Protein AF-A0A919N3K3-F1 (afdb_monomer)

Solvent-accessible surface area (backbone atoms only — not comparable to full-atom values): 71771 Å² total; per-residue (Å²): 124,83,73,66,73,52,61,75,63,44,59,63,51,54,49,52,53,51,52,36,46,74,71,71,47,85,74,52,77,65,55,49,52,49,50,53,54,44,61,75,70,46,84,80,72,88,64,76,79,82,79,78,94,72,86,87,87,81,90,80,83,91,75,78,92,75,78,91,72,68,78,66,82,84,71,85,74,76,84,84,74,82,85,78,77,90,73,80,88,75,84,72,82,86,68,78,77,82,78,60,68,69,46,47,34,48,77,40,35,38,32,74,81,78,76,65,80,61,58,68,55,42,51,60,26,44,50,57,47,59,45,74,37,74,32,94,83,46,67,37,76,33,63,67,61,21,52,48,42,30,74,76,67,70,46,92,56,84,35,75,36,63,29,80,35,54,51,32,33,38,38,42,34,40,53,59,65,47,82,59,46,76,56,54,63,45,54,53,53,50,49,56,51,55,60,72,60,64,28,47,66,44,81,45,80,46,70,43,49,87,53,38,71,79,56,73,82,86,70,73,99,54,78,35,38,43,37,39,41,35,41,38,76,43,68,30,68,46,32,20,70,21,56,47,28,43,53,51,30,62,47,21,62,47,15,34,46,33,36,37,27,65,52,48,76,91,53,40,73,79,30,45,48,56,71,42,51,24,44,38,31,45,88,42,54,31,47,22,28,76,62,46,48,76,46,53,72,47,94,89,53,72,75,56,93,84,29,34,64,31,41,54,30,51,91,44,41,72,44,47,25,52,51,24,25,36,44,50,46,72,30,84,91,34,42,82,44,36,22,26,52,21,49,44,80,56,44,81,69,86,70,75,75,96,60,83,78,74,52,32,65,56,51,53,50,56,34,57,76,73,46,54,70,67,20,46,54,46,49,34,59,53,44,67,54,56,80,37,26,56,46,53,51,51,49,49,36,57,68,79,40,61,90,56,50,72,33,33,58,43,48,38,60,73,50,76,48,49,43,74,73,65,76,94,82,64,59,41,67,72,42,40,47,38,61,44,80,60,36,39,56,55,35,45,71,71,46,58,94,60,45,62,60,46,55,28,50,50,51,30,47,50,54,62,58,40,58,87,43,48,58,63,72,45,78,44,47,32,39,51,94,89,72,52,64,76,48,91,74,50,91,59,64,60,29,63,62,51,73,65,56,49,34,51,77,70,48,60,86,80,91,77,90,73,80,80,88,74,89,75,76,61,49,37,33,36,40,28,36,44,81,75,63,93,87,62,92,70,76,93,69,82,51,70,32,36,39,33,24,13,50,68,27,84,62,31,42,64,67,47,46,54,52,46,49,54,50,52,54,48,51,33,58,77,59,71,50,65,90,46,35,65,45,72,29,56,19,84,33,31,49,14,43,69,43,35,47,50,50,43,51,56,26,50,74,71,74,41,82,74,62,86,67,46,59,66,19,38,52,44,50,32,62,47,51,67,71,48,56,50,52,49,68,49,39,88,96,40,69,43,35,48,32,65,36,74,96,72,41,34,37,38,43,30,37,41,25,50,46,62,43,58,66,55,90,84,35,74,58,53,30,57,54,71,67,57,45,54,53,48,28,54,53,35,37,51,37,48,76,69,74,32,49,32,37,37,34,28,20,52,55,57,68,71,25,74,62,35,27,81,60,32,39,76,43,34,66,33,35,42,23,31,36,81,45,64,80,42,63,29,57,87,42,84,24,47,27,37,31,21,53,103,55,68,27,43,38,38,45,35,88,55,37,41,35,42,33,56,95,84,53,73,52,77,43,79,50,77,97,77,88,81,86,85,80,89,84,85,86,82,88,85,76,90,82,89,85,91,80,63,90,86,73,65,56,68,59,63,53,52,51,50,41,48,43,35,63,41,72,65,52,65,71,47,84,43,79,45,94,57,77,41,55,20,36,35,45,35,46,84,82,83,51,52,31,33,38,34,28,32,84,53,85,83,49,75,64,56,55,48,41,32,42,66,64,46,24,55,70,65,62,15,62,74,58,19,31,38,36,19,62,52,72,65,55,71,69,56,36,55,58,35,43,79,72,28,31,45,59,36,16,46,55,56,61,60,60,37,68,56,56,52,51,29,47,52,53,48,38,51,54,51,53,68,29,84,91,57,34,61,73,58,61,70,82,62,91,60,46,69,57,57,71,66,54,78,61,28,33,40,36,26,28,62,92,49,38,43,64,70,53,49,52,53,49,46,43,42,49,42,54,71,70,69,52,75,44,44,60,42,82,43,66,77,76,84,54,83,79,88,53,59,71,48,55,54,52,42,52,54,42,45,77,55,67,31,86,79,80,47,59,62,27,46,43,50,34,30,39,71,48,32,34,33,42,35,32,50,55,45,65,82,45,57,68,59,49,61,54,59,77,66,47,90,55,53,76,56,23,35,39,40,30,31,66,51,64,67,61,44,36,78,73,47,44,72,94,70,24,52,81,43,77,42,64,56,44,51,75,69,52,42,50,53,33,34,27,61,68,59,35,64,69,54,20,52,58,49,48,56,48,34,63,74,34,71,48,37,45,61,44,40,18,30,52,50,52,30,59,49,64,70,72,52,58,70,66,58,54,69,68,39,86,46,48,66,62,44,50,66,58,53,54,45,64,48,35,53,76,51,56,66,48,71,65,50,51,54,49,52,51,53,50,41,47,51,39,62,68,70,71,48,83,53,43,63,76,89,51,66,59,68,62,53,58,53,38,47,71,83,51,24,38,70,45,92,85,68,17,44,24,68,70,45,67,67,58,46,39,49,55,49,20,50,59,49,24,74,43,61,85,71,48,90,73,42,74,70,54,50,53,70,36,69,53,88,68,49,67,68,38,24,42,34,23,26,68,68,44,34,61,71,55,39,44,54,44,25,52,53,44,64,71,38,87,84,51,54,71,58,47,39,51,40,26,51,39,31,45,66,64,75,106

InterPro domains:
  IPR027417 P-loop containing nucleoside triphosphate hydrolase [SSF52540] (929-1111)
  IPR029052 Metallo-dependent phosphatase-like [G3DSA:3.60.21.10] (533-725)
  IPR029052 Metallo-dependent phosphatase-like [SSF56300] (542-738)
  IPR047738 SAV_2336-like, N-terminal [NF041121] (29-466)
  IPR054571 NACHT-associated inactive Restriction Endonuclease 2 sensor domain [PF22739] (794-898)

Organism: NCBI:txid1223317

Foldseek 3Di:
DVPPVVVVVVVVVVVVCVVCVVVVHDDDPVVSVVVVVCPVVDPPPPDDDDDDDDDDDDDDDDDDDDDDDDDFPDDDDDDDDDDDDDDDDDDDDDPPPPFFDFDFFAWFFFFFDQQDPPLVLQLVLLLLLQDKDFDPPDKDFPPVVQVVCCVPPVDNDTDIDGDIDQQAEEEEEEEPLPPQCLCVSVSVVVQVSVVVSPNHPYYHYHYDDPRCLVPQDDDDDAAQRYEYEYEDQQAGPCLQQQSVLQNVLVVLQRWQYAYAHQADPLCQVLHSFDWFWWFKAAQDAGHRQVRIDTDGPDPPDDAPVPFGWHFYAYSDSVRSSLVSCRNSVNCRVTGTTITGGRPDHGHHNPDPDPDPDDDLLVLLVQLVVRADPLLLQLLLLQLLDPFDFSRVSSLLCCQVPVVDHSNSSVSNVPSQQKDWDDDPDDRRRPITIDGDPPNSVNSPVPDDPCSSVVSQVRSLVVCLLCVVSRDHGDTQTERDPDDRDTDTDDNDHSYHHDVVSVCVNLADDDDDDDDDDPDDQKAKEKEAQEQDDPPDDDPPDLHQAYEHFAPQAQQLDLVSLVVSLVSVVVVCVVSVYDALRYHYAHDLRNFRQVQLVVQCVVCVVVVHHQDFLSPSRNPSVQVSQVPRPQWDHCDPVHNWIWGCDSVQLAIETRFHQCRQPHNDPPSRGGEGDPVSLVVQLNVLSNSVNVVGAYEYHHADQLLSYPCCLPRRQLSHQEYEYSAADAWDDRNPNLHTYGYDHPDIKMWMDGVQWIWIDDPPDIDIDGGDPPDDDDDDDDDDDDDDDDDDDDPVLPDLQVLLVVLVCLQSPSWDKDWAADPDAPRTWIWTQRPNATEIETEHADADDPVSLVCCCPPPCVVSVRFLHYEYEYCDAHDPVSQVVSNVVSYHYGYSLCSSQDDLNLVLLVLLLVVLCPDPVQHPLLDDDDPCLVVVLPDLAAAEEAEAAQLCLVSSLSVSSNVNVVVVPLAHEQEQECQPDPLVDQPLVSSVVSSVVSPRPDRGSSSSLQCQLVQNYEYEYEACLVPLVSLVVNVPDPSHRGRYYYYHHDPVSVCVNAPVVRYHYHYRWFDDPVSLLSSLCSVPNNVVSVVLVVLQVPDPQSVVQSSRSNSSVLSSVFDSVQSNPDPHVLSNLVRSVQVLLVVLDDRPVLVVVVLVVLLCCQLVVHQFADCPPDVVSQVSCDPSFWDADSVRTIHGSDVVSSLSSLLLVLLVCLVVDLDDPSNCSNLVDARDLVSLVSNCVNNDVVSLLVSLVVLCVDPPRDPSSVNSSVSNVVNSD

Sequence (1273 aa):
MARAEWAGVTAPLDRLLAVLRAAGVRLTPAEVAEALWLAARVDVAGRAPAPRPVPAEPGGVPGEPAELRLPVPDQPRPPEDPPPEPAAAVPSPTGEQVTFEPVPGRPLRVRTAEALPHSGRTMHALRPLKRRRLSGRRVTIDEEATARQVAERGLWTPVWRPALERWLHLTLVLDHTSVGGVWDRLGRELRTLLERLGAFRTVRVARLGPAARRSPLSLADRPGDHLLLVLSDCVGESWWDGEMSRLIAHWARRAPVAILQPLPERLWSRTGLDPLPGRLRSPRAGAPATAYTFASTLRRRGLPAGGLPVPVLEIEPRWLGTWARLVAGRAPGGIDAVVTPAGAAPRHRPVPRPGPEPPAEQRVRDFRAGASAPAYDLARYLSVAKPLNLAVMRLLQSVMVPESRPAHLAEVLYGGLLRPSSPDGAAADDQHFEFLPGVRHELRDTLAASDPERVRAEVSRYLGEHPERTGALFTALASLPGEGRPVPGAPEPFAGVSADLLRRLIGGTGSGAAPARGDRAHLTVLQLNTVPAAGAPLPGAAPDLVVVTGGLARRATPAEYRAVRAELDELRSRLRLPAGRIVVVPGLSDVNAGRCQAYFLDREADGLEPVPPYWPKWEPFAALASRLPGATGFQEHQPWQLYTIPALRTVVAALNSTVPVSHLPGERRGGLGPAQIAWFADRMRDYAGRGWLRVGVVHHDPAGLDRFADQLAPHLDVVLHGQPGGVREAGLSGVPAVGAGDRARVVELRPGVLRVSDGGRAESHAYGDHWWLVEDGAPPPSRAADDPADPARADLLARVARAYRARHPGVPLVERRWTGSPDGYLLVAPDGGRHCIGVFDDEPSTGVVEDFRDTVARREQAGRDATLVCRTPPAPALRRWARARGVRVLGFADFQLGDDVREFAARQVERLGDDPEYAPGGYVPPNDLDDLLRERGPATVWGAPGTGKTFLLRELARRWHATGDPVVPILVDLWHDDWHAPLDQLVAVKLIRGGVREVNPGHIRYLLGEGRYVLLCDRLDERLDLWRAWSRDPSGPVRLIVAGRDAGLLDAALPPERARRIRLDGFGPRRIHDFLTRRLGAERARARLELIGRSGGLSAMAGNPRMLSLLADVDDRLLRSATSGAALYPGLIRAWLDRAGSSQELWRAVGTLARRLWESGESALGADADAEVLARLAGPLLVRDPQNRFRFADHVVLEWLVAREIAGRLDRGPLSASLRLLLARQMSPLMAQFVGDLAGHDRARAWAEAVLSDPDSPGRIRAAARLVLAHLA

Secondary structure (DSSP, 8-state):
-TTTTTHHHHHHHHHHHHHHHHTT----HHHHHHHHHHHTTS-----PPPPPP-------PPPS----PPPPP-PPPPPPPPPPP--------------PPPPB-EEE---PPPSSTTHHHHHHHHGGG--EEEEEEEEEE-HHHHHHHHHHH----PPEEEEEEE--EEEEEEE--SGGGTTHHHHHHHHHHHHHH--SS-EEEEEE-TTTTSS-----SSTTSEEEEEE--S-SHHHHSSHHHHHHHHHHTTS-EEEEESS-GGGGGGSS---EEEEEE-SSTT--GGG-EEEESSTT--PPTT-EEEEEEESSHHHHHHHHHHHTT--TT-EEEEEEEETPPPPPP-PPPS-PPPPHHHHHHHHHHHS-HHHHHHHHHHTT-SSEEHHHHHHHHHHH-TT--HHHHHHHHTTTSEEE-S-TTS-GGG-EEEEPTTHHHHHHHTS-TTHHHHHHHHHHHHHHH-GGG-SSS--EEEPPSS---B-SS-SS-SB---HHHHHHHTT-----PPPP------EEEEEESSPPPTTPPPPSS--SEEEE-S---SS--HHHHHHHHHHHHHHHHHTTPPTT-EEE---GGGS-HHHHHHHHHHHHHTT----TT-GGGGHHHHHHHTTSTTB---BTTB--EEEEEGGGTEEEEEE--BTT--SSTTTT--B--HHHHHHHHHHHHHHHTTT-EEEEEESS-GGGSTTHHHHTGGG-SEEEEEEE--EEESTTSS-EEEEEPSS-EEEEEETTEEEEEETTEEEEEE----S-------------------GGGS-HHHHHHHHHHHHSTT--EEEEE-SSSSSEEEEE-SSSS-EEEEEESS---HHHHHHIIIIIITTTT--TTEEEEESSPPPHHHHHHHHHTTEEEEEHHHHHH-HHHHHHHHHHHHHHHS-SSS-GGG----TTHHHHHH--S-EEEE-STTSSHHHHHHHHHHHHHHTT-S-EEEEEETTSS-TTS-HHHHHHHHHHHTT-S---HHHHHHHHHTT-EEEEEESGGG-HHHHHHHTT-TT---EEEEEES-HHHHHTTS-TTTSEEEE-PPPPHHHHHHHHHHHH-HHHHHHHHHHHHTSHHHHHHHTSHHHHHHHHHS-HHHHHH-SSSGGGHHHHHHHHHHTTS-HHHHHHHHHHHHHHHHHH--SSB-TTS-HHHHHHHBTTTEEE-TTS-EEES-HHHHHHHHHHHHHTTGGG-TT-HHHHHHTTSPPPHHHHHHHHHHH-HHHHHHHHHHHHH-TTS-HHHHHHHHHHHHHH-

Structure (mmCIF, N/CA/C/O backbone):
data_AF-A0A919N3K3-F1
#
_entry.id   AF-A0A919N3K3-F1
#
loop_
_atom_site.group_PDB
_atom_site.id
_atom_site.type_symbol
_atom_site.label_atom_id
_atom_site.label_alt_id
_atom_site.label_comp_id
_atom_site.label_asym_id
_atom_site.label_entity_id
_atom_site.label_seq_id
_atom_site.pdbx_PDB_ins_code
_atom_site.Cartn_x
_atom_site.Cartn_y
_atom_site.Cartn_z
_atom_site.occupancy
_atom_site.B_iso_or_equiv
_atom_site.auth_seq_id
_atom_site.auth_comp_id
_atom_site.auth_asym_id
_atom_site.auth_atom_id
_atom_site.pdbx_PDB_model_num
ATOM 1 N N . MET A 1 1 ? -20.878 24.554 -65.113 1.00 37.16 1 MET A N 1
ATOM 2 C CA . MET A 1 1 ? -21.426 24.082 -63.820 1.00 37.16 1 MET A CA 1
ATOM 3 C C . MET A 1 1 ? -20.807 24.752 -62.585 1.00 37.16 1 MET A C 1
ATOM 5 O O . MET A 1 1 ? -21.495 24.829 -61.585 1.00 37.16 1 MET A O 1
ATOM 9 N N . ALA A 1 2 ? -19.606 25.346 -62.642 1.00 36.22 2 ALA A N 1
ATOM 10 C CA . ALA A 1 2 ? -18.954 25.966 -61.471 1.00 36.22 2 ALA A CA 1
ATOM 11 C C . ALA A 1 2 ? -19.432 27.388 -61.066 1.00 36.22 2 ALA A C 1
ATOM 13 O O . ALA A 1 2 ? -18.964 27.917 -60.065 1.00 36.22 2 ALA A O 1
ATOM 14 N N . ARG A 1 3 ? -20.353 28.032 -61.806 1.00 32.59 3 ARG A N 1
ATOM 15 C CA . ARG A 1 3 ? -20.897 29.367 -61.449 1.00 32.59 3 ARG A CA 1
ATOM 16 C C . ARG A 1 3 ? -22.208 29.330 -60.651 1.00 32.59 3 ARG A C 1
ATOM 18 O O . ARG A 1 3 ? -22.568 30.342 -60.066 1.00 32.59 3 ARG A O 1
ATOM 25 N N . ALA A 1 4 ? -22.904 28.191 -60.603 1.00 38.59 4 ALA A N 1
ATOM 26 C CA . ALA A 1 4 ? -24.187 28.069 -59.902 1.00 38.59 4 ALA A CA 1
ATOM 27 C C . ALA A 1 4 ? -24.029 27.696 -58.414 1.00 38.59 4 ALA A C 1
ATOM 29 O O . ALA A 1 4 ? -24.831 28.125 -57.592 1.00 38.59 4 ALA A O 1
ATOM 30 N N . GLU A 1 5 ? -22.964 26.978 -58.040 1.00 42.78 5 GLU A N 1
ATOM 31 C CA . GLU A 1 5 ? -22.707 26.592 -56.639 1.00 42.78 5 GLU A CA 1
ATOM 32 C C . GLU A 1 5 ? -22.194 27.749 -55.764 1.00 42.78 5 GLU A C 1
ATOM 34 O O . GLU A 1 5 ? -22.309 27.698 -54.543 1.00 42.78 5 GLU A O 1
ATOM 39 N N . TRP A 1 6 ? -21.689 28.832 -56.367 1.00 39.56 6 TRP A N 1
ATOM 40 C CA . TRP A 1 6 ? -21.184 29.999 -55.629 1.00 39.56 6 TRP A CA 1
ATOM 41 C C . TRP A 1 6 ? -22.264 31.042 -55.311 1.00 39.56 6 TRP A C 1
ATOM 43 O O . TRP A 1 6 ? -22.042 31.897 -54.461 1.00 39.56 6 TRP A O 1
ATOM 53 N N . ALA A 1 7 ? -23.447 30.962 -55.929 1.00 41.56 7 ALA A N 1
ATOM 54 C CA . ALA A 1 7 ? -24.534 31.916 -55.684 1.00 41.56 7 ALA A CA 1
ATOM 55 C C . ALA A 1 7 ? -25.221 31.712 -54.316 1.00 41.56 7 ALA A C 1
ATOM 57 O O . ALA A 1 7 ? -25.784 32.649 -53.756 1.00 41.56 7 ALA A O 1
ATOM 58 N N . GLY A 1 8 ? -25.155 30.499 -53.749 1.00 48.56 8 GLY A N 1
ATOM 59 C CA . GLY A 1 8 ? -25.738 30.190 -52.436 1.00 48.56 8 GLY A CA 1
ATOM 60 C C . GLY A 1 8 ? -24.897 30.659 -51.242 1.00 48.56 8 GLY A C 1
ATOM 61 O O . GLY A 1 8 ? -25.437 30.859 -50.156 1.00 48.56 8 GLY A O 1
ATOM 62 N N . VAL A 1 9 ? -23.587 30.862 -51.437 1.00 50.91 9 VAL A N 1
ATOM 63 C CA . VAL A 1 9 ? -22.633 31.231 -50.371 1.00 50.91 9 VAL A CA 1
ATOM 64 C C . VAL A 1 9 ? -22.382 32.744 -50.316 1.00 50.91 9 VAL A C 1
ATOM 66 O O . VAL A 1 9 ? -22.029 33.267 -49.260 1.00 50.91 9 VAL A O 1
ATOM 69 N N . THR A 1 10 ? -22.612 33.479 -51.410 1.00 52.41 10 THR A N 1
ATOM 70 C CA . THR A 1 10 ? -22.416 34.939 -51.451 1.00 52.41 10 THR A CA 1
ATOM 71 C C . THR A 1 10 ? -23.543 35.714 -50.772 1.00 52.41 10 THR A C 1
ATOM 73 O O . THR A 1 10 ? -23.267 36.688 -50.083 1.00 52.41 10 THR A O 1
ATOM 76 N N . ALA A 1 11 ? -24.797 35.254 -50.850 1.00 60.03 11 ALA A N 1
ATOM 77 C CA . ALA A 1 11 ? -25.938 35.991 -50.290 1.00 60.03 11 ALA A CA 1
ATOM 78 C C . ALA A 1 11 ? -25.857 36.261 -48.762 1.00 60.03 11 ALA A C 1
ATOM 80 O O . ALA A 1 11 ? -26.200 37.369 -48.337 1.00 60.03 11 ALA A O 1
ATOM 81 N N . PRO A 1 12 ? -25.390 35.323 -47.910 1.00 63.72 12 PRO A N 1
ATOM 82 C CA . PRO A 1 12 ? -25.155 35.594 -46.489 1.00 63.72 12 PRO A CA 1
ATOM 83 C C . PRO A 1 12 ? -23.989 36.560 -46.242 1.00 63.72 12 PRO A C 1
ATOM 85 O O . PRO A 1 12 ? -24.076 37.408 -45.353 1.00 63.72 12 PRO A O 1
ATOM 88 N N . LEU A 1 13 ? -22.917 36.448 -47.034 1.00 72.69 13 LEU A N 1
ATOM 89 C CA . LEU A 1 13 ? -21.730 37.297 -46.918 1.00 72.69 13 LEU A CA 1
ATOM 90 C C . LEU A 1 13 ? -22.037 38.738 -47.343 1.00 72.69 13 LEU A C 1
ATOM 92 O O . LEU A 1 13 ? -21.674 39.675 -46.638 1.00 72.69 13 LEU A O 1
ATOM 96 N N . ASP A 1 14 ? -22.787 38.917 -48.428 1.00 74.56 14 ASP A N 1
ATOM 97 C CA . ASP A 1 14 ? -23.232 40.225 -48.908 1.00 74.56 14 ASP A CA 1
ATOM 98 C C . ASP A 1 14 ? -24.173 40.900 -47.902 1.00 74.56 14 ASP A C 1
ATOM 100 O O . ASP A 1 14 ? -24.054 42.100 -47.650 1.00 74.56 14 ASP A O 1
ATOM 104 N N . ARG A 1 15 ? -25.053 40.129 -47.241 1.00 76.38 15 ARG A N 1
ATOM 105 C CA . ARG A 1 15 ? -25.874 40.631 -46.125 1.00 76.38 15 ARG A CA 1
ATOM 106 C C . ARG A 1 15 ? -25.027 41.080 -44.941 1.00 76.38 15 ARG A C 1
ATOM 108 O O . ARG A 1 15 ? -25.283 42.148 -44.393 1.00 76.38 15 ARG A O 1
ATOM 115 N N . LEU A 1 16 ? -24.028 40.290 -44.547 1.00 75.19 16 LEU A N 1
ATOM 116 C CA . LEU A 1 16 ? -23.132 40.636 -43.443 1.00 75.19 16 LEU A CA 1
ATOM 117 C C . LEU A 1 16 ? -22.341 41.914 -43.755 1.00 75.19 16 LEU A C 1
ATOM 119 O O . LEU A 1 16 ? -22.288 42.822 -42.928 1.00 75.19 16 LEU A O 1
ATOM 123 N N . LEU A 1 17 ? -21.789 42.023 -44.966 1.00 79.12 17 LEU A N 1
ATOM 124 C CA . LEU A 1 17 ? -21.065 43.212 -45.415 1.00 79.12 17 LEU A CA 1
ATOM 125 C C . LEU A 1 17 ? -21.978 44.441 -45.503 1.00 79.12 17 LEU A C 1
ATOM 127 O O . LEU A 1 17 ? -21.544 45.540 -45.163 1.00 79.12 17 LEU A O 1
ATOM 131 N N . ALA A 1 18 ? -23.241 44.277 -45.906 1.00 77.38 18 ALA A N 1
ATOM 132 C CA . ALA A 1 18 ? -24.221 45.360 -45.910 1.00 77.38 18 ALA A CA 1
ATOM 133 C C . ALA A 1 18 ? -24.552 45.849 -44.488 1.00 77.38 18 ALA A C 1
ATOM 135 O O . ALA A 1 18 ? -24.574 47.057 -44.256 1.00 77.38 18 ALA A O 1
ATOM 136 N N . VAL A 1 19 ? -24.740 44.937 -43.527 1.00 79.81 19 VAL A N 1
ATOM 137 C CA . VAL A 1 19 ? -24.999 45.278 -42.114 1.00 79.81 19 VAL A CA 1
ATOM 138 C C . VAL A 1 19 ? -23.795 45.975 -41.478 1.00 79.81 19 VAL A C 1
ATOM 140 O O . VAL A 1 19 ? -23.963 46.991 -40.808 1.00 79.81 19 VAL A O 1
ATOM 143 N N . LEU A 1 20 ? -22.577 45.483 -41.720 1.00 76.06 20 LEU A N 1
ATOM 144 C CA . LEU A 1 20 ? -21.356 46.095 -41.184 1.00 76.06 20 LEU A CA 1
ATOM 145 C C . LEU A 1 20 ? -21.107 47.487 -41.778 1.00 76.06 20 LEU A C 1
ATOM 147 O O . LEU A 1 20 ? -20.778 48.415 -41.041 1.00 76.06 20 LEU A O 1
ATOM 151 N N . ARG A 1 21 ? -21.369 47.672 -43.080 1.00 79.19 21 ARG A N 1
ATOM 152 C CA . ARG A 1 21 ? -21.316 48.996 -43.721 1.00 79.19 21 ARG A CA 1
ATOM 153 C C . ARG A 1 21 ? -22.379 49.946 -43.172 1.00 79.19 21 ARG A C 1
ATOM 155 O O . ARG A 1 21 ? -22.072 51.118 -42.975 1.00 79.19 21 ARG A O 1
ATOM 162 N N . ALA A 1 22 ? -23.592 49.459 -42.902 1.00 73.62 22 ALA A N 1
ATOM 163 C CA . ALA A 1 22 ? -24.658 50.252 -42.287 1.00 73.62 22 ALA A CA 1
ATOM 164 C C . ALA A 1 22 ? -24.328 50.652 -40.836 1.00 73.62 22 ALA A C 1
ATOM 166 O O . ALA A 1 22 ? -24.715 51.729 -40.397 1.00 73.62 22 ALA A O 1
ATOM 167 N N . ALA A 1 23 ? -23.553 49.830 -40.123 1.00 73.50 23 ALA A N 1
ATOM 168 C CA . ALA A 1 23 ? -23.003 50.136 -38.802 1.00 73.50 23 ALA A CA 1
ATOM 169 C C . ALA A 1 23 ? -21.726 51.009 -38.844 1.00 73.50 23 ALA A C 1
ATOM 171 O O . ALA A 1 23 ? -21.095 51.221 -37.812 1.00 73.50 23 ALA A O 1
ATOM 172 N N . GLY A 1 24 ? -21.325 51.506 -40.022 1.00 68.19 24 GLY A N 1
ATOM 173 C CA . GLY A 1 24 ? -20.171 52.395 -40.200 1.00 68.19 24 GLY A CA 1
ATOM 174 C C . GLY A 1 24 ? -18.809 51.696 -40.281 1.00 68.19 24 GLY A C 1
ATOM 175 O O . GLY A 1 24 ? -17.790 52.371 -40.408 1.00 68.19 24 GLY A O 1
ATOM 176 N N . VAL A 1 25 ? -18.764 50.361 -40.260 1.00 72.31 25 VAL A N 1
ATOM 177 C CA . VAL A 1 25 ? -17.519 49.582 -40.286 1.00 72.31 25 VAL A CA 1
ATOM 178 C C . VAL A 1 25 ? -17.216 49.138 -41.720 1.00 72.31 25 VAL A C 1
ATOM 180 O O . VAL A 1 25 ? -17.921 48.308 -42.300 1.00 72.31 25 VAL A O 1
ATOM 183 N N . ARG A 1 26 ? -16.154 49.687 -42.323 1.00 74.81 26 ARG A N 1
ATOM 184 C CA . ARG A 1 26 ? -15.660 49.273 -43.648 1.00 74.81 26 ARG A CA 1
ATOM 185 C C . ARG A 1 26 ? -14.417 48.403 -43.484 1.00 74.81 26 ARG A C 1
ATOM 187 O O . ARG A 1 26 ? -13.356 48.927 -43.179 1.00 74.81 26 ARG A O 1
ATOM 194 N N . LEU A 1 27 ? -14.560 47.098 -43.708 1.00 75.44 27 LEU A N 1
ATOM 195 C CA . LEU A 1 27 ? -13.453 46.137 -43.679 1.00 75.44 27 LEU A CA 1
ATOM 196 C C . LEU A 1 27 ? -12.961 45.826 -45.095 1.00 75.44 27 LEU A C 1
ATOM 198 O O . LEU A 1 27 ? -13.755 45.751 -46.041 1.00 75.44 27 LEU A O 1
ATOM 202 N N . THR A 1 28 ? -11.655 45.621 -45.231 1.00 78.44 28 THR A N 1
ATOM 203 C CA . THR A 1 28 ? -11.022 45.124 -46.457 1.00 78.44 28 THR A CA 1
ATOM 204 C C . THR A 1 28 ? -11.285 43.620 -46.645 1.00 78.44 28 THR A C 1
ATOM 206 O O . THR A 1 28 ? -11.601 42.919 -45.683 1.00 78.44 28 THR A O 1
ATOM 209 N N . PRO A 1 29 ? -11.148 43.065 -47.866 1.00 71.00 29 PRO A N 1
ATOM 210 C CA . PRO A 1 29 ? -11.386 41.637 -48.106 1.00 71.00 29 PRO A CA 1
ATOM 211 C C . PRO A 1 29 ? -10.517 40.700 -47.250 1.00 71.00 29 PRO A C 1
ATOM 213 O O . PRO A 1 29 ? -10.982 39.631 -46.858 1.00 71.00 29 PRO A O 1
ATOM 216 N N . ALA A 1 30 ? -9.282 41.108 -46.934 1.00 62.66 30 ALA A N 1
ATOM 217 C CA . ALA A 1 30 ? -8.382 40.355 -46.062 1.00 62.66 30 ALA A CA 1
ATOM 218 C C . ALA A 1 30 ? -8.883 40.348 -44.610 1.00 62.66 30 ALA A C 1
ATOM 220 O O . ALA A 1 30 ? -8.998 39.283 -44.011 1.00 62.66 30 ALA A O 1
ATOM 221 N N . GLU A 1 31 ? -9.301 41.502 -44.087 1.00 72.56 31 GLU A N 1
ATOM 222 C CA . GLU A 1 31 ? -9.863 41.615 -42.734 1.00 72.56 31 GLU A CA 1
ATOM 223 C C . GLU A 1 31 ? -11.200 40.876 -42.598 1.00 72.56 31 GLU A C 1
ATOM 225 O O . GLU A 1 31 ? -11.500 40.327 -41.544 1.00 72.56 31 GLU A O 1
ATOM 230 N N . VAL A 1 32 ? -12.004 40.803 -43.665 1.00 77.38 32 VAL A N 1
ATOM 231 C CA . VAL A 1 32 ? -13.229 39.986 -43.687 1.00 77.38 32 VAL A CA 1
ATOM 232 C C . VAL A 1 32 ? -12.885 38.498 -43.595 1.00 77.38 32 VAL A C 1
ATOM 234 O O . VAL A 1 32 ? -13.520 37.770 -42.832 1.00 77.38 32 VAL A O 1
ATOM 237 N N . ALA A 1 33 ? -11.874 38.038 -44.337 1.00 69.06 33 ALA A N 1
ATOM 238 C CA . ALA A 1 33 ? -11.419 36.651 -44.278 1.00 69.06 33 ALA A CA 1
ATOM 239 C C . ALA A 1 33 ? -10.833 36.305 -42.899 1.00 69.06 33 ALA A C 1
ATOM 241 O O . ALA A 1 33 ? -11.154 35.255 -42.344 1.00 69.06 33 ALA A O 1
ATOM 242 N N . GLU A 1 34 ? -10.042 37.206 -42.318 1.00 69.19 34 GLU A N 1
ATOM 243 C CA . GLU A 1 34 ? -9.485 37.054 -40.973 1.00 69.19 34 GLU A CA 1
ATOM 244 C C . GLU A 1 34 ? -10.564 37.088 -39.893 1.00 69.19 34 GLU A C 1
ATOM 246 O O . GLU A 1 34 ? -10.545 36.241 -39.005 1.00 69.19 34 GLU A O 1
ATOM 251 N N . ALA A 1 35 ? -11.550 37.983 -39.984 1.00 70.31 35 ALA A N 1
ATOM 252 C CA . ALA A 1 35 ? -12.663 38.053 -39.041 1.00 70.31 35 ALA A CA 1
ATOM 253 C C . ALA A 1 35 ? -13.533 36.788 -39.085 1.00 70.31 35 ALA A C 1
ATOM 255 O O . ALA A 1 35 ? -13.941 36.286 -38.039 1.00 70.31 35 ALA A O 1
ATOM 256 N N . LEU A 1 36 ? -13.782 36.230 -40.275 1.00 71.38 36 LEU A N 1
ATOM 257 C CA . LEU A 1 36 ? -14.488 34.955 -40.433 1.00 71.38 36 LEU A CA 1
ATOM 258 C C . LEU A 1 36 ? -13.658 33.773 -39.912 1.00 71.38 36 LEU A C 1
ATOM 260 O O . LEU A 1 36 ? -14.195 32.868 -39.272 1.00 71.38 36 LEU A O 1
ATOM 264 N N . TRP A 1 37 ? -12.346 33.790 -40.147 1.00 68.69 37 TRP A N 1
ATOM 265 C CA . TRP A 1 37 ? -11.419 32.784 -39.632 1.00 68.69 37 TRP A CA 1
ATOM 266 C C . TRP A 1 37 ? -11.305 32.836 -38.101 1.00 68.69 37 TRP A C 1
ATOM 268 O O . TRP A 1 37 ? -11.314 31.788 -37.452 1.00 68.69 37 TRP A O 1
ATOM 278 N N . LEU A 1 38 ? -11.279 34.038 -37.517 1.00 60.62 38 LEU A N 1
ATOM 279 C CA . LEU A 1 38 ? -11.336 34.280 -36.074 1.00 60.62 38 LEU A CA 1
ATOM 280 C C . LEU A 1 38 ? -12.683 33.840 -35.504 1.00 60.62 38 LEU A C 1
ATOM 282 O O . LEU A 1 38 ? -12.699 33.109 -34.523 1.00 60.62 38 LEU A O 1
ATOM 286 N N . ALA A 1 39 ? -13.808 34.177 -36.137 1.00 63.38 39 ALA A N 1
ATOM 287 C CA . ALA A 1 39 ? -15.135 33.748 -35.688 1.00 63.38 39 ALA A CA 1
ATOM 288 C C . ALA A 1 39 ? -15.312 32.216 -35.697 1.00 63.38 39 ALA A C 1
ATOM 290 O O . ALA A 1 39 ? -16.077 31.682 -34.901 1.00 63.38 39 ALA A O 1
ATOM 291 N N . ALA A 1 40 ? -14.592 31.497 -36.564 1.00 58.53 40 ALA A N 1
ATOM 292 C CA . ALA A 1 40 ? -14.597 30.034 -36.598 1.00 58.53 40 ALA A CA 1
ATOM 293 C C . ALA A 1 40 ? -13.689 29.380 -35.535 1.00 58.53 40 ALA A C 1
ATOM 295 O O . ALA A 1 40 ? -13.765 28.166 -35.333 1.00 58.53 40 ALA A O 1
ATOM 296 N N . ARG A 1 41 ? -12.798 30.147 -34.891 1.00 55.50 41 ARG A N 1
ATOM 297 C CA . ARG A 1 41 ? -11.780 29.639 -33.948 1.00 55.50 41 ARG A CA 1
ATOM 298 C C . ARG A 1 41 ? -11.878 30.215 -32.545 1.00 55.50 41 ARG A C 1
ATOM 300 O O . ARG A 1 41 ? -11.385 29.599 -31.606 1.00 55.50 41 ARG A O 1
ATOM 307 N N . VAL A 1 42 ? -12.514 31.366 -32.410 1.00 48.28 42 VAL A N 1
ATOM 308 C CA . VAL A 1 42 ? -12.902 31.959 -31.142 1.00 48.28 42 VAL A CA 1
ATOM 309 C C . VAL A 1 42 ? -14.304 31.453 -30.849 1.00 48.28 42 VAL A C 1
ATOM 311 O O . VAL A 1 42 ? -15.229 31.695 -31.621 1.00 48.28 42 VAL A O 1
ATOM 314 N N . ASP A 1 43 ? -14.465 30.735 -29.741 1.00 47.34 43 ASP A N 1
ATOM 315 C CA . ASP A 1 43 ? -15.784 30.360 -29.244 1.00 47.34 43 ASP A CA 1
ATOM 316 C C . ASP A 1 43 ? -16.485 31.629 -28.741 1.00 47.34 43 ASP A C 1
ATOM 318 O O . ASP A 1 43 ? -16.421 31.987 -27.567 1.00 47.34 43 ASP A O 1
ATOM 322 N N . VAL A 1 44 ? -17.132 32.368 -29.647 1.00 45.03 44 VAL A N 1
ATOM 323 C CA . VAL A 1 44 ? -18.015 33.486 -29.285 1.00 45.03 44 VAL A CA 1
ATOM 324 C C . VAL A 1 44 ? -19.366 32.917 -28.830 1.00 45.03 44 VAL A C 1
ATOM 326 O O . VAL A 1 44 ? -20.430 33.312 -29.300 1.00 45.03 44 VAL A O 1
ATOM 329 N N . ALA A 1 45 ? -19.336 31.969 -27.894 1.00 40.78 45 ALA A N 1
ATOM 330 C CA . ALA A 1 45 ? -20.496 31.458 -27.175 1.00 40.78 45 ALA A CA 1
ATOM 331 C C . ALA A 1 45 ? -20.476 31.942 -25.717 1.00 40.78 45 ALA A C 1
ATOM 333 O O . ALA A 1 45 ? -20.693 31.194 -24.773 1.00 40.78 45 ALA A O 1
ATOM 334 N N . GLY A 1 46 ? -20.277 33.252 -25.557 1.00 37.78 46 GLY A N 1
ATOM 335 C CA . GLY A 1 46 ? -20.856 34.039 -24.467 1.00 37.78 46 GLY A CA 1
ATOM 336 C C . GLY A 1 46 ? -22.218 34.645 -24.843 1.00 37.78 46 GLY A C 1
ATOM 337 O O . GLY A 1 46 ? -22.617 35.648 -24.260 1.00 37.78 46 GLY A O 1
ATOM 338 N N . ARG A 1 47 ? -22.929 34.100 -25.847 1.00 33.66 47 ARG A N 1
ATOM 339 C CA . ARG A 1 47 ? -24.296 34.518 -26.202 1.00 33.66 47 ARG A CA 1
ATOM 340 C C . ARG A 1 47 ? -25.299 33.410 -25.899 1.00 33.66 47 ARG A C 1
ATOM 342 O O . ARG A 1 47 ? -25.358 32.392 -26.580 1.00 33.66 47 ARG A O 1
ATOM 349 N N . ALA A 1 48 ? -26.090 33.667 -24.862 1.00 32.25 48 ALA A N 1
ATOM 350 C CA . ALA A 1 48 ? -27.306 32.952 -24.517 1.00 32.25 48 ALA A CA 1
ATOM 351 C C . ALA A 1 48 ? -28.277 32.853 -25.717 1.00 32.25 48 ALA A C 1
ATOM 353 O O . ALA A 1 48 ? -28.301 33.761 -26.556 1.00 32.25 48 ALA A O 1
ATOM 354 N N . PRO A 1 49 ? -29.116 31.801 -25.798 1.00 36.59 49 PRO A N 1
ATOM 355 C CA . PRO A 1 49 ? -30.283 31.822 -26.673 1.00 36.59 49 PRO A CA 1
ATOM 356 C C . PRO A 1 49 ? -31.163 33.023 -26.298 1.00 36.59 49 PRO A C 1
ATOM 358 O O . PRO A 1 49 ? -31.342 33.317 -25.116 1.00 36.59 49 PRO A O 1
ATOM 361 N N . ALA A 1 50 ? -31.674 33.737 -27.304 1.00 32.00 50 ALA A N 1
ATOM 362 C CA . ALA A 1 50 ? -32.496 34.928 -27.108 1.00 32.00 50 ALA A CA 1
ATOM 363 C C . ALA A 1 50 ? -33.641 34.655 -26.103 1.00 32.00 50 ALA A C 1
ATOM 365 O O . ALA A 1 50 ? -34.367 33.669 -26.269 1.00 32.00 50 ALA A O 1
ATOM 366 N N . PRO A 1 51 ? -33.813 35.496 -25.066 1.00 33.56 51 PRO A N 1
ATOM 367 C CA . PRO A 1 51 ? -34.840 35.293 -24.057 1.00 33.56 51 PRO A CA 1
ATOM 368 C C . PRO A 1 51 ? -36.223 35.619 -24.634 1.00 33.56 51 PRO A C 1
ATOM 370 O O . PRO A 1 51 ? -36.426 36.665 -25.251 1.00 33.56 51 PRO A O 1
ATOM 373 N N . ARG A 1 52 ? -37.203 34.740 -24.393 1.00 31.73 52 ARG A N 1
ATOM 374 C CA . ARG A 1 52 ? -38.614 35.153 -24.372 1.00 31.73 52 ARG A CA 1
ATOM 375 C C . ARG A 1 52 ? -38.802 36.109 -23.185 1.00 31.73 52 ARG A C 1
ATOM 377 O O . ARG A 1 52 ? -38.258 35.818 -22.120 1.00 31.73 52 ARG A O 1
ATOM 384 N N . PRO A 1 53 ? -39.550 37.214 -23.331 1.00 30.52 53 PRO A N 1
ATOM 385 C CA . PRO A 1 53 ? -39.742 38.153 -22.239 1.00 30.52 53 PRO A CA 1
ATOM 386 C C . PRO A 1 53 ? -40.669 37.527 -21.193 1.00 30.52 53 PRO A C 1
ATOM 388 O O . PRO A 1 53 ? -41.813 37.192 -21.492 1.00 30.52 53 PRO A O 1
ATOM 391 N N . VAL A 1 54 ? -40.162 37.365 -19.973 1.00 29.09 54 VAL A N 1
ATOM 392 C CA . VAL A 1 54 ? -40.943 37.105 -18.755 1.00 29.09 54 VAL A CA 1
ATOM 393 C C . VAL A 1 54 ? -40.379 38.044 -17.671 1.00 29.09 54 VAL A C 1
ATOM 395 O O . VAL A 1 54 ? -39.172 38.299 -17.698 1.00 29.09 54 VAL A O 1
ATOM 398 N N . PRO A 1 55 ? -41.224 38.650 -16.813 1.00 32.66 55 PRO A N 1
ATOM 399 C CA . PRO A 1 55 ? -40.914 39.888 -16.096 1.00 32.66 55 PRO A CA 1
ATOM 400 C C . PRO A 1 55 ? -39.882 39.723 -14.976 1.00 32.66 55 PRO A C 1
ATOM 402 O O . PRO A 1 55 ? -39.566 38.617 -14.547 1.00 32.66 55 PRO A O 1
ATOM 405 N N . ALA A 1 56 ? -39.366 40.869 -14.538 1.00 32.16 56 ALA A N 1
ATOM 406 C CA . ALA A 1 56 ? -38.218 41.038 -13.662 1.00 32.16 56 ALA A CA 1
ATOM 407 C C . ALA A 1 56 ? -38.444 40.697 -12.172 1.00 32.16 56 ALA A C 1
ATOM 409 O O . ALA A 1 56 ? -39.561 40.784 -11.669 1.00 32.16 56 ALA A O 1
ATOM 410 N N . GLU A 1 57 ? -37.288 40.480 -11.518 1.00 30.47 57 GLU A N 1
ATOM 411 C CA . GLU A 1 57 ? -36.939 40.598 -10.083 1.00 30.47 57 GLU A CA 1
ATOM 412 C C . GLU A 1 57 ? -36.894 39.317 -9.209 1.00 30.47 57 GLU A C 1
ATOM 414 O O . GLU A 1 57 ? -37.561 38.332 -9.511 1.00 30.47 57 GLU A O 1
ATOM 419 N N . PRO A 1 58 ? -36.157 39.318 -8.069 1.00 41.88 58 PRO A N 1
ATOM 420 C CA . PRO A 1 58 ? -34.743 39.697 -7.905 1.00 41.88 58 PRO A CA 1
ATOM 421 C C . PRO A 1 58 ? -33.953 38.709 -6.997 1.00 41.88 58 PRO A C 1
ATOM 423 O O . PRO A 1 58 ? -34.515 38.014 -6.161 1.00 41.88 58 PRO A O 1
ATOM 426 N N . GLY A 1 59 ? -32.616 38.735 -7.087 1.00 33.56 59 GLY A N 1
ATOM 427 C CA . GLY A 1 59 ? -31.707 38.383 -5.980 1.00 33.56 59 GLY A CA 1
ATOM 428 C C . GLY A 1 59 ? -31.455 36.895 -5.677 1.00 33.56 59 GLY A C 1
ATOM 429 O O . GLY A 1 59 ? -32.267 36.214 -5.064 1.00 33.56 59 GLY A O 1
ATOM 430 N N . GLY A 1 60 ? -30.245 36.417 -5.984 1.00 28.67 60 GLY A N 1
ATOM 431 C CA . GLY A 1 60 ? -29.746 35.131 -5.484 1.00 28.67 60 GLY A CA 1
ATOM 432 C C . GLY A 1 60 ? -28.378 34.765 -6.058 1.00 28.67 60 GLY A C 1
ATOM 433 O O . GLY A 1 60 ? -28.242 34.529 -7.252 1.00 28.67 60 GLY A O 1
ATOM 434 N N . VAL A 1 61 ? -27.362 34.756 -5.198 1.00 29.83 61 VAL A N 1
ATOM 435 C CA . VAL A 1 61 ? -25.944 34.451 -5.472 1.00 29.83 61 VAL A CA 1
ATOM 436 C C . VAL A 1 61 ? -25.775 33.052 -6.112 1.00 29.83 61 VAL A C 1
ATOM 438 O O . VAL A 1 61 ? -26.466 32.129 -5.679 1.00 29.83 61 VAL A O 1
ATOM 441 N N . PRO A 1 62 ? -24.864 32.825 -7.086 1.00 34.97 62 PRO A N 1
ATOM 442 C CA . PRO A 1 62 ? -24.649 31.491 -7.645 1.00 34.97 62 PRO A CA 1
ATOM 443 C C . PRO A 1 62 ? -23.874 30.594 -6.668 1.00 34.97 62 PRO A C 1
ATOM 445 O O . PRO A 1 62 ? -22.738 30.895 -6.301 1.00 34.97 62 PRO A O 1
ATOM 448 N N . GLY A 1 63 ? -24.501 29.482 -6.275 1.00 29.44 63 GLY A N 1
ATOM 449 C CA . GLY A 1 63 ? -23.872 28.344 -5.605 1.00 29.44 63 GLY A CA 1
ATOM 450 C C . GLY A 1 63 ? -23.283 27.316 -6.585 1.00 29.44 63 GLY A C 1
ATOM 451 O O . GLY A 1 63 ? -23.589 27.320 -7.774 1.00 29.44 63 GLY A O 1
ATOM 452 N N . GLU A 1 64 ? -22.429 26.464 -6.020 1.00 31.38 64 GLU A N 1
ATOM 453 C CA . GLU A 1 64 ? -21.641 25.326 -6.532 1.00 31.38 64 GLU A CA 1
ATOM 454 C C . GLU A 1 64 ? -22.151 24.516 -7.756 1.00 31.38 64 GLU A C 1
ATOM 456 O O . GLU A 1 64 ? -23.351 24.435 -8.023 1.00 31.38 64 GLU A O 1
ATOM 461 N N . PRO A 1 65 ? -21.245 23.820 -8.486 1.00 31.42 65 PRO A N 1
ATOM 462 C CA . PRO A 1 65 ? -21.598 22.989 -9.639 1.00 31.42 65 PRO A CA 1
ATOM 463 C C . PRO A 1 65 ? -22.529 21.824 -9.260 1.00 31.42 65 PRO A C 1
ATOM 465 O O . PRO A 1 65 ? -22.153 20.892 -8.550 1.00 31.42 65 PRO A O 1
ATOM 468 N N . ALA A 1 66 ? -23.749 21.872 -9.795 1.00 29.97 66 ALA A N 1
ATOM 469 C CA . ALA A 1 66 ? -24.818 20.911 -9.561 1.00 29.97 66 ALA A CA 1
ATOM 470 C C . ALA A 1 66 ? -24.516 19.499 -10.107 1.00 29.97 66 ALA A C 1
ATOM 472 O O . ALA A 1 66 ? -24.221 19.306 -11.290 1.00 29.97 66 ALA A O 1
ATOM 473 N N . GLU A 1 67 ? -24.707 18.483 -9.258 1.00 28.30 67 GLU A N 1
ATOM 474 C CA . GLU A 1 67 ? -25.063 17.133 -9.701 1.00 28.30 67 GLU A CA 1
ATOM 475 C C . GLU A 1 67 ? -26.338 17.212 -10.564 1.00 28.30 67 GLU A C 1
ATOM 477 O O . GLU A 1 67 ? -27.331 17.819 -10.162 1.00 28.30 67 GLU A O 1
ATOM 482 N N . LEU A 1 68 ? -26.328 16.589 -11.748 1.00 30.06 68 LEU A N 1
ATOM 483 C CA . LEU A 1 68 ? -27.492 16.488 -12.639 1.00 30.06 68 LEU A CA 1
ATOM 484 C C . LEU A 1 68 ? -28.655 15.768 -11.932 1.00 30.06 68 LEU A C 1
ATOM 486 O O . LEU A 1 68 ? -28.768 14.542 -11.984 1.00 30.06 68 LEU A O 1
ATOM 490 N N . ARG A 1 69 ? -29.543 16.532 -11.294 1.00 29.70 69 ARG A N 1
ATOM 491 C CA . ARG A 1 69 ? -30.886 16.090 -10.910 1.00 29.70 69 ARG A CA 1
ATOM 492 C C . ARG A 1 69 ? -31.808 16.299 -12.107 1.00 29.70 69 ARG A C 1
ATOM 494 O O . ARG A 1 69 ? -31.936 17.410 -12.610 1.00 29.70 69 ARG A O 1
ATOM 501 N N . LEU A 1 70 ? -32.420 15.220 -12.591 1.00 29.45 70 LEU A N 1
ATOM 502 C CA . LEU A 1 70 ? -33.444 15.304 -13.633 1.00 29.45 70 LEU A CA 1
ATOM 503 C C . LEU A 1 70 ? -34.686 16.018 -13.062 1.00 29.45 70 LEU A C 1
ATOM 505 O O . LEU A 1 70 ? -35.096 15.682 -11.948 1.00 29.45 70 LEU A O 1
ATOM 509 N N . PRO A 1 71 ? -35.284 16.979 -13.788 1.00 28.67 71 PRO A N 1
ATOM 510 C CA . PRO A 1 71 ? -36.459 17.704 -13.322 1.00 28.67 71 PRO A CA 1
ATOM 511 C C . PRO A 1 71 ? -37.685 16.780 -13.296 1.00 28.67 71 PRO A C 1
ATOM 513 O O . PRO A 1 71 ? -37.936 16.025 -14.238 1.00 28.67 71 PRO A O 1
ATOM 516 N N . VAL A 1 72 ? -38.438 16.829 -12.196 1.00 30.09 72 VAL A N 1
ATOM 517 C CA . VAL A 1 72 ? -39.740 16.164 -12.051 1.00 30.09 72 VAL A CA 1
ATOM 518 C C . VAL A 1 72 ? -40.783 17.024 -12.777 1.00 30.09 72 VAL A C 1
ATOM 520 O O . VAL A 1 72 ? -40.772 18.233 -12.563 1.00 30.09 72 VAL A O 1
ATOM 523 N N . PRO A 1 73 ? -41.677 16.478 -13.624 1.00 35.00 73 PRO A N 1
ATOM 524 C CA . PRO A 1 73 ? -42.823 17.248 -14.096 1.00 35.00 73 PRO A CA 1
ATOM 525 C C . PRO A 1 73 ? -43.765 17.484 -12.912 1.00 35.00 73 PRO A C 1
ATOM 527 O O . PRO A 1 73 ? -44.191 16.510 -12.283 1.00 35.00 73 PRO A O 1
ATOM 530 N N . ASP A 1 74 ? -44.076 18.748 -12.625 1.00 33.72 74 ASP A N 1
ATOM 531 C CA . ASP A 1 74 ? -45.080 19.138 -11.635 1.00 33.72 74 ASP A CA 1
ATOM 532 C C . ASP A 1 74 ? -46.417 18.465 -11.964 1.00 33.72 74 ASP A C 1
ATOM 534 O O . ASP A 1 74 ? -47.030 18.720 -13.003 1.00 33.72 74 ASP A O 1
ATOM 538 N N . GLN A 1 75 ? -46.874 17.582 -11.077 1.00 35.81 75 GLN A N 1
ATOM 539 C CA . GLN A 1 75 ? -48.294 17.271 -10.996 1.00 35.81 75 GLN A CA 1
ATOM 540 C C . GLN A 1 75 ? -48.939 18.350 -10.121 1.00 35.81 75 GLN A C 1
ATOM 542 O O . GLN A 1 75 ? -48.425 18.608 -9.029 1.00 35.81 75 GLN A O 1
ATOM 547 N N . PRO A 1 76 ? -50.039 18.984 -10.560 1.00 34.81 76 PRO A N 1
ATOM 548 C CA . PRO A 1 76 ? -50.733 19.964 -9.741 1.00 34.81 76 PRO A CA 1
ATOM 549 C C . PRO A 1 76 ? -51.270 19.273 -8.483 1.00 34.81 76 PRO A C 1
ATOM 551 O O . PRO A 1 76 ? -52.070 18.341 -8.565 1.00 34.81 76 PRO A O 1
ATOM 554 N N . ARG A 1 77 ? -50.793 19.719 -7.316 1.00 31.06 77 ARG A N 1
ATOM 555 C CA . ARG A 1 77 ? -51.395 19.379 -6.023 1.00 31.06 77 ARG A CA 1
ATOM 556 C C . ARG A 1 77 ? -52.837 19.908 -6.004 1.00 31.06 77 ARG A C 1
ATOM 558 O O . ARG A 1 77 ? -53.036 21.058 -6.402 1.00 31.06 77 ARG A O 1
ATOM 565 N N . PRO A 1 78 ? -53.829 19.122 -5.550 1.00 40.97 78 PRO A N 1
ATOM 566 C CA . PRO A 1 78 ? -55.134 19.677 -5.213 1.00 40.97 78 PRO A CA 1
ATOM 567 C C . PRO A 1 78 ? -54.961 20.730 -4.105 1.00 40.97 78 PRO A C 1
ATOM 569 O O . PRO A 1 78 ? -54.050 20.579 -3.285 1.00 40.97 78 PRO A O 1
ATOM 572 N N . PRO A 1 79 ? -55.786 21.789 -4.075 1.00 38.78 79 PRO A N 1
ATOM 573 C CA . PRO A 1 79 ? -55.721 22.791 -3.018 1.00 38.78 79 PRO A CA 1
ATOM 574 C C . PRO A 1 79 ? -56.001 22.140 -1.656 1.00 38.78 79 PRO A C 1
ATOM 576 O O . PRO A 1 79 ? -56.963 21.389 -1.510 1.00 38.78 79 PRO A O 1
ATOM 579 N N . GLU A 1 80 ? -55.118 22.396 -0.689 1.00 36.97 80 GLU A N 1
ATOM 580 C CA . GLU A 1 80 ? -55.276 21.998 0.711 1.00 36.97 80 GLU A CA 1
ATOM 581 C C . GLU A 1 80 ? -56.432 22.790 1.335 1.00 36.97 80 GLU A C 1
ATOM 583 O O . GLU A 1 80 ? -56.361 24.015 1.449 1.00 36.97 80 GLU A O 1
ATOM 588 N N . ASP A 1 81 ? -57.489 22.086 1.745 1.00 40.03 81 ASP A N 1
ATOM 589 C CA . ASP A 1 81 ? -58.473 22.612 2.690 1.00 40.03 81 ASP A CA 1
ATOM 590 C C . ASP A 1 81 ? -57.821 22.816 4.074 1.00 40.03 81 ASP A C 1
ATOM 592 O O . ASP A 1 81 ? -56.909 22.067 4.449 1.00 40.03 81 ASP A O 1
ATOM 596 N N . PRO A 1 82 ? -58.271 23.815 4.859 1.00 41.94 82 PRO A N 1
ATOM 597 C CA . PRO A 1 82 ? -57.735 24.077 6.190 1.00 41.94 82 PRO A CA 1
ATOM 598 C C . PRO A 1 82 ? -57.969 22.884 7.139 1.00 41.94 82 PRO A C 1
ATOM 600 O O . PRO A 1 82 ? -58.981 22.187 7.027 1.00 41.94 82 PRO A O 1
ATOM 603 N N . PRO A 1 83 ? -57.041 22.632 8.081 1.00 35.28 83 PRO A N 1
ATOM 604 C CA . PRO A 1 83 ? -57.033 21.414 8.884 1.00 35.28 83 PRO 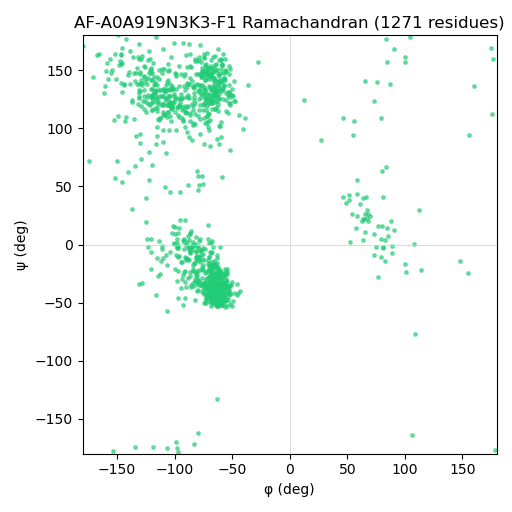A CA 1
ATOM 605 C C . PRO A 1 83 ? -58.269 21.326 9.797 1.00 35.28 83 PRO A C 1
ATOM 607 O O . PRO A 1 83 ? -58.590 22.309 10.469 1.00 35.28 83 PRO A O 1
ATOM 610 N N . PRO A 1 84 ? -58.942 20.162 9.879 1.00 35.28 84 PRO A N 1
ATOM 611 C CA . PRO A 1 84 ? -59.987 19.946 10.866 1.00 35.28 84 PRO A CA 1
ATOM 612 C C . PRO A 1 84 ? -59.368 19.769 12.259 1.00 35.28 84 PRO A C 1
ATOM 614 O O . PRO A 1 84 ? -58.317 19.146 12.424 1.00 35.28 84 PRO A O 1
ATOM 617 N N . GLU A 1 85 ? -60.039 20.329 13.264 1.00 34.72 85 GLU A N 1
ATOM 618 C CA . GLU A 1 85 ? -59.715 20.167 14.682 1.00 34.72 85 GLU A CA 1
ATOM 619 C C . GLU A 1 85 ? -59.668 18.681 15.099 1.00 34.72 85 GLU A C 1
ATOM 621 O O . GLU A 1 85 ? -60.384 17.849 14.530 1.00 34.72 85 GLU A O 1
ATOM 626 N N . PRO A 1 86 ? -58.835 18.316 16.094 1.00 33.69 86 PRO A N 1
ATOM 627 C CA . PRO A 1 86 ? -58.592 16.925 16.448 1.00 33.69 86 PRO A CA 1
ATOM 628 C C . PRO A 1 86 ? -59.823 16.301 17.117 1.00 33.69 86 PRO A C 1
ATOM 630 O O . PRO A 1 86 ? -60.068 16.473 18.311 1.00 33.69 86 PRO A O 1
ATOM 633 N N . ALA A 1 87 ? -60.584 15.531 16.339 1.00 28.28 87 ALA A N 1
ATOM 634 C CA . ALA A 1 87 ? -61.605 14.631 16.850 1.00 28.28 87 ALA A CA 1
ATOM 635 C C . ALA A 1 87 ? -60.963 13.399 17.514 1.00 28.28 87 ALA A C 1
ATOM 637 O O . ALA A 1 87 ? -59.953 12.863 17.059 1.00 28.28 87 ALA A O 1
ATOM 638 N N . ALA A 1 88 ? -61.591 12.993 18.615 1.00 31.45 88 ALA A N 1
ATOM 639 C CA . ALA A 1 88 ? -61.226 11.941 19.552 1.00 31.45 88 ALA A CA 1
ATOM 640 C C . ALA A 1 88 ? -60.570 10.679 18.955 1.00 31.45 88 ALA A C 1
ATOM 642 O O . ALA A 1 88 ? -61.025 10.096 17.971 1.00 31.45 88 ALA A O 1
ATOM 643 N N . ALA A 1 89 ? -59.534 10.224 19.662 1.00 31.67 89 ALA A N 1
ATOM 644 C CA . ALA A 1 89 ? -58.834 8.969 19.450 1.00 31.67 89 ALA A CA 1
ATOM 645 C C . ALA A 1 89 ? -59.793 7.764 19.406 1.00 31.67 89 ALA A C 1
ATOM 647 O O . ALA A 1 89 ? -60.453 7.440 20.393 1.00 31.67 89 ALA A O 1
ATOM 648 N N . VAL A 1 90 ? -59.795 7.053 18.277 1.00 27.42 90 VAL A N 1
ATOM 649 C CA . VAL A 1 90 ? -60.242 5.657 18.199 1.00 27.42 90 VAL A CA 1
ATOM 650 C C . VAL A 1 90 ? -59.008 4.776 18.450 1.00 27.42 90 VAL A C 1
ATOM 652 O O . VAL A 1 90 ? -57.979 4.983 17.799 1.00 27.42 90 VAL A O 1
ATOM 655 N N . PRO A 1 91 ? -59.052 3.827 19.402 1.00 30.55 91 PRO A N 1
ATOM 656 C CA . PRO A 1 91 ? -57.878 3.081 19.837 1.00 30.55 91 PRO A CA 1
ATOM 657 C C . PRO A 1 91 ? -57.453 2.079 18.757 1.00 30.55 91 PRO A C 1
ATOM 659 O O . PRO A 1 91 ? -58.175 1.135 18.441 1.00 30.55 91 PRO A O 1
ATOM 662 N N . SER A 1 92 ? -56.261 2.277 18.191 1.00 25.73 92 SER A N 1
ATOM 663 C CA . SER A 1 92 ? -55.567 1.218 17.449 1.00 25.73 92 SER A CA 1
ATOM 664 C C . SER A 1 92 ? -55.127 0.124 18.429 1.00 25.73 92 SER A C 1
ATOM 666 O O . SER A 1 92 ? -54.791 0.443 19.572 1.00 25.73 92 SER A O 1
ATOM 668 N N . PRO A 1 93 ? -55.158 -1.157 18.019 1.00 28.27 93 PRO A N 1
ATOM 669 C CA . PRO A 1 93 ? -54.998 -2.279 18.928 1.00 28.27 93 PRO A CA 1
ATOM 670 C C . PRO A 1 93 ? -53.628 -2.199 19.592 1.00 28.27 93 PRO A C 1
ATOM 672 O O . PRO A 1 93 ? -52.614 -1.994 18.926 1.00 28.27 93 PRO A O 1
ATOM 675 N N . THR A 1 94 ? -53.635 -2.352 20.912 1.00 30.31 94 THR A N 1
ATOM 676 C CA . THR A 1 94 ? -52.488 -2.545 21.795 1.00 30.31 94 THR A CA 1
ATOM 677 C C . THR A 1 94 ? -51.611 -3.692 21.292 1.00 30.31 94 THR A C 1
ATOM 679 O O . THR A 1 94 ? -51.688 -4.818 21.770 1.00 30.31 94 THR A O 1
ATOM 682 N N . GLY A 1 95 ? -50.755 -3.415 20.312 1.00 24.94 95 GLY A N 1
ATOM 683 C CA . GLY A 1 95 ? -49.469 -4.080 20.229 1.00 24.94 95 GLY A CA 1
ATOM 684 C C . GLY A 1 95 ? -48.657 -3.511 21.375 1.00 24.94 95 GLY A C 1
ATOM 685 O O . GLY A 1 95 ? -48.310 -2.332 21.323 1.00 24.94 95 GLY A O 1
ATOM 686 N N . GLU A 1 96 ? -48.452 -4.304 22.428 1.00 25.39 96 GLU A N 1
ATOM 687 C CA . GLU A 1 96 ? -47.529 -3.991 23.516 1.00 25.39 96 GLU A CA 1
ATOM 688 C C . GLU A 1 96 ? -46.282 -3.332 22.923 1.00 25.39 96 GLU A C 1
ATOM 690 O O . GLU A 1 96 ? -45.485 -3.970 22.228 1.00 25.39 96 GLU A O 1
ATOM 695 N N . GLN A 1 97 ? -46.127 -2.025 23.154 1.00 23.97 97 GLN A N 1
ATOM 696 C CA . GLN A 1 97 ? -44.821 -1.412 23.035 1.00 23.97 97 GLN A CA 1
ATOM 697 C C . GLN A 1 97 ? -43.977 -2.126 24.077 1.00 23.97 97 GLN A C 1
ATOM 699 O O . GLN A 1 97 ? -44.122 -1.879 25.271 1.00 23.97 97 GLN A O 1
ATOM 704 N N . VAL A 1 98 ? -43.151 -3.066 23.622 1.00 25.02 98 VAL A N 1
ATOM 705 C CA . VAL A 1 98 ? -42.147 -3.713 24.456 1.00 25.02 98 VAL A CA 1
ATOM 706 C C . VAL A 1 98 ? -41.186 -2.610 24.892 1.00 25.02 98 VAL A C 1
ATOM 708 O O . VAL A 1 98 ? -40.241 -2.256 24.188 1.00 25.02 98 VAL A O 1
ATOM 711 N N . THR A 1 99 ? -41.480 -1.997 26.033 1.00 22.81 99 THR A N 1
ATOM 712 C CA . THR A 1 99 ? -40.592 -1.074 26.725 1.00 22.81 99 THR A CA 1
ATOM 713 C C . THR A 1 99 ? -39.469 -1.908 27.319 1.00 22.81 99 THR A C 1
ATOM 715 O O . THR A 1 99 ? -39.669 -2.638 28.286 1.00 22.81 99 THR A O 1
ATOM 718 N N . PHE A 1 100 ? -38.294 -1.849 26.698 1.00 30.20 100 PHE A N 1
ATOM 719 C CA . PHE A 1 100 ? -37.089 -2.478 27.231 1.00 30.20 100 PHE A CA 1
ATOM 720 C C . PHE A 1 100 ? -36.554 -1.658 28.412 1.00 30.20 100 PHE A C 1
ATOM 722 O O . PHE A 1 100 ? -36.460 -0.433 28.313 1.00 30.20 100 PHE A O 1
ATOM 729 N N . GLU A 1 101 ? -36.172 -2.323 29.505 1.00 28.70 101 GLU A N 1
ATOM 730 C CA . GLU A 1 101 ? -35.473 -1.672 30.617 1.00 28.70 101 GLU A CA 1
ATOM 731 C C . GLU A 1 101 ? -34.105 -1.113 30.161 1.00 28.70 101 GLU A C 1
ATOM 733 O O . GLU A 1 101 ? -33.393 -1.763 29.386 1.00 28.70 101 GLU A O 1
ATOM 738 N N . PRO A 1 102 ? -33.719 0.098 30.60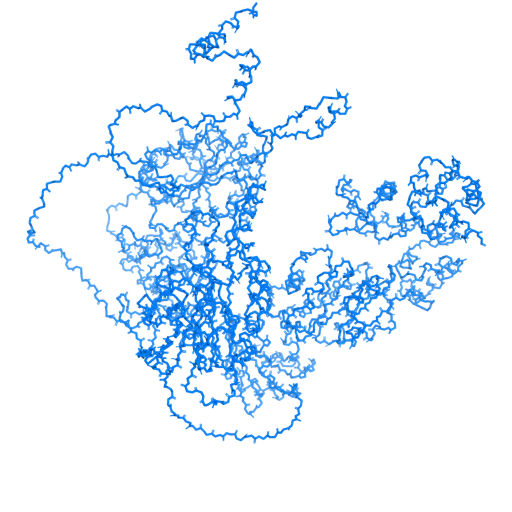1 1.00 33.38 102 PRO A N 1
ATOM 739 C CA . PRO A 1 102 ? -32.459 0.723 30.211 1.00 33.38 102 PRO A CA 1
ATOM 740 C C . PRO A 1 102 ? -31.250 0.053 30.887 1.00 33.38 102 PRO A C 1
ATOM 742 O O . PRO A 1 102 ? -31.127 0.063 32.109 1.00 33.38 102 PRO A O 1
ATOM 745 N N . VAL A 1 103 ? -30.309 -0.458 30.084 1.00 36.53 103 VAL A N 1
ATOM 746 C CA . VAL A 1 103 ? -29.036 -1.045 30.550 1.00 36.53 103 VAL A CA 1
ATOM 747 C C . VAL A 1 103 ? -27.875 -0.057 30.308 1.00 36.53 103 VAL A C 1
ATOM 749 O O . VAL A 1 103 ? -27.816 0.563 29.242 1.00 36.53 103 VAL A O 1
ATOM 752 N N . PRO A 1 104 ? -26.927 0.120 31.251 1.00 35.12 104 PRO A N 1
ATOM 753 C CA . PRO A 1 104 ? -25.778 1.014 31.080 1.00 35.12 104 PRO A CA 1
ATOM 754 C C . PRO A 1 104 ? -24.805 0.531 29.984 1.00 35.12 104 PRO A C 1
ATOM 756 O O . PRO A 1 104 ? -24.290 -0.590 30.021 1.00 35.12 104 PRO A O 1
ATOM 759 N N . GLY A 1 105 ? -24.500 1.399 29.012 1.00 40.44 105 GLY A N 1
ATOM 760 C CA . GLY A 1 105 ? -23.527 1.122 27.947 1.00 40.44 105 GLY A CA 1
ATOM 761 C C . GLY A 1 105 ? -23.127 2.365 27.146 1.00 40.44 105 GLY A C 1
ATOM 762 O O . GLY A 1 105 ? -23.798 3.394 27.202 1.00 40.44 105 GLY A O 1
ATOM 763 N N . ARG A 1 106 ? -22.011 2.291 26.404 1.00 39.31 106 ARG A N 1
ATOM 764 C CA . ARG A 1 106 ? -21.537 3.375 25.523 1.00 39.31 106 ARG A CA 1
ATOM 765 C C . ARG A 1 106 ? -21.563 2.947 24.046 1.00 39.31 106 ARG A C 1
ATOM 767 O O . ARG A 1 106 ? -21.144 1.832 23.732 1.00 39.31 106 ARG A O 1
ATOM 774 N N . PRO A 1 107 ? -22.016 3.822 23.128 1.00 39.56 107 PRO A N 1
ATOM 775 C CA . PRO A 1 107 ? -22.022 3.536 21.696 1.00 39.56 107 PRO A CA 1
ATOM 776 C C . PRO A 1 107 ? -20.599 3.576 21.107 1.00 39.56 107 PRO A C 1
ATOM 778 O O . PRO A 1 107 ? -19.893 4.576 21.236 1.00 39.56 107 PRO A O 1
ATOM 781 N N . LEU A 1 108 ? -20.185 2.503 20.429 1.00 42.91 108 LEU A N 1
ATOM 782 C CA . LEU A 1 108 ? -18.889 2.343 19.760 1.00 42.91 108 LEU A CA 1
ATOM 783 C C . LEU A 1 108 ? -19.071 2.352 18.231 1.00 42.91 108 LEU A C 1
ATOM 785 O O . LEU A 1 108 ? -19.945 1.654 17.712 1.00 42.91 108 LEU A O 1
ATOM 789 N N . ARG A 1 109 ? -18.233 3.107 17.498 1.00 46.06 109 ARG A N 1
ATOM 790 C CA . ARG A 1 109 ? -18.293 3.185 16.025 1.00 46.06 109 ARG A CA 1
ATOM 791 C C . ARG A 1 109 ? -17.213 2.350 15.340 1.00 46.06 109 ARG A C 1
ATOM 793 O O . ARG A 1 109 ? -16.037 2.666 15.461 1.00 46.06 109 ARG A O 1
ATOM 800 N N . VAL A 1 110 ? -17.616 1.338 14.565 1.00 46.38 110 VAL A N 1
ATOM 801 C CA . VAL A 1 110 ? -16.716 0.388 13.879 1.00 46.38 110 VAL A CA 1
ATOM 802 C C . VAL A 1 110 ? -16.655 0.678 12.373 1.00 46.38 110 VAL A C 1
ATOM 804 O O . VAL A 1 110 ? -17.665 1.005 11.761 1.00 46.38 110 VAL A O 1
ATOM 807 N N . ARG A 1 111 ? -15.474 0.545 11.766 1.00 41.75 111 ARG A N 1
ATOM 808 C CA . ARG A 1 111 ? -15.190 0.684 10.328 1.00 41.75 111 ARG A CA 1
ATOM 809 C C . ARG A 1 111 ? -15.360 -0.688 9.667 1.00 41.75 111 ARG A C 1
ATOM 811 O O . ARG A 1 111 ? -14.603 -1.615 9.941 1.00 41.75 111 ARG A O 1
ATOM 818 N N . THR A 1 112 ? -16.361 -0.857 8.805 1.00 46.97 112 THR A N 1
ATOM 819 C CA . THR A 1 112 ? -16.618 -2.178 8.191 1.00 46.97 112 THR A CA 1
ATOM 820 C C . THR A 1 112 ? -15.651 -2.490 7.040 1.00 46.97 112 THR A C 1
ATOM 822 O O . THR A 1 112 ? -15.112 -1.574 6.411 1.00 46.97 112 THR A O 1
ATOM 825 N N . ALA A 1 113 ? -15.507 -3.779 6.711 1.00 51.28 113 ALA A N 1
ATOM 826 C CA . ALA A 1 113 ? -14.732 -4.289 5.574 1.00 51.28 113 ALA A CA 1
ATOM 827 C C . ALA A 1 113 ? -15.112 -3.641 4.219 1.00 51.28 113 ALA A C 1
ATOM 829 O O . ALA A 1 113 ? -16.237 -3.157 4.051 1.00 51.28 113 ALA A O 1
ATOM 830 N N . GLU A 1 114 ? -14.166 -3.618 3.268 1.00 55.34 114 GLU A N 1
ATOM 831 C CA . GLU A 1 114 ? -14.389 -3.188 1.873 1.00 55.34 114 GLU A CA 1
ATOM 832 C C . GLU A 1 114 ? -15.506 -4.021 1.221 1.00 55.34 114 GLU A C 1
ATOM 834 O O . GLU A 1 114 ? -15.555 -5.241 1.381 1.00 55.34 114 GLU A O 1
ATOM 839 N N . ALA A 1 115 ? -16.410 -3.374 0.482 1.00 56.38 115 ALA A N 1
ATOM 840 C CA . ALA A 1 115 ? -17.505 -4.048 -0.217 1.00 56.38 115 ALA A CA 1
ATOM 841 C C . ALA A 1 115 ? -17.039 -4.776 -1.499 1.00 56.38 115 ALA A C 1
ATOM 843 O O . ALA A 1 115 ? -17.716 -5.699 -1.955 1.00 56.38 115 ALA A O 1
ATOM 844 N N . LEU A 1 116 ? -15.892 -4.384 -2.072 1.00 62.00 116 LEU A N 1
ATOM 845 C CA . LEU A 1 116 ? -15.261 -4.978 -3.260 1.00 62.00 116 LEU A CA 1
ATOM 846 C C . LEU A 1 116 ? -13.957 -5.729 -2.922 1.00 62.00 116 LEU A C 1
ATOM 848 O O . LEU A 1 116 ? -12.864 -5.172 -3.053 1.00 62.00 116 LEU A O 1
ATOM 852 N N . PRO A 1 117 ? -14.022 -7.024 -2.567 1.00 51.94 117 PRO A N 1
ATOM 853 C CA . PRO A 1 117 ? -12.815 -7.818 -2.374 1.00 51.94 117 PRO A CA 1
ATOM 854 C C . PRO A 1 117 ? -12.053 -8.000 -3.706 1.00 51.94 117 PRO A C 1
ATOM 856 O O . PRO A 1 117 ? -12.654 -8.196 -4.763 1.00 51.94 117 PRO A O 1
ATOM 859 N N . HIS A 1 118 ? -10.714 -7.989 -3.667 1.00 61.00 118 HIS A N 1
ATOM 860 C CA . HIS A 1 118 ? -9.818 -8.212 -4.823 1.00 61.00 118 HIS A CA 1
ATOM 861 C C . HIS A 1 118 ? -9.846 -7.141 -5.936 1.00 61.00 118 HIS A C 1
ATOM 863 O O . HIS A 1 118 ? -9.738 -7.470 -7.125 1.00 61.00 118 HIS A O 1
ATOM 869 N N . SER A 1 119 ? -9.912 -5.858 -5.573 1.00 68.38 119 SER A N 1
ATOM 870 C CA . SER A 1 119 ? -9.892 -4.708 -6.500 1.00 68.38 119 SER A CA 1
ATOM 871 C C . SER A 1 119 ? -8.854 -4.815 -7.638 1.00 68.38 119 SER A C 1
ATOM 873 O O . SER A 1 119 ? -9.179 -4.548 -8.798 1.00 68.38 119 SER A O 1
ATOM 875 N N . GLY A 1 120 ? -7.642 -5.310 -7.358 1.00 69.19 120 GLY A N 1
ATOM 876 C CA . GLY A 1 120 ? -6.590 -5.523 -8.363 1.00 69.19 120 GLY A CA 1
ATOM 877 C C . GLY A 1 120 ? -6.933 -6.556 -9.449 1.00 69.19 120 GLY A C 1
ATOM 878 O O . GLY A 1 120 ? -6.667 -6.323 -10.631 1.00 69.19 120 GLY A O 1
ATOM 879 N N . ARG A 1 121 ? -7.587 -7.675 -9.094 1.00 78.12 121 ARG A N 1
ATOM 880 C CA . ARG A 1 121 ? -8.024 -8.696 -10.071 1.00 78.12 121 ARG A CA 1
ATOM 881 C C . ARG A 1 121 ? -9.143 -8.158 -10.963 1.00 78.12 121 ARG A C 1
ATOM 883 O O . ARG A 1 121 ? -9.141 -8.405 -12.169 1.00 78.12 121 ARG A O 1
ATOM 890 N N . THR A 1 122 ? -10.051 -7.372 -10.389 1.00 81.12 122 THR A N 1
ATOM 891 C CA . THR A 1 122 ? -11.129 -6.691 -11.119 1.00 81.12 122 THR A CA 1
ATOM 892 C C . THR A 1 122 ? -10.582 -5.638 -12.089 1.00 81.12 122 THR A C 1
ATOM 894 O O . THR A 1 122 ? -10.988 -5.604 -13.252 1.00 81.12 122 THR A O 1
ATOM 897 N N . MET A 1 123 ? -9.589 -4.841 -11.675 1.00 82.06 123 MET A N 1
ATOM 898 C CA . MET A 1 123 ? -8.889 -3.908 -12.571 1.00 82.06 123 MET A CA 1
ATOM 899 C C . MET A 1 123 ? -8.211 -4.632 -13.739 1.00 82.06 123 MET A C 1
ATOM 901 O O . MET A 1 123 ? -8.313 -4.190 -14.886 1.00 82.06 123 MET A O 1
ATOM 905 N N . HIS A 1 124 ? -7.553 -5.765 -13.474 1.00 80.19 124 HIS A N 1
ATOM 906 C CA . HIS A 1 124 ? -6.922 -6.563 -14.523 1.00 80.19 124 HIS A CA 1
ATOM 907 C C . HIS A 1 124 ? -7.948 -7.111 -15.530 1.00 80.19 124 HIS A C 1
ATOM 909 O O . HIS A 1 124 ? -7.725 -7.035 -16.740 1.00 80.19 124 HIS A O 1
ATOM 915 N N . ALA A 1 125 ? -9.097 -7.599 -15.053 1.00 86.94 125 ALA A N 1
ATOM 916 C CA . ALA A 1 125 ? -10.172 -8.114 -15.901 1.00 86.94 125 ALA A CA 1
ATOM 917 C C . ALA A 1 125 ? -10.737 -7.055 -16.868 1.00 86.94 125 ALA A C 1
ATOM 919 O O . ALA A 1 125 ? -11.054 -7.374 -18.013 1.00 86.94 125 ALA A O 1
ATOM 920 N N . LEU A 1 126 ? -10.801 -5.785 -16.453 1.00 90.00 126 LEU A N 1
ATOM 921 C CA . LEU A 1 126 ? -11.322 -4.677 -17.266 1.00 90.00 126 LEU A CA 1
ATOM 922 C C . LEU A 1 126 ? -10.287 -4.053 -18.225 1.00 90.00 126 LEU A C 1
ATOM 924 O O . LEU A 1 126 ? -10.643 -3.223 -19.067 1.00 90.00 126 LEU A O 1
ATOM 928 N N . ARG A 1 127 ? -9.014 -4.477 -18.172 1.00 87.12 127 ARG A N 1
ATOM 929 C CA . ARG A 1 127 ? -7.923 -3.980 -19.037 1.00 87.12 127 ARG A CA 1
ATOM 930 C C . ARG A 1 127 ? -8.229 -3.995 -20.548 1.00 87.12 127 ARG A C 1
ATOM 932 O O . ARG A 1 127 ? -7.780 -3.060 -21.217 1.00 87.12 127 ARG A O 1
ATOM 939 N N . PRO A 1 128 ? -8.986 -4.959 -21.123 1.00 90.94 128 PRO A N 1
ATOM 940 C CA . PRO A 1 128 ? -9.361 -4.933 -22.541 1.00 90.94 128 PRO A CA 1
ATOM 941 C C . PRO A 1 128 ? -10.066 -3.645 -22.999 1.00 90.94 128 PRO A C 1
ATOM 943 O O . PRO A 1 128 ? -9.960 -3.295 -24.172 1.00 90.94 128 PRO A O 1
ATOM 946 N N . LEU A 1 129 ? -10.729 -2.911 -22.094 1.00 89.38 129 LEU A N 1
ATOM 947 C CA . LEU A 1 129 ? -11.413 -1.648 -22.405 1.00 89.38 129 LEU A CA 1
ATOM 948 C C . LEU A 1 129 ? -10.453 -0.464 -22.622 1.00 89.38 129 LEU A C 1
ATOM 950 O O . LEU A 1 129 ? -10.873 0.558 -23.168 1.00 89.38 129 LEU A O 1
ATOM 954 N N . LYS A 1 130 ? -9.167 -0.589 -22.249 1.00 88.25 130 LYS A N 1
ATOM 955 C CA . LYS A 1 130 ? -8.124 0.449 -22.387 1.00 88.25 130 LYS A CA 1
ATOM 956 C C . LYS A 1 130 ? -7.624 0.566 -23.837 1.00 88.25 130 LYS A C 1
ATOM 958 O O . LYS A 1 130 ? -6.444 0.380 -24.129 1.00 88.25 130 LYS A O 1
ATOM 963 N N . ARG A 1 131 ? -8.541 0.860 -24.759 1.00 84.19 131 ARG A N 1
ATOM 964 C CA . ARG A 1 131 ? -8.279 1.098 -26.185 1.00 84.19 131 ARG A CA 1
ATOM 965 C C . ARG A 1 131 ? -8.228 2.602 -26.472 1.00 84.19 131 ARG A C 1
ATOM 967 O O . ARG A 1 131 ? -8.931 3.398 -25.848 1.00 84.19 131 ARG A O 1
ATOM 974 N N . ARG A 1 132 ? -7.386 2.994 -27.428 1.00 82.50 132 ARG A N 1
ATOM 975 C CA . ARG A 1 132 ? -7.323 4.360 -27.965 1.00 82.50 132 ARG A CA 1
ATOM 976 C C . ARG A 1 132 ? -7.863 4.381 -29.394 1.00 82.50 132 ARG A C 1
ATOM 978 O O . ARG A 1 132 ? -7.793 3.367 -30.090 1.00 82.50 132 ARG A O 1
ATOM 985 N N . ARG A 1 133 ? -8.418 5.516 -29.808 1.00 78.50 133 ARG A N 1
ATOM 986 C CA . ARG A 1 133 ? -8.869 5.782 -31.180 1.00 78.50 133 ARG A CA 1
ATOM 987 C C . ARG A 1 133 ? -8.333 7.126 -31.656 1.00 78.50 133 ARG A C 1
ATOM 989 O O . ARG A 1 133 ? -8.014 7.973 -30.827 1.00 78.50 133 ARG A O 1
ATOM 996 N N . LEU A 1 134 ? -8.282 7.324 -32.967 1.00 78.44 134 LEU A N 1
ATOM 997 C CA . LEU A 1 134 ? -8.025 8.640 -33.544 1.00 78.44 134 LEU A CA 1
ATOM 998 C C . LEU A 1 134 ? -9.212 9.568 -33.242 1.00 78.44 134 LEU A C 1
ATOM 1000 O O . LEU A 1 134 ? -10.372 9.171 -33.376 1.00 78.44 134 LEU A O 1
ATOM 1004 N N . SER A 1 135 ? -8.920 10.781 -32.788 1.00 72.50 135 SER A N 1
ATOM 1005 C CA . SER A 1 135 ? -9.912 11.808 -32.500 1.00 72.50 135 SER A CA 1
ATOM 1006 C C . SER A 1 135 ? -10.372 12.454 -33.800 1.00 72.50 135 SER A C 1
ATOM 1008 O O . SER A 1 135 ? -9.556 12.890 -34.603 1.00 72.50 135 SER A O 1
ATOM 1010 N N . GLY A 1 136 ? -11.685 12.565 -33.997 1.00 66.06 136 GLY A N 1
ATOM 1011 C CA . GLY A 1 136 ? -12.256 13.287 -35.142 1.00 66.06 136 GLY A CA 1
ATOM 1012 C C . GLY A 1 136 ? -12.334 14.806 -34.951 1.00 66.06 136 GLY A C 1
ATOM 1013 O O . GLY A 1 136 ? -12.872 15.489 -35.812 1.00 66.06 136 GLY A O 1
ATOM 1014 N N . ARG A 1 137 ? -11.891 15.331 -33.799 1.00 68.75 137 ARG A N 1
ATOM 1015 C CA . ARG A 1 137 ? -11.954 16.768 -33.457 1.00 68.75 137 ARG A CA 1
ATOM 1016 C C . ARG A 1 137 ? -10.614 17.334 -33.000 1.00 68.75 137 ARG A C 1
ATOM 1018 O O . ARG A 1 137 ? -10.348 18.504 -33.234 1.00 68.75 137 ARG A O 1
ATOM 1025 N N . ARG A 1 138 ? -9.787 16.528 -32.328 1.00 71.81 138 ARG A N 1
ATOM 1026 C CA . ARG A 1 138 ? -8.464 16.952 -31.864 1.00 71.81 138 ARG A CA 1
ATOM 1027 C C . ARG A 1 138 ? -7.404 16.521 -32.861 1.00 71.81 138 ARG A C 1
ATOM 1029 O O . ARG A 1 138 ? -7.289 15.338 -33.174 1.00 71.81 138 ARG A O 1
ATOM 1036 N N . VAL A 1 139 ? -6.612 17.482 -33.302 1.00 77.69 139 VAL A N 1
ATOM 1037 C CA . VAL A 1 139 ? -5.404 17.251 -34.086 1.00 77.69 139 VAL A CA 1
ATOM 1038 C C . VAL A 1 139 ? -4.188 17.603 -33.240 1.00 77.69 139 VAL A C 1
ATOM 1040 O O . VAL A 1 139 ? -4.249 18.465 -32.368 1.00 77.69 139 VAL A O 1
ATOM 1043 N N . THR A 1 140 ? -3.100 16.891 -33.473 1.00 86.75 140 THR A N 1
ATOM 1044 C CA . THR A 1 140 ? -1.772 17.148 -32.913 1.00 86.75 140 THR A CA 1
ATOM 1045 C C . THR A 1 140 ? -0.816 17.368 -34.068 1.00 86.75 140 THR A C 1
ATOM 1047 O O . THR A 1 140 ? -1.033 16.820 -35.150 1.00 86.75 140 THR A O 1
ATOM 1050 N N . ILE A 1 141 ? 0.239 18.141 -33.849 1.00 86.94 141 ILE A N 1
ATOM 1051 C CA . ILE A 1 141 ? 1.267 18.330 -34.869 1.00 86.94 141 ILE A CA 1
ATOM 1052 C C . ILE A 1 141 ? 1.964 16.982 -35.108 1.00 86.94 141 ILE A C 1
ATOM 1054 O O . ILE A 1 141 ? 2.265 16.232 -34.176 1.00 86.94 141 ILE A O 1
ATOM 1058 N N . ASP A 1 142 ? 2.142 16.637 -36.376 1.00 86.12 142 ASP A N 1
ATOM 1059 C CA . ASP A 1 142 ? 3.053 15.591 -36.810 1.00 86.12 142 ASP A CA 1
ATOM 1060 C C . ASP A 1 142 ? 4.436 16.228 -36.937 1.00 86.12 142 ASP A C 1
ATOM 1062 O O . ASP A 1 142 ? 4.771 16.832 -37.956 1.00 86.12 142 ASP A O 1
ATOM 1066 N N . GLU A 1 143 ? 5.187 16.198 -35.838 1.00 87.75 143 GLU A N 1
ATOM 1067 C CA . GLU A 1 143 ? 6.490 16.860 -35.725 1.00 87.75 143 GLU A CA 1
ATOM 1068 C C . GLU A 1 143 ? 7.465 16.366 -36.797 1.00 87.75 143 GLU A C 1
ATOM 1070 O O . GLU A 1 143 ? 8.156 17.171 -37.416 1.00 87.75 143 GLU A O 1
ATOM 1075 N N . GLU A 1 144 ? 7.463 15.062 -37.083 1.00 87.69 144 GLU A N 1
ATOM 1076 C CA . GLU A 1 144 ? 8.359 14.456 -38.066 1.00 87.69 144 GLU A CA 1
ATOM 1077 C C . GLU A 1 144 ? 7.967 14.842 -39.497 1.00 87.69 144 GLU A C 1
ATOM 1079 O O . GLU A 1 144 ? 8.822 15.256 -40.284 1.00 87.69 144 GLU A O 1
ATOM 1084 N N . ALA A 1 145 ? 6.675 14.777 -39.839 1.00 83.44 145 ALA A N 1
ATOM 1085 C CA . ALA A 1 145 ? 6.206 15.209 -41.155 1.00 83.44 145 ALA A CA 1
ATOM 1086 C C . ALA A 1 145 ? 6.383 16.723 -41.360 1.00 83.44 145 ALA A C 1
ATOM 1088 O O . ALA A 1 145 ? 6.722 17.159 -42.460 1.00 83.44 145 ALA A O 1
ATOM 1089 N N . THR A 1 146 ? 6.219 17.516 -40.298 1.00 84.81 146 THR A N 1
ATOM 1090 C CA . THR A 1 146 ? 6.468 18.964 -40.314 1.00 84.81 146 THR A CA 1
ATOM 1091 C C . THR A 1 146 ? 7.948 19.260 -40.537 1.00 84.81 146 THR A C 1
ATOM 1093 O O . THR A 1 146 ? 8.283 20.037 -41.427 1.00 84.81 146 THR A O 1
ATOM 1096 N N . ALA A 1 147 ? 8.846 18.608 -39.793 1.00 86.62 147 ALA A N 1
ATOM 1097 C CA . ALA A 1 147 ? 10.288 18.779 -39.951 1.00 86.62 147 ALA A CA 1
ATOM 1098 C C . ALA A 1 147 ? 10.758 18.372 -41.356 1.00 86.62 147 ALA A C 1
ATOM 1100 O O . ALA A 1 147 ? 11.545 19.087 -41.975 1.00 86.62 147 ALA A O 1
ATOM 1101 N N . ARG A 1 148 ? 10.220 17.270 -41.897 1.00 88.88 148 ARG A N 1
ATOM 1102 C CA . ARG A 1 148 ? 10.508 16.814 -43.263 1.00 88.88 148 ARG A CA 1
ATOM 1103 C C . ARG A 1 148 ? 10.026 17.819 -44.312 1.00 88.88 148 ARG A C 1
ATOM 1105 O O . ARG A 1 148 ? 10.787 18.167 -45.207 1.00 88.88 148 ARG A O 1
ATOM 1112 N N . GLN A 1 149 ? 8.812 18.353 -44.175 1.00 86.56 149 GLN A N 1
ATOM 1113 C CA . GLN A 1 149 ? 8.285 19.372 -45.088 1.00 86.56 149 GLN A CA 1
ATOM 1114 C C . GLN A 1 149 ? 9.097 20.675 -45.049 1.00 86.56 149 GLN A C 1
ATOM 1116 O O . GLN A 1 149 ? 9.349 21.269 -46.100 1.00 86.56 149 GLN A O 1
ATOM 1121 N N . VAL A 1 150 ? 9.520 21.111 -43.861 1.00 90.81 150 VAL A N 1
ATOM 1122 C CA . VAL A 1 150 ? 10.382 22.290 -43.699 1.00 90.81 150 VAL A CA 1
ATOM 1123 C C . VAL A 1 150 ? 11.735 22.055 -44.367 1.00 90.81 150 VAL A C 1
ATOM 1125 O O . VAL A 1 150 ? 12.186 22.907 -45.129 1.00 90.81 150 VAL A O 1
ATOM 1128 N N . ALA A 1 151 ? 12.346 20.891 -44.139 1.00 84.94 151 ALA A N 1
ATOM 1129 C CA . ALA A 1 151 ? 13.642 20.543 -44.711 1.00 84.94 151 ALA A CA 1
ATOM 1130 C C . ALA A 1 151 ? 13.605 20.414 -46.244 1.00 84.94 151 ALA A C 1
ATOM 1132 O O . ALA A 1 151 ? 14.530 20.857 -46.917 1.00 84.94 151 ALA A O 1
ATOM 1133 N N . GLU A 1 152 ? 12.545 19.829 -46.806 1.00 87.00 152 GLU A N 1
ATOM 1134 C CA . GLU A 1 152 ? 12.450 19.559 -48.248 1.00 87.00 152 GLU A CA 1
ATOM 1135 C C . GLU A 1 152 ? 11.919 20.743 -49.062 1.00 87.00 152 GLU A C 1
ATOM 1137 O O . GLU A 1 152 ? 12.300 20.917 -50.218 1.00 87.00 152 GLU A O 1
ATOM 1142 N N . ARG A 1 153 ? 10.994 21.530 -48.500 1.00 79.75 153 ARG A N 1
ATOM 1143 C CA . ARG A 1 153 ? 10.231 22.540 -49.258 1.00 79.75 153 ARG A CA 1
ATOM 1144 C C . ARG A 1 153 ? 10.406 23.962 -48.738 1.00 79.75 153 ARG A C 1
ATOM 1146 O O . ARG A 1 153 ? 9.865 24.881 -49.343 1.00 79.75 153 ARG A O 1
ATOM 1153 N N . GLY A 1 154 ? 11.090 24.154 -47.607 1.00 73.81 154 GLY A N 1
ATOM 1154 C CA . GLY A 1 154 ? 11.252 25.464 -46.965 1.00 73.81 154 GLY A CA 1
ATOM 1155 C C . GLY A 1 154 ? 9.947 26.075 -46.433 1.00 73.81 154 GLY A C 1
ATOM 1156 O O . GLY A 1 154 ? 9.921 27.246 -46.061 1.00 73.81 154 GLY A O 1
ATOM 1157 N N . LEU A 1 155 ? 8.853 25.305 -46.398 1.00 74.44 155 LEU A N 1
ATOM 1158 C CA . LEU A 1 155 ? 7.534 25.767 -45.967 1.00 74.44 155 LEU A CA 1
ATOM 1159 C C . LEU A 1 155 ? 7.341 25.503 -44.472 1.00 74.44 155 LEU A C 1
ATOM 1161 O O . LEU A 1 155 ? 7.111 24.366 -44.060 1.00 74.44 155 LEU A O 1
ATOM 1165 N N . TRP A 1 156 ? 7.373 26.568 -43.672 1.00 80.38 156 TRP A N 1
ATOM 1166 C CA . TRP A 1 156 ? 7.157 26.548 -42.220 1.00 80.38 156 TRP A CA 1
ATOM 1167 C C . TRP A 1 156 ? 5.671 26.478 -41.848 1.00 80.38 156 TRP A C 1
ATOM 1169 O O . TRP A 1 156 ? 5.131 27.348 -41.169 1.00 80.38 156 TRP A O 1
ATOM 1179 N N . THR A 1 157 ? 4.994 25.428 -42.309 1.00 78.62 157 THR A N 1
ATOM 1180 C CA . THR A 1 157 ? 3.585 25.159 -41.992 1.00 78.62 157 THR A CA 1
ATOM 1181 C C . THR A 1 157 ? 3.454 23.812 -41.278 1.00 78.62 157 THR A C 1
ATOM 1183 O O . THR A 1 157 ? 3.920 22.814 -41.829 1.00 78.62 157 THR A O 1
ATOM 1186 N N . PRO A 1 158 ? 2.817 23.744 -40.093 1.00 81.06 158 PRO A N 1
ATOM 1187 C CA . PRO A 1 158 ? 2.675 22.497 -39.346 1.00 81.06 158 PRO A CA 1
ATOM 1188 C C . PRO A 1 158 ? 1.799 21.487 -40.093 1.00 81.06 158 PRO A C 1
ATOM 1190 O O . PRO A 1 158 ? 0.689 21.808 -40.527 1.00 81.06 158 PRO A O 1
ATOM 1193 N N . VAL A 1 159 ? 2.290 20.252 -40.204 1.00 89.75 159 VAL A N 1
ATOM 1194 C CA . VAL A 1 159 ? 1.520 19.098 -40.674 1.00 89.75 159 VAL A CA 1
ATOM 1195 C C . VAL A 1 159 ? 0.727 18.555 -39.493 1.00 89.75 159 VAL A C 1
ATOM 1197 O O . VAL A 1 159 ? 1.279 18.279 -38.433 1.00 89.75 159 VAL A O 1
ATOM 1200 N N . TRP A 1 160 ? -0.584 18.408 -39.657 1.00 83.69 160 TRP A N 1
ATOM 1201 C CA . TRP A 1 160 ? -1.482 17.979 -38.586 1.00 83.69 160 TRP A CA 1
ATOM 1202 C C . TRP A 1 160 ? -1.866 16.510 -38.750 1.00 83.69 160 TRP A C 1
ATOM 1204 O O . TRP A 1 160 ? -2.255 16.084 -39.837 1.00 83.69 160 TRP A O 1
ATOM 1214 N N . ARG A 1 161 ? -1.849 15.751 -37.651 1.00 83.94 161 ARG A N 1
ATOM 1215 C CA . ARG A 1 161 ? -2.385 14.385 -37.578 1.00 83.94 161 ARG A CA 1
ATOM 1216 C C . ARG A 1 161 ? -3.470 14.267 -36.501 1.00 83.94 161 ARG A C 1
ATOM 1218 O O . ARG A 1 161 ? -3.384 14.944 -35.475 1.00 83.94 161 ARG A O 1
ATOM 1225 N N . PRO A 1 162 ? -4.489 13.409 -36.672 1.00 82.81 162 PRO A N 1
ATOM 1226 C CA . PRO A 1 162 ? -5.500 13.181 -35.640 1.00 82.81 162 PRO A CA 1
ATOM 1227 C C . PRO A 1 162 ? -4.889 12.679 -34.320 1.00 82.81 162 PRO A C 1
ATOM 1229 O O . PRO A 1 162 ? -4.100 11.734 -34.311 1.00 82.81 162 PRO A O 1
ATOM 1232 N N . ALA A 1 163 ? -5.276 13.278 -33.193 1.00 83.00 163 ALA A N 1
ATOM 1233 C CA . ALA A 1 163 ? -4.762 12.919 -31.870 1.00 83.00 163 ALA A CA 1
ATOM 1234 C C . ALA A 1 163 ? -5.322 11.568 -31.389 1.00 83.00 163 ALA A C 1
ATOM 1236 O O . ALA A 1 163 ? -6.471 11.234 -31.673 1.00 83.00 163 ALA A O 1
ATOM 1237 N N . LEU A 1 164 ? -4.571 10.801 -30.592 1.00 79.94 164 LEU A N 1
ATOM 1238 C CA . LEU A 1 164 ? -5.096 9.582 -29.959 1.00 79.94 164 LEU A CA 1
ATOM 1239 C C . LEU A 1 164 ? -5.881 9.914 -28.681 1.00 79.94 164 LEU A C 1
ATOM 1241 O O . LEU A 1 164 ? -5.329 10.447 -27.722 1.00 79.94 164 LEU A O 1
ATOM 1245 N N . GLU A 1 165 ? -7.151 9.518 -28.619 1.00 81.81 165 GLU A N 1
ATOM 1246 C CA . GLU A 1 165 ? -8.027 9.712 -27.459 1.00 81.81 165 GLU A CA 1
ATOM 1247 C C . GLU A 1 165 ? -8.571 8.387 -26.904 1.00 81.81 165 GLU A C 1
ATOM 1249 O O . GLU A 1 165 ? -8.626 7.359 -27.587 1.00 81.81 165 GLU A O 1
ATOM 1254 N N . ARG A 1 166 ? -9.007 8.404 -25.637 1.00 86.56 166 ARG A N 1
ATOM 1255 C CA . ARG A 1 166 ? -9.770 7.292 -25.049 1.00 86.56 166 ARG A CA 1
ATOM 1256 C C . ARG A 1 166 ? -11.121 7.185 -25.756 1.00 86.56 166 ARG A C 1
ATOM 1258 O O . ARG A 1 166 ? -11.808 8.191 -25.955 1.00 86.56 166 ARG A O 1
ATOM 1265 N N . TRP A 1 167 ? -11.484 5.965 -26.134 1.00 84.94 167 TRP A N 1
ATOM 1266 C CA . TRP A 1 167 ? -12.587 5.712 -27.061 1.00 84.94 167 TRP A CA 1
ATOM 1267 C C . TRP A 1 167 ? -13.992 5.679 -26.431 1.00 84.94 167 TRP A C 1
ATOM 1269 O O . TRP A 1 167 ? -14.951 5.837 -27.176 1.00 84.94 167 TRP A O 1
ATOM 1279 N N . LEU A 1 168 ? -14.118 5.515 -25.103 1.00 86.94 168 LEU A N 1
ATOM 1280 C CA . LEU A 1 168 ? -15.408 5.381 -24.402 1.00 86.94 168 LEU A CA 1
ATOM 1281 C C . LEU A 1 168 ? -15.604 6.400 -23.271 1.00 86.94 168 LEU A C 1
ATOM 1283 O O . LEU A 1 168 ? -14.685 6.666 -22.495 1.00 86.94 168 LEU A O 1
ATOM 1287 N N . HIS A 1 169 ? -16.833 6.880 -23.120 1.00 87.69 169 HIS A N 1
ATOM 1288 C CA . HIS A 1 169 ? -17.396 7.511 -21.929 1.00 87.69 169 HIS A CA 1
ATOM 1289 C C . HIS A 1 169 ? -18.167 6.463 -21.117 1.00 87.69 169 HIS A C 1
ATOM 1291 O O . HIS A 1 169 ? -18.924 5.686 -21.693 1.00 87.69 169 HIS A O 1
ATOM 1297 N N . LEU A 1 170 ? -18.007 6.443 -19.793 1.00 90.56 170 LEU A N 1
ATOM 1298 C CA . LEU A 1 170 ? -18.723 5.523 -18.907 1.00 90.56 170 LEU A CA 1
ATOM 1299 C C . LEU A 1 170 ? -19.772 6.258 -18.072 1.00 90.56 170 LEU A C 1
ATOM 1301 O O . LEU A 1 170 ? -19.460 7.274 -17.449 1.00 90.56 170 LEU A O 1
ATOM 1305 N N . THR A 1 171 ? -20.976 5.697 -17.992 1.00 90.19 171 THR A N 1
ATOM 1306 C CA . THR A 1 171 ? -22.001 6.089 -17.018 1.00 90.19 171 THR A CA 1
ATOM 1307 C C . THR A 1 171 ? -22.352 4.899 -16.125 1.00 90.19 171 THR A C 1
ATOM 1309 O O . THR A 1 171 ? -22.865 3.888 -16.602 1.00 90.19 171 THR A O 1
ATOM 1312 N N . LEU A 1 172 ? -22.056 5.023 -14.830 1.00 89.81 172 LEU A N 1
ATOM 1313 C CA . LEU A 1 172 ? -22.465 4.085 -13.788 1.00 89.81 172 LEU A CA 1
ATOM 1314 C C . LEU A 1 172 ? -23.803 4.550 -13.206 1.00 89.81 172 LEU A C 1
ATOM 1316 O O . LEU A 1 172 ? -23.895 5.638 -12.639 1.00 89.81 172 LEU A O 1
ATOM 1320 N N . VAL A 1 173 ? -24.837 3.737 -13.367 1.00 87.25 173 VAL A N 1
ATOM 1321 C CA . VAL A 1 173 ? -26.200 4.021 -12.924 1.00 87.25 173 VAL A CA 1
ATOM 1322 C C . VAL A 1 173 ? -26.483 3.218 -11.657 1.00 87.25 173 VAL A C 1
ATOM 1324 O O . VAL A 1 173 ? -26.363 1.997 -11.674 1.00 87.25 173 VAL A O 1
ATOM 1327 N N . LEU A 1 174 ? -26.833 3.898 -10.566 1.00 84.88 174 LEU A N 1
ATOM 1328 C CA . LEU A 1 174 ? -27.165 3.295 -9.274 1.00 84.88 174 LEU A CA 1
ATOM 1329 C C . LEU A 1 174 ? -28.687 3.256 -9.104 1.00 84.88 174 LEU A C 1
ATOM 1331 O O . LEU A 1 174 ? -29.341 4.300 -9.169 1.00 84.88 174 LEU A O 1
ATOM 1335 N N . ASP A 1 175 ? -29.248 2.064 -8.915 1.00 79.88 175 ASP A N 1
ATOM 1336 C CA . ASP A 1 175 ? -30.667 1.877 -8.611 1.00 79.88 175 ASP A CA 1
ATOM 1337 C C . ASP A 1 175 ? -30.927 2.044 -7.108 1.00 79.88 175 ASP A C 1
ATOM 1339 O O . ASP A 1 175 ? -30.432 1.257 -6.307 1.00 79.88 175 ASP A O 1
ATOM 1343 N N . HIS A 1 176 ? -31.704 3.064 -6.727 1.00 66.88 176 HIS A N 1
ATOM 1344 C CA . HIS A 1 176 ? -32.064 3.339 -5.329 1.00 66.88 176 HIS A CA 1
ATOM 1345 C C . HIS A 1 176 ? -33.434 2.777 -4.929 1.00 66.88 176 HIS A C 1
ATOM 1347 O O . HIS A 1 176 ? -33.931 3.102 -3.857 1.00 66.88 176 HIS A O 1
ATOM 1353 N N . THR A 1 177 ? -34.068 1.952 -5.769 1.00 59.62 177 THR A N 1
ATOM 1354 C CA . THR A 1 177 ? -35.364 1.327 -5.428 1.00 59.62 177 THR A CA 1
ATOM 1355 C C . THR A 1 177 ? -35.257 -0.014 -4.714 1.00 59.62 177 THR A C 1
ATOM 1357 O O . THR A 1 177 ? -36.269 -0.625 -4.380 1.00 59.62 177 THR A O 1
ATOM 1360 N N . SER A 1 178 ? -34.028 -0.447 -4.441 1.00 54.94 178 SER A N 1
ATOM 1361 C CA . SER A 1 178 ? -33.700 -1.530 -3.519 1.00 54.94 178 SER A CA 1
ATOM 1362 C C . SER A 1 178 ? -33.882 -1.099 -2.062 1.00 54.94 178 SER A C 1
ATOM 1364 O O . SER A 1 178 ? -33.646 0.065 -1.738 1.00 54.94 178 SER A O 1
ATOM 1366 N N . VAL A 1 179 ? -34.182 -2.052 -1.175 1.00 50.31 179 VAL A N 1
ATOM 1367 C CA . VAL A 1 179 ? -34.274 -1.865 0.286 1.00 50.31 179 VAL A CA 1
ATOM 1368 C C . VAL A 1 179 ? -33.099 -1.013 0.810 1.00 50.31 179 VAL A C 1
ATOM 1370 O O . VAL A 1 179 ? -31.945 -1.431 0.742 1.00 50.31 179 VAL A O 1
ATOM 1373 N N . GLY A 1 180 ? -33.399 0.212 1.258 1.00 53.47 180 GLY A N 1
ATOM 1374 C CA . GLY A 1 180 ? -32.549 1.101 2.066 1.00 53.47 180 GLY A CA 1
ATOM 1375 C C . GLY A 1 180 ? -31.100 1.351 1.643 1.00 53.47 180 GLY A C 1
ATOM 1376 O O . GLY A 1 180 ? -30.244 1.490 2.508 1.00 53.47 180 GLY A O 1
ATOM 1377 N N . GLY A 1 181 ? -30.779 1.422 0.347 1.00 59.47 181 GLY A N 1
ATOM 1378 C CA . GLY A 1 181 ? -29.447 1.877 -0.094 1.00 59.47 181 GLY A CA 1
ATOM 1379 C C . GLY A 1 181 ? -28.281 0.939 0.265 1.00 59.47 181 GLY A C 1
ATOM 1380 O O . GLY A 1 181 ? -27.125 1.369 0.286 1.00 59.47 181 GLY A O 1
ATOM 1381 N N . VAL A 1 182 ? -28.556 -0.354 0.496 1.00 64.31 182 VAL A N 1
ATOM 1382 C CA . VAL A 1 182 ? -27.574 -1.416 0.832 1.00 64.31 182 VAL A CA 1
ATOM 1383 C C . VAL A 1 182 ? -26.319 -1.381 -0.063 1.00 64.31 182 VAL A C 1
ATOM 1385 O O . VAL A 1 182 ? -25.199 -1.678 0.380 1.00 64.31 182 VAL A O 1
ATOM 1388 N N . TRP A 1 183 ? -26.501 -0.997 -1.330 1.00 70.81 183 TRP A N 1
ATOM 1389 C CA . TRP A 1 183 ? -25.487 -1.022 -2.386 1.00 70.81 183 TRP A CA 1
ATOM 1390 C C . TRP A 1 183 ? -24.769 0.314 -2.626 1.00 70.81 183 TRP A C 1
ATOM 1392 O O . TRP A 1 183 ? -23.833 0.361 -3.426 1.00 70.81 183 TRP A O 1
ATOM 1402 N N . ASP A 1 184 ? -25.110 1.386 -1.909 1.00 69.44 184 ASP A N 1
ATOM 1403 C CA . ASP A 1 184 ? -24.534 2.721 -2.136 1.00 69.44 184 ASP A CA 1
ATOM 1404 C C . ASP A 1 184 ? -23.018 2.751 -1.910 1.00 69.44 184 ASP A C 1
ATOM 1406 O O . ASP A 1 184 ? -22.260 3.399 -2.641 1.00 69.44 184 ASP A O 1
ATOM 1410 N N . ARG A 1 185 ? -22.546 2.006 -0.905 1.00 70.75 185 ARG A N 1
ATOM 1411 C CA . ARG A 1 185 ? -21.111 1.840 -0.646 1.00 70.75 185 ARG A CA 1
ATOM 1412 C C . ARG A 1 185 ? -20.407 1.072 -1.764 1.00 70.75 185 ARG A C 1
ATOM 1414 O O . ARG A 1 185 ? -19.348 1.507 -2.214 1.00 70.75 185 ARG A O 1
ATOM 1421 N N . LEU A 1 186 ? -21.013 -0.013 -2.244 1.00 75.94 186 LEU A N 1
ATOM 1422 C CA . LEU A 1 186 ? -20.500 -0.803 -3.366 1.00 75.94 186 LEU A CA 1
ATOM 1423 C C . LEU A 1 186 ? -20.399 0.052 -4.641 1.00 75.94 186 LEU A C 1
ATOM 1425 O O . LEU A 1 186 ? -19.385 0.006 -5.338 1.00 75.94 186 LEU A O 1
ATOM 1429 N N . GLY A 1 187 ? -21.397 0.902 -4.901 1.00 78.62 187 GLY A N 1
ATOM 1430 C CA . GLY A 1 187 ? -21.379 1.865 -6.004 1.00 78.62 187 GLY A CA 1
ATOM 1431 C C . GLY A 1 187 ? -20.230 2.878 -5.912 1.00 78.62 187 GLY A C 1
ATOM 1432 O O . GLY A 1 187 ? -19.557 3.141 -6.912 1.00 78.62 187 GLY A O 1
ATOM 1433 N N . ARG A 1 188 ? -19.948 3.412 -4.713 1.00 79.06 188 ARG A N 1
ATOM 1434 C CA . ARG A 1 188 ? -18.818 4.335 -4.470 1.00 79.06 188 ARG A CA 1
ATOM 1435 C C . ARG A 1 188 ? -17.452 3.676 -4.670 1.00 79.06 188 ARG A C 1
ATOM 1437 O O . ARG A 1 188 ? -16.565 4.268 -5.290 1.00 79.06 188 ARG A O 1
ATOM 1444 N N . GLU A 1 189 ? -17.274 2.461 -4.165 1.00 81.31 189 GLU A N 1
ATOM 1445 C CA . GLU A 1 189 ? -16.026 1.709 -4.333 1.00 81.31 189 GLU A CA 1
ATOM 1446 C C . GLU A 1 189 ? -15.791 1.347 -5.812 1.00 81.31 189 GLU A C 1
ATOM 1448 O O . GLU A 1 189 ? -14.687 1.533 -6.334 1.00 81.31 189 GLU A O 1
ATOM 1453 N N . LEU A 1 190 ? -16.846 0.945 -6.533 1.00 83.81 190 LEU A N 1
ATOM 1454 C CA . LEU A 1 190 ? -16.773 0.639 -7.961 1.00 83.81 190 LEU A CA 1
ATOM 1455 C C . LEU A 1 190 ? -16.422 1.874 -8.805 1.00 83.81 190 LEU A C 1
ATOM 1457 O O . LEU A 1 190 ? -15.594 1.777 -9.712 1.00 83.81 190 LEU A O 1
ATOM 1461 N N . ARG A 1 191 ? -16.999 3.042 -8.488 1.00 85.88 191 ARG A N 1
ATOM 1462 C CA . ARG A 1 191 ? -16.644 4.323 -9.124 1.00 85.88 191 ARG A CA 1
ATOM 1463 C C . ARG A 1 191 ? -15.141 4.587 -9.017 1.00 85.88 191 ARG A C 1
ATOM 1465 O O . ARG A 1 191 ? -14.488 4.794 -10.038 1.00 85.88 191 ARG A O 1
ATOM 1472 N N . THR A 1 192 ? -14.600 4.521 -7.800 1.00 83.00 192 THR A N 1
ATOM 1473 C CA . THR A 1 192 ? -13.171 4.755 -7.532 1.00 83.00 192 THR A CA 1
ATOM 1474 C C . THR A 1 192 ? -12.287 3.795 -8.338 1.00 83.00 192 THR A C 1
ATOM 1476 O O . THR A 1 192 ? -11.273 4.201 -8.908 1.00 83.00 192 THR A O 1
ATOM 1479 N N . LEU A 1 193 ? -12.677 2.518 -8.438 1.00 86.81 193 LEU A N 1
ATOM 1480 C CA . LEU A 1 193 ? -11.958 1.517 -9.234 1.00 86.81 193 LEU A CA 1
ATOM 1481 C C . LEU A 1 193 ? -11.953 1.873 -10.730 1.00 86.81 193 LEU A C 1
ATOM 1483 O O . LEU A 1 193 ? -10.905 1.828 -11.379 1.00 86.81 193 LEU A O 1
ATOM 1487 N N . LEU A 1 194 ? -13.110 2.249 -11.282 1.00 87.12 194 LEU A N 1
ATOM 1488 C CA . LEU A 1 194 ? -13.272 2.586 -12.701 1.00 87.12 194 LEU A CA 1
ATOM 1489 C C . LEU A 1 194 ? -12.529 3.873 -13.094 1.00 87.12 194 LEU A C 1
ATOM 1491 O O . LEU A 1 194 ? -11.994 3.948 -14.203 1.00 87.12 194 LEU A O 1
ATOM 1495 N N . GLU A 1 195 ? -12.449 4.854 -12.192 1.00 85.31 195 GLU A N 1
ATOM 1496 C CA . GLU A 1 195 ? -11.638 6.067 -12.365 1.00 85.31 195 GLU A CA 1
ATOM 1497 C C . GLU A 1 195 ? -10.138 5.724 -12.405 1.00 85.31 195 GLU A C 1
ATOM 1499 O O . GLU A 1 195 ? -9.439 6.103 -13.351 1.00 85.31 195 GLU A O 1
ATOM 1504 N N . ARG A 1 196 ? -9.655 4.908 -11.454 1.00 84.56 196 ARG A N 1
ATOM 1505 C CA . ARG A 1 196 ? -8.250 4.456 -11.388 1.00 84.56 196 ARG A CA 1
ATOM 1506 C C . ARG A 1 196 ? -7.819 3.600 -12.581 1.00 84.56 196 ARG A C 1
ATOM 1508 O O . ARG A 1 196 ? -6.647 3.612 -12.951 1.00 84.56 196 ARG A O 1
ATOM 1515 N N . LEU A 1 197 ? -8.741 2.872 -13.214 1.00 85.19 197 LEU A N 1
ATOM 1516 C CA . LEU A 1 197 ? -8.447 2.060 -14.402 1.00 85.19 197 LEU A CA 1
ATOM 1517 C C . LEU A 1 197 ? -7.939 2.908 -15.588 1.00 85.19 197 LEU A C 1
ATOM 1519 O O . LEU A 1 197 ? -7.172 2.419 -16.425 1.00 85.19 197 LEU A O 1
ATOM 1523 N N . GLY A 1 198 ? -8.378 4.169 -15.693 1.00 83.06 198 GLY A N 1
ATOM 1524 C CA . GLY A 1 198 ? -7.953 5.095 -16.748 1.00 83.06 198 GLY A CA 1
ATOM 1525 C C . GLY A 1 198 ? -8.332 4.663 -18.174 1.00 83.06 198 GLY A C 1
ATOM 1526 O O . GLY A 1 198 ? -7.703 5.108 -19.139 1.00 83.06 198 GLY A O 1
ATOM 1527 N N . ALA A 1 199 ? -9.323 3.775 -18.327 1.00 85.81 199 ALA A N 1
ATOM 1528 C CA . ALA A 1 199 ? -9.796 3.281 -19.626 1.00 85.81 199 ALA A CA 1
ATOM 1529 C C . ALA A 1 199 ? -10.773 4.245 -20.325 1.00 85.81 199 ALA A C 1
ATOM 1531 O O . ALA A 1 199 ? -10.847 4.260 -21.554 1.00 85.81 199 ALA A O 1
ATOM 1532 N N . PHE A 1 200 ? -11.489 5.072 -19.558 1.00 88.12 200 PHE A N 1
ATOM 1533 C CA . PHE A 1 200 ? -12.578 5.921 -20.047 1.00 88.12 200 PHE A CA 1
ATOM 1534 C C . PHE A 1 200 ? -12.163 7.391 -20.151 1.00 88.12 200 PHE A C 1
ATOM 1536 O O . PHE A 1 200 ? -11.304 7.875 -19.407 1.00 88.12 200 PHE A O 1
ATOM 1543 N N . ARG A 1 201 ? -12.769 8.118 -21.093 1.00 84.50 201 ARG A N 1
ATOM 1544 C CA . ARG A 1 201 ? -12.593 9.567 -21.244 1.00 84.50 201 ARG A CA 1
ATOM 1545 C C . ARG A 1 201 ? -13.202 10.320 -20.070 1.00 84.50 201 ARG A C 1
ATOM 1547 O O . ARG A 1 201 ? -12.566 11.213 -19.533 1.00 84.50 201 ARG A O 1
ATOM 1554 N N . THR A 1 202 ? -14.405 9.921 -19.672 1.00 83.94 202 THR A N 1
ATOM 1555 C CA . THR A 1 202 ? -15.104 10.434 -18.492 1.00 83.94 202 THR A CA 1
ATOM 1556 C C . THR A 1 202 ? -15.813 9.283 -17.794 1.00 83.94 202 THR A C 1
ATOM 1558 O O . THR A 1 202 ? -16.342 8.399 -18.473 1.00 83.94 202 THR A O 1
ATOM 1561 N N . VAL A 1 203 ? -15.884 9.333 -16.467 1.00 87.38 203 VAL A N 1
ATOM 1562 C CA . VAL A 1 203 ? -16.727 8.452 -15.651 1.00 87.38 203 VAL A CA 1
ATOM 1563 C C . VAL A 1 203 ? -17.789 9.330 -14.995 1.00 87.38 203 VAL A C 1
ATOM 1565 O O . VAL A 1 203 ? -17.455 10.296 -14.319 1.00 87.38 203 VAL A O 1
ATOM 1568 N N . ARG A 1 204 ? -19.068 9.042 -15.248 1.00 84.94 204 ARG A N 1
ATOM 1569 C CA . ARG A 1 204 ? -20.215 9.740 -14.648 1.00 84.94 204 ARG A CA 1
ATOM 1570 C C . ARG A 1 204 ? -21.004 8.772 -13.779 1.00 84.94 204 ARG A C 1
ATOM 1572 O O . ARG A 1 204 ? -21.140 7.608 -14.149 1.00 84.94 204 ARG A O 1
ATOM 1579 N N . VAL A 1 205 ? -21.551 9.261 -12.672 1.00 83.06 205 VAL A N 1
ATOM 1580 C CA . VAL A 1 205 ? -22.469 8.496 -11.820 1.00 83.06 205 VAL A CA 1
ATOM 1581 C C . VAL A 1 205 ? -23.849 9.133 -11.890 1.00 83.06 205 VAL A C 1
ATOM 1583 O O . VAL A 1 205 ? -23.963 10.350 -11.783 1.00 83.06 205 VAL A O 1
ATOM 1586 N N . ALA A 1 206 ? -24.879 8.317 -12.090 1.00 80.00 206 ALA A N 1
ATOM 1587 C CA . ALA A 1 206 ? -26.272 8.745 -12.089 1.00 80.00 206 ALA A CA 1
ATOM 1588 C C . ALA A 1 206 ? -27.080 7.884 -11.115 1.00 80.00 206 ALA A C 1
ATOM 1590 O O . ALA A 1 206 ? -26.825 6.689 -10.985 1.00 80.00 206 ALA A O 1
ATOM 1591 N N . ARG A 1 207 ? -28.058 8.488 -10.439 1.00 77.44 207 ARG A N 1
ATOM 1592 C CA . ARG A 1 207 ? -28.925 7.822 -9.460 1.00 77.44 207 ARG A CA 1
ATOM 1593 C C . ARG A 1 207 ? -30.340 7.705 -10.021 1.00 77.44 207 ARG A C 1
ATOM 1595 O O . ARG A 1 207 ? -30.909 8.705 -10.454 1.00 77.44 207 ARG A O 1
ATOM 1602 N N . LEU A 1 208 ? -30.909 6.502 -10.018 1.00 73.44 208 LEU A N 1
ATOM 1603 C CA . LEU A 1 208 ? -32.289 6.264 -10.444 1.00 73.44 208 LEU A CA 1
ATOM 1604 C C . LEU A 1 208 ? -33.237 6.412 -9.255 1.00 73.44 208 LEU A C 1
ATOM 1606 O O . LEU A 1 208 ? -33.433 5.475 -8.488 1.00 73.44 208 LEU A O 1
ATOM 1610 N N . GLY A 1 209 ? -33.830 7.599 -9.129 1.00 65.38 209 GLY A N 1
ATOM 1611 C CA . GLY A 1 209 ? -35.015 7.827 -8.299 1.00 65.38 209 GLY A CA 1
ATOM 1612 C C . GLY A 1 209 ? -36.323 7.686 -9.099 1.00 65.38 209 GLY A C 1
ATOM 1613 O O . GLY A 1 209 ? -36.278 7.608 -10.331 1.00 65.38 209 GLY A O 1
ATOM 1614 N N . PRO A 1 210 ? -37.494 7.728 -8.437 1.00 57.31 210 PRO A N 1
ATOM 1615 C CA . PRO A 1 210 ? -38.806 7.601 -9.086 1.00 57.31 210 PRO A CA 1
ATOM 1616 C C . PRO A 1 210 ? -39.041 8.610 -10.226 1.00 57.31 210 PRO A C 1
ATOM 1618 O O . PRO A 1 210 ? -39.610 8.269 -11.258 1.00 57.31 210 PRO A O 1
ATOM 1621 N N . ALA A 1 211 ? -38.549 9.846 -10.086 1.00 50.16 211 ALA A N 1
ATOM 1622 C CA . ALA A 1 211 ? -38.686 10.882 -11.113 1.00 50.16 211 ALA A CA 1
ATOM 1623 C C . ALA A 1 211 ? -37.684 10.751 -12.278 1.00 50.16 211 ALA A C 1
ATOM 1625 O O . ALA A 1 211 ? -38.018 11.059 -13.420 1.00 50.16 211 ALA A O 1
ATOM 1626 N N . ALA A 1 212 ? -36.477 10.234 -12.018 1.00 54.50 212 ALA A N 1
ATOM 1627 C CA . ALA A 1 212 ? -35.423 10.052 -13.023 1.00 54.50 212 ALA A CA 1
ATOM 1628 C C . ALA A 1 212 ? -35.789 9.013 -14.102 1.00 54.50 212 ALA A C 1
ATOM 1630 O O . ALA A 1 212 ? -35.214 9.005 -15.187 1.00 54.50 212 ALA A O 1
ATOM 1631 N N . ARG A 1 213 ? -36.770 8.148 -13.821 1.00 58.88 213 ARG A N 1
ATOM 1632 C CA . ARG A 1 213 ? -37.289 7.132 -14.751 1.00 58.88 213 ARG A CA 1
ATOM 1633 C C . ARG A 1 213 ? -38.134 7.722 -15.876 1.00 58.88 213 ARG A C 1
ATOM 1635 O O . ARG A 1 213 ? -38.219 7.132 -16.950 1.00 58.88 213 ARG A O 1
ATOM 1642 N N . ARG A 1 214 ? -38.710 8.908 -15.648 1.00 51.75 214 ARG A N 1
ATOM 1643 C CA . ARG A 1 214 ? -39.611 9.592 -16.587 1.00 51.75 214 ARG A CA 1
ATOM 1644 C C . ARG A 1 214 ? -38.871 10.397 -17.662 1.00 51.75 214 ARG A C 1
ATOM 1646 O O . ARG A 1 214 ? -39.472 10.723 -18.679 1.00 51.75 214 ARG A O 1
ATOM 1653 N N . SER A 1 215 ? -37.577 10.683 -17.474 1.00 55.28 215 SER A N 1
ATOM 1654 C CA . SER A 1 215 ? -36.733 11.391 -18.447 1.00 55.28 215 SER A CA 1
ATOM 1655 C C . SER A 1 215 ? -35.386 10.669 -18.609 1.00 55.28 215 SER A C 1
ATOM 1657 O O . SER A 1 215 ? -34.472 10.877 -17.809 1.00 55.28 215 SER A O 1
ATOM 1659 N N . PRO A 1 216 ? -35.248 9.757 -19.591 1.00 57.84 216 PRO A N 1
ATOM 1660 C CA . PRO A 1 216 ? -34.026 8.981 -19.765 1.00 57.84 216 PRO A CA 1
ATOM 1661 C C . PRO A 1 216 ? -32.830 9.895 -20.063 1.00 57.84 216 PRO A C 1
ATOM 1663 O O . PRO A 1 216 ? -32.929 10.822 -20.864 1.00 57.84 216 PRO A O 1
ATOM 1666 N N . LEU A 1 217 ? -31.681 9.603 -19.440 1.00 62.06 217 LEU A N 1
ATOM 1667 C CA . LEU A 1 217 ? -30.420 10.319 -19.666 1.00 62.06 217 LEU A CA 1
ATOM 1668 C C . LEU A 1 217 ? -30.141 10.487 -21.168 1.00 62.06 217 LEU A C 1
ATOM 1670 O O . LEU A 1 217 ? -30.041 9.495 -21.895 1.00 62.06 217 LEU A O 1
ATOM 1674 N N . SER A 1 218 ? -29.961 11.734 -21.610 1.00 59.28 218 SER A N 1
ATOM 1675 C CA . SER A 1 218 ? -29.508 12.024 -22.970 1.00 59.28 218 SER A CA 1
ATOM 1676 C C . SER A 1 218 ? -28.050 11.576 -23.120 1.00 59.28 218 SER A C 1
ATOM 1678 O O . SER A 1 218 ? -27.133 12.159 -22.535 1.00 59.28 218 SER A O 1
ATOM 1680 N N . LEU A 1 219 ? -27.840 10.478 -23.847 1.00 59.66 219 LEU A N 1
ATOM 1681 C CA . LEU A 1 219 ? -26.515 9.998 -24.242 1.00 59.66 219 LEU A CA 1
ATOM 1682 C C . LEU A 1 219 ? -26.094 10.765 -25.501 1.00 59.66 219 LEU A C 1
ATOM 1684 O O . LEU A 1 219 ? -26.906 10.914 -26.410 1.00 59.66 219 LEU A O 1
ATOM 1688 N N . ALA A 1 220 ? -24.852 11.254 -25.551 1.00 49.12 220 ALA A N 1
ATOM 1689 C CA . ALA A 1 220 ? -24.400 12.114 -26.644 1.00 49.12 220 ALA A CA 1
ATOM 1690 C C . ALA A 1 220 ? -24.455 11.415 -28.019 1.00 49.12 220 ALA A C 1
ATOM 1692 O O . ALA A 1 220 ? -24.425 10.188 -28.126 1.00 49.12 220 ALA A O 1
ATOM 1693 N N . ASP A 1 221 ? -24.484 12.237 -29.068 1.00 46.50 221 ASP A N 1
ATOM 1694 C CA . ASP A 1 221 ? -25.019 11.970 -30.413 1.00 46.50 221 ASP A CA 1
ATOM 1695 C C . ASP A 1 221 ? -24.392 10.818 -31.233 1.00 46.50 221 ASP A C 1
ATOM 1697 O O . ASP A 1 221 ? -24.846 10.556 -32.349 1.00 46.50 221 ASP A O 1
ATOM 1701 N N . ARG A 1 222 ? -23.351 10.116 -30.746 1.00 57.50 222 ARG A N 1
ATOM 1702 C CA . ARG A 1 222 ? -22.636 9.073 -31.514 1.00 57.50 222 ARG A CA 1
ATOM 1703 C C . ARG A 1 222 ? -22.773 7.661 -30.920 1.00 57.50 222 ARG A C 1
ATOM 1705 O O . ARG A 1 222 ? -22.262 7.401 -29.827 1.00 57.50 222 ARG A O 1
ATOM 1712 N N . PRO A 1 223 ? -23.376 6.705 -31.653 1.00 58.03 223 PRO A N 1
ATOM 1713 C CA . PRO A 1 223 ? -23.481 5.321 -31.202 1.00 58.03 223 PRO A CA 1
ATOM 1714 C C . PRO A 1 223 ? -22.103 4.644 -31.156 1.00 58.03 223 PRO A C 1
ATOM 1716 O O . PRO A 1 223 ? -21.423 4.510 -32.172 1.00 58.03 223 PRO A O 1
ATOM 1719 N N . GLY A 1 224 ? -21.722 4.152 -29.975 1.00 64.38 224 GLY A N 1
ATOM 1720 C CA . GLY A 1 224 ? -20.468 3.421 -29.738 1.00 64.38 224 GLY A CA 1
ATOM 1721 C C . GLY A 1 224 ? -19.392 4.172 -28.954 1.00 64.38 224 GLY A C 1
ATOM 1722 O O . GLY A 1 224 ? -18.347 3.591 -28.666 1.00 64.38 224 GLY A O 1
ATOM 1723 N N . ASP A 1 225 ? -19.673 5.411 -28.550 1.00 77.62 225 ASP A N 1
ATOM 1724 C CA . ASP A 1 225 ? -18.772 6.235 -27.732 1.00 77.62 225 ASP A CA 1
ATOM 1725 C C . ASP A 1 225 ? -19.127 6.185 -26.239 1.00 77.62 225 ASP A C 1
ATOM 1727 O O . ASP A 1 225 ? -18.365 6.665 -25.403 1.00 77.62 225 ASP A O 1
ATOM 1731 N N . HIS A 1 226 ? -20.281 5.610 -25.895 1.00 85.50 226 HIS A N 1
ATOM 1732 C CA . HIS A 1 226 ? -20.831 5.563 -24.543 1.00 85.50 226 HIS A CA 1
ATOM 1733 C C . HIS A 1 226 ? -21.028 4.122 -24.080 1.00 85.50 226 HIS A C 1
ATOM 1735 O O . HIS A 1 226 ? -21.447 3.270 -24.857 1.00 85.50 226 HIS A O 1
ATOM 1741 N N . LEU A 1 227 ? -20.753 3.866 -22.804 1.00 89.81 227 LEU A N 1
ATOM 1742 C CA . LEU A 1 227 ? -20.965 2.590 -22.131 1.00 89.81 227 LEU A CA 1
ATOM 1743 C C . LEU A 1 227 ? -21.761 2.814 -20.847 1.00 89.81 227 LEU A C 1
ATOM 1745 O O . LEU A 1 227 ? -21.464 3.751 -20.102 1.00 89.81 227 LEU A O 1
ATOM 1749 N N . LEU A 1 228 ? -22.741 1.949 -20.578 1.00 90.94 228 LEU A N 1
ATOM 1750 C CA . LEU A 1 228 ? -23.557 2.017 -19.367 1.00 90.94 228 LEU A CA 1
ATOM 1751 C C . LEU A 1 228 ? -23.421 0.744 -18.527 1.00 90.94 228 LEU A C 1
ATOM 1753 O O . LEU A 1 228 ? -23.529 -0.371 -19.041 1.00 90.94 228 LEU A O 1
ATOM 1757 N N . LEU A 1 229 ? -23.236 0.935 -17.222 1.00 92.50 229 LEU A N 1
ATOM 1758 C CA . LEU A 1 229 ? -23.290 -0.117 -16.208 1.00 92.50 229 LEU A CA 1
ATOM 1759 C C . LEU A 1 229 ? -24.398 0.223 -15.216 1.00 92.50 229 LEU A C 1
ATOM 1761 O O . LEU A 1 229 ? -24.361 1.298 -14.626 1.00 92.50 229 LEU A O 1
ATOM 1765 N N . VAL A 1 230 ? -25.368 -0.670 -15.035 1.00 91.06 230 VAL A N 1
ATOM 1766 C CA . VAL A 1 230 ? -26.487 -0.484 -14.098 1.00 91.06 230 VAL A CA 1
ATOM 1767 C C . VAL A 1 230 ? -26.266 -1.379 -12.886 1.00 91.06 230 VAL A C 1
ATOM 1769 O O . VAL A 1 230 ? -26.292 -2.594 -13.034 1.00 91.06 230 VAL A O 1
ATOM 1772 N N . LEU A 1 231 ? -26.040 -0.806 -11.706 1.00 89.38 231 LEU A N 1
ATOM 1773 C CA . LEU A 1 231 ? -25.942 -1.546 -10.447 1.00 89.38 231 LEU A CA 1
ATOM 1774 C C . LEU A 1 231 ? -27.329 -1.627 -9.802 1.00 89.38 231 LEU A C 1
ATOM 1776 O O . LEU A 1 231 ? -27.875 -0.594 -9.414 1.00 89.38 231 LEU A O 1
ATOM 1780 N N . SER A 1 232 ? -27.895 -2.832 -9.707 1.00 86.38 232 SER A N 1
ATOM 1781 C CA . SER A 1 232 ? -29.229 -3.064 -9.138 1.00 86.38 232 SER A CA 1
ATOM 1782 C C . SER A 1 232 ? -29.370 -4.494 -8.613 1.00 86.38 232 SER A C 1
ATOM 1784 O O . SER A 1 232 ? -28.800 -5.421 -9.186 1.00 86.38 232 SER A O 1
ATOM 1786 N N . ASP A 1 233 ? -30.158 -4.671 -7.550 1.00 81.56 233 ASP A N 1
ATOM 1787 C CA . ASP A 1 233 ? -30.609 -5.981 -7.062 1.00 81.56 233 ASP A CA 1
ATOM 1788 C C . ASP A 1 233 ? -31.788 -6.554 -7.878 1.00 81.56 233 ASP A C 1
ATOM 1790 O O . ASP A 1 233 ? -32.109 -7.737 -7.785 1.00 81.56 233 ASP A O 1
ATOM 1794 N N . CYS A 1 234 ? -32.396 -5.741 -8.742 1.00 84.44 234 CYS A N 1
ATOM 1795 C CA . CYS A 1 234 ? -33.518 -6.077 -9.611 1.00 84.44 234 CYS A CA 1
ATOM 1796 C C . CYS A 1 234 ? -34.787 -6.572 -8.896 1.00 84.44 234 CYS A C 1
ATOM 1798 O O . CYS A 1 234 ? -35.585 -7.292 -9.501 1.00 84.44 234 CYS A O 1
ATOM 1800 N N . VAL A 1 235 ? -34.993 -6.212 -7.626 1.00 78.69 235 VAL A N 1
ATOM 1801 C CA . VAL A 1 235 ? -36.163 -6.666 -6.842 1.00 78.69 235 VAL A CA 1
ATOM 1802 C C . VAL A 1 235 ? -37.289 -5.638 -6.755 1.00 78.69 235 VAL A C 1
ATOM 1804 O O . VAL A 1 235 ? -38.427 -6.025 -6.486 1.00 78.69 235 VAL A O 1
ATOM 1807 N N . GLY A 1 236 ? -36.982 -4.355 -6.978 1.00 75.75 236 GLY A N 1
ATOM 1808 C CA . GLY A 1 236 ? -37.949 -3.259 -6.883 1.00 75.75 236 GLY A CA 1
ATOM 1809 C C . GLY A 1 236 ? -39.139 -3.431 -7.833 1.00 75.75 236 GLY A C 1
ATOM 1810 O O . GLY A 1 236 ? -39.021 -4.072 -8.877 1.00 75.75 236 GLY A O 1
ATOM 1811 N N . GLU A 1 237 ? -40.287 -2.837 -7.497 1.00 76.31 237 GLU A N 1
ATOM 1812 C CA . GLU A 1 237 ? -41.552 -3.005 -8.241 1.00 76.31 237 GLU A CA 1
ATOM 1813 C C . GLU A 1 237 ? -41.415 -2.725 -9.745 1.00 76.31 237 GLU A C 1
ATOM 1815 O O . GLU A 1 237 ? -41.930 -3.482 -10.568 1.00 76.31 237 GLU A O 1
ATOM 1820 N N . SER A 1 238 ? -40.591 -1.739 -10.107 1.00 78.69 238 SER A N 1
ATOM 1821 C CA . SER A 1 238 ? -40.316 -1.352 -11.497 1.00 78.69 238 SER A CA 1
ATOM 1822 C C . SER A 1 238 ? -39.630 -2.415 -12.360 1.00 78.69 238 SER A C 1
ATOM 1824 O O . SER A 1 238 ? -39.569 -2.313 -13.589 1.00 78.69 238 SER A O 1
ATOM 1826 N N . TRP A 1 239 ? -39.005 -3.406 -11.722 1.00 83.38 239 TRP A N 1
ATOM 1827 C CA . TRP A 1 239 ? -38.413 -4.548 -12.415 1.00 83.38 239 TRP A CA 1
ATOM 1828 C C . TRP A 1 239 ? -39.464 -5.602 -12.771 1.00 83.38 239 TRP A C 1
ATOM 1830 O O . TRP A 1 239 ? -39.266 -6.354 -13.723 1.00 83.38 239 TRP A O 1
ATOM 1840 N N . TRP A 1 240 ? -40.590 -5.620 -12.055 1.00 80.50 240 TRP A N 1
ATOM 1841 C CA . TRP A 1 240 ? -41.717 -6.517 -12.296 1.00 80.50 240 TRP A CA 1
ATOM 1842 C C . TRP A 1 240 ? -42.742 -5.886 -13.247 1.00 80.50 240 TRP A C 1
ATOM 1844 O O . TRP A 1 240 ? -43.123 -6.500 -14.242 1.00 80.50 240 TRP A O 1
ATOM 1854 N N . ASP A 1 241 ? -43.110 -4.620 -13.035 1.00 77.88 241 ASP A N 1
ATOM 1855 C CA . ASP A 1 241 ? -44.074 -3.896 -13.884 1.00 77.88 241 ASP A CA 1
ATOM 1856 C C . ASP A 1 241 ? -43.561 -3.572 -15.311 1.00 77.88 241 ASP A C 1
ATOM 1858 O O . ASP A 1 241 ? -44.306 -3.093 -16.172 1.00 77.88 241 ASP A O 1
ATOM 1862 N N . GLY A 1 242 ? -42.281 -3.846 -15.587 1.00 79.00 242 GLY A N 1
ATOM 1863 C CA . GLY A 1 242 ? -41.641 -3.649 -16.885 1.00 79.00 242 GLY A CA 1
ATOM 1864 C C . GLY A 1 242 ? -41.223 -2.205 -17.203 1.00 79.00 242 GLY A C 1
ATOM 1865 O O . GLY A 1 242 ? -40.740 -1.955 -18.312 1.00 79.00 242 GLY A O 1
ATOM 1866 N N . GLU A 1 243 ? -41.366 -1.241 -16.290 1.00 83.25 243 GLU A N 1
ATOM 1867 C CA . GLU A 1 243 ? -40.854 0.131 -16.442 1.00 83.25 243 GLU A CA 1
ATOM 1868 C C . GLU A 1 243 ? -39.328 0.124 -16.629 1.00 83.25 243 GLU A C 1
ATOM 1870 O O . GLU A 1 243 ? -38.808 0.678 -17.604 1.00 83.25 243 GLU A O 1
ATOM 1875 N N . MET A 1 244 ? -38.605 -0.598 -15.767 1.00 84.75 244 MET A N 1
ATOM 1876 C CA . MET A 1 244 ? -37.147 -0.694 -15.848 1.00 84.75 244 MET A CA 1
ATOM 1877 C C . MET A 1 244 ? -36.684 -1.429 -17.112 1.00 84.75 244 MET A C 1
ATOM 1879 O O . MET A 1 244 ? -35.717 -1.026 -17.759 1.00 84.75 244 MET A O 1
ATOM 1883 N N . SER A 1 245 ? -37.412 -2.473 -17.521 1.00 87.56 245 SER A N 1
ATOM 1884 C CA . SER A 1 245 ? -37.138 -3.210 -18.762 1.00 87.56 245 SER A CA 1
ATOM 1885 C C . SER A 1 245 ? -37.218 -2.296 -19.994 1.00 87.56 245 SER A C 1
ATOM 1887 O O . SER A 1 245 ? -36.343 -2.339 -20.866 1.00 87.56 245 SER A O 1
ATOM 1889 N N . ARG A 1 246 ? -38.219 -1.404 -20.048 1.00 86.50 246 ARG A N 1
ATOM 1890 C CA . ARG A 1 246 ? -38.376 -0.406 -21.122 1.00 86.50 246 ARG A CA 1
ATOM 1891 C C . ARG A 1 246 ? -37.263 0.643 -21.111 1.00 86.50 246 ARG A C 1
ATOM 1893 O O . ARG A 1 246 ? -36.754 0.994 -22.180 1.00 86.50 246 ARG A O 1
ATOM 1900 N N . LEU A 1 247 ? -36.855 1.105 -19.928 1.00 87.00 247 LEU A N 1
ATOM 1901 C CA . LEU A 1 247 ? -35.762 2.067 -19.764 1.00 87.00 247 LEU A CA 1
ATOM 1902 C C . LEU A 1 247 ? -34.417 1.486 -20.224 1.00 87.00 247 LEU A C 1
ATOM 1904 O O . LEU A 1 247 ? -33.710 2.093 -21.030 1.00 87.00 247 LEU A O 1
ATOM 1908 N N . ILE A 1 248 ? -34.098 0.264 -19.796 1.00 89.69 248 ILE A N 1
ATOM 1909 C CA . ILE A 1 248 ? -32.882 -0.435 -20.217 1.00 89.69 248 ILE A CA 1
ATOM 1910 C C . ILE A 1 248 ? -32.899 -0.672 -21.729 1.00 89.69 248 ILE A C 1
ATOM 1912 O O . ILE A 1 248 ? -31.883 -0.449 -22.385 1.00 89.69 248 ILE A O 1
ATOM 1916 N N . ALA A 1 249 ? -34.044 -1.039 -22.314 1.00 88.81 249 ALA A N 1
ATOM 1917 C CA . ALA A 1 249 ? -34.171 -1.182 -23.764 1.00 88.81 249 ALA A CA 1
ATOM 1918 C C . ALA A 1 249 ? -33.916 0.140 -24.506 1.00 88.81 249 ALA A C 1
ATOM 1920 O O . ALA A 1 249 ? -33.292 0.146 -25.568 1.00 88.81 249 ALA A O 1
ATOM 1921 N N . HIS A 1 250 ? -34.365 1.271 -23.951 1.00 87.44 250 HIS A N 1
ATOM 1922 C CA . HIS A 1 250 ? -34.101 2.593 -24.515 1.00 87.44 250 HIS A CA 1
ATOM 1923 C C . HIS A 1 250 ? -32.596 2.899 -24.594 1.00 87.44 250 HIS A C 1
ATOM 1925 O O . HIS A 1 250 ? -32.135 3.398 -25.627 1.00 87.44 250 HIS A O 1
ATOM 1931 N N . TRP A 1 251 ? -31.832 2.565 -23.550 1.00 89.06 251 TRP A N 1
ATOM 1932 C CA . TRP A 1 251 ? -30.374 2.725 -23.536 1.00 89.06 251 TRP A CA 1
ATOM 1933 C C . TRP A 1 251 ? -29.655 1.693 -24.410 1.00 89.06 251 TRP A C 1
ATOM 1935 O O . TRP A 1 251 ? -28.768 2.051 -25.186 1.00 89.06 251 TRP A O 1
ATOM 1945 N N . ALA A 1 252 ? -30.080 0.430 -24.350 1.00 89.88 252 ALA A N 1
ATOM 1946 C CA . ALA A 1 252 ? -29.493 -0.698 -25.073 1.00 89.88 252 ALA A CA 1
ATOM 1947 C C . ALA A 1 252 ? -29.548 -0.531 -26.602 1.00 89.88 252 ALA A C 1
ATOM 1949 O O . ALA A 1 252 ? -28.693 -1.055 -27.317 1.00 89.88 252 ALA A O 1
ATOM 1950 N N . ARG A 1 253 ? -30.511 0.247 -27.119 1.00 88.38 253 ARG A N 1
ATOM 1951 C CA . ARG A 1 253 ? -30.578 0.624 -28.543 1.00 88.38 253 ARG A CA 1
ATOM 1952 C C . ARG A 1 253 ? -29.456 1.561 -28.996 1.00 88.38 253 ARG A C 1
ATOM 1954 O O . ARG A 1 253 ? -29.150 1.593 -30.184 1.00 88.38 253 ARG A O 1
ATOM 1961 N N . ARG A 1 254 ? -28.863 2.335 -28.081 1.00 85.12 254 ARG A N 1
ATOM 1962 C CA . ARG A 1 254 ? -27.912 3.421 -28.391 1.00 85.12 254 ARG A CA 1
ATOM 1963 C C . ARG A 1 254 ? -26.488 3.137 -27.918 1.00 85.12 254 ARG A C 1
ATOM 1965 O O . ARG A 1 254 ? -25.540 3.655 -28.504 1.00 85.12 254 ARG A O 1
ATOM 1972 N N . ALA A 1 255 ? -26.334 2.300 -26.896 1.00 87.31 255 ALA A N 1
ATOM 1973 C CA . ALA A 1 255 ? -25.050 1.978 -26.288 1.00 87.31 255 ALA A CA 1
ATOM 1974 C C . ALA A 1 255 ? -25.007 0.527 -25.770 1.00 87.31 255 ALA A C 1
ATOM 1976 O O . ALA A 1 255 ? -26.057 -0.064 -25.507 1.00 87.31 255 ALA A O 1
ATOM 1977 N N . PRO A 1 256 ? -23.811 -0.063 -25.596 1.00 90.62 256 PRO A N 1
ATOM 1978 C CA . PRO A 1 256 ? -23.640 -1.271 -24.799 1.00 90.62 256 PRO A CA 1
ATOM 1979 C C . PRO A 1 256 ? -24.040 -1.010 -23.339 1.00 90.62 256 PRO A C 1
ATOM 1981 O O . PRO A 1 256 ? -23.460 -0.156 -22.662 1.00 90.62 256 PRO A O 1
ATOM 1984 N N . VAL A 1 257 ? -25.019 -1.778 -22.861 1.00 92.81 257 VAL A N 1
ATOM 1985 C CA . VAL A 1 257 ? -25.518 -1.755 -21.479 1.00 92.81 257 VAL A CA 1
ATOM 1986 C C . VAL A 1 257 ? -25.248 -3.112 -20.840 1.00 92.81 257 VAL A C 1
ATOM 1988 O O . VAL A 1 257 ? -25.431 -4.136 -21.499 1.00 92.81 257 VAL A O 1
ATOM 1991 N N . ALA A 1 258 ? -24.837 -3.131 -19.575 1.00 94.81 258 ALA A N 1
ATOM 1992 C CA . ALA A 1 258 ? -24.824 -4.340 -18.753 1.00 94.81 258 ALA A CA 1
ATOM 1993 C C . ALA A 1 258 ? -25.376 -4.060 -17.352 1.00 94.81 258 ALA A C 1
ATOM 1995 O O . ALA A 1 258 ? -25.201 -2.963 -16.816 1.00 94.81 258 ALA A O 1
ATOM 1996 N N . ILE A 1 259 ? -26.030 -5.064 -16.770 1.00 94.12 259 ILE A N 1
ATOM 1997 C CA . ILE A 1 259 ? -26.554 -5.023 -15.404 1.00 94.12 259 ILE A CA 1
ATOM 1998 C C . ILE A 1 259 ? -25.535 -5.707 -14.495 1.00 94.12 259 ILE A C 1
ATOM 2000 O O . ILE A 1 259 ? -25.219 -6.879 -14.686 1.00 94.12 259 ILE A O 1
ATOM 2004 N N . LEU A 1 260 ? -25.008 -4.970 -13.524 1.00 91.62 260 LEU A N 1
ATOM 2005 C CA . LEU A 1 260 ? -24.207 -5.496 -12.430 1.00 91.62 260 LEU A CA 1
ATOM 2006 C C . LEU A 1 260 ? -25.156 -5.919 -11.318 1.00 91.62 260 LEU A C 1
ATOM 2008 O O . LEU A 1 260 ? -25.817 -5.075 -10.714 1.00 91.62 260 LEU A O 1
ATOM 2012 N N . GLN A 1 261 ? -25.216 -7.219 -11.073 1.00 87.94 261 GLN A N 1
ATOM 2013 C CA . GLN A 1 261 ? -26.143 -7.823 -10.133 1.00 87.94 261 GLN A CA 1
ATOM 2014 C C . GLN A 1 261 ? -25.366 -8.301 -8.894 1.00 87.94 261 GLN A C 1
ATOM 2016 O O . GLN A 1 261 ? -24.548 -9.218 -9.012 1.00 87.94 261 GLN A O 1
ATOM 2021 N N . PRO A 1 262 ? -25.565 -7.670 -7.716 1.00 81.81 262 PRO A N 1
ATOM 2022 C CA . PRO A 1 262 ? -24.910 -8.081 -6.473 1.00 81.81 262 PRO A CA 1
ATOM 2023 C C . PRO A 1 262 ? -25.319 -9.477 -5.981 1.00 81.81 262 PRO A C 1
ATOM 2025 O O . PRO A 1 262 ? -24.564 -10.107 -5.240 1.00 81.81 262 PRO A O 1
ATOM 2028 N N . LEU A 1 263 ? -26.508 -9.955 -6.367 1.00 79.94 263 LEU A N 1
ATOM 2029 C CA . LEU A 1 263 ? -26.984 -11.301 -6.045 1.00 79.94 263 LEU A CA 1
ATOM 2030 C C . LEU A 1 263 ? -26.234 -12.365 -6.865 1.00 79.94 263 LEU A C 1
ATOM 2032 O O . LEU A 1 263 ? -25.889 -12.110 -8.019 1.00 79.94 263 LEU A O 1
ATOM 2036 N N . PRO A 1 264 ? -26.021 -13.580 -6.331 1.00 79.38 264 PRO A N 1
ATOM 2037 C CA . PRO A 1 264 ? -25.404 -14.664 -7.091 1.00 79.38 264 PRO A CA 1
ATOM 2038 C C . PRO A 1 264 ? -26.338 -15.174 -8.198 1.00 79.38 264 PRO A C 1
ATOM 2040 O O . PRO A 1 264 ? -27.560 -15.176 -8.032 1.00 79.38 264 PRO A O 1
ATOM 2043 N N . GLU A 1 265 ? -25.762 -15.685 -9.293 1.00 84.44 265 GLU A N 1
ATOM 2044 C CA . GLU A 1 265 ? -26.477 -16.099 -10.520 1.00 84.44 265 GLU A CA 1
ATOM 2045 C C . GLU A 1 265 ? -27.735 -16.944 -10.266 1.00 84.44 265 GLU A C 1
ATOM 2047 O O . GLU A 1 265 ? -28.798 -16.692 -10.835 1.00 84.44 265 GLU A O 1
ATOM 2052 N N . ARG A 1 266 ? -27.649 -17.915 -9.350 1.00 80.38 266 ARG A N 1
ATOM 2053 C CA . ARG A 1 266 ? -28.759 -18.822 -9.011 1.00 80.38 266 ARG A CA 1
ATOM 2054 C C . ARG A 1 266 ? -30.027 -18.114 -8.519 1.00 80.38 266 ARG A C 1
ATOM 2056 O O . ARG A 1 266 ? -31.114 -18.674 -8.640 1.00 80.38 266 ARG A O 1
ATOM 2063 N N . LEU A 1 267 ? -29.902 -16.906 -7.962 1.00 78.62 267 LEU A N 1
ATOM 2064 C CA . LEU A 1 267 ? -31.029 -16.132 -7.443 1.00 78.62 267 LEU A CA 1
ATOM 2065 C C . LEU A 1 267 ? -31.665 -15.204 -8.479 1.00 78.62 267 LEU A C 1
ATOM 2067 O O . LEU A 1 267 ? -32.756 -14.698 -8.232 1.00 78.62 267 LEU A O 1
ATOM 2071 N N . TRP A 1 268 ? -31.046 -14.992 -9.642 1.00 85.69 268 TRP A N 1
ATOM 2072 C CA . TRP A 1 268 ? -31.543 -14.023 -10.628 1.00 85.69 268 TRP A CA 1
ATOM 2073 C C . TRP A 1 268 ? -32.919 -14.389 -11.186 1.00 85.69 268 TRP A C 1
ATOM 2075 O O . TRP A 1 268 ? -33.673 -13.514 -11.583 1.00 85.69 268 TRP A O 1
ATOM 2085 N N . SER A 1 269 ? -33.281 -15.674 -11.175 1.00 82.00 269 SER A N 1
ATOM 2086 C CA . SER A 1 269 ? -34.615 -16.139 -11.580 1.00 82.00 269 SER A CA 1
ATOM 2087 C C . SER A 1 269 ? -35.737 -15.705 -10.628 1.00 82.00 269 SER A C 1
ATOM 2089 O O . SER A 1 269 ? -36.905 -15.759 -11.005 1.00 82.00 269 SER A O 1
ATOM 2091 N N . ARG A 1 270 ? -35.388 -15.290 -9.401 1.00 76.12 270 ARG A N 1
ATOM 2092 C CA . ARG A 1 270 ? -36.316 -14.838 -8.352 1.00 76.12 270 ARG A CA 1
ATOM 2093 C C . ARG A 1 270 ? -36.443 -13.314 -8.285 1.00 76.12 270 ARG A C 1
ATOM 2095 O O . ARG A 1 270 ? -37.216 -12.808 -7.476 1.00 76.12 270 ARG A O 1
ATOM 2102 N N . THR A 1 271 ? -35.683 -12.589 -9.102 1.00 82.12 271 THR A N 1
ATOM 2103 C CA . THR A 1 271 ? -35.782 -11.132 -9.247 1.00 82.12 271 THR A CA 1
ATOM 2104 C C . THR A 1 271 ? -36.642 -10.800 -10.470 1.00 82.12 271 THR A C 1
ATOM 2106 O O . THR A 1 271 ? -37.127 -11.697 -11.161 1.00 82.12 271 THR A O 1
ATOM 2109 N N . GLY A 1 272 ? -36.828 -9.518 -10.786 1.00 81.69 272 GLY A N 1
ATOM 2110 C CA . GLY A 1 272 ? -37.532 -9.117 -12.009 1.00 81.69 272 GLY A CA 1
ATOM 2111 C C . GLY A 1 272 ? -36.790 -9.470 -13.313 1.00 81.69 272 GLY A C 1
ATOM 2112 O O . GLY A 1 272 ? -37.315 -9.226 -14.398 1.00 81.69 272 GLY A O 1
ATOM 2113 N N . LEU A 1 273 ? -35.587 -10.059 -13.247 1.00 87.50 273 LEU A N 1
ATOM 2114 C CA . LEU A 1 273 ? -34.797 -10.484 -14.411 1.00 87.50 273 LEU A CA 1
ATOM 2115 C C . LEU A 1 273 ? -35.321 -11.778 -15.063 1.00 87.50 273 LEU A C 1
ATOM 2117 O O . LEU A 1 273 ? -35.804 -12.687 -14.389 1.00 87.50 273 LEU A O 1
ATOM 2121 N N . ASP A 1 274 ? -35.146 -11.918 -16.384 1.00 87.56 274 ASP A N 1
ATOM 2122 C CA . ASP A 1 274 ? -35.287 -13.197 -17.106 1.00 87.56 274 ASP A CA 1
ATOM 2123 C C . ASP A 1 274 ? -33.917 -13.722 -17.543 1.00 87.56 274 ASP A C 1
ATOM 2125 O O . ASP A 1 274 ? -33.532 -13.532 -18.698 1.00 87.56 274 ASP A O 1
ATOM 2129 N N . PRO A 1 275 ? -33.134 -14.332 -16.639 1.00 89.12 275 PRO A N 1
ATOM 2130 C CA . PRO A 1 275 ? -31.809 -14.815 -16.992 1.00 89.12 275 PRO A CA 1
ATOM 2131 C C . PRO A 1 275 ? -31.908 -15.947 -18.025 1.00 89.12 275 PRO A C 1
ATOM 2133 O O . PRO A 1 275 ? -32.432 -17.030 -17.758 1.00 89.12 275 PRO A O 1
ATOM 2136 N N . LEU A 1 276 ? -31.362 -15.697 -19.212 1.00 90.38 276 LEU A N 1
ATOM 2137 C CA . LEU A 1 276 ? -31.221 -16.653 -20.301 1.00 90.38 276 LEU A CA 1
ATOM 2138 C C . LEU A 1 276 ? -29.726 -16.916 -20.530 1.00 90.38 276 LEU A C 1
ATOM 2140 O O . LEU A 1 276 ? -29.032 -16.041 -21.058 1.00 90.38 276 LEU A O 1
ATOM 2144 N N . PRO A 1 277 ? -29.201 -18.096 -20.156 1.00 91.25 277 PRO A N 1
ATOM 2145 C CA . PRO A 1 277 ? -27.844 -18.477 -20.516 1.00 91.25 277 PRO A CA 1
ATOM 2146 C C . PRO A 1 277 ? -27.757 -18.757 -22.021 1.00 91.25 277 PRO A C 1
ATOM 2148 O O . PRO A 1 277 ? -28.687 -19.292 -22.642 1.00 91.25 277 PRO A O 1
ATOM 2151 N N . GLY A 1 278 ? -26.640 -18.371 -22.629 1.00 91.12 278 GLY A N 1
ATOM 2152 C CA . GLY A 1 278 ? -26.423 -18.538 -24.058 1.00 91.12 278 GLY A CA 1
ATOM 2153 C C . GLY A 1 278 ? -25.092 -17.993 -24.549 1.00 91.12 278 GLY A C 1
ATOM 2154 O O . GLY A 1 278 ? -24.273 -17.485 -23.787 1.00 91.12 278 GLY A O 1
ATOM 2155 N N . ARG A 1 279 ? -24.884 -18.076 -25.861 1.00 93.19 279 ARG A N 1
ATOM 2156 C CA . ARG A 1 279 ? -23.732 -17.482 -26.533 1.00 93.19 279 ARG A CA 1
ATOM 2157 C C . ARG A 1 279 ? -24.113 -16.120 -27.100 1.00 93.19 279 ARG A C 1
ATOM 2159 O O . ARG A 1 279 ? -24.987 -16.033 -27.961 1.00 93.19 279 ARG A O 1
ATOM 2166 N N . LEU A 1 280 ? -23.432 -15.074 -26.637 1.00 94.44 280 LEU A N 1
ATOM 2167 C CA . LEU A 1 280 ? -23.614 -13.684 -27.048 1.00 94.44 280 LEU A CA 1
ATOM 2168 C C . LEU A 1 280 ? -22.456 -13.220 -27.937 1.00 94.44 280 LEU A C 1
ATOM 2170 O O . LEU A 1 280 ? -21.284 -13.410 -27.615 1.00 94.44 280 LEU A O 1
ATOM 2174 N N . ARG A 1 281 ? -22.772 -12.572 -29.053 1.00 92.69 281 ARG A N 1
ATOM 2175 C CA . ARG A 1 281 ? -21.813 -12.106 -30.059 1.00 92.69 281 ARG A CA 1
ATOM 2176 C C . ARG A 1 281 ? -22.052 -10.641 -30.385 1.00 92.69 281 ARG A C 1
ATOM 2178 O O . ARG A 1 281 ? -23.193 -10.218 -30.541 1.00 92.69 281 ARG A O 1
ATOM 2185 N N . SER A 1 282 ? -20.963 -9.892 -30.534 1.00 90.81 282 SER A N 1
ATOM 2186 C CA . SER A 1 282 ? -20.976 -8.503 -30.989 1.00 90.81 282 SER A CA 1
ATOM 2187 C C . SER A 1 282 ? -20.192 -8.395 -32.300 1.00 90.81 282 SER A C 1
ATOM 2189 O O . SER A 1 282 ? -19.066 -8.890 -32.355 1.00 90.81 282 SER A O 1
ATOM 2191 N N . PRO A 1 283 ? -20.732 -7.739 -33.341 1.00 87.44 283 PRO A N 1
ATOM 2192 C CA . PRO A 1 283 ? -20.081 -7.637 -34.646 1.00 87.44 283 PRO A CA 1
ATOM 2193 C C . PRO A 1 283 ? -18.923 -6.633 -34.660 1.00 87.44 283 PRO A C 1
ATOM 2195 O O . PRO A 1 283 ? -18.060 -6.692 -35.530 1.00 87.44 283 PRO A O 1
ATOM 2198 N N . ARG A 1 284 ? -18.893 -5.687 -33.711 1.00 87.25 284 ARG A N 1
ATOM 2199 C CA . ARG A 1 284 ? -17.841 -4.667 -33.609 1.00 87.25 284 ARG A CA 1
ATOM 2200 C C . ARG A 1 284 ? -17.644 -4.192 -32.174 1.00 87.25 284 ARG A C 1
ATOM 2202 O O . ARG A 1 284 ? -18.496 -4.385 -31.307 1.00 87.25 284 ARG A O 1
ATOM 2209 N N . ALA A 1 285 ? -16.518 -3.529 -31.932 1.00 87.31 285 ALA A N 1
ATOM 2210 C CA . ALA A 1 285 ? -16.243 -2.911 -30.642 1.00 87.31 285 ALA A CA 1
ATOM 2211 C C . ALA A 1 285 ? -17.264 -1.796 -30.342 1.00 87.31 285 ALA A C 1
ATOM 2213 O O . ALA A 1 285 ? -17.598 -1.001 -31.226 1.00 87.31 285 ALA A O 1
ATOM 2214 N N . GLY A 1 286 ? -17.765 -1.756 -29.105 1.00 85.31 286 GLY A N 1
ATOM 2215 C CA . GLY A 1 286 ? -18.729 -0.752 -28.642 1.00 85.31 286 GLY A CA 1
ATOM 2216 C C . GLY A 1 286 ? -20.087 -0.792 -29.355 1.00 85.31 286 GLY A C 1
ATOM 2217 O O . GLY A 1 286 ? -20.768 0.227 -29.413 1.00 85.31 286 GLY A O 1
ATOM 2218 N N . ALA A 1 287 ? -20.480 -1.917 -29.961 1.00 87.75 287 ALA A N 1
ATOM 2219 C CA . ALA A 1 287 ? -21.781 -2.009 -30.623 1.00 87.75 287 ALA A CA 1
ATOM 2220 C C . ALA A 1 287 ? -22.942 -1.910 -29.604 1.00 87.75 287 ALA A C 1
ATOM 2222 O O . ALA A 1 287 ? -22.813 -2.432 -28.495 1.00 87.75 287 ALA A O 1
ATOM 2223 N N . PRO A 1 288 ? -24.070 -1.260 -29.954 1.00 88.94 288 PRO A N 1
ATOM 2224 C CA . PRO A 1 288 ? -25.288 -1.320 -29.149 1.00 88.94 288 PRO A CA 1
ATOM 2225 C C . PRO A 1 288 ? -25.877 -2.737 -29.154 1.00 88.94 288 PRO A C 1
ATOM 2227 O O . PRO A 1 288 ? -25.599 -3.534 -30.052 1.00 88.94 288 PRO A O 1
ATOM 2230 N N . ALA A 1 289 ? -26.743 -3.038 -28.187 1.00 88.19 289 ALA A N 1
ATOM 2231 C CA . ALA A 1 289 ? -27.337 -4.369 -28.043 1.00 88.19 289 ALA A CA 1
ATOM 2232 C C . ALA A 1 289 ? -28.259 -4.765 -29.213 1.00 88.19 289 ALA A C 1
ATOM 2234 O O . ALA A 1 289 ? -28.490 -5.949 -29.430 1.00 88.19 289 ALA A O 1
ATOM 2235 N N . THR A 1 290 ? -28.724 -3.805 -30.019 1.00 88.69 290 THR A N 1
ATOM 2236 C CA . THR A 1 290 ? -29.430 -4.063 -31.292 1.00 88.69 290 THR A CA 1
ATOM 2237 C C . THR A 1 290 ? -28.576 -4.789 -32.325 1.00 88.69 290 THR A C 1
ATOM 2239 O O . THR A 1 290 ? -29.116 -5.450 -33.203 1.00 88.69 290 THR A O 1
ATOM 2242 N N . ALA A 1 291 ? -27.251 -4.669 -32.236 1.00 89.31 291 ALA A N 1
ATOM 2243 C CA . ALA A 1 291 ? -26.321 -5.343 -33.130 1.00 89.31 291 ALA A CA 1
ATOM 2244 C C . ALA A 1 291 ? -25.863 -6.707 -32.587 1.00 89.31 291 ALA A C 1
ATOM 2246 O O . ALA A 1 291 ? -25.095 -7.397 -33.255 1.00 89.31 291 ALA A O 1
ATOM 2247 N N . TYR A 1 292 ? -26.268 -7.089 -31.372 1.00 91.56 292 TYR A N 1
ATOM 2248 C CA . TYR A 1 292 ? -25.849 -8.350 -30.771 1.00 91.56 292 TYR A CA 1
ATOM 2249 C C . TYR A 1 292 ? -26.618 -9.533 -31.354 1.00 91.56 292 TYR A C 1
ATOM 2251 O O . TYR A 1 292 ? -27.816 -9.456 -31.611 1.00 91.56 292 TYR A O 1
ATOM 2259 N N . THR A 1 293 ? -25.928 -10.661 -31.498 1.00 90.69 293 THR A N 1
ATOM 2260 C CA . THR A 1 293 ? -26.555 -11.951 -31.800 1.00 90.69 293 THR A CA 1
ATOM 2261 C C . THR A 1 293 ? -26.464 -12.847 -30.572 1.00 90.69 293 THR A C 1
ATOM 2263 O O . THR A 1 293 ? -25.409 -12.947 -29.944 1.00 90.69 293 THR A O 1
ATOM 2266 N N . PHE A 1 294 ? -27.581 -13.466 -30.196 1.00 91.50 294 PHE A N 1
ATOM 2267 C CA . PHE A 1 294 ? -27.679 -14.308 -29.008 1.00 91.50 294 PHE A CA 1
ATOM 2268 C C . PHE A 1 294 ? -28.340 -15.641 -29.350 1.00 91.50 294 PHE A C 1
ATOM 2270 O O . PHE A 1 294 ? -29.413 -15.667 -29.949 1.00 91.50 294 PHE A O 1
ATOM 2277 N N . ALA A 1 295 ? -27.707 -16.735 -28.938 1.00 89.44 295 ALA A N 1
ATOM 2278 C CA . ALA A 1 295 ? -28.246 -18.084 -29.046 1.00 89.44 295 ALA A CA 1
ATOM 2279 C C . ALA A 1 295 ? -28.358 -18.692 -27.645 1.00 89.44 295 ALA A C 1
ATOM 2281 O O . ALA A 1 295 ? -27.338 -18.881 -26.980 1.00 89.44 295 ALA A O 1
ATOM 2282 N N . SER A 1 296 ? -29.577 -18.988 -27.185 1.00 87.94 296 SER A N 1
ATOM 2283 C CA . SER A 1 296 ? -29.774 -19.599 -25.866 1.00 87.94 296 SER A CA 1
ATOM 2284 C C . SER A 1 296 ? -29.294 -21.050 -25.845 1.00 87.94 296 SER A C 1
ATOM 2286 O O . SER A 1 296 ? -29.460 -21.784 -26.818 1.00 87.94 296 SER A O 1
ATOM 2288 N N . THR A 1 297 ? -28.734 -21.481 -24.714 1.00 85.19 297 THR A N 1
ATOM 2289 C CA . THR A 1 297 ? -28.430 -22.897 -24.452 1.00 85.19 297 THR A CA 1
ATOM 2290 C C . THR A 1 297 ? -29.668 -23.698 -24.033 1.00 85.19 297 THR A C 1
ATOM 2292 O O . THR A 1 297 ? -29.640 -24.929 -24.046 1.00 85.19 297 THR A O 1
ATOM 2295 N N . LEU A 1 298 ? -30.774 -23.031 -23.686 1.00 81.31 298 LEU A N 1
ATOM 2296 C CA . LEU A 1 298 ? -32.019 -23.675 -23.278 1.00 81.31 298 LEU A CA 1
ATOM 2297 C C . LEU A 1 298 ? -32.873 -24.005 -24.508 1.00 81.31 298 LEU A C 1
ATOM 2299 O O . LEU A 1 298 ? -33.447 -23.122 -25.134 1.00 81.31 298 LEU A O 1
ATOM 2303 N N . ARG A 1 299 ? -33.034 -25.299 -24.821 1.00 65.94 299 ARG A N 1
ATOM 2304 C CA . ARG A 1 299 ? -33.713 -25.784 -26.046 1.00 65.94 299 ARG A CA 1
ATOM 2305 C C . ARG A 1 299 ? -35.140 -25.254 -26.283 1.00 65.94 299 ARG A C 1
ATOM 2307 O O . ARG A 1 299 ? -35.615 -25.329 -27.407 1.00 65.94 299 ARG A O 1
ATOM 2314 N N . ARG A 1 300 ? -35.839 -24.767 -25.248 1.00 69.56 300 ARG A N 1
ATOM 2315 C CA . ARG A 1 300 ? -37.236 -24.283 -25.317 1.00 69.56 300 ARG A CA 1
ATOM 2316 C C . ARG A 1 300 ? -37.419 -22.818 -24.898 1.00 69.56 300 ARG A C 1
ATOM 2318 O O . ARG A 1 300 ? -38.552 -22.361 -24.796 1.00 69.56 300 ARG A O 1
ATOM 2325 N N . ARG A 1 301 ? -36.336 -22.087 -24.618 1.00 75.00 301 ARG A N 1
ATOM 2326 C CA . ARG A 1 301 ? -36.383 -20.673 -24.214 1.00 75.00 301 ARG A CA 1
ATOM 2327 C C . ARG A 1 301 ? -35.466 -19.854 -25.117 1.00 75.00 301 ARG A C 1
ATOM 2329 O O . ARG A 1 301 ? -34.327 -20.228 -25.351 1.00 75.00 301 ARG A O 1
ATOM 2336 N N . GLY A 1 302 ? -35.968 -18.731 -25.610 1.00 78.44 302 GLY A N 1
ATOM 2337 C CA . GLY A 1 302 ? -35.230 -17.795 -26.452 1.00 78.44 302 GLY A CA 1
ATOM 2338 C C . GLY A 1 302 ? -35.607 -16.360 -26.113 1.00 78.44 302 GLY A C 1
ATOM 2339 O O . GLY A 1 302 ? -36.475 -16.125 -25.272 1.00 78.44 302 GLY A O 1
ATOM 2340 N N . LEU A 1 303 ? -34.950 -15.398 -26.760 1.00 83.12 303 LEU A N 1
ATOM 2341 C CA . LEU A 1 303 ? -35.351 -14.000 -26.627 1.00 83.12 303 LEU A CA 1
ATOM 2342 C C . LEU A 1 303 ? -36.767 -13.817 -27.199 1.00 83.12 303 LEU A C 1
ATOM 2344 O O . LEU A 1 303 ? -37.031 -14.297 -28.305 1.00 83.12 303 LEU A O 1
ATOM 2348 N N . PRO A 1 304 ? -37.669 -13.124 -26.484 1.00 81.44 304 PRO A N 1
ATOM 2349 C CA . PRO A 1 304 ? -38.973 -12.769 -27.023 1.00 81.44 304 PRO A CA 1
ATOM 2350 C C . PRO A 1 304 ? -38.815 -11.826 -28.222 1.00 81.44 304 PRO A C 1
ATOM 2352 O O . PRO A 1 304 ? -37.823 -11.099 -28.332 1.00 81.44 304 PRO A O 1
ATOM 2355 N N . ALA A 1 305 ? -39.805 -11.817 -29.117 1.00 73.06 305 ALA A N 1
ATOM 2356 C CA . ALA A 1 305 ? -39.806 -10.943 -30.286 1.00 73.06 305 ALA A CA 1
ATOM 2357 C C . ALA A 1 305 ? -39.644 -9.467 -29.866 1.00 73.06 305 ALA A C 1
ATOM 2359 O O . ALA A 1 305 ? -40.399 -8.964 -29.037 1.00 73.06 305 ALA A O 1
ATOM 2360 N N . GLY A 1 306 ? -38.628 -8.789 -30.409 1.00 75.12 306 GLY A N 1
ATOM 2361 C CA . GLY A 1 306 ? -38.294 -7.398 -30.066 1.00 75.12 306 GLY A CA 1
ATOM 2362 C C . GLY A 1 306 ? -37.483 -7.204 -28.773 1.00 75.12 306 GLY A C 1
ATOM 2363 O O . GLY A 1 306 ? -37.106 -6.072 -28.469 1.00 75.12 306 GLY A O 1
ATOM 2364 N N . GLY A 1 307 ? -37.173 -8.275 -28.034 1.00 84.69 307 GLY A N 1
ATOM 2365 C CA . GLY A 1 307 ? -36.340 -8.225 -26.832 1.00 84.69 307 GLY A CA 1
ATOM 2366 C C . GLY A 1 307 ? -34.852 -8.067 -27.154 1.00 84.69 307 GLY A C 1
ATOM 2367 O O . GLY A 1 307 ? -34.297 -8.810 -27.962 1.00 84.69 307 GLY A O 1
ATOM 2368 N N . LEU A 1 308 ? -34.184 -7.118 -26.494 1.00 91.06 308 LEU A N 1
ATOM 2369 C CA . LEU A 1 308 ? -32.744 -6.893 -26.657 1.00 91.06 308 LEU A CA 1
ATOM 2370 C C . LEU A 1 308 ? -31.938 -7.712 -25.638 1.00 91.06 308 LEU A C 1
ATOM 2372 O O . LEU A 1 308 ? -32.262 -7.656 -24.450 1.00 91.06 308 LEU A O 1
ATOM 2376 N N . PRO A 1 309 ? -30.871 -8.424 -26.051 1.00 92.94 309 PRO A N 1
ATOM 2377 C CA . PRO A 1 309 ? -30.027 -9.174 -25.126 1.00 92.94 309 PRO A CA 1
ATOM 2378 C C . PRO A 1 309 ? -29.145 -8.229 -24.307 1.00 92.94 309 PRO A C 1
ATOM 2380 O O . PRO A 1 309 ? -28.138 -7.716 -24.802 1.00 92.94 309 PRO A O 1
ATOM 2383 N N . VAL A 1 310 ? -29.498 -8.020 -23.039 1.00 94.56 310 VAL A N 1
ATOM 2384 C CA . VAL A 1 310 ? -28.693 -7.230 -22.100 1.00 94.56 310 VAL A CA 1
ATOM 2385 C C . VAL A 1 310 ? -27.946 -8.170 -21.153 1.00 94.56 310 VAL A C 1
ATOM 2387 O O . VAL A 1 310 ? -28.597 -8.900 -20.407 1.00 94.56 310 VAL A O 1
ATOM 2390 N N . PRO A 1 311 ? -26.599 -8.179 -21.159 1.00 95.12 311 PRO A N 1
ATOM 2391 C CA . PRO A 1 311 ? -25.806 -8.989 -20.240 1.00 95.12 311 PRO A CA 1
ATOM 2392 C C . PRO A 1 311 ? -26.100 -8.673 -18.773 1.00 95.12 311 PRO A C 1
ATOM 2394 O O . PRO A 1 311 ? -26.094 -7.505 -18.373 1.00 95.12 311 PRO A O 1
ATOM 2397 N N . VAL A 1 312 ? -26.280 -9.724 -17.977 1.00 94.94 312 VAL A N 1
ATOM 2398 C CA . VAL A 1 312 ? -26.309 -9.663 -16.514 1.00 94.94 312 VAL A CA 1
ATOM 2399 C C . VAL A 1 312 ? -24.990 -10.234 -16.006 1.00 94.94 312 VAL A C 1
ATOM 2401 O O . VAL A 1 312 ? -24.568 -11.310 -16.429 1.00 94.94 312 VAL A O 1
ATOM 2404 N N . LEU A 1 313 ? -24.303 -9.479 -15.155 1.00 93.00 313 LEU A N 1
ATOM 2405 C CA . LEU A 1 313 ? -22.961 -9.788 -14.686 1.00 93.00 313 LEU A CA 1
ATOM 2406 C C . LEU A 1 313 ? -22.952 -9.832 -13.163 1.00 93.00 313 LEU A C 1
ATOM 2408 O O . LEU A 1 313 ? -23.308 -8.857 -12.500 1.00 93.00 313 LEU A O 1
ATOM 2412 N N . GLU A 1 314 ? -22.454 -10.935 -12.621 1.00 88.88 314 GLU A N 1
ATOM 2413 C CA . GLU A 1 314 ? -21.994 -10.967 -11.239 1.00 88.88 314 GLU A CA 1
ATOM 2414 C C . GLU A 1 314 ? -20.745 -10.076 -11.110 1.00 88.88 314 GLU A C 1
ATOM 2416 O O . GLU A 1 314 ? -19.944 -9.956 -12.047 1.00 88.88 314 GLU A O 1
ATOM 2421 N N . ILE A 1 315 ? -20.553 -9.443 -9.953 1.00 85.25 315 ILE A N 1
ATOM 2422 C CA . ILE A 1 315 ? -19.436 -8.516 -9.708 1.00 85.25 315 ILE A CA 1
ATOM 2423 C C . ILE A 1 315 ? -18.166 -9.316 -9.375 1.00 85.25 315 ILE A C 1
ATOM 2425 O O . ILE A 1 315 ? -17.606 -9.242 -8.285 1.00 85.25 315 ILE A O 1
ATOM 2429 N N . GLU A 1 316 ? -17.705 -10.106 -10.345 1.00 82.19 316 GLU A N 1
ATOM 2430 C CA . GLU A 1 316 ? -16.498 -10.923 -10.248 1.00 82.19 316 GLU A CA 1
ATOM 2431 C C . GLU A 1 316 ? -15.597 -10.774 -11.487 1.00 82.19 316 GLU A C 1
ATOM 2433 O O . GLU A 1 316 ? -16.088 -10.571 -12.606 1.00 82.19 316 GLU A O 1
ATOM 2438 N N . PRO A 1 317 ? -14.268 -10.968 -11.342 1.00 85.06 317 PRO A N 1
ATOM 2439 C CA . PRO A 1 317 ? -13.317 -10.823 -12.446 1.00 85.06 317 PRO A CA 1
ATOM 2440 C C . PRO A 1 317 ? -13.650 -11.659 -13.694 1.00 85.06 317 PRO A C 1
ATOM 2442 O O . PRO A 1 317 ? -13.444 -11.189 -14.814 1.00 85.06 317 PRO A O 1
ATOM 2445 N N . ARG A 1 318 ? -14.187 -12.879 -13.530 1.00 87.75 318 ARG A N 1
ATOM 2446 C CA . ARG A 1 318 ? -14.520 -13.780 -14.652 1.00 87.75 318 ARG A CA 1
ATOM 2447 C C . ARG A 1 318 ? -15.636 -13.229 -15.550 1.00 87.75 318 ARG A C 1
ATOM 2449 O O . ARG A 1 318 ? -15.514 -13.279 -16.777 1.00 87.75 318 ARG A O 1
ATOM 2456 N N . TRP A 1 319 ? -16.675 -12.655 -14.945 1.00 90.44 319 TRP A N 1
ATOM 2457 C CA . TRP A 1 319 ? -17.831 -12.083 -15.638 1.00 90.44 319 TRP A CA 1
ATOM 2458 C C . TRP A 1 319 ? -17.456 -10.758 -16.299 1.00 90.44 319 TRP A C 1
ATOM 2460 O O . TRP A 1 319 ? -17.634 -10.582 -17.507 1.00 90.44 319 TRP A O 1
ATOM 2470 N N . LEU A 1 320 ? -16.824 -9.868 -15.529 1.00 91.06 320 LEU A N 1
ATOM 2471 C CA . LEU A 1 320 ? -16.388 -8.554 -15.998 1.00 91.06 320 LEU A CA 1
ATOM 2472 C C . LEU A 1 320 ? -15.358 -8.656 -17.128 1.00 91.06 320 LEU A C 1
ATOM 2474 O O . LEU A 1 320 ? -15.453 -7.927 -18.113 1.00 91.06 320 LEU A O 1
ATOM 2478 N N . GLY A 1 321 ? -14.397 -9.579 -17.033 1.00 90.44 321 GLY A N 1
ATOM 2479 C CA . GLY A 1 321 ? -13.355 -9.748 -18.048 1.00 90.44 321 GLY A CA 1
ATOM 2480 C C . GLY A 1 321 ? -13.859 -10.356 -19.354 1.00 90.44 321 GLY A C 1
ATOM 2481 O O . GLY A 1 321 ? -13.398 -9.993 -20.440 1.00 90.44 321 GLY A O 1
ATOM 2482 N N . THR A 1 322 ? -14.829 -11.264 -19.280 1.00 91.31 322 THR A N 1
ATOM 2483 C CA . THR A 1 322 ? -15.440 -11.870 -20.470 1.00 91.31 322 THR A CA 1
ATOM 2484 C C . THR A 1 322 ? -16.303 -10.853 -21.214 1.00 91.31 322 THR A C 1
ATOM 2486 O O . THR A 1 322 ? -16.131 -10.669 -22.421 1.00 91.31 322 THR A O 1
ATOM 2489 N N . TRP A 1 323 ? -17.116 -10.082 -20.490 1.00 93.62 323 TRP A N 1
ATOM 2490 C CA . TRP A 1 323 ? -17.871 -8.968 -21.059 1.00 93.62 323 TRP A CA 1
ATOM 2491 C C . TRP A 1 323 ? -16.971 -7.840 -21.600 1.00 93.62 323 TRP A C 1
ATOM 2493 O O . TRP A 1 323 ? -17.187 -7.360 -22.713 1.00 93.62 323 TRP A O 1
ATOM 2503 N N . ALA A 1 324 ? -15.899 -7.466 -20.892 1.00 93.31 324 ALA A N 1
ATOM 2504 C CA . ALA A 1 324 ? -14.954 -6.442 -21.348 1.00 93.31 324 ALA A CA 1
ATOM 2505 C C . ALA A 1 324 ? -14.297 -6.801 -22.693 1.00 93.31 324 ALA A C 1
ATOM 2507 O O . ALA A 1 324 ? -14.098 -5.928 -23.541 1.00 93.31 324 ALA A O 1
ATOM 2508 N N . ARG A 1 325 ? -13.984 -8.087 -22.923 1.00 91.69 325 ARG A N 1
ATOM 2509 C CA . ARG A 1 325 ? -13.466 -8.577 -24.214 1.00 91.69 325 ARG A CA 1
ATOM 2510 C C . ARG A 1 325 ? -14.503 -8.482 -25.332 1.00 91.69 325 ARG A C 1
ATOM 2512 O O . ARG A 1 325 ? -14.131 -8.083 -26.437 1.00 91.69 325 ARG A O 1
ATOM 2519 N N . LEU A 1 326 ? -15.771 -8.800 -25.052 1.00 92.44 326 LEU A N 1
ATOM 2520 C CA . LEU A 1 326 ? -16.873 -8.646 -26.009 1.00 92.44 326 LEU A CA 1
ATOM 2521 C C . LEU A 1 326 ? -17.013 -7.181 -26.445 1.00 92.44 326 LEU A C 1
ATOM 2523 O O . LEU A 1 326 ? -16.964 -6.886 -27.638 1.00 92.44 326 LEU A O 1
ATOM 2527 N N . VAL A 1 327 ? -17.101 -6.258 -25.483 1.00 91.12 327 VAL A N 1
ATOM 2528 C CA . VAL A 1 327 ? -17.244 -4.821 -25.758 1.00 91.12 327 VAL A CA 1
ATOM 2529 C C . VAL A 1 327 ? -16.031 -4.270 -26.502 1.00 91.12 327 VAL A C 1
ATOM 2531 O O . VAL A 1 327 ? -16.193 -3.505 -27.449 1.00 91.12 327 VAL A O 1
ATOM 2534 N N . ALA A 1 328 ? -14.815 -4.680 -26.134 1.00 89.56 328 ALA A N 1
ATOM 2535 C CA . ALA A 1 328 ? -13.588 -4.254 -26.806 1.00 89.56 328 ALA A CA 1
ATOM 2536 C C . ALA A 1 328 ? -13.439 -4.796 -28.244 1.00 89.56 328 ALA A C 1
ATOM 2538 O O . ALA A 1 328 ? -12.502 -4.400 -28.943 1.00 89.56 328 ALA A O 1
ATOM 2539 N N . GLY A 1 329 ? -14.331 -5.692 -28.689 1.00 86.31 329 GLY A N 1
ATOM 2540 C CA . GLY A 1 329 ? -14.234 -6.375 -29.981 1.00 86.31 329 GLY A CA 1
ATOM 2541 C C . GLY A 1 329 ? -13.091 -7.393 -30.038 1.00 86.31 329 GLY A C 1
ATOM 2542 O O . GLY A 1 329 ? -12.575 -7.673 -31.112 1.00 86.31 329 GLY A O 1
ATOM 2543 N N . ARG A 1 330 ? -12.663 -7.928 -28.886 1.00 85.94 330 ARG A N 1
ATOM 2544 C CA . ARG A 1 330 ? -11.584 -8.928 -28.753 1.00 85.94 330 ARG A CA 1
ATOM 2545 C C . ARG A 1 330 ? -12.111 -10.360 -28.584 1.00 85.94 330 ARG A C 1
ATOM 2547 O O . ARG A 1 330 ? -11.369 -11.239 -28.157 1.00 85.94 330 ARG A O 1
ATOM 2554 N N . ALA A 1 331 ? -13.390 -10.587 -28.882 1.00 85.88 331 ALA A N 1
ATOM 2555 C CA . ALA A 1 331 ? -14.050 -11.891 -28.815 1.00 85.88 331 ALA A CA 1
ATOM 2556 C C . ALA A 1 331 ? -14.896 -12.145 -30.083 1.00 85.88 331 ALA A C 1
ATOM 2558 O O . ALA A 1 331 ? -16.125 -12.170 -30.003 1.00 85.88 331 ALA A O 1
ATOM 2559 N N . PRO A 1 332 ? -14.267 -12.316 -31.265 1.00 75.75 332 PRO A N 1
ATOM 2560 C CA . PRO A 1 332 ? -14.986 -12.480 -32.536 1.00 75.75 332 PRO A CA 1
ATOM 2561 C C . PRO A 1 332 ? -15.884 -13.731 -32.566 1.00 75.75 332 PRO A C 1
ATOM 2563 O O . PRO A 1 332 ? -16.922 -13.732 -33.219 1.00 75.75 332 PRO A O 1
ATOM 2566 N N . GLY A 1 333 ? -15.538 -14.778 -31.804 1.00 80.62 333 GLY A N 1
ATOM 2567 C CA . GLY A 1 333 ? -16.343 -16.001 -31.663 1.00 80.62 333 GLY A CA 1
ATOM 2568 C C . GLY A 1 333 ? -17.567 -15.878 -30.741 1.00 80.62 333 GLY A C 1
ATOM 2569 O O . GLY A 1 333 ? -18.365 -16.820 -30.657 1.00 80.62 333 GLY A O 1
ATOM 2570 N N . GLY A 1 334 ? -17.739 -14.729 -30.083 1.00 87.25 334 GLY A N 1
ATOM 2571 C CA . GLY A 1 334 ? -18.704 -14.531 -29.005 1.00 87.25 334 GLY A CA 1
ATOM 2572 C C . GLY A 1 334 ? -18.197 -14.993 -27.649 1.00 87.25 334 GLY A C 1
ATOM 2573 O O . GLY A 1 334 ? -17.097 -15.528 -27.518 1.00 87.25 334 GLY A O 1
ATOM 2574 N N . ILE A 1 335 ? -19.022 -14.763 -26.640 1.00 92.12 335 ILE A N 1
ATOM 2575 C CA . ILE A 1 335 ? -18.797 -15.172 -25.261 1.00 92.12 335 ILE A CA 1
ATOM 2576 C C . ILE A 1 335 ? -19.986 -15.984 -24.767 1.00 92.12 335 ILE A C 1
ATOM 2578 O O . ILE A 1 335 ? -21.111 -15.771 -25.220 1.00 92.12 335 ILE A O 1
ATOM 2582 N N . ASP A 1 336 ? -19.746 -16.871 -23.813 1.00 90.81 336 ASP A N 1
ATOM 2583 C CA . ASP A 1 336 ? -20.832 -17.461 -23.040 1.00 90.81 336 ASP A CA 1
ATOM 2584 C C . ASP A 1 336 ? -21.259 -16.427 -21.989 1.00 90.81 336 ASP A C 1
ATOM 2586 O O . ASP A 1 336 ? -20.423 -15.855 -21.282 1.00 90.81 336 ASP A O 1
ATOM 2590 N N . ALA A 1 337 ? -22.548 -16.097 -21.973 1.00 90.75 337 ALA A N 1
ATOM 2591 C CA . ALA A 1 337 ? -23.110 -15.028 -21.162 1.00 90.75 337 ALA A CA 1
ATOM 2592 C C . ALA A 1 337 ? -24.541 -15.358 -20.735 1.00 90.75 337 ALA A C 1
ATOM 2594 O O . ALA A 1 337 ? -25.273 -16.075 -21.420 1.00 90.75 337 ALA A O 1
ATOM 2595 N N . VAL A 1 338 ? -24.954 -14.762 -19.623 1.00 93.00 338 VAL A N 1
ATOM 2596 C CA . VAL A 1 338 ? -26.355 -14.724 -19.212 1.00 93.00 338 VAL A CA 1
ATOM 2597 C C . VAL A 1 338 ? -26.909 -13.361 -19.588 1.00 93.00 338 VAL A C 1
ATOM 2599 O O . VAL A 1 338 ? -26.311 -12.329 -19.275 1.00 93.00 338 VAL A O 1
ATOM 2602 N N . VAL A 1 339 ? -28.033 -13.352 -20.296 1.00 92.81 339 VAL A N 1
ATOM 2603 C CA . VAL A 1 339 ? -28.699 -12.119 -20.724 1.00 92.81 339 VAL A CA 1
ATOM 2604 C C . VAL A 1 339 ? -30.107 -12.057 -20.163 1.00 92.81 339 VAL A C 1
ATOM 2606 O O . VAL A 1 339 ? -30.746 -13.087 -19.992 1.00 92.81 339 VAL A O 1
ATOM 2609 N N . THR A 1 340 ? -30.602 -10.849 -19.926 1.00 92.00 340 THR A N 1
ATOM 2610 C CA . THR A 1 340 ? -32.026 -10.591 -19.722 1.00 92.00 340 THR A CA 1
ATOM 2611 C C . THR A 1 340 ? -32.579 -9.873 -20.961 1.00 92.00 340 THR A C 1
ATOM 2613 O O . THR A 1 340 ? -31.911 -8.978 -21.492 1.00 92.00 340 THR A O 1
ATOM 2616 N N . PRO A 1 341 ? -33.768 -10.242 -21.464 1.00 89.81 341 PRO A N 1
ATOM 2617 C CA . PRO A 1 341 ? -34.444 -9.532 -22.532 1.00 89.81 341 PRO A CA 1
ATOM 2618 C C . PRO A 1 341 ? -34.948 -8.186 -22.010 1.00 89.81 341 PRO A C 1
ATOM 2620 O O . PRO A 1 341 ? -35.853 -8.120 -21.179 1.00 89.81 341 PRO A O 1
ATOM 2623 N N . ALA A 1 342 ? -34.371 -7.099 -22.509 1.00 88.06 342 ALA A N 1
ATOM 2624 C CA . ALA A 1 342 ? -34.870 -5.756 -22.245 1.00 88.06 342 ALA A CA 1
ATOM 2625 C C . ALA A 1 342 ? -35.932 -5.369 -23.283 1.00 88.06 342 ALA A C 1
ATOM 2627 O O . ALA A 1 342 ? -35.761 -5.621 -24.477 1.00 88.06 342 ALA A O 1
ATOM 2628 N N . GLY A 1 343 ? -37.013 -4.729 -22.832 1.00 81.56 343 GLY A N 1
ATOM 2629 C CA . GLY A 1 343 ? -38.144 -4.327 -23.676 1.00 81.56 343 GLY A CA 1
ATOM 2630 C C . GLY A 1 343 ? -39.197 -5.420 -23.873 1.00 81.56 343 GLY A C 1
ATOM 2631 O O . GLY A 1 343 ? -40.117 -5.231 -24.662 1.00 81.56 343 GLY A O 1
ATOM 2632 N N . ALA A 1 344 ? -39.065 -6.543 -23.161 1.00 72.50 344 ALA A N 1
ATOM 2633 C CA . ALA A 1 344 ? -40.070 -7.600 -23.096 1.00 72.50 344 ALA A CA 1
ATOM 2634 C C . ALA A 1 344 ? -41.272 -7.203 -22.215 1.00 72.50 344 ALA A C 1
ATOM 2636 O O . ALA A 1 344 ? -41.186 -6.256 -21.429 1.00 72.50 344 ALA A O 1
ATOM 2637 N N . ALA A 1 345 ? -42.378 -7.946 -22.350 1.00 67.00 345 ALA A N 1
ATOM 2638 C CA . ALA A 1 345 ? -43.595 -7.744 -21.567 1.00 67.00 345 ALA A CA 1
ATOM 2639 C C . ALA A 1 345 ? -43.329 -7.816 -20.045 1.00 67.00 345 ALA A C 1
ATOM 2641 O O . ALA A 1 345 ? -42.412 -8.533 -19.626 1.00 67.00 345 ALA A O 1
ATOM 2642 N N . PRO A 1 346 ? -44.120 -7.093 -19.225 1.00 64.44 346 PRO A N 1
ATOM 2643 C CA . PRO A 1 346 ? -44.003 -7.112 -17.771 1.00 64.44 346 PRO A CA 1
ATOM 2644 C C . PRO A 1 346 ? -44.035 -8.529 -17.202 1.00 64.44 346 PRO A C 1
ATOM 2646 O O . PRO A 1 346 ? -44.725 -9.417 -17.706 1.00 64.44 346 PRO A O 1
ATOM 2649 N N . ARG A 1 347 ? -43.292 -8.727 -16.119 1.00 65.19 347 ARG A N 1
ATOM 2650 C CA . ARG A 1 347 ? -43.248 -9.977 -15.370 1.00 65.19 347 ARG A CA 1
ATOM 2651 C C . ARG A 1 347 ? -44.201 -9.825 -14.193 1.00 65.19 347 ARG A C 1
ATOM 2653 O O . ARG A 1 347 ? -43.969 -8.993 -13.324 1.00 65.19 347 ARG A O 1
ATOM 2660 N N . HIS A 1 348 ? -45.245 -10.642 -14.100 1.00 60.75 348 HIS A N 1
ATOM 2661 C CA . HIS A 1 348 ? -46.024 -10.661 -12.864 1.00 60.75 348 HIS A CA 1
ATOM 2662 C C . HIS A 1 348 ? -45.136 -11.176 -11.733 1.00 60.75 348 HIS A C 1
ATOM 2664 O O . HIS A 1 348 ? -44.590 -12.280 -11.822 1.00 60.75 348 HIS A O 1
ATOM 2670 N N . ARG A 1 349 ? -44.986 -10.370 -10.675 1.00 62.09 349 ARG A N 1
ATOM 2671 C CA . ARG A 1 349 ? -44.417 -10.852 -9.417 1.00 62.09 349 ARG A CA 1
ATOM 2672 C C . ARG A 1 349 ? -45.228 -12.084 -9.018 1.00 62.09 349 ARG A C 1
ATOM 2674 O O . ARG A 1 349 ? -46.456 -11.981 -9.017 1.00 62.09 349 ARG A O 1
ATOM 2681 N N . PRO A 1 350 ? -44.605 -13.239 -8.732 1.00 57.88 350 PRO A N 1
ATOM 2682 C CA . PRO A 1 350 ? -45.347 -14.388 -8.239 1.00 57.88 350 PRO A CA 1
ATOM 2683 C C . PRO A 1 350 ? -46.014 -13.975 -6.925 1.00 57.88 350 PRO A C 1
ATOM 2685 O O . PRO A 1 350 ? -45.355 -13.840 -5.897 1.00 57.88 350 PRO A O 1
ATOM 2688 N N . VAL A 1 351 ? -47.313 -13.679 -6.993 1.00 51.88 351 VAL A N 1
ATOM 2689 C CA . VAL A 1 351 ? -48.125 -13.342 -5.828 1.00 51.88 351 VAL A CA 1
ATOM 2690 C C . VAL A 1 351 ? -48.274 -14.642 -5.042 1.00 51.88 351 VAL A C 1
ATOM 2692 O O . VAL A 1 351 ? -48.730 -15.636 -5.621 1.00 51.88 351 VAL A O 1
ATOM 2695 N N . PRO A 1 352 ? -47.856 -14.690 -3.765 1.00 53.16 352 PRO A N 1
ATOM 2696 C CA . PRO A 1 352 ? -48.142 -15.837 -2.920 1.00 53.16 352 PRO A CA 1
ATOM 2697 C C . PRO A 1 352 ? -49.645 -16.099 -2.977 1.00 53.16 352 PRO A C 1
ATOM 2699 O O . PRO A 1 352 ? -50.437 -15.169 -2.825 1.00 53.16 352 PRO A O 1
ATOM 2702 N N . ARG A 1 353 ? -50.051 -17.345 -3.244 1.00 43.69 353 ARG A N 1
ATOM 2703 C CA . ARG A 1 353 ? -51.471 -17.703 -3.153 1.00 43.69 353 ARG A CA 1
ATOM 2704 C C . ARG A 1 353 ? -51.951 -17.293 -1.755 1.00 43.69 353 ARG A C 1
ATOM 2706 O O . ARG A 1 353 ? -51.244 -17.630 -0.804 1.00 43.69 353 ARG A O 1
ATOM 2713 N N . PRO A 1 354 ? -53.079 -16.576 -1.612 1.00 42.47 354 PRO A N 1
ATOM 2714 C CA . PRO A 1 354 ? -53.614 -16.247 -0.300 1.00 42.47 354 PRO A CA 1
ATOM 2715 C C . PRO A 1 354 ? -53.912 -17.562 0.420 1.00 42.47 354 PRO A C 1
ATOM 2717 O O . PRO A 1 354 ? -54.819 -18.309 0.065 1.00 42.47 354 PRO A O 1
ATOM 2720 N N . GLY A 1 355 ? -53.053 -17.875 1.373 1.00 55.03 355 GLY A N 1
ATOM 2721 C CA . GLY A 1 355 ? -53.084 -19.043 2.228 1.00 55.03 355 GLY A CA 1
ATOM 2722 C C . GLY A 1 355 ? -52.524 -18.628 3.584 1.00 55.03 355 GLY A C 1
ATOM 2723 O O . GLY A 1 355 ? -51.909 -17.559 3.676 1.00 55.03 355 GLY A O 1
ATOM 2724 N N . PRO A 1 356 ? -52.757 -19.420 4.642 1.00 58.81 356 PRO A N 1
ATOM 2725 C CA . PRO A 1 356 ? -52.194 -19.130 5.953 1.00 58.81 356 PRO A CA 1
ATOM 2726 C C . PRO A 1 356 ? -50.684 -18.932 5.816 1.00 58.81 356 PRO A C 1
ATOM 2728 O O . PRO A 1 356 ? -50.009 -19.718 5.143 1.00 58.81 356 PRO A O 1
ATOM 2731 N N . GLU A 1 357 ? -50.172 -17.843 6.394 1.00 63.69 357 GLU A N 1
ATOM 2732 C CA . GLU A 1 357 ? -48.744 -17.553 6.361 1.00 63.69 357 GLU A CA 1
ATOM 2733 C C . GLU A 1 357 ? -47.962 -18.782 6.843 1.00 63.69 357 GLU A C 1
ATOM 2735 O O . GLU A 1 357 ? -48.297 -19.334 7.895 1.00 63.69 357 GLU A O 1
ATOM 2740 N N . PRO A 1 358 ? -46.940 -19.240 6.096 1.00 73.50 358 PRO A N 1
ATOM 2741 C CA . PRO A 1 358 ? -46.218 -20.436 6.484 1.00 73.50 358 PRO A CA 1
ATOM 2742 C C . PRO A 1 358 ? -45.598 -20.222 7.872 1.00 73.50 358 PRO A C 1
ATOM 2744 O O . PRO A 1 358 ? -45.010 -19.152 8.110 1.00 73.50 358 PRO A O 1
ATOM 2747 N N . PRO A 1 359 ? -45.720 -21.211 8.779 1.00 83.00 359 PRO A N 1
ATOM 2748 C CA . PRO A 1 359 ? -45.157 -21.123 10.120 1.00 83.00 359 PRO A CA 1
ATOM 2749 C C . PRO A 1 359 ? -43.639 -20.918 10.056 1.00 83.00 359 PRO A C 1
ATOM 2751 O O . PRO A 1 359 ? -42.990 -21.275 9.067 1.00 83.00 359 PRO A O 1
ATOM 2754 N N . ALA A 1 360 ? -43.063 -20.336 11.110 1.00 84.00 360 ALA A N 1
ATOM 2755 C CA . ALA A 1 360 ? -41.644 -19.979 11.161 1.00 84.00 360 ALA A CA 1
ATOM 2756 C C . ALA A 1 360 ? -40.716 -21.163 10.839 1.00 84.00 360 ALA A C 1
ATOM 2758 O O . ALA A 1 360 ? -39.792 -21.007 10.039 1.00 84.00 360 ALA A O 1
ATOM 2759 N N . GLU A 1 361 ? -41.024 -22.351 11.369 1.00 84.56 361 GLU A N 1
ATOM 2760 C CA . GLU A 1 361 ? -40.322 -23.601 11.059 1.00 84.56 361 GLU A CA 1
ATOM 2761 C C . GLU A 1 361 ? -40.259 -23.869 9.552 1.00 84.56 361 GLU A C 1
ATOM 2763 O O . GLU A 1 361 ? -39.200 -24.173 9.002 1.00 84.56 361 GLU A O 1
ATOM 2768 N N . GLN A 1 362 ? -41.395 -23.731 8.863 1.00 83.06 362 GLN A N 1
ATOM 2769 C CA . GLN A 1 362 ? -41.483 -23.977 7.428 1.00 83.06 362 GLN A CA 1
ATOM 2770 C C . GLN A 1 362 ? -40.665 -22.942 6.648 1.00 83.06 362 GLN A C 1
ATOM 2772 O O . GLN A 1 362 ? -39.936 -23.316 5.734 1.00 83.06 362 GLN A O 1
ATOM 2777 N N . ARG A 1 363 ? -40.682 -21.665 7.057 1.00 85.06 363 ARG A N 1
ATOM 2778 C CA . ARG A 1 363 ? -39.859 -20.610 6.433 1.00 85.06 363 ARG A CA 1
ATOM 2779 C C . ARG A 1 363 ? -38.361 -20.874 6.582 1.00 85.06 363 ARG A C 1
ATOM 2781 O O . ARG A 1 363 ? -37.610 -20.679 5.628 1.00 85.06 363 ARG A O 1
ATOM 2788 N N . VAL A 1 364 ? -37.917 -21.336 7.753 1.00 86.50 364 VAL A N 1
ATOM 2789 C CA . VAL A 1 364 ? -36.507 -21.687 7.989 1.00 86.50 364 VAL A CA 1
ATOM 2790 C C . VAL A 1 364 ? -36.105 -22.930 7.194 1.00 86.50 364 VAL A C 1
ATOM 2792 O O . VAL A 1 364 ? -35.016 -22.946 6.617 1.00 86.50 364 VAL A O 1
ATOM 2795 N N . ARG A 1 365 ? -36.978 -23.942 7.097 1.00 83.88 365 ARG A N 1
ATOM 2796 C CA . ARG A 1 365 ? -36.754 -25.128 6.251 1.00 83.88 365 ARG A CA 1
ATOM 2797 C C . ARG A 1 365 ? -36.656 -24.763 4.768 1.00 83.88 365 ARG A C 1
ATOM 2799 O O . ARG A 1 365 ? -35.709 -25.190 4.108 1.00 83.88 365 ARG A O 1
ATOM 2806 N N . ASP A 1 366 ? -37.571 -23.937 4.266 1.00 80.94 366 ASP A N 1
ATOM 2807 C CA . ASP A 1 366 ? -37.589 -23.482 2.871 1.00 80.94 366 ASP A CA 1
ATOM 2808 C C . ASP A 1 366 ? -36.349 -22.638 2.541 1.00 80.94 366 ASP A C 1
ATOM 2810 O O . ASP A 1 366 ? -35.723 -22.811 1.491 1.00 80.94 366 ASP A O 1
ATOM 2814 N N . PHE A 1 367 ? -35.938 -21.765 3.467 1.00 83.69 367 PHE A N 1
ATOM 2815 C CA . PHE A 1 367 ? -34.698 -21.008 3.337 1.00 83.69 367 PHE A CA 1
ATOM 2816 C C . PHE A 1 367 ? -33.474 -21.929 3.329 1.00 83.69 367 PHE A C 1
ATOM 2818 O O . PHE A 1 367 ? -32.643 -21.812 2.432 1.00 83.69 367 PHE A O 1
ATOM 2825 N N . ARG A 1 368 ? -33.377 -22.892 4.255 1.00 84.88 368 ARG A N 1
ATOM 2826 C CA . ARG A 1 368 ? -32.277 -23.872 4.305 1.00 84.88 368 ARG A CA 1
ATOM 2827 C C . ARG A 1 368 ? -32.172 -24.694 3.020 1.00 84.88 368 ARG A C 1
ATOM 2829 O O . ARG A 1 368 ? -31.067 -24.981 2.576 1.00 84.88 368 ARG A O 1
ATOM 2836 N N . ALA A 1 369 ? -33.304 -25.056 2.418 1.00 81.31 369 ALA A N 1
ATOM 2837 C CA . ALA A 1 369 ? -33.338 -25.803 1.164 1.00 81.31 369 ALA A CA 1
ATOM 2838 C C . ALA A 1 369 ? -32.863 -24.975 -0.047 1.00 81.31 369 ALA A C 1
ATOM 2840 O O . ALA A 1 369 ? -32.388 -25.543 -1.030 1.00 81.31 369 ALA A O 1
ATOM 2841 N N . GLY A 1 370 ? -33.000 -23.643 -0.000 1.00 73.88 370 GLY A N 1
ATOM 2842 C CA . GLY A 1 370 ? -32.672 -22.743 -1.112 1.00 73.88 370 GLY A CA 1
ATOM 2843 C C . GLY A 1 370 ? -31.402 -21.900 -0.951 1.00 73.88 370 GLY A C 1
ATOM 2844 O O . GLY A 1 370 ? -30.920 -21.353 -1.946 1.00 73.88 370 GLY A O 1
ATOM 2845 N N . ALA A 1 371 ? -30.882 -21.753 0.266 1.00 81.81 371 ALA A N 1
ATOM 2846 C CA . ALA A 1 371 ? -29.714 -20.939 0.584 1.00 81.81 371 ALA A CA 1
ATOM 2847 C C . ALA A 1 371 ? -28.414 -21.742 0.454 1.00 81.81 371 ALA A C 1
ATOM 2849 O O . ALA A 1 371 ? -28.381 -22.957 0.638 1.00 81.81 371 ALA A O 1
ATOM 2850 N N . SER A 1 372 ? -27.308 -21.059 0.159 1.00 83.38 372 SER A N 1
ATOM 2851 C CA . SER A 1 372 ? -25.989 -21.688 0.294 1.00 83.38 372 SER A CA 1
ATOM 2852 C C . SER A 1 372 ? -25.638 -21.952 1.760 1.00 83.38 372 SER A C 1
ATOM 2854 O O . SER A 1 372 ? -26.081 -21.220 2.644 1.00 83.38 372 SER A O 1
ATOM 2856 N N . ALA A 1 373 ? -24.793 -22.956 2.019 1.00 84.31 373 ALA A N 1
ATOM 2857 C CA . ALA A 1 373 ? -24.294 -23.252 3.368 1.00 84.31 373 ALA A CA 1
ATOM 2858 C C . ALA A 1 373 ? -23.744 -21.997 4.089 1.00 84.31 373 ALA A C 1
ATOM 2860 O O . ALA A 1 373 ? -24.232 -21.697 5.176 1.00 84.31 373 ALA A O 1
ATOM 2861 N N . PRO A 1 374 ? -22.871 -21.172 3.466 1.00 84.06 374 PRO A N 1
ATOM 2862 C CA . PRO A 1 374 ? -22.397 -19.933 4.087 1.00 84.06 374 PRO A CA 1
ATOM 2863 C C . PRO A 1 374 ? -23.501 -18.909 4.389 1.00 84.06 374 PRO A C 1
ATOM 2865 O O . PRO A 1 374 ? -23.395 -18.172 5.366 1.00 84.06 374 PRO A O 1
ATOM 2868 N N . ALA A 1 375 ? -24.553 -18.833 3.566 1.00 85.31 375 ALA A N 1
ATOM 2869 C CA . ALA A 1 375 ? -25.687 -17.940 3.811 1.00 85.31 375 ALA A CA 1
ATOM 2870 C C . ALA A 1 375 ? -26.582 -18.454 4.951 1.00 85.31 375 ALA A C 1
ATOM 2872 O O . ALA A 1 375 ? -27.060 -17.664 5.764 1.00 85.31 375 ALA A O 1
ATOM 2873 N N . TYR A 1 376 ? -26.775 -19.771 5.048 1.00 88.31 376 TYR A N 1
ATOM 2874 C CA . TYR A 1 376 ? -27.522 -20.387 6.143 1.00 88.31 376 TYR A CA 1
ATOM 2875 C C . TYR A 1 376 ? -26.796 -20.240 7.485 1.00 88.31 376 TYR A C 1
ATOM 2877 O O . TYR A 1 376 ? -27.408 -19.819 8.466 1.00 88.31 376 TYR A O 1
ATOM 2885 N N . ASP A 1 377 ? -25.485 -20.485 7.518 1.00 86.75 377 ASP A N 1
ATOM 2886 C CA . ASP A 1 377 ? -24.672 -20.282 8.721 1.00 86.75 377 ASP A CA 1
ATOM 2887 C C . ASP A 1 377 ? -24.641 -18.808 9.136 1.00 86.75 377 ASP A C 1
ATOM 2889 O O . ASP A 1 377 ? -24.806 -18.491 10.315 1.00 86.75 377 ASP A O 1
ATOM 2893 N N . LEU A 1 378 ? -24.548 -17.884 8.172 1.00 88.38 378 LEU A N 1
ATOM 2894 C CA . LEU A 1 378 ? -24.670 -16.457 8.455 1.00 88.38 378 LEU A CA 1
ATOM 2895 C C . LEU A 1 378 ? -26.037 -16.118 9.071 1.00 88.38 378 LEU A C 1
ATOM 2897 O O . LEU A 1 378 ? -26.080 -15.434 10.089 1.00 88.38 378 LEU A O 1
ATOM 2901 N N . ALA A 1 379 ? -27.149 -16.620 8.522 1.00 89.19 379 ALA A N 1
ATOM 2902 C CA . ALA A 1 379 ? -28.486 -16.396 9.084 1.00 89.19 379 ALA A CA 1
ATOM 2903 C C . ALA A 1 379 ? -28.613 -16.909 10.531 1.00 89.19 379 ALA A C 1
ATOM 2905 O O . ALA A 1 379 ? -29.211 -16.232 11.373 1.00 89.19 379 ALA A O 1
ATOM 2906 N N . ARG A 1 380 ? -28.000 -18.061 10.838 1.00 89.50 380 ARG A N 1
ATOM 2907 C CA . ARG A 1 380 ? -27.937 -18.619 12.196 1.00 89.50 380 ARG A CA 1
ATOM 2908 C C . ARG A 1 380 ? -27.170 -17.697 13.140 1.00 89.50 380 ARG A C 1
ATOM 2910 O O . ARG A 1 380 ? -27.720 -17.319 14.169 1.00 89.50 380 ARG A O 1
ATOM 2917 N N . TYR A 1 381 ? -25.976 -17.226 12.780 1.00 87.00 381 TYR A N 1
ATOM 2918 C CA . TYR A 1 381 ? -25.214 -16.300 13.635 1.00 87.00 381 TYR A CA 1
ATOM 2919 C C . TYR A 1 381 ? -25.889 -14.930 13.805 1.00 87.00 381 TYR A C 1
ATOM 2921 O O . TYR A 1 381 ? -25.869 -14.357 14.895 1.00 87.00 381 TYR A O 1
ATOM 2929 N N . LEU A 1 382 ? -26.561 -14.418 12.769 1.00 87.12 382 LEU A N 1
ATOM 2930 C CA . LEU A 1 382 ? -27.343 -13.177 12.851 1.00 87.12 382 LEU A CA 1
ATOM 2931 C C . LEU A 1 382 ? -28.521 -13.285 13.829 1.00 87.12 382 LEU A C 1
ATOM 2933 O O . LEU A 1 382 ? -28.916 -12.286 14.431 1.00 87.12 382 LEU A O 1
ATOM 2937 N N . SER A 1 383 ? -29.067 -14.485 14.047 1.00 86.50 383 SER A N 1
ATOM 2938 C CA . SER A 1 383 ? -30.146 -14.703 15.020 1.00 86.50 383 SER A CA 1
ATOM 2939 C C . SER A 1 383 ? -29.738 -14.341 16.457 1.00 86.50 383 SER A C 1
ATOM 2941 O O . SER A 1 383 ? -30.598 -13.991 17.272 1.00 86.50 383 SER A O 1
ATOM 2943 N N . VAL A 1 384 ? -28.436 -14.343 16.770 1.00 78.94 384 VAL A N 1
ATOM 2944 C CA . VAL A 1 384 ? -27.893 -14.010 18.095 1.00 78.94 384 VAL A CA 1
ATOM 2945 C C . VAL A 1 384 ? -27.903 -12.498 18.345 1.00 78.94 384 VAL A C 1
ATOM 2947 O O . VAL A 1 384 ? -28.209 -12.078 19.456 1.00 78.94 384 VAL A O 1
ATOM 2950 N N . ALA A 1 385 ? -27.689 -11.672 17.319 1.00 70.62 385 ALA A N 1
ATOM 2951 C CA . ALA A 1 385 ? -27.456 -10.235 17.469 1.00 70.62 385 ALA A CA 1
ATOM 2952 C C . ALA A 1 385 ? -28.736 -9.379 17.560 1.00 70.62 385 ALA A C 1
ATOM 2954 O O . ALA A 1 385 ? -29.707 -9.601 16.823 1.00 70.62 385 ALA A O 1
ATOM 2955 N N . LYS A 1 386 ? -28.720 -8.362 18.436 1.00 67.12 386 LYS A N 1
ATOM 2956 C CA . LYS A 1 386 ? -29.719 -7.281 18.537 1.00 67.12 386 LYS A CA 1
ATOM 2957 C C . LYS A 1 386 ? -29.021 -5.965 18.948 1.00 67.12 386 LYS A C 1
ATOM 2959 O O . LYS A 1 386 ? -28.268 -6.004 19.917 1.00 67.12 386 LYS A O 1
ATOM 2964 N N . PRO A 1 387 ? -29.259 -4.820 18.273 1.00 60.94 387 PRO A N 1
ATOM 2965 C CA . PRO A 1 387 ? -30.035 -4.635 17.039 1.00 60.94 387 PRO A CA 1
ATOM 2966 C C . PRO A 1 387 ? -29.297 -5.145 15.785 1.00 60.94 387 PRO A C 1
ATOM 2968 O O . PRO A 1 387 ? -28.070 -5.200 15.755 1.00 60.94 387 PRO A O 1
ATOM 2971 N N . LEU A 1 388 ? -30.042 -5.510 14.734 1.00 72.00 388 LEU A N 1
ATOM 2972 C CA . LEU A 1 388 ? -29.472 -5.882 13.432 1.00 72.00 388 LEU A CA 1
ATOM 2973 C C . LEU A 1 388 ? -29.527 -4.683 12.493 1.00 72.00 388 LEU A C 1
ATOM 2975 O O . LEU A 1 388 ? -30.606 -4.222 12.145 1.00 72.00 388 LEU A O 1
ATOM 2979 N N . ASN A 1 389 ? -28.375 -4.201 12.051 1.00 71.19 389 ASN A N 1
ATOM 2980 C CA . ASN A 1 389 ? -28.269 -3.338 10.879 1.00 71.19 389 ASN A CA 1
ATOM 2981 C C . ASN A 1 389 ? -27.176 -3.870 9.946 1.00 71.19 389 ASN A C 1
ATOM 2983 O O . ASN A 1 389 ? -26.448 -4.802 10.299 1.00 71.19 389 ASN A O 1
ATOM 2987 N N . LEU A 1 390 ? -27.038 -3.287 8.754 1.00 71.50 390 LEU A N 1
ATOM 2988 C CA . LEU A 1 390 ? -26.082 -3.778 7.753 1.00 71.50 390 LEU A CA 1
ATOM 2989 C C . LEU A 1 390 ? -24.634 -3.795 8.252 1.00 71.50 390 LEU A C 1
ATOM 2991 O O . LEU A 1 390 ? -23.869 -4.677 7.859 1.00 71.50 390 LEU A O 1
ATOM 2995 N N . ALA A 1 391 ? -24.252 -2.862 9.124 1.00 66.25 391 ALA A N 1
ATOM 2996 C CA . ALA A 1 391 ? -22.910 -2.823 9.687 1.00 66.25 391 ALA A CA 1
ATOM 2997 C C . ALA A 1 391 ? -22.645 -4.017 10.621 1.00 66.25 391 ALA A C 1
ATOM 2999 O O . ALA A 1 391 ? -21.617 -4.681 10.473 1.00 66.25 391 ALA A O 1
ATOM 3000 N N . VAL A 1 392 ? -23.597 -4.354 11.504 1.00 73.50 392 VAL A N 1
ATOM 3001 C CA . VAL A 1 392 ? -23.545 -5.570 12.344 1.00 73.50 392 VAL A CA 1
ATOM 3002 C C . VAL A 1 392 ? -23.509 -6.819 11.483 1.00 73.50 392 VAL A C 1
ATOM 3004 O O . VAL A 1 392 ? -22.707 -7.720 11.727 1.00 73.50 392 VAL A O 1
ATOM 3007 N N . MET A 1 393 ? -24.347 -6.870 10.447 1.00 78.50 393 MET A N 1
ATOM 3008 C CA . MET A 1 393 ? -24.428 -8.043 9.586 1.00 78.50 393 MET A CA 1
ATOM 3009 C C . MET A 1 393 ? -23.122 -8.281 8.825 1.00 78.50 393 MET A C 1
ATOM 3011 O O . MET A 1 393 ? -22.668 -9.418 8.746 1.00 78.50 393 MET A O 1
ATOM 3015 N N . ARG A 1 394 ? -22.477 -7.219 8.325 1.00 75.12 394 ARG A N 1
ATOM 3016 C CA . ARG A 1 394 ? -21.161 -7.290 7.666 1.00 75.12 394 ARG A CA 1
ATOM 3017 C C . ARG A 1 394 ? -20.030 -7.621 8.635 1.00 75.12 394 ARG A C 1
ATOM 3019 O O . ARG A 1 394 ? -19.100 -8.325 8.253 1.00 75.12 394 ARG A O 1
ATOM 3026 N N . LEU A 1 395 ? -20.103 -7.138 9.876 1.00 74.62 395 LEU A N 1
ATOM 3027 C CA . LEU A 1 395 ? -19.145 -7.501 10.918 1.00 74.62 395 LEU A CA 1
ATOM 3028 C C . LEU A 1 395 ? -19.233 -9.002 11.213 1.00 74.62 395 LEU A C 1
ATOM 3030 O O . LEU A 1 395 ? -18.235 -9.705 11.079 1.00 74.62 395 LEU A O 1
ATOM 3034 N N . LEU A 1 396 ? -20.432 -9.509 11.503 1.00 78.88 396 LEU A N 1
ATOM 3035 C CA . LEU A 1 396 ? -20.664 -10.937 11.736 1.00 78.88 396 LEU A CA 1
ATOM 3036 C C . LEU A 1 396 ? -20.303 -11.781 10.519 1.00 78.88 396 LEU A C 1
ATOM 3038 O O . LEU A 1 396 ? -19.706 -12.839 10.673 1.00 78.88 396 LEU A O 1
ATOM 3042 N N . GLN A 1 397 ? -20.581 -11.287 9.314 1.00 81.81 397 GLN A N 1
ATOM 3043 C CA . GLN A 1 397 ? -20.128 -11.912 8.082 1.00 81.81 397 GLN A CA 1
ATOM 3044 C C . GLN A 1 397 ? -18.599 -12.057 8.052 1.00 81.81 397 GLN A C 1
ATOM 3046 O O . GLN A 1 397 ? -18.099 -13.151 7.813 1.00 81.81 397 GLN A O 1
ATOM 3051 N N . SER A 1 398 ? -17.858 -10.979 8.322 1.00 74.44 398 SER A N 1
ATOM 3052 C CA . SER A 1 398 ? -16.390 -10.988 8.276 1.00 74.44 398 SER A CA 1
ATOM 3053 C C . SER A 1 398 ? -15.735 -11.824 9.378 1.00 74.44 398 SER A C 1
ATOM 3055 O O . SER A 1 398 ? -14.644 -12.343 9.164 1.00 74.44 398 SER A O 1
ATOM 3057 N N . VAL A 1 399 ? -16.394 -11.954 10.533 1.00 80.06 399 VAL A N 1
ATOM 3058 C CA . VAL A 1 399 ? -15.856 -12.642 11.715 1.00 80.06 399 VAL A CA 1
ATOM 3059 C C . VAL A 1 399 ? -16.267 -14.109 11.744 1.00 80.06 399 VAL A C 1
ATOM 3061 O O . VAL A 1 399 ? -15.422 -14.988 11.870 1.00 80.06 399 VAL A O 1
ATOM 3064 N N . MET A 1 400 ? -17.565 -14.384 11.610 1.00 83.38 400 MET A N 1
ATOM 3065 C CA . MET A 1 400 ? -18.118 -15.728 11.789 1.00 83.38 400 MET A CA 1
ATOM 3066 C C . MET A 1 400 ? -18.075 -16.562 10.508 1.00 83.38 400 MET A C 1
ATOM 3068 O O . MET A 1 400 ? -18.090 -17.788 10.582 1.00 83.38 400 MET A O 1
ATOM 3072 N N . VAL A 1 401 ? -18.039 -15.918 9.334 1.00 84.06 401 VAL A N 1
ATOM 3073 C CA . VAL A 1 401 ? -18.038 -16.600 8.029 1.00 84.06 401 VAL A CA 1
ATOM 3074 C C . VAL A 1 401 ? -17.084 -15.892 7.042 1.00 84.06 401 VAL A C 1
ATOM 3076 O O . VAL A 1 401 ? -17.530 -15.385 6.010 1.00 84.06 401 VAL A O 1
ATOM 3079 N N . PRO A 1 402 ? -15.765 -15.832 7.313 1.00 74.56 402 PRO A N 1
ATOM 3080 C CA . PRO A 1 402 ? -14.807 -15.004 6.560 1.00 74.56 402 PRO A CA 1
ATOM 3081 C C . PRO A 1 402 ? -14.678 -15.368 5.072 1.00 74.56 402 PRO A C 1
ATOM 3083 O O . PRO A 1 402 ? -14.362 -14.514 4.247 1.00 74.56 402 PRO A O 1
ATOM 3086 N N . GLU A 1 403 ? -14.964 -16.619 4.701 1.00 70.50 403 GLU A N 1
ATOM 3087 C CA . GLU A 1 403 ? -14.979 -17.071 3.300 1.00 70.50 403 GLU A CA 1
ATOM 3088 C C . GLU A 1 403 ? -16.221 -16.602 2.524 1.00 70.50 403 GLU A C 1
ATOM 3090 O O . GLU A 1 403 ? -16.328 -16.785 1.305 1.00 70.50 403 GLU A O 1
ATOM 3095 N N . SER A 1 404 ? -17.196 -16.014 3.220 1.00 71.50 404 SER A N 1
ATOM 3096 C CA . SER A 1 404 ? -18.427 -15.560 2.598 1.00 71.50 404 SER A CA 1
ATOM 3097 C C . SER A 1 404 ? -18.215 -14.312 1.737 1.00 71.50 404 SER A C 1
ATOM 3099 O O . SER A 1 404 ? -17.383 -13.448 1.999 1.00 71.50 404 SER A O 1
ATOM 3101 N N . ARG A 1 405 ? -19.008 -14.211 0.671 1.00 71.38 405 ARG A N 1
ATOM 3102 C CA . ARG A 1 405 ? -18.979 -13.102 -0.286 1.00 71.38 405 ARG A CA 1
ATOM 3103 C C . ARG A 1 405 ? -20.159 -12.166 -0.026 1.00 71.38 405 ARG A C 1
ATOM 3105 O O . ARG A 1 405 ? -21.150 -12.614 0.554 1.00 71.38 405 ARG A O 1
ATOM 3112 N N . PRO A 1 406 ? -20.142 -10.910 -0.508 1.00 69.25 406 PRO A N 1
ATOM 3113 C CA . PRO A 1 406 ? -21.301 -10.012 -0.411 1.00 69.25 406 PRO A CA 1
ATOM 3114 C C . PRO A 1 406 ? -22.620 -10.646 -0.900 1.00 69.25 406 PRO A C 1
ATOM 3116 O O . PRO A 1 406 ? -23.675 -10.409 -0.318 1.00 69.25 406 PRO A O 1
ATOM 3119 N N . ALA A 1 407 ? -22.535 -11.533 -1.897 1.00 71.00 407 ALA A N 1
ATOM 3120 C CA . ALA A 1 407 ? -23.636 -12.350 -2.405 1.00 71.00 407 ALA A CA 1
ATOM 3121 C C . ALA A 1 407 ? -24.343 -13.210 -1.331 1.00 71.00 407 ALA A C 1
ATOM 3123 O O . ALA A 1 407 ? -25.559 -13.367 -1.388 1.00 71.00 407 ALA A O 1
ATOM 3124 N N . HIS A 1 408 ? -23.618 -13.728 -0.331 1.00 81.12 408 HIS A N 1
ATOM 3125 C CA . HIS A 1 408 ? -24.190 -14.574 0.727 1.00 81.12 408 HIS A CA 1
ATOM 3126 C C . HIS A 1 408 ? -24.970 -13.760 1.767 1.00 81.12 408 HIS A C 1
ATOM 3128 O O . HIS A 1 408 ? -26.009 -14.204 2.243 1.00 81.12 408 HIS A O 1
ATOM 3134 N N . LEU A 1 409 ? -24.516 -12.545 2.098 1.00 79.50 409 LEU A N 1
ATOM 3135 C CA . LEU A 1 409 ? -25.300 -11.626 2.931 1.00 79.50 409 LEU A CA 1
ATOM 3136 C C . LEU A 1 409 ? -26.585 -11.204 2.207 1.00 79.50 409 LEU A C 1
ATOM 3138 O O . LEU A 1 409 ? -27.653 -11.132 2.814 1.00 79.50 409 LEU A O 1
ATOM 3142 N N . ALA A 1 410 ? -26.489 -10.985 0.897 1.00 73.81 410 ALA A N 1
ATOM 3143 C CA . ALA A 1 410 ? -27.644 -10.705 0.062 1.00 73.81 410 ALA A CA 1
ATOM 3144 C C . ALA A 1 410 ? -28.653 -11.871 0.094 1.00 73.81 410 ALA A C 1
ATOM 3146 O O . ALA A 1 410 ? -29.836 -11.642 0.314 1.00 73.81 410 ALA A O 1
ATOM 3147 N N . GLU A 1 411 ? -28.210 -13.127 -0.007 1.00 80.06 411 GLU A N 1
ATOM 3148 C CA . GLU A 1 411 ? -29.099 -14.292 0.154 1.00 80.06 411 GLU A CA 1
ATOM 3149 C C . GLU A 1 411 ? -29.907 -14.273 1.454 1.00 80.06 411 GLU A C 1
ATOM 3151 O O . GLU A 1 411 ? -31.080 -14.630 1.424 1.00 80.06 411 GLU A O 1
ATOM 3156 N N . VAL A 1 412 ? -29.321 -13.839 2.574 1.00 84.88 412 VAL A N 1
ATOM 3157 C CA . VAL A 1 412 ? -30.043 -13.736 3.853 1.00 84.88 412 VAL A CA 1
ATOM 3158 C C . VAL A 1 412 ? -31.067 -12.601 3.823 1.00 84.88 412 VAL A C 1
ATOM 3160 O O . VAL A 1 412 ? -32.217 -12.802 4.215 1.00 84.88 412 VAL A O 1
ATOM 3163 N N . LEU A 1 413 ? -30.676 -11.425 3.321 1.00 77.19 413 LEU A N 1
ATOM 3164 C CA . LEU A 1 413 ? -31.554 -10.252 3.219 1.00 77.19 413 LEU A CA 1
ATOM 3165 C C . LEU A 1 413 ? -32.769 -10.515 2.319 1.00 77.19 413 LEU A C 1
ATOM 3167 O O . LEU A 1 413 ? -33.883 -10.125 2.657 1.00 77.19 413 LEU A O 1
ATOM 3171 N N . TYR A 1 414 ? -32.572 -11.223 1.205 1.00 72.06 414 TYR A N 1
ATOM 3172 C CA . TYR A 1 414 ? -33.629 -11.550 0.239 1.00 72.06 414 TYR A CA 1
ATOM 3173 C C . TYR A 1 414 ? -34.216 -12.957 0.429 1.00 72.06 414 TYR A C 1
ATOM 3175 O O . TYR A 1 414 ? -35.070 -13.386 -0.346 1.00 72.06 414 TYR A O 1
ATOM 3183 N N . GLY A 1 415 ? -33.793 -13.671 1.475 1.00 71.94 415 GLY A N 1
ATOM 3184 C CA . GLY A 1 415 ? -34.249 -15.019 1.814 1.00 71.94 415 GLY A CA 1
ATOM 3185 C C . GLY A 1 415 ? -35.642 -15.082 2.437 1.00 71.94 415 GLY A C 1
ATOM 3186 O O . GLY A 1 415 ? -36.127 -16.171 2.723 1.00 71.94 415 GLY A O 1
ATOM 3187 N N . GLY A 1 416 ? -36.281 -13.928 2.669 1.00 74.75 416 GLY A N 1
ATOM 3188 C CA . GLY A 1 416 ? -37.610 -13.839 3.280 1.00 74.75 416 GLY A CA 1
ATOM 3189 C C . GLY A 1 416 ? -37.622 -14.053 4.796 1.00 74.75 416 GLY A C 1
ATOM 3190 O O . GLY A 1 416 ? -38.684 -14.306 5.359 1.00 74.75 416 GLY A O 1
ATOM 3191 N N . LEU A 1 417 ? -36.461 -13.966 5.455 1.00 82.25 417 LEU A N 1
ATOM 3192 C CA . LEU A 1 417 ? -36.319 -14.128 6.908 1.00 82.25 417 LEU A CA 1
ATOM 3193 C C . LEU A 1 417 ? -36.404 -12.803 7.678 1.00 82.25 417 LEU A C 1
ATOM 3195 O O . LEU A 1 417 ? -36.758 -12.803 8.857 1.00 82.25 417 LEU A O 1
ATOM 3199 N N . LEU A 1 418 ? -36.051 -11.694 7.023 1.00 81.69 418 LEU A N 1
ATOM 3200 C CA . LEU A 1 418 ? -35.875 -10.371 7.620 1.00 81.69 418 LEU A CA 1
ATOM 3201 C C . LEU A 1 418 ? -36.832 -9.352 6.988 1.00 81.69 418 LEU A C 1
ATOM 3203 O O . LEU A 1 418 ? -37.118 -9.419 5.793 1.00 81.69 418 LEU A O 1
ATOM 3207 N N . ARG A 1 419 ? -37.275 -8.376 7.781 1.00 75.56 419 ARG A N 1
ATOM 3208 C CA . ARG A 1 419 ? -37.997 -7.175 7.344 1.00 75.56 419 ARG A CA 1
ATOM 3209 C C . ARG A 1 419 ? -37.300 -5.917 7.884 1.00 75.56 419 ARG A C 1
ATOM 3211 O O . ARG A 1 419 ? -36.767 -5.972 8.992 1.00 75.56 419 ARG A O 1
ATOM 3218 N N . PRO A 1 420 ? -37.277 -4.796 7.149 1.00 68.56 420 PRO A N 1
ATOM 3219 C CA . PRO A 1 420 ? -36.827 -3.519 7.702 1.00 68.56 420 PRO A CA 1
ATOM 3220 C C . PRO A 1 420 ? -37.804 -3.035 8.789 1.00 68.56 420 PRO A C 1
ATOM 3222 O O . PRO A 1 420 ? -39.012 -3.226 8.652 1.00 68.56 420 PRO A O 1
ATOM 3225 N N . SER A 1 421 ? -37.293 -2.439 9.871 1.00 64.06 421 SER A N 1
ATOM 3226 C CA . SER A 1 421 ? -38.090 -2.033 11.044 1.00 64.06 421 SER A CA 1
ATOM 3227 C C . SER A 1 421 ? -38.378 -0.525 11.149 1.00 64.06 421 SER A C 1
ATOM 3229 O O . SER A 1 421 ? -39.167 -0.131 12.002 1.00 64.06 421 SER A O 1
ATOM 3231 N N . SER A 1 422 ? -37.794 0.317 10.285 1.00 51.28 422 SER A N 1
ATOM 3232 C CA . SER A 1 422 ? -38.012 1.778 10.264 1.00 51.28 422 SER A CA 1
ATOM 3233 C C . SER A 1 422 ? -38.568 2.265 8.916 1.00 51.28 422 SER A C 1
ATOM 3235 O O . SER A 1 422 ? -38.204 1.686 7.887 1.00 51.28 422 SER A O 1
ATOM 3237 N N . PRO A 1 423 ? -39.402 3.330 8.894 1.00 46.41 423 PRO A N 1
ATOM 3238 C CA . PRO A 1 423 ? -39.938 3.910 7.662 1.00 46.41 423 PRO A CA 1
ATOM 3239 C C . PRO A 1 423 ? -38.849 4.572 6.801 1.00 46.41 423 PRO A C 1
ATOM 3241 O O . PRO A 1 423 ? -37.819 5.026 7.308 1.00 46.41 423 PRO A O 1
ATOM 3244 N N . ASP A 1 424 ? -39.089 4.599 5.488 1.00 42.47 424 ASP A N 1
ATOM 3245 C CA . ASP A 1 424 ? -38.162 5.069 4.454 1.00 42.47 424 ASP A CA 1
ATOM 3246 C C . ASP A 1 424 ? -37.626 6.487 4.737 1.00 42.47 424 ASP A C 1
ATOM 3248 O O . ASP A 1 424 ? -38.391 7.445 4.844 1.00 42.47 424 ASP A O 1
ATOM 3252 N N . GLY A 1 425 ? -36.296 6.631 4.837 1.00 40.88 425 GLY A N 1
ATOM 3253 C CA . GLY A 1 425 ? -35.629 7.934 4.998 1.00 40.88 425 GLY A CA 1
ATOM 3254 C C . GLY A 1 425 ? -34.330 7.942 5.817 1.00 40.88 425 GLY A C 1
ATOM 3255 O O . GLY A 1 425 ? -33.583 8.917 5.748 1.00 40.88 425 GLY A O 1
ATOM 3256 N N . ALA A 1 426 ? -34.022 6.877 6.566 1.00 42.69 426 ALA A N 1
ATOM 3257 C CA . ALA A 1 426 ? -32.750 6.755 7.286 1.00 42.69 426 ALA A CA 1
ATOM 3258 C C . ALA A 1 426 ? -31.564 6.518 6.328 1.00 42.69 426 ALA A C 1
ATOM 3260 O O . ALA A 1 426 ? -31.715 5.902 5.270 1.00 42.69 426 ALA A O 1
ATOM 3261 N N . ALA A 1 427 ? -30.365 6.981 6.702 1.00 47.97 427 ALA A N 1
ATOM 3262 C CA . ALA A 1 427 ? -29.139 6.643 5.982 1.00 47.97 427 ALA A CA 1
ATOM 3263 C C . ALA A 1 427 ? -28.951 5.112 5.935 1.00 47.97 427 ALA A C 1
ATOM 3265 O O . ALA A 1 427 ? -29.236 4.425 6.912 1.00 47.97 427 ALA A O 1
ATOM 3266 N N . ALA A 1 428 ? -28.454 4.577 4.814 1.00 51.47 428 ALA A N 1
ATOM 3267 C CA . ALA A 1 428 ? -28.416 3.135 4.532 1.00 51.47 428 ALA A CA 1
ATOM 3268 C C . ALA A 1 428 ? -27.774 2.262 5.631 1.00 51.47 428 ALA A C 1
ATOM 3270 O O . ALA A 1 428 ? -28.215 1.142 5.879 1.00 51.47 428 ALA A O 1
ATOM 3271 N N . ASP A 1 429 ? -26.743 2.772 6.311 1.00 49.78 429 ASP A N 1
ATOM 3272 C CA . ASP A 1 429 ? -26.032 2.043 7.371 1.00 49.78 429 ASP A CA 1
ATOM 3273 C C . ASP A 1 429 ? -26.763 2.092 8.740 1.00 49.78 429 ASP A C 1
ATOM 3275 O O . ASP A 1 429 ? -26.450 1.294 9.628 1.00 49.78 429 ASP A O 1
ATOM 3279 N N . ASP A 1 430 ? -27.772 2.961 8.890 1.00 51.34 430 ASP A N 1
ATOM 3280 C CA . ASP A 1 430 ? -28.596 3.138 10.099 1.00 51.34 430 ASP A CA 1
ATOM 3281 C C . ASP A 1 430 ? -29.967 2.435 9.997 1.00 51.34 430 ASP A C 1
ATOM 3283 O O . ASP A 1 430 ? -30.761 2.471 10.937 1.00 51.34 430 ASP A O 1
ATOM 3287 N N . GLN A 1 431 ? -30.261 1.760 8.876 1.00 62.81 431 GLN A N 1
ATOM 3288 C CA . GLN A 1 431 ? -31.490 0.981 8.732 1.00 62.81 431 GLN A CA 1
ATOM 3289 C C . GLN A 1 431 ? -31.426 -0.308 9.564 1.00 62.81 431 GLN A C 1
ATOM 3291 O O . GLN A 1 431 ? -30.518 -1.133 9.415 1.00 62.81 431 GLN A O 1
ATOM 3296 N N . HIS A 1 432 ? -32.429 -0.497 10.419 1.00 71.00 432 HIS A N 1
ATOM 3297 C CA . HIS A 1 432 ? -32.572 -1.676 11.262 1.00 71.00 432 HIS A CA 1
ATOM 3298 C C . HIS A 1 432 ? -33.415 -2.767 10.581 1.00 71.00 432 HIS A C 1
ATOM 3300 O O . HIS A 1 432 ? -34.363 -2.481 9.846 1.00 71.00 432 HIS A O 1
ATOM 3306 N N . PHE A 1 433 ? -33.051 -4.024 10.833 1.00 74.75 433 PHE A N 1
ATOM 3307 C CA . PHE A 1 433 ? -33.713 -5.224 10.337 1.00 74.75 433 PHE A CA 1
ATOM 3308 C C . PHE A 1 433 ? -34.216 -6.069 11.508 1.00 74.75 433 PHE A C 1
ATOM 3310 O O . PHE A 1 433 ? -33.540 -6.248 12.521 1.00 74.75 433 PHE A O 1
ATOM 3317 N N . GLU A 1 434 ? -35.388 -6.661 11.343 1.00 81.62 434 GLU A N 1
ATOM 3318 C CA . GLU A 1 434 ? -35.973 -7.605 12.286 1.00 81.62 434 GLU A CA 1
ATOM 3319 C C . GLU A 1 434 ? -36.273 -8.929 11.598 1.00 81.62 434 GLU A C 1
ATOM 3321 O O . GLU A 1 434 ? -36.698 -8.962 10.446 1.00 81.62 434 GLU A O 1
ATOM 3326 N N . PHE A 1 435 ? -36.084 -10.034 12.317 1.00 83.56 435 PHE A N 1
ATOM 3327 C CA . PHE A 1 435 ? -36.584 -11.326 11.862 1.00 83.56 435 PHE A CA 1
ATOM 3328 C C . PHE A 1 435 ? -38.108 -11.346 11.930 1.00 83.56 435 PHE A C 1
ATOM 3330 O O . PHE A 1 435 ? -38.698 -10.790 12.858 1.00 83.56 435 PHE A O 1
ATOM 3337 N N . LEU A 1 436 ? -38.736 -12.025 10.973 1.00 82.94 436 LEU A N 1
ATOM 3338 C CA . LEU A 1 436 ? -40.169 -12.300 11.037 1.00 82.94 436 LEU A CA 1
ATOM 3339 C C . LEU A 1 436 ? -40.522 -13.098 12.312 1.00 82.94 436 LEU A C 1
ATOM 3341 O O . LEU A 1 436 ? -39.657 -13.808 12.842 1.00 82.94 436 LEU A O 1
ATOM 3345 N N . PRO A 1 437 ? -41.770 -12.999 12.815 1.00 81.38 437 PRO A N 1
ATOM 3346 C CA . PRO A 1 437 ? -42.186 -13.677 14.044 1.00 81.38 437 PRO A CA 1
ATOM 3347 C C . PRO A 1 437 ? -41.823 -15.171 14.043 1.00 81.38 437 PRO A C 1
ATOM 3349 O O . PRO A 1 437 ? -42.004 -15.861 13.043 1.00 81.38 437 PRO A O 1
ATOM 3352 N N . GLY A 1 438 ? -41.251 -15.660 15.147 1.00 80.25 438 GLY A N 1
ATOM 3353 C CA . GLY A 1 438 ? -40.816 -17.055 15.321 1.00 80.25 438 GLY A CA 1
ATOM 3354 C C . GLY A 1 438 ? -39.506 -17.446 14.616 1.00 80.25 438 GLY A C 1
ATOM 3355 O O . GLY A 1 438 ? -38.770 -18.275 15.133 1.00 80.25 438 GLY A O 1
ATOM 3356 N N . VAL A 1 439 ? -39.124 -16.803 13.504 1.00 86.50 439 VAL A N 1
ATOM 3357 C CA . VAL A 1 439 ? -37.943 -17.199 12.696 1.00 86.50 439 VAL A CA 1
ATOM 3358 C C . VAL A 1 439 ? -36.630 -17.111 13.480 1.00 86.50 439 VAL A C 1
ATOM 3360 O O . VAL A 1 439 ? -35.743 -17.948 13.320 1.00 86.50 439 VAL A O 1
ATOM 3363 N N . ARG A 1 440 ? -36.492 -16.103 14.351 1.00 85.25 440 ARG A N 1
ATOM 3364 C CA . ARG A 1 440 ? -35.300 -15.959 15.202 1.00 85.25 440 ARG A CA 1
ATOM 3365 C C . ARG A 1 440 ? -35.156 -17.119 16.191 1.00 85.25 440 ARG A C 1
ATOM 3367 O O . ARG A 1 440 ? -34.026 -17.514 16.450 1.00 85.25 440 ARG A O 1
ATOM 3374 N N . HIS A 1 441 ? -36.264 -17.612 16.746 1.00 83.44 441 HIS A N 1
ATOM 3375 C CA . HIS A 1 441 ? -36.268 -18.723 17.702 1.00 83.44 441 HIS A CA 1
ATOM 3376 C C . HIS A 1 441 ? -35.818 -20.005 17.001 1.00 83.44 441 HIS A C 1
ATOM 3378 O O . HIS A 1 441 ? -34.809 -20.580 17.378 1.00 83.44 441 HIS A O 1
ATOM 3384 N N . GLU A 1 442 ? -36.445 -20.322 15.869 1.00 87.00 442 GLU A N 1
ATOM 3385 C CA . GLU A 1 442 ? -36.088 -21.466 15.023 1.00 87.00 442 GLU A CA 1
ATOM 3386 C C . GLU A 1 442 ? -34.608 -21.484 14.616 1.00 87.00 442 GLU A C 1
ATOM 3388 O O . GLU A 1 442 ? -33.935 -22.509 14.687 1.00 87.00 442 GLU A O 1
ATOM 3393 N N . LEU A 1 443 ? -34.058 -20.338 14.198 1.00 86.62 443 LEU A N 1
ATOM 3394 C CA . LEU A 1 443 ? -32.639 -20.250 13.841 1.00 86.62 443 LEU A CA 1
ATOM 3395 C C . LEU A 1 443 ? -31.723 -20.386 15.063 1.00 86.62 443 LEU A C 1
ATOM 3397 O O . LEU A 1 443 ? -30.660 -20.998 14.938 1.00 86.62 443 LEU A O 1
ATOM 3401 N N . ARG A 1 444 ? -32.122 -19.853 16.227 1.00 82.94 444 ARG A N 1
ATOM 3402 C CA . ARG A 1 444 ? -31.370 -19.998 17.482 1.00 82.94 444 ARG A CA 1
ATOM 3403 C C . ARG A 1 444 ? -31.383 -21.434 17.996 1.00 82.94 444 ARG A C 1
ATOM 3405 O O . ARG A 1 444 ? -30.339 -21.891 18.435 1.00 82.94 444 ARG A O 1
ATOM 3412 N N . ASP A 1 445 ? -32.485 -22.162 17.867 1.00 82.25 445 ASP A N 1
ATOM 3413 C CA . ASP A 1 445 ? -32.583 -23.556 18.324 1.00 82.25 445 ASP A CA 1
ATOM 3414 C C . ASP A 1 445 ? -31.699 -24.505 17.509 1.00 82.25 445 ASP A C 1
ATOM 3416 O O . ASP A 1 445 ? -31.277 -25.555 17.989 1.00 82.25 445 ASP A O 1
ATOM 3420 N N . THR A 1 446 ? -31.366 -24.126 16.270 1.00 82.06 446 THR A N 1
ATOM 3421 C CA . THR A 1 446 ? -30.380 -24.869 15.474 1.00 82.06 446 THR A CA 1
ATOM 3422 C C . THR A 1 446 ? -28.935 -24.588 15.876 1.00 82.06 446 THR A C 1
ATOM 3424 O O . THR A 1 446 ? -28.043 -25.306 15.422 1.00 82.06 446 THR A O 1
ATOM 3427 N N . LEU A 1 447 ? -28.654 -23.531 16.642 1.00 81.56 447 LEU A N 1
ATOM 3428 C CA . LEU A 1 447 ? -27.310 -23.245 17.143 1.00 81.56 447 LEU A CA 1
ATOM 3429 C C . LEU A 1 447 ? -26.966 -24.187 18.303 1.00 81.56 447 LEU A C 1
ATOM 3431 O O . LEU A 1 447 ? -27.828 -24.589 19.079 1.00 81.56 447 LEU A O 1
ATOM 3435 N N . ALA A 1 448 ? -25.687 -24.530 18.444 1.00 79.69 448 ALA A N 1
ATOM 3436 C CA . ALA A 1 448 ? -25.227 -25.211 19.645 1.00 79.69 448 ALA A CA 1
ATOM 3437 C C . ALA A 1 448 ? -25.367 -24.276 20.857 1.00 79.69 448 ALA A C 1
ATOM 3439 O O . ALA A 1 448 ? -25.226 -23.059 20.732 1.00 79.69 448 ALA A O 1
ATOM 3440 N N . ALA A 1 449 ? -25.554 -24.838 22.055 1.00 73.25 449 ALA A N 1
ATOM 3441 C CA . ALA A 1 449 ? -25.669 -24.058 23.293 1.00 73.25 449 ALA A CA 1
ATOM 3442 C C . ALA A 1 449 ? -24.469 -23.112 23.543 1.00 73.25 449 ALA A C 1
ATOM 3444 O O . ALA A 1 449 ? -24.605 -22.109 24.236 1.00 73.25 449 ALA A O 1
ATOM 3445 N N . SER A 1 450 ? -23.300 -23.406 22.959 1.00 74.81 450 SER A N 1
ATOM 3446 C CA . SER A 1 450 ? -22.080 -22.595 23.047 1.00 74.81 450 SER A CA 1
ATOM 3447 C C . SER A 1 450 ? -21.940 -21.517 21.962 1.00 74.81 450 SER A C 1
ATOM 3449 O O . SER A 1 450 ? -21.079 -20.646 22.087 1.00 74.81 450 SER A O 1
ATOM 3451 N N . ASP A 1 451 ? -22.752 -21.537 20.901 1.00 74.81 451 ASP A N 1
ATOM 3452 C CA . ASP A 1 451 ? -22.597 -20.629 19.759 1.00 74.81 451 ASP A CA 1
ATOM 3453 C C . ASP A 1 451 ? -22.910 -19.151 20.074 1.00 74.81 451 ASP A C 1
ATOM 3455 O O . ASP A 1 451 ? -22.193 -18.296 19.553 1.00 74.81 451 ASP A O 1
ATOM 3459 N N . PRO A 1 452 ? -23.897 -18.783 20.921 1.00 73.69 452 PRO A N 1
ATOM 3460 C CA . PRO A 1 452 ? -24.108 -17.382 21.303 1.00 73.69 452 PRO A CA 1
ATOM 3461 C C . PRO A 1 452 ? -22.893 -16.769 22.012 1.00 73.69 452 PRO A C 1
ATOM 3463 O O . PRO A 1 452 ? -22.456 -15.667 21.674 1.00 73.69 452 PRO A O 1
ATOM 3466 N N . GLU A 1 453 ? -22.294 -17.524 22.936 1.00 73.62 453 GLU A N 1
ATOM 3467 C CA . GLU A 1 453 ? -21.060 -17.137 23.623 1.00 73.62 453 GLU A CA 1
ATOM 3468 C C . GLU A 1 453 ? -19.868 -17.095 22.669 1.00 73.62 453 GLU A C 1
ATOM 3470 O O . GLU A 1 453 ? -19.038 -16.192 22.754 1.00 73.62 453 GLU A O 1
ATOM 3475 N N . ARG A 1 454 ? -19.810 -18.018 21.703 1.00 79.69 454 ARG A N 1
ATOM 3476 C CA . ARG A 1 454 ? -18.795 -18.016 20.647 1.00 79.69 454 ARG A CA 1
ATOM 3477 C C . ARG A 1 454 ? -18.905 -16.783 19.755 1.00 79.69 454 ARG A C 1
ATOM 3479 O O . ARG A 1 454 ? -17.892 -16.145 19.507 1.00 79.69 454 ARG A O 1
ATOM 3486 N N . VAL A 1 455 ? -20.106 -16.411 19.306 1.00 76.81 455 VAL A N 1
ATOM 3487 C CA . VAL A 1 455 ? -20.331 -15.186 18.519 1.00 76.81 455 VAL A CA 1
ATOM 3488 C C . VAL A 1 455 ? -19.848 -13.965 19.301 1.00 76.81 455 VAL A C 1
ATOM 3490 O O . VAL A 1 455 ? -19.101 -13.148 18.765 1.00 76.81 455 VAL A O 1
ATOM 3493 N N . ARG A 1 456 ? -20.217 -13.868 20.584 1.00 70.94 456 ARG A N 1
ATOM 3494 C CA . ARG A 1 456 ? -19.786 -12.780 21.470 1.00 70.94 456 ARG A CA 1
ATOM 3495 C C . ARG A 1 456 ? -18.263 -12.751 21.631 1.00 70.94 456 ARG A C 1
ATOM 3497 O O . ARG A 1 456 ? -17.660 -11.694 21.470 1.00 70.94 456 ARG A O 1
ATOM 3504 N N . ALA A 1 457 ? -17.639 -13.896 21.905 1.00 71.31 457 ALA A N 1
ATOM 3505 C CA . ALA A 1 457 ? -16.198 -14.019 22.101 1.00 71.31 457 ALA A CA 1
ATOM 3506 C C . ALA A 1 457 ? -15.404 -13.693 20.829 1.00 71.31 457 ALA A C 1
ATOM 3508 O O . ALA A 1 457 ? -14.437 -12.940 20.899 1.00 71.31 457 ALA A O 1
ATOM 3509 N N . GLU A 1 458 ? -15.829 -14.201 19.672 1.00 75.94 458 GLU A N 1
ATOM 3510 C CA . GLU A 1 458 ? -15.151 -13.990 18.391 1.00 75.94 458 GLU A CA 1
ATOM 3511 C C . GLU A 1 458 ? -15.282 -12.548 17.898 1.00 75.94 458 GLU A C 1
ATOM 3513 O O . GLU A 1 458 ? -14.303 -11.963 17.439 1.00 75.94 458 GLU A O 1
ATOM 3518 N N . VAL A 1 459 ? -16.456 -11.926 18.050 1.00 72.00 459 VAL A N 1
ATOM 3519 C CA . VAL A 1 459 ? -16.634 -10.502 17.726 1.00 72.00 459 VAL A CA 1
ATOM 3520 C C . VAL A 1 459 ? -15.831 -9.624 18.688 1.00 72.00 459 VAL A C 1
ATOM 3522 O O . VAL A 1 459 ? -15.146 -8.707 18.237 1.00 72.00 459 VAL A O 1
ATOM 3525 N N . SER A 1 460 ? -15.845 -9.915 19.995 1.00 66.75 460 SER A N 1
ATOM 3526 C CA . SER A 1 460 ? -15.011 -9.216 20.983 1.00 66.75 460 SER A CA 1
ATOM 3527 C C . SER A 1 460 ? -13.512 -9.367 20.695 1.00 66.75 460 SER A C 1
ATOM 3529 O O . SER A 1 460 ? -12.772 -8.388 20.788 1.00 66.75 460 SER A O 1
ATOM 3531 N N . ARG A 1 461 ? -13.065 -10.570 20.311 1.00 72.50 461 ARG A N 1
ATOM 3532 C CA . ARG A 1 461 ? -11.682 -10.863 19.913 1.00 72.50 461 ARG A CA 1
ATOM 3533 C C . ARG A 1 461 ? -11.302 -10.089 18.656 1.00 72.50 461 ARG A C 1
ATOM 3535 O O . ARG A 1 461 ? -10.306 -9.375 18.668 1.00 72.50 461 ARG A O 1
ATOM 3542 N N . TYR A 1 462 ? -12.137 -10.137 17.621 1.00 68.38 462 TYR A N 1
ATOM 3543 C CA . TYR A 1 462 ? -11.902 -9.432 16.363 1.00 68.38 462 TYR A CA 1
ATOM 3544 C C . TYR A 1 462 ? -11.819 -7.910 16.546 1.00 68.38 462 TYR A C 1
ATOM 3546 O O . TYR A 1 462 ? -10.916 -7.274 16.002 1.00 68.38 462 TYR A O 1
ATOM 3554 N N . LEU A 1 463 ? -12.717 -7.324 17.350 1.00 65.19 463 LEU A N 1
ATOM 3555 C CA . LEU A 1 463 ? -12.667 -5.900 17.709 1.00 65.19 463 LEU A CA 1
ATOM 3556 C C . LEU A 1 463 ? -11.422 -5.547 18.543 1.00 65.19 463 LEU A C 1
ATOM 3558 O O . LEU A 1 463 ? -10.963 -4.406 18.492 1.00 65.19 463 LEU A O 1
ATOM 3562 N N . GLY A 1 464 ? -10.877 -6.506 19.298 1.00 58.06 464 GLY A N 1
ATOM 3563 C CA . GLY A 1 464 ? -9.641 -6.350 20.064 1.00 58.06 464 GLY A CA 1
ATOM 3564 C C . GLY A 1 464 ? -8.357 -6.466 19.249 1.00 58.06 464 GLY A C 1
ATOM 3565 O O . GLY A 1 464 ? -7.397 -5.753 19.535 1.00 58.06 464 GLY A O 1
ATOM 3566 N N . GLU A 1 465 ? -8.349 -7.330 18.238 1.00 60.41 465 GLU A N 1
ATOM 3567 C CA . GLU A 1 465 ? -7.210 -7.568 17.342 1.00 60.41 465 GLU A CA 1
ATOM 3568 C C . GLU A 1 465 ? -7.085 -6.503 16.242 1.00 60.41 465 GLU A C 1
ATOM 3570 O O . GLU A 1 465 ? -5.980 -6.258 15.767 1.00 60.41 465 GLU A O 1
ATOM 3575 N N . HIS A 1 466 ? -8.190 -5.845 15.867 1.00 57.59 466 HIS A N 1
ATOM 3576 C CA . HIS A 1 466 ? -8.231 -4.854 14.780 1.00 57.59 466 HIS A CA 1
ATOM 3577 C C . HIS A 1 466 ? -8.734 -3.462 15.232 1.00 57.59 466 HIS A C 1
ATOM 3579 O O . HIS A 1 466 ? -9.699 -2.937 14.660 1.00 57.59 466 HIS A O 1
ATOM 3585 N N . PRO A 1 467 ? -8.123 -2.824 16.252 1.00 52.62 467 PRO A N 1
ATOM 3586 C CA . PRO A 1 467 ? -8.566 -1.530 16.783 1.00 52.62 467 PRO A CA 1
ATOM 3587 C C . PRO A 1 467 ? -8.520 -0.387 15.748 1.00 52.62 467 PRO A C 1
ATOM 3589 O O . PRO A 1 467 ? -9.301 0.559 15.827 1.00 52.62 467 PRO A O 1
ATOM 3592 N N . GLU A 1 468 ? -7.662 -0.477 14.730 1.00 45.31 468 GLU A N 1
ATOM 3593 C CA . GLU A 1 468 ? -7.573 0.453 13.595 1.00 45.31 468 GLU A CA 1
ATOM 3594 C C . GLU A 1 468 ? -8.781 0.383 12.646 1.00 45.31 468 GLU A C 1
ATOM 3596 O O . GLU A 1 468 ? -9.075 1.337 11.913 1.00 45.31 468 GLU A O 1
ATOM 3601 N N . ARG A 1 469 ? -9.516 -0.736 12.676 1.00 46.78 469 ARG A N 1
ATOM 3602 C CA . ARG A 1 469 ? -10.802 -0.903 11.994 1.00 46.78 469 ARG A CA 1
ATOM 3603 C C . ARG A 1 469 ? -11.966 -0.408 12.854 1.00 46.78 469 ARG A C 1
ATOM 3605 O O . ARG A 1 469 ? -13.110 -0.568 12.458 1.00 46.78 469 ARG A O 1
ATOM 3612 N N . THR A 1 470 ? -11.721 0.271 13.972 1.00 48.62 470 THR A N 1
ATOM 3613 C CA . THR A 1 470 ? -12.756 0.769 14.898 1.00 48.62 470 THR A CA 1
ATOM 3614 C C . THR A 1 470 ? -12.968 2.284 14.762 1.00 48.62 470 THR A C 1
ATOM 3616 O O . THR A 1 470 ? -13.022 3.024 15.739 1.00 48.62 470 THR A O 1
ATOM 3619 N N . GLY A 1 471 ? -13.056 2.774 13.518 1.00 36.56 471 GLY A N 1
ATOM 3620 C CA . GLY A 1 471 ? -13.205 4.199 13.207 1.00 36.56 471 GLY A CA 1
ATOM 3621 C C . GLY A 1 471 ? -14.257 4.511 12.139 1.00 36.56 471 GLY A C 1
ATOM 3622 O O . GLY A 1 471 ? -13.992 4.362 10.955 1.00 36.56 471 GLY A O 1
ATOM 3623 N N . ALA A 1 472 ? -15.385 5.078 12.570 1.00 34.97 472 ALA A N 1
ATOM 3624 C CA . ALA A 1 472 ? -16.492 5.647 11.783 1.00 34.97 472 ALA A CA 1
ATOM 3625 C C . ALA A 1 472 ? -17.439 4.664 11.043 1.00 34.97 472 ALA A C 1
ATOM 3627 O O . ALA A 1 472 ? -17.032 3.936 10.140 1.00 34.97 472 ALA A O 1
ATOM 3628 N N . LEU A 1 473 ? -18.732 4.827 11.392 1.00 36.97 473 LEU A N 1
ATOM 3629 C CA . LEU A 1 473 ? -19.991 4.250 10.870 1.00 36.97 473 LEU A CA 1
ATOM 3630 C C . LEU A 1 473 ? -20.427 2.862 11.395 1.00 36.97 473 LEU A C 1
ATOM 3632 O O . LEU A 1 473 ? -20.529 1.903 10.639 1.00 36.97 473 LEU A O 1
ATOM 3636 N N . PHE A 1 474 ? -20.769 2.809 12.692 1.00 37.94 474 PHE A N 1
ATOM 3637 C CA . PHE A 1 474 ? -21.819 1.957 13.294 1.00 37.94 474 PHE A CA 1
ATOM 3638 C C . PHE A 1 474 ? -22.124 2.464 14.728 1.00 37.94 474 PHE A C 1
ATOM 3640 O O . PHE A 1 474 ? -21.320 3.214 15.261 1.00 37.94 474 PHE A O 1
ATOM 3647 N N . THR A 1 475 ? -23.232 2.082 15.368 1.00 35.53 475 THR A N 1
ATOM 3648 C CA . THR A 1 475 ? -23.486 2.262 16.811 1.00 35.53 475 THR A CA 1
ATOM 3649 C C . THR A 1 475 ? -23.605 0.879 17.464 1.00 35.53 475 THR A C 1
ATOM 3651 O O . THR A 1 475 ? -24.701 0.337 17.571 1.00 35.53 475 THR A O 1
ATOM 3654 N N . ALA A 1 476 ? -22.481 0.281 17.877 1.00 38.44 476 ALA A N 1
ATOM 3655 C CA . ALA A 1 476 ? -22.471 -0.939 18.692 1.00 38.44 476 ALA A CA 1
ATOM 3656 C C . ALA A 1 476 ? -22.516 -0.549 20.171 1.00 38.44 476 ALA A C 1
ATOM 3658 O O . ALA A 1 476 ? -21.605 0.132 20.636 1.00 38.44 476 ALA A O 1
ATOM 3659 N N . LEU A 1 477 ? -23.533 -0.957 20.927 1.00 42.19 477 LEU A N 1
ATOM 3660 C CA . LEU A 1 477 ? -23.540 -0.760 22.380 1.00 42.19 477 LEU A CA 1
ATOM 3661 C C . LEU A 1 477 ? -22.576 -1.766 23.029 1.00 42.19 477 LEU A C 1
ATOM 3663 O O . LEU A 1 477 ? -22.856 -2.964 23.055 1.00 42.19 477 LEU A O 1
ATOM 3667 N N . ALA A 1 478 ? -21.440 -1.282 23.535 1.00 43.72 478 ALA A N 1
ATOM 3668 C CA . ALA A 1 478 ? -20.554 -2.047 24.409 1.00 43.72 478 ALA A CA 1
ATOM 3669 C C . ALA A 1 478 ? -20.821 -1.622 25.862 1.00 43.72 478 ALA A C 1
ATOM 3671 O O . ALA A 1 478 ? -20.791 -0.428 26.179 1.00 43.72 478 ALA A O 1
ATOM 3672 N N . SER A 1 479 ? -21.121 -2.581 26.741 1.00 37.03 479 SER A N 1
ATOM 3673 C CA . SER A 1 479 ? -21.352 -2.309 28.166 1.00 37.03 479 SER A CA 1
ATOM 3674 C C . SER A 1 479 ? -20.045 -2.387 28.962 1.00 37.03 479 SER A C 1
ATOM 3676 O O . SER A 1 479 ? -19.213 -3.266 28.728 1.00 37.03 479 SER A O 1
ATOM 3678 N N . LEU A 1 480 ? -19.883 -1.450 29.898 1.00 34.66 480 LEU A N 1
ATOM 3679 C CA . LEU A 1 480 ? -18.923 -1.497 30.999 1.00 34.66 480 LEU A CA 1
ATOM 3680 C C . LEU A 1 480 ? -19.701 -1.886 32.264 1.00 34.66 480 LEU A C 1
ATOM 3682 O O . LEU A 1 480 ? -20.742 -1.275 32.519 1.00 34.66 480 LEU A O 1
ATOM 3686 N N . PRO A 1 481 ? -19.216 -2.821 33.098 1.00 35.78 481 PRO A N 1
ATOM 3687 C CA . PRO A 1 481 ? -19.785 -3.004 34.425 1.00 35.78 481 PRO A CA 1
ATOM 3688 C C . PRO A 1 481 ? -19.521 -1.742 35.260 1.00 35.78 481 PRO A C 1
ATOM 3690 O O . PRO A 1 481 ? -18.365 -1.416 35.523 1.00 35.78 481 PRO A O 1
ATOM 3693 N N . GLY A 1 482 ? -20.580 -1.037 35.666 1.00 39.81 482 GLY A N 1
ATOM 3694 C CA . GLY A 1 482 ? -20.536 -0.070 36.771 1.00 39.81 482 GLY A CA 1
ATOM 3695 C C . GLY A 1 482 ? -20.759 1.410 36.447 1.00 39.81 482 GLY A C 1
ATOM 3696 O O . GLY A 1 482 ? -21.186 2.123 37.344 1.00 39.81 482 GLY A O 1
ATOM 3697 N N . GLU A 1 483 ? -20.554 1.898 35.217 1.00 41.50 483 GLU A N 1
ATOM 3698 C CA . GLU A 1 483 ? -20.695 3.341 34.925 1.00 41.50 483 GLU A CA 1
ATOM 3699 C C . GLU A 1 483 ? -21.170 3.621 33.483 1.00 41.50 483 GLU A C 1
ATOM 3701 O O . GLU A 1 483 ? -20.430 3.442 32.513 1.00 41.50 483 GLU A O 1
ATOM 3706 N N . GLY A 1 484 ? -22.410 4.102 33.316 1.00 35.25 484 GLY A N 1
ATOM 3707 C CA . GLY A 1 484 ? -22.945 4.542 32.020 1.00 35.25 484 GLY A CA 1
ATOM 3708 C C . GLY A 1 484 ? -24.307 5.245 32.123 1.00 35.25 484 GLY A C 1
ATOM 3709 O O . GLY A 1 484 ? -25.132 4.875 32.951 1.00 35.25 484 GLY A O 1
ATOM 3710 N N . ARG A 1 485 ? -24.552 6.262 31.277 1.00 35.50 485 ARG A N 1
ATOM 3711 C CA . ARG A 1 485 ? -25.884 6.885 31.104 1.00 35.50 485 ARG A CA 1
ATOM 3712 C C . ARG A 1 485 ? -26.830 5.926 30.352 1.00 35.50 485 ARG A C 1
ATOM 3714 O O . ARG A 1 485 ? -26.353 5.201 29.480 1.00 35.50 485 ARG A O 1
ATOM 3721 N N . PRO A 1 486 ? -28.145 5.949 30.637 1.00 37.03 486 PRO A N 1
ATOM 3722 C CA . PRO A 1 486 ? -29.117 5.061 30.000 1.00 37.03 486 PRO A CA 1
ATOM 3723 C C . PRO A 1 486 ? -29.287 5.387 28.508 1.00 37.03 486 PRO A C 1
ATOM 3725 O O . PRO A 1 486 ? -29.456 6.549 28.138 1.00 37.03 486 PRO A O 1
ATOM 3728 N N . VAL A 1 487 ? -29.253 4.358 27.654 1.00 36.31 487 VAL A N 1
ATOM 3729 C CA . VAL A 1 487 ? -29.537 4.450 26.210 1.00 36.31 487 VAL A CA 1
ATOM 3730 C C . VAL A 1 487 ? -30.730 3.536 25.886 1.00 36.31 487 VAL A C 1
ATOM 3732 O O . VAL A 1 487 ? -30.739 2.398 26.357 1.00 36.31 487 VAL A O 1
ATOM 3735 N N . PRO A 1 488 ? -31.739 3.977 25.109 1.00 32.28 488 PRO A N 1
ATOM 3736 C CA . PRO A 1 488 ? -32.906 3.148 24.798 1.00 32.28 488 PRO A CA 1
ATOM 3737 C C . PRO A 1 488 ? -32.560 1.966 23.870 1.00 32.28 488 PRO A C 1
ATOM 3739 O O . PRO A 1 488 ? -31.920 2.173 22.840 1.00 32.28 488 PRO A O 1
ATOM 3742 N N . GLY A 1 489 ? -33.058 0.755 24.171 1.00 39.84 489 GLY A N 1
ATOM 3743 C CA . GLY A 1 489 ? -33.363 -0.241 23.127 1.00 39.84 489 GLY A CA 1
ATOM 3744 C C . GLY A 1 489 ? -32.549 -1.542 23.003 1.00 39.84 489 GLY A C 1
ATOM 3745 O O . GLY A 1 489 ? -32.491 -2.064 21.891 1.00 39.84 489 GLY A O 1
ATOM 3746 N N . ALA A 1 490 ? -31.971 -2.131 24.061 1.00 36.50 490 ALA A N 1
ATOM 3747 C CA . ALA A 1 490 ? -31.588 -3.559 24.026 1.00 36.50 490 ALA A CA 1
ATOM 3748 C C . ALA A 1 490 ? -31.392 -4.173 25.433 1.00 36.50 490 ALA A C 1
ATOM 3750 O O . ALA A 1 490 ? -30.713 -3.556 26.250 1.00 36.50 490 ALA A O 1
ATOM 3751 N N . PRO A 1 491 ? -31.902 -5.394 25.704 1.00 33.94 491 PRO A N 1
ATOM 3752 C CA . PRO A 1 491 ? -31.752 -6.062 27.002 1.00 33.94 491 PRO A CA 1
ATOM 3753 C C . PRO A 1 491 ? -30.379 -6.726 27.236 1.00 33.94 491 PRO A C 1
ATOM 3755 O O . PRO A 1 491 ? -30.090 -7.100 28.365 1.00 33.94 491 PRO A O 1
ATOM 3758 N N . GLU A 1 492 ? -29.504 -6.853 26.225 1.00 41.12 492 GLU A N 1
ATOM 3759 C CA . GLU A 1 492 ? -28.166 -7.454 26.388 1.00 41.12 492 GLU A CA 1
ATOM 3760 C C . GLU A 1 492 ? -27.109 -6.797 25.471 1.00 41.12 492 GLU A C 1
ATOM 3762 O O . GLU A 1 492 ? -27.395 -6.520 24.301 1.00 41.12 492 GLU A O 1
ATOM 3767 N N . PRO A 1 493 ? -25.875 -6.551 25.958 1.00 46.19 493 PRO A N 1
ATOM 3768 C CA . PRO A 1 493 ? -24.782 -6.013 25.148 1.00 46.19 493 PRO A CA 1
ATOM 3769 C C . PRO A 1 493 ? -24.284 -7.027 24.101 1.00 46.19 493 PRO A C 1
ATOM 3771 O O . PRO A 1 493 ? -23.874 -8.136 24.432 1.00 46.19 493 PRO A O 1
ATOM 3774 N N . PHE A 1 494 ? -24.252 -6.612 22.828 1.00 46.12 494 PHE A N 1
ATOM 3775 C CA . PHE A 1 494 ? -23.856 -7.441 21.674 1.00 46.12 494 PHE A CA 1
ATOM 3776 C C . PHE A 1 494 ? -22.384 -7.910 21.706 1.00 46.12 494 PHE A C 1
ATOM 3778 O O . PHE A 1 494 ? -22.054 -8.948 21.136 1.00 46.12 494 PHE A O 1
ATOM 3785 N N . ALA A 1 495 ? -21.496 -7.171 22.378 1.00 47.03 495 ALA A N 1
ATOM 3786 C CA . ALA A 1 495 ? -20.101 -7.550 22.598 1.00 47.03 495 ALA A CA 1
ATOM 3787 C C . ALA A 1 495 ? -19.570 -6.938 23.906 1.00 47.03 495 ALA A C 1
ATOM 3789 O O . ALA A 1 495 ? -19.882 -5.792 24.243 1.00 47.03 495 ALA A O 1
ATOM 3790 N N . GLY A 1 496 ? -18.743 -7.694 24.635 1.00 44.69 496 GLY A N 1
ATOM 3791 C CA . GLY A 1 496 ? -18.021 -7.204 25.812 1.00 44.69 496 GLY A CA 1
ATOM 3792 C C . GLY A 1 496 ? -16.631 -6.725 25.409 1.00 44.69 496 GLY A C 1
ATOM 3793 O O . GLY A 1 496 ? -15.820 -7.524 24.942 1.00 44.69 496 GLY A O 1
ATOM 3794 N N . VAL A 1 497 ? -16.347 -5.435 25.563 1.00 40.91 497 VAL A N 1
ATOM 3795 C CA . VAL A 1 497 ? -15.014 -4.862 25.321 1.00 40.91 497 VAL A CA 1
ATOM 3796 C C . VAL A 1 497 ? -14.302 -4.804 26.671 1.00 40.91 497 VAL A C 1
ATOM 3798 O O . VAL A 1 497 ? -14.851 -4.256 27.624 1.00 40.91 497 VAL A O 1
ATOM 3801 N N . SER A 1 498 ? -13.108 -5.394 26.799 1.00 39.56 498 SER A N 1
ATOM 3802 C CA . SER A 1 498 ? -12.379 -5.362 28.076 1.00 39.56 498 SER A CA 1
ATOM 3803 C C . SER A 1 498 ? -12.057 -3.915 28.475 1.00 39.56 498 SER A C 1
ATOM 3805 O O . SER A 1 498 ? -11.768 -3.083 27.615 1.00 39.56 498 SER A O 1
ATOM 3807 N N . ALA A 1 499 ? -12.070 -3.601 29.777 1.00 38.38 499 ALA A N 1
ATOM 3808 C CA . ALA A 1 499 ? -11.731 -2.263 30.280 1.00 38.38 499 ALA A CA 1
ATOM 3809 C C . ALA A 1 499 ? -10.334 -1.797 29.822 1.00 38.38 499 ALA A C 1
ATOM 3811 O O . ALA A 1 499 ? -10.090 -0.602 29.674 1.00 38.38 499 ALA A O 1
ATOM 3812 N N . ASP A 1 500 ? -9.425 -2.734 29.545 1.00 37.81 500 ASP A N 1
ATOM 3813 C CA . ASP A 1 500 ? -8.086 -2.462 29.018 1.00 37.81 500 ASP A CA 1
ATOM 3814 C C . ASP A 1 500 ? -8.078 -2.204 27.506 1.00 37.81 500 ASP A C 1
ATOM 3816 O O . ASP A 1 500 ? -7.317 -1.360 27.040 1.00 37.81 500 ASP A O 1
ATOM 3820 N N . LEU A 1 501 ? -8.947 -2.865 26.734 1.00 37.31 501 LEU A N 1
ATOM 3821 C CA . LEU A 1 501 ? -9.154 -2.565 25.315 1.00 37.31 501 LEU A CA 1
ATOM 3822 C C . LEU A 1 501 ? -9.881 -1.224 25.142 1.00 37.31 501 LEU A C 1
ATOM 3824 O O . LEU A 1 501 ? -9.501 -0.446 24.276 1.00 37.31 501 LEU A O 1
ATOM 3828 N N . LEU A 1 502 ? -10.835 -0.899 26.023 1.00 40.34 502 LEU A N 1
ATOM 3829 C CA . LEU A 1 502 ? -11.415 0.441 26.147 1.00 40.34 502 LEU A CA 1
ATOM 3830 C C . LEU A 1 502 ? -10.343 1.463 26.540 1.00 40.34 502 LEU A C 1
ATOM 3832 O O . LEU A 1 502 ? -10.236 2.471 25.865 1.00 40.34 502 LEU A O 1
ATOM 3836 N N . ARG A 1 503 ? -9.469 1.204 27.520 1.00 39.38 503 ARG A N 1
ATOM 3837 C CA . ARG A 1 503 ? -8.347 2.108 27.860 1.00 39.38 503 ARG A CA 1
ATOM 3838 C C . ARG A 1 503 ? -7.326 2.281 26.727 1.00 39.38 503 ARG A C 1
ATOM 3840 O O . ARG A 1 503 ? -6.788 3.372 26.567 1.00 39.38 503 ARG A O 1
ATOM 3847 N N . ARG A 1 504 ? -7.093 1.256 25.900 1.00 37.22 504 ARG A N 1
ATOM 3848 C CA . ARG A 1 504 ? -6.239 1.338 24.697 1.00 37.22 504 ARG A CA 1
ATOM 3849 C C . ARG A 1 504 ? -6.917 2.072 23.536 1.00 37.22 504 ARG A C 1
ATOM 3851 O O . ARG A 1 504 ? -6.260 2.875 22.887 1.00 37.22 504 ARG A O 1
ATOM 3858 N N . LEU A 1 505 ? -8.220 1.869 23.325 1.00 35.72 505 LEU A N 1
ATOM 3859 C CA . LEU A 1 505 ? -9.046 2.620 22.364 1.00 35.72 505 LEU A CA 1
ATOM 3860 C C . LEU A 1 505 ? -9.284 4.079 22.813 1.00 35.72 505 LEU A C 1
ATOM 3862 O O . LEU A 1 505 ? -9.452 4.957 21.973 1.00 35.72 505 LEU A O 1
ATOM 3866 N N . ILE A 1 506 ? -9.259 4.342 24.127 1.00 35.44 506 ILE A N 1
ATOM 3867 C CA . ILE A 1 506 ? -9.314 5.669 24.773 1.00 35.44 506 ILE A CA 1
ATOM 3868 C C . ILE A 1 506 ? -7.896 6.281 24.918 1.00 35.44 506 ILE A C 1
ATOM 3870 O O . ILE A 1 506 ? -7.761 7.435 25.312 1.00 35.44 506 ILE A O 1
ATOM 3874 N N . GLY A 1 507 ? -6.837 5.569 24.507 1.00 27.16 507 GLY A N 1
ATOM 3875 C CA . GLY A 1 507 ? -5.478 6.106 24.379 1.00 27.16 507 GLY A CA 1
ATOM 3876 C C . GLY A 1 507 ? -4.686 6.208 25.686 1.00 27.16 507 GLY A C 1
ATOM 3877 O O . GLY A 1 507 ? -4.299 7.299 26.095 1.00 27.16 507 GLY A O 1
ATOM 3878 N N . GLY A 1 508 ? -4.395 5.079 26.342 1.00 28.69 508 GLY A N 1
ATOM 3879 C CA . GLY A 1 508 ? -3.462 5.069 27.472 1.00 28.69 508 GLY A CA 1
ATOM 3880 C C . GLY A 1 508 ? -2.732 3.746 27.703 1.00 28.69 508 GLY A C 1
ATOM 3881 O O . GLY A 1 508 ? -3.313 2.816 28.247 1.00 28.69 508 GLY A O 1
ATOM 3882 N N . THR A 1 509 ? -1.434 3.707 27.377 1.00 24.45 509 THR A N 1
ATOM 3883 C CA . THR A 1 509 ? -0.357 2.928 28.041 1.00 24.45 509 THR A CA 1
ATOM 3884 C C . THR A 1 509 ? 0.982 3.561 27.622 1.00 24.45 509 THR A C 1
ATOM 3886 O O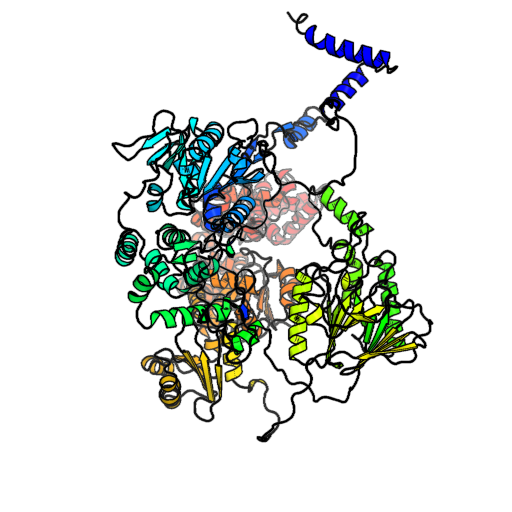 . THR A 1 509 ? 1.186 3.743 26.430 1.00 24.45 509 THR A O 1
ATOM 3889 N N . GLY A 1 510 ? 1.974 3.915 28.437 1.00 23.78 510 GLY A N 1
ATOM 3890 C CA . GLY A 1 510 ? 2.229 3.794 29.868 1.00 23.78 510 GLY A CA 1
ATOM 3891 C C . GLY A 1 510 ? 3.751 3.943 30.091 1.00 23.78 510 GLY A C 1
ATOM 3892 O O . GLY A 1 510 ? 4.529 3.379 29.332 1.00 23.78 510 GLY A O 1
ATOM 3893 N N . SER A 1 511 ? 4.138 4.719 31.111 1.00 24.19 511 SER A N 1
ATOM 3894 C CA . SER A 1 511 ? 5.374 4.654 31.923 1.00 24.19 511 SER A CA 1
ATOM 3895 C C . SER A 1 511 ? 6.763 4.486 31.262 1.00 24.19 511 SER A C 1
ATOM 3897 O O . SER A 1 511 ? 7.181 3.396 30.884 1.00 24.19 511 SER A O 1
ATOM 3899 N N . GLY A 1 512 ? 7.546 5.569 31.300 1.00 22.42 512 GLY A N 1
ATOM 3900 C CA . GLY A 1 512 ? 9.003 5.556 31.471 1.00 22.42 512 GLY A CA 1
ATOM 3901 C C . GLY A 1 512 ? 9.336 6.552 32.588 1.00 22.42 512 GLY A C 1
ATOM 3902 O O . GLY A 1 512 ? 8.764 7.643 32.608 1.00 22.42 512 GLY A O 1
ATOM 3903 N N . ALA A 1 513 ? 10.166 6.147 33.550 1.00 24.38 513 ALA A N 1
ATOM 3904 C CA . ALA A 1 513 ? 10.414 6.840 34.814 1.00 24.38 513 ALA A CA 1
ATOM 3905 C C . ALA A 1 513 ? 10.694 8.350 34.655 1.00 24.38 513 ALA A C 1
ATOM 3907 O O . ALA A 1 513 ? 11.610 8.767 33.947 1.00 24.38 513 ALA A O 1
ATOM 3908 N N . ALA A 1 514 ? 9.888 9.159 35.345 1.00 24.89 514 ALA A N 1
ATOM 3909 C CA . ALA A 1 514 ? 10.123 10.579 35.545 1.00 24.89 514 ALA A CA 1
ATOM 3910 C C . ALA A 1 514 ? 11.152 10.790 36.672 1.00 24.89 514 ALA A C 1
ATOM 3912 O O . ALA A 1 514 ? 11.124 10.047 37.655 1.00 24.89 514 ALA A O 1
ATOM 3913 N N . P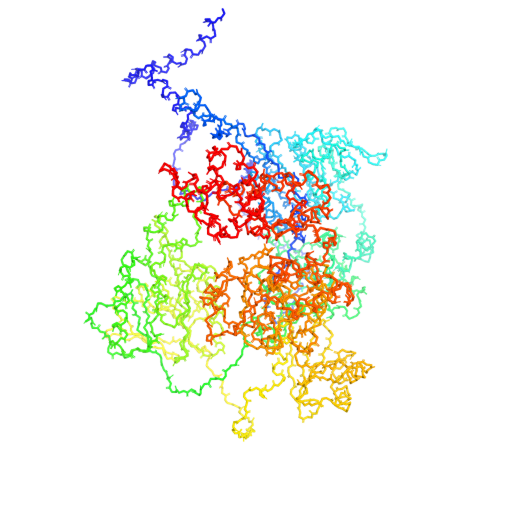RO A 1 515 ? 12.003 11.827 36.600 1.00 25.59 515 PRO A N 1
ATOM 3914 C CA . PRO A 1 515 ? 12.623 12.369 37.799 1.00 25.59 515 PRO A CA 1
ATOM 3915 C C . PRO A 1 515 ? 11.522 12.892 38.736 1.00 25.59 515 PRO A C 1
ATOM 3917 O O . PRO A 1 515 ? 10.471 13.362 38.283 1.00 25.59 515 PRO A O 1
ATOM 3920 N N . ALA A 1 516 ? 11.756 12.783 40.041 1.00 26.20 516 ALA A N 1
ATOM 3921 C CA . ALA A 1 516 ? 10.871 13.296 41.079 1.00 26.20 516 ALA A CA 1
ATOM 3922 C C . ALA A 1 516 ? 10.455 14.757 40.803 1.00 26.20 516 ALA A C 1
ATOM 3924 O O . ALA A 1 516 ? 11.250 15.570 40.327 1.00 26.20 516 ALA A O 1
ATOM 3925 N N . ARG A 1 517 ? 9.179 15.070 41.083 1.00 28.78 517 ARG A N 1
ATOM 3926 C CA . ARG A 1 517 ? 8.596 16.420 41.013 1.00 28.78 517 ARG A CA 1
ATOM 3927 C C . ARG A 1 517 ? 9.433 17.384 41.860 1.00 28.78 517 ARG A C 1
ATOM 3929 O O . ARG A 1 517 ? 9.411 17.289 43.079 1.00 28.78 517 ARG A O 1
ATOM 3936 N N . GLY A 1 518 ? 10.102 18.332 41.212 1.00 28.59 518 GLY A N 1
ATOM 3937 C CA . GLY A 1 518 ? 10.574 19.555 41.855 1.00 28.59 518 GLY A CA 1
ATOM 3938 C C . GLY A 1 518 ? 9.540 20.677 41.699 1.00 28.59 518 GLY A C 1
ATOM 3939 O O . GLY A 1 518 ? 9.370 21.204 40.602 1.00 28.59 518 GLY A O 1
ATOM 3940 N N . ASP A 1 519 ? 8.835 20.995 42.783 1.00 36.34 519 ASP A N 1
ATOM 3941 C CA . ASP A 1 519 ? 8.447 22.340 43.258 1.00 36.34 519 ASP A CA 1
ATOM 3942 C C . ASP A 1 519 ? 7.736 23.399 42.388 1.00 36.34 519 ASP A C 1
ATOM 3944 O O . ASP A 1 519 ? 7.461 24.491 42.888 1.00 36.34 519 ASP A O 1
ATOM 3948 N N . ARG A 1 520 ? 7.368 23.173 41.124 1.00 44.41 520 ARG A N 1
ATOM 3949 C CA . ARG A 1 520 ? 6.728 24.254 40.340 1.00 44.41 520 ARG A CA 1
ATOM 3950 C C . ARG A 1 520 ? 5.199 24.264 40.432 1.00 44.41 520 ARG A C 1
ATOM 3952 O O . ARG A 1 520 ? 4.520 23.520 39.735 1.00 44.41 520 ARG A O 1
ATOM 3959 N N . ALA A 1 521 ? 4.677 25.170 41.263 1.00 56.38 521 ALA A N 1
ATOM 3960 C CA . ALA A 1 521 ? 3.248 25.422 41.495 1.00 56.38 521 ALA A CA 1
ATOM 3961 C C . ALA A 1 521 ? 2.528 26.254 40.400 1.00 56.38 521 ALA A C 1
ATOM 3963 O O . ALA A 1 521 ? 1.316 26.445 40.490 1.00 56.38 521 ALA A O 1
ATOM 3964 N N . HIS A 1 522 ? 3.240 26.787 39.394 1.00 68.75 522 HIS A N 1
ATOM 3965 C CA . HIS A 1 522 ? 2.669 27.645 38.340 1.00 68.75 522 HIS A CA 1
ATOM 3966 C C . HIS A 1 522 ? 3.537 27.691 37.063 1.00 68.75 522 HIS A C 1
ATOM 3968 O O . HIS A 1 522 ? 4.740 27.436 37.137 1.00 68.75 522 HIS A O 1
ATOM 3974 N N . LEU A 1 523 ? 2.931 28.011 35.908 1.00 83.31 523 LEU A N 1
ATOM 3975 C CA . LEU A 1 523 ? 3.594 28.274 34.617 1.00 83.31 523 LEU A CA 1
ATOM 3976 C C . LEU A 1 523 ? 3.289 29.703 34.143 1.00 83.31 523 LEU A C 1
ATOM 3978 O O . LEU A 1 523 ? 2.119 30.055 34.008 1.00 83.31 523 LEU A O 1
ATOM 3982 N N . THR A 1 524 ? 4.315 30.486 33.800 1.00 86.94 524 THR A N 1
ATOM 3983 C CA . THR A 1 524 ? 4.140 31.851 33.267 1.00 86.94 524 THR A CA 1
ATOM 3984 C C . THR A 1 524 ? 4.414 31.906 31.762 1.00 86.94 524 THR A C 1
ATOM 3986 O O . THR A 1 524 ? 5.527 31.625 31.313 1.00 86.94 524 THR A O 1
ATOM 3989 N N . VAL A 1 525 ? 3.420 32.303 30.965 1.00 88.75 525 VAL A N 1
ATOM 3990 C CA . VAL A 1 525 ? 3.500 32.404 29.500 1.00 88.75 525 VAL A CA 1
ATOM 3991 C C . VAL A 1 525 ? 3.421 33.862 29.049 1.00 88.75 525 VAL A C 1
ATOM 3993 O O . VAL A 1 525 ? 2.481 34.571 29.393 1.00 88.75 525 VAL A O 1
ATOM 3996 N N . LEU A 1 526 ? 4.380 34.310 28.238 1.00 89.88 526 LEU A N 1
ATOM 3997 C CA . LEU A 1 526 ? 4.327 35.605 27.554 1.00 89.88 526 LEU A CA 1
ATOM 3998 C C . LEU A 1 526 ? 3.720 35.422 26.156 1.00 89.88 526 LEU A C 1
ATOM 4000 O O . LEU A 1 526 ? 4.358 34.844 25.273 1.00 89.88 526 LEU A O 1
ATOM 4004 N N . GLN A 1 527 ? 2.497 35.908 25.955 1.00 90.06 527 GLN A N 1
ATOM 4005 C CA . GLN A 1 527 ? 1.781 35.854 24.681 1.00 90.06 527 GLN A CA 1
ATOM 4006 C C . GLN A 1 527 ? 2.015 37.138 23.877 1.00 90.06 527 GLN A C 1
ATOM 4008 O O . GLN A 1 527 ? 1.773 38.250 24.355 1.00 90.06 527 GLN A O 1
ATOM 4013 N N . LEU A 1 528 ? 2.471 36.967 22.638 1.00 87.25 528 LEU A N 1
ATOM 4014 C CA . LEU A 1 528 ? 2.790 38.026 21.687 1.00 87.25 528 LEU A CA 1
ATOM 4015 C C . LEU A 1 528 ? 2.027 37.796 20.376 1.00 87.25 528 LEU A C 1
ATOM 4017 O O . LEU A 1 528 ? 1.925 36.663 19.895 1.00 87.25 528 LEU A O 1
ATOM 4021 N N . ASN A 1 529 ? 1.518 38.873 19.778 1.00 80.00 529 ASN A N 1
ATOM 4022 C CA . ASN A 1 529 ? 0.916 38.822 18.441 1.00 80.00 529 ASN A CA 1
ATOM 4023 C C . ASN A 1 529 ? 1.934 39.099 17.322 1.00 80.00 529 ASN A C 1
ATOM 4025 O O . ASN A 1 529 ? 1.725 38.692 16.191 1.00 80.00 529 ASN A O 1
ATOM 4029 N N . THR A 1 530 ? 3.036 39.785 17.640 1.00 78.38 530 THR A N 1
ATOM 4030 C CA . THR A 1 530 ? 4.180 40.040 16.750 1.00 78.38 530 THR A CA 1
ATOM 4031 C C . THR A 1 530 ? 5.464 40.067 17.581 1.00 78.38 530 THR A C 1
ATOM 4033 O O . THR A 1 530 ? 5.415 40.211 18.807 1.00 78.38 530 THR A O 1
ATOM 4036 N N . VAL A 1 531 ? 6.629 39.959 16.939 1.00 80.69 531 VAL A N 1
ATOM 4037 C CA . VAL A 1 531 ? 7.909 40.142 17.639 1.00 80.69 531 VAL A CA 1
ATOM 4038 C C . VAL A 1 531 ? 8.104 41.639 17.935 1.00 80.69 531 VAL A C 1
ATOM 4040 O O . VAL A 1 531 ? 7.958 42.455 17.023 1.00 80.69 531 VAL A O 1
ATOM 4043 N N . PRO A 1 532 ? 8.354 42.045 19.194 1.00 76.50 532 PRO A N 1
ATOM 4044 C CA . PRO A 1 532 ? 8.575 43.447 19.529 1.00 76.50 532 PRO A CA 1
ATOM 4045 C C . PRO A 1 532 ? 9.943 43.919 19.025 1.00 76.50 532 PRO A C 1
ATOM 4047 O O . PRO A 1 532 ? 10.921 43.176 19.087 1.00 76.50 532 PRO A O 1
ATOM 4050 N N . ALA A 1 533 ? 10.023 45.181 18.597 1.00 68.44 533 ALA A N 1
ATOM 4051 C CA . ALA A 1 533 ? 11.284 45.794 18.192 1.00 68.44 533 ALA A CA 1
ATOM 4052 C C . ALA A 1 533 ? 12.314 45.807 19.340 1.00 68.44 533 ALA A C 1
ATOM 4054 O O . ALA A 1 533 ? 11.965 45.885 20.529 1.00 68.44 533 ALA A O 1
ATOM 4055 N N . ALA A 1 534 ? 13.598 45.773 18.976 1.00 61.78 534 ALA A N 1
ATOM 4056 C CA . ALA A 1 534 ? 14.709 45.904 19.913 1.00 61.78 534 ALA A CA 1
ATOM 4057 C C . ALA A 1 534 ? 14.533 47.162 20.792 1.00 61.78 534 ALA A C 1
ATOM 4059 O O . ALA A 1 534 ? 14.295 48.259 20.291 1.00 61.78 534 ALA A O 1
ATOM 4060 N N . GLY A 1 535 ? 14.593 46.995 22.118 1.00 59.16 535 GLY A N 1
ATOM 4061 C CA . GLY A 1 535 ? 14.419 48.084 23.092 1.00 59.16 535 GLY A CA 1
ATOM 4062 C C . GLY A 1 535 ? 12.986 48.373 23.568 1.00 59.16 535 GLY A C 1
ATOM 4063 O O . GLY A 1 535 ? 12.826 49.130 24.523 1.00 59.16 535 GLY A O 1
ATOM 4064 N N . ALA A 1 536 ? 11.945 47.750 23.000 1.00 67.00 536 ALA A N 1
ATOM 4065 C CA . ALA A 1 536 ? 10.578 47.923 23.507 1.00 67.00 536 ALA A CA 1
ATOM 4066 C C . ALA A 1 536 ? 10.439 47.415 24.965 1.00 67.00 536 ALA A C 1
ATOM 4068 O O . ALA A 1 536 ? 11.033 46.377 25.297 1.00 67.00 536 ALA A O 1
ATOM 4069 N N . PRO A 1 537 ? 9.673 48.107 25.836 1.00 63.31 537 PRO A N 1
ATOM 4070 C CA . PRO A 1 537 ? 9.472 47.690 27.221 1.00 63.31 537 PRO A CA 1
ATOM 4071 C C . PRO A 1 537 ? 8.737 46.344 27.278 1.00 63.31 537 PRO A C 1
ATOM 4073 O O . PRO A 1 537 ? 7.670 46.178 26.689 1.00 63.31 537 PRO A O 1
ATOM 4076 N N . LEU A 1 538 ? 9.328 45.381 27.988 1.00 69.69 538 LEU A N 1
ATOM 4077 C CA . LEU A 1 538 ? 8.738 44.069 28.262 1.00 69.69 538 LEU A CA 1
ATOM 4078 C C . LEU A 1 538 ? 8.146 44.070 29.681 1.00 69.69 538 LEU A C 1
ATOM 4080 O O . LEU A 1 538 ? 8.687 44.750 30.557 1.00 69.69 538 LEU A O 1
ATOM 4084 N N . PRO A 1 539 ? 7.056 43.328 29.936 1.00 66.50 539 PRO A N 1
ATOM 4085 C CA . PRO A 1 539 ? 6.523 43.181 31.287 1.00 66.50 539 PRO A CA 1
ATOM 4086 C C . PRO A 1 539 ? 7.581 42.567 32.222 1.00 66.50 539 PRO A C 1
ATOM 4088 O O . PRO A 1 539 ? 8.315 41.666 31.827 1.00 66.50 539 PRO A O 1
ATOM 4091 N N . GLY A 1 540 ? 7.666 43.056 33.466 1.00 58.03 540 GLY A N 1
ATOM 4092 C CA . GLY A 1 540 ? 8.728 42.705 34.426 1.00 58.03 540 GLY A CA 1
ATOM 4093 C C . GLY A 1 540 ? 8.682 41.282 35.007 1.00 58.03 540 GLY A C 1
ATOM 4094 O O . GLY A 1 540 ? 9.474 40.967 35.890 1.00 58.03 540 GLY A O 1
ATOM 4095 N N . ALA A 1 541 ? 7.767 40.426 34.545 1.00 63.84 541 ALA A N 1
ATOM 4096 C CA . ALA A 1 541 ? 7.699 39.024 34.947 1.00 63.84 541 ALA A CA 1
ATOM 4097 C C . ALA A 1 541 ? 8.674 38.188 34.104 1.00 63.84 541 ALA A C 1
ATOM 4099 O O . ALA A 1 541 ? 8.713 38.343 32.887 1.00 63.84 541 ALA A O 1
ATOM 4100 N N . ALA A 1 542 ? 9.440 37.287 34.727 1.00 75.88 542 ALA A N 1
ATOM 4101 C CA . ALA A 1 542 ? 10.280 36.328 34.009 1.00 75.88 542 ALA A CA 1
ATOM 4102 C C . ALA A 1 542 ? 9.399 35.182 33.469 1.00 75.88 542 ALA A C 1
ATOM 4104 O O . ALA A 1 542 ? 8.906 34.387 34.272 1.00 75.88 542 ALA A O 1
ATOM 4105 N N . PRO A 1 543 ? 9.151 35.083 32.148 1.00 86.94 543 PRO A N 1
ATOM 4106 C CA . PRO A 1 543 ? 8.306 34.024 31.614 1.00 86.94 543 PRO A CA 1
ATOM 4107 C C . PRO A 1 543 ? 9.054 32.688 31.581 1.00 86.94 543 PRO A C 1
ATOM 4109 O O . PRO A 1 543 ? 10.268 32.642 31.397 1.00 86.94 543 PRO A O 1
ATOM 4112 N N . ASP A 1 544 ? 8.317 31.588 31.690 1.00 85.62 544 ASP A N 1
ATOM 4113 C CA . ASP A 1 544 ? 8.819 30.232 31.449 1.00 85.62 544 ASP A CA 1
ATOM 4114 C C . ASP A 1 544 ? 8.724 29.842 29.963 1.00 85.62 544 ASP A C 1
ATOM 4116 O O . ASP A 1 544 ? 9.478 28.991 29.475 1.00 85.62 544 ASP A O 1
ATOM 4120 N N . LEU A 1 545 ? 7.771 30.448 29.246 1.00 90.00 545 LEU A N 1
ATOM 4121 C CA . LEU A 1 545 ? 7.430 30.161 27.855 1.00 90.00 545 LEU A CA 1
ATOM 4122 C C . LEU A 1 545 ? 7.033 31.451 27.125 1.00 90.00 545 LEU A C 1
ATOM 4124 O O . LEU A 1 545 ? 6.277 32.259 27.657 1.00 90.00 545 LEU A O 1
ATOM 4128 N N . VAL A 1 546 ? 7.492 31.626 25.887 1.00 91.31 546 VAL A N 1
ATOM 4129 C CA . VAL A 1 546 ? 7.051 32.711 24.995 1.00 91.31 546 VAL A CA 1
ATOM 4130 C C . VAL A 1 546 ? 6.283 32.109 23.831 1.00 91.31 546 VAL A C 1
ATOM 4132 O O . VAL A 1 546 ? 6.739 31.145 23.214 1.00 91.31 546 VAL A O 1
ATOM 4135 N N . VAL A 1 547 ? 5.130 32.689 23.515 1.00 92.81 547 VAL A N 1
ATOM 4136 C CA . VAL A 1 547 ? 4.257 32.242 22.431 1.00 92.81 547 VAL A CA 1
ATOM 4137 C C . VAL A 1 547 ? 4.007 33.403 21.477 1.00 92.81 547 VAL A C 1
ATOM 4139 O O . VAL A 1 547 ? 3.481 34.434 21.886 1.00 92.81 547 VAL A O 1
ATOM 4142 N N . VAL A 1 548 ? 4.363 33.224 20.204 1.00 91.62 548 VAL A N 1
ATOM 4143 C CA . VAL A 1 548 ? 4.145 34.204 19.133 1.00 91.62 548 VAL A CA 1
ATOM 4144 C C . VAL A 1 548 ? 3.073 33.681 18.177 1.00 91.62 548 VAL A C 1
ATOM 4146 O O . VAL A 1 548 ? 3.270 32.690 17.470 1.00 91.62 548 VAL A O 1
ATOM 4149 N N . THR A 1 549 ? 1.917 34.340 18.187 1.00 87.88 549 THR A N 1
ATOM 4150 C CA . THR A 1 549 ? 0.676 33.913 17.515 1.00 87.88 549 THR A CA 1
ATOM 4151 C C . THR A 1 549 ? 0.493 34.549 16.130 1.00 87.88 549 THR A C 1
ATOM 4153 O O . THR A 1 549 ? -0.602 34.981 15.784 1.00 87.88 549 THR A O 1
ATOM 4156 N N . GLY A 1 550 ? 1.549 34.567 15.311 1.00 83.69 550 GLY A N 1
ATOM 4157 C CA . GLY A 1 550 ? 1.548 35.091 13.936 1.00 83.69 550 GLY A CA 1
ATOM 4158 C C . GLY A 1 550 ? 2.255 36.438 13.785 1.00 83.69 550 GLY A C 1
ATOM 4159 O O . GLY A 1 550 ? 3.052 36.821 14.637 1.00 83.69 550 GLY A O 1
ATOM 4160 N N . GLY A 1 551 ? 2.013 37.125 12.661 1.00 79.00 551 GLY A N 1
ATOM 4161 C CA . GLY A 1 551 ? 2.434 38.516 12.463 1.00 79.00 551 GLY A CA 1
ATOM 4162 C C . GLY A 1 551 ? 3.948 38.725 12.365 1.00 79.00 551 GLY A C 1
ATOM 4163 O O . GLY A 1 551 ? 4.441 39.800 12.704 1.00 79.00 551 GLY A O 1
ATOM 4164 N N . LEU A 1 552 ? 4.701 37.704 11.942 1.00 85.25 552 LEU A N 1
ATOM 4165 C CA . LEU A 1 552 ? 6.168 37.743 11.964 1.00 85.25 552 LEU A CA 1
ATOM 4166 C C . LEU A 1 552 ? 6.735 38.522 10.778 1.00 85.25 552 LEU A C 1
ATOM 4168 O O . LEU A 1 552 ? 7.718 39.242 10.910 1.00 85.25 552 LEU A O 1
ATOM 4172 N N . ALA A 1 553 ? 6.130 38.362 9.604 1.00 86.44 553 ALA A N 1
ATOM 4173 C CA . ALA A 1 553 ? 6.560 39.017 8.376 1.00 86.44 553 ALA A CA 1
ATOM 4174 C C . ALA A 1 553 ? 5.428 39.850 7.762 1.00 86.44 553 ALA A C 1
ATOM 4176 O O . ALA A 1 553 ? 4.254 39.606 8.030 1.00 86.44 553 ALA A O 1
ATOM 4177 N N . ARG A 1 554 ? 5.773 40.832 6.913 1.00 83.62 554 ARG A N 1
ATOM 4178 C CA . ARG A 1 554 ? 4.788 41.607 6.133 1.00 83.62 554 ARG A CA 1
ATOM 4179 C C . ARG A 1 554 ? 4.502 40.977 4.775 1.00 83.62 554 ARG A C 1
ATOM 4181 O O . ARG A 1 554 ? 3.374 41.054 4.298 1.00 83.62 554 ARG A O 1
ATOM 4188 N N . ARG A 1 555 ? 5.520 40.396 4.133 1.00 83.06 555 ARG A N 1
ATOM 4189 C CA . ARG A 1 555 ? 5.418 39.750 2.813 1.00 83.06 555 ARG A CA 1
ATOM 4190 C C . ARG A 1 555 ? 5.884 38.291 2.824 1.00 83.06 555 ARG A C 1
ATOM 4192 O O . ARG A 1 555 ? 5.957 37.673 1.761 1.00 83.06 555 ARG A O 1
ATOM 4199 N N . ALA A 1 556 ? 6.224 37.753 3.997 1.00 89.25 556 ALA A N 1
ATOM 4200 C CA . ALA A 1 556 ? 6.744 36.401 4.184 1.00 89.25 556 ALA A CA 1
ATOM 4201 C C . ALA A 1 556 ? 7.945 36.092 3.269 1.00 89.25 556 ALA A C 1
ATOM 4203 O O . ALA A 1 556 ? 8.031 35.029 2.643 1.00 89.25 556 ALA A O 1
ATOM 4204 N N . THR A 1 557 ? 8.871 37.047 3.132 1.00 88.94 557 THR A N 1
ATOM 4205 C CA . THR A 1 557 ? 10.079 36.852 2.311 1.00 88.94 557 THR A CA 1
ATOM 4206 C C . THR A 1 557 ? 11.204 36.185 3.111 1.00 88.94 557 THR A C 1
ATOM 4208 O O . THR A 1 557 ? 11.296 36.366 4.327 1.00 88.94 557 THR A O 1
ATOM 4211 N N . PRO A 1 558 ? 12.137 35.466 2.455 1.00 88.56 558 PRO A N 1
ATOM 4212 C CA . PRO A 1 558 ? 13.305 34.910 3.140 1.00 88.56 558 PRO A CA 1
ATOM 4213 C C . PRO A 1 558 ? 14.162 35.955 3.874 1.00 88.56 558 PRO A C 1
ATOM 4215 O O . PRO A 1 558 ? 14.812 35.623 4.861 1.00 88.56 558 PRO A O 1
ATOM 4218 N N . ALA A 1 559 ? 14.189 37.208 3.402 1.00 87.56 559 ALA A N 1
ATOM 4219 C CA . ALA A 1 559 ? 14.929 38.291 4.048 1.00 87.56 559 ALA A CA 1
ATOM 4220 C C . ALA A 1 559 ? 14.266 38.746 5.358 1.00 87.56 559 ALA A C 1
ATOM 4222 O O . ALA A 1 559 ? 14.960 38.877 6.362 1.00 87.56 559 ALA A O 1
ATOM 4223 N N . GLU A 1 560 ? 12.939 38.905 5.367 1.00 90.25 560 GLU A N 1
ATOM 4224 C CA . GLU A 1 560 ? 12.175 39.241 6.578 1.00 90.25 560 GLU A CA 1
ATOM 4225 C C . GLU A 1 560 ? 12.337 38.156 7.650 1.00 90.25 560 GLU A C 1
ATOM 4227 O O . GLU A 1 560 ? 12.651 38.471 8.792 1.00 90.25 560 GLU A O 1
ATOM 4232 N N . TYR A 1 561 ? 12.255 36.871 7.288 1.00 91.12 561 TYR A N 1
ATOM 4233 C CA . TYR A 1 561 ? 12.434 35.789 8.265 1.00 91.12 561 TYR A CA 1
ATOM 4234 C C . TYR A 1 561 ? 13.859 35.661 8.820 1.00 91.12 561 TYR A C 1
ATOM 4236 O O . TYR A 1 561 ? 14.036 35.165 9.934 1.00 91.12 561 TYR A O 1
ATOM 4244 N N . ARG A 1 562 ? 14.886 36.127 8.091 1.00 88.00 562 ARG A N 1
ATOM 4245 C CA . ARG A 1 562 ? 16.241 36.266 8.654 1.00 88.00 562 ARG A CA 1
ATOM 4246 C C . ARG A 1 562 ? 16.297 37.358 9.726 1.00 88.00 562 ARG A C 1
ATOM 4248 O O . ARG A 1 562 ? 16.949 37.139 10.740 1.00 88.00 562 ARG A O 1
ATOM 4255 N N . ALA A 1 563 ? 15.604 38.481 9.523 1.00 87.00 563 ALA A N 1
ATOM 4256 C CA . ALA A 1 563 ? 15.508 39.549 10.520 1.00 87.00 563 ALA A CA 1
ATOM 4257 C C . ALA A 1 563 ? 14.713 39.094 11.756 1.00 87.00 563 ALA A C 1
ATOM 4259 O O . ALA A 1 563 ? 15.231 39.163 12.865 1.00 87.00 563 ALA A O 1
ATOM 4260 N N . VAL A 1 564 ? 13.536 38.486 11.555 1.00 89.69 564 VAL A N 1
ATOM 4261 C CA . VAL A 1 564 ? 12.715 37.896 12.633 1.00 89.69 564 VAL A CA 1
ATOM 4262 C C . VAL A 1 564 ? 13.522 36.907 13.469 1.00 89.69 564 VAL A C 1
ATOM 4264 O O . VAL A 1 564 ? 13.399 36.870 14.690 1.00 89.69 564 VAL A O 1
ATOM 4267 N N . ARG A 1 565 ? 14.374 36.089 12.837 1.00 89.44 565 ARG A N 1
ATOM 4268 C CA . ARG A 1 565 ? 15.221 35.150 13.576 1.00 89.44 565 ARG A CA 1
ATOM 4269 C C . ARG A 1 565 ? 16.159 35.865 14.548 1.00 89.44 565 ARG A C 1
ATOM 4271 O O . ARG A 1 565 ? 16.279 35.418 15.686 1.00 89.44 565 ARG A O 1
ATOM 4278 N N . ALA A 1 566 ? 16.808 36.937 14.097 1.00 87.56 566 ALA A N 1
ATOM 4279 C CA . ALA A 1 566 ? 17.700 37.727 14.937 1.00 87.56 566 ALA A CA 1
ATOM 4280 C C . ALA A 1 566 ? 16.937 38.358 16.113 1.00 87.56 566 ALA A C 1
ATOM 4282 O O . ALA A 1 566 ? 17.397 38.274 17.248 1.00 87.56 566 ALA A O 1
ATOM 4283 N N . GLU A 1 567 ? 15.735 38.883 15.865 1.00 88.56 567 GLU A N 1
ATOM 4284 C CA . GLU A 1 567 ? 14.874 39.458 16.907 1.00 88.56 567 GLU A CA 1
ATOM 4285 C C . GLU A 1 567 ? 14.404 38.407 17.929 1.00 88.56 567 GLU A C 1
ATOM 4287 O O . GLU A 1 567 ? 14.397 38.670 19.130 1.00 88.56 567 GLU A O 1
ATOM 4292 N N . LEU A 1 568 ? 14.065 37.185 17.496 1.00 89.62 568 LEU A N 1
ATOM 4293 C CA . LEU A 1 568 ? 13.710 36.082 18.401 1.00 89.62 568 LEU A CA 1
ATOM 4294 C C . LEU A 1 568 ? 14.902 35.624 19.256 1.00 89.62 568 LEU A C 1
ATOM 4296 O O . LEU A 1 568 ? 14.729 35.305 20.436 1.00 89.62 568 LEU A O 1
ATOM 4300 N N . ASP A 1 569 ? 16.107 35.589 18.681 1.00 87.25 569 ASP A N 1
ATOM 4301 C CA . ASP A 1 569 ? 17.332 35.269 19.419 1.00 87.25 569 ASP A CA 1
ATOM 4302 C C . ASP A 1 569 ? 17.671 36.367 20.446 1.00 87.25 569 ASP A C 1
ATOM 4304 O O . ASP A 1 569 ? 18.037 36.046 21.582 1.00 87.25 569 ASP A O 1
ATOM 4308 N N . GLU A 1 570 ? 17.481 37.643 20.092 1.00 87.50 570 GLU A N 1
ATOM 4309 C CA . GLU A 1 570 ? 17.632 38.783 21.005 1.00 87.50 570 GLU A CA 1
ATOM 4310 C C . GLU A 1 570 ? 16.591 38.745 22.132 1.00 87.50 570 GLU A C 1
ATOM 4312 O O . GLU A 1 570 ? 16.947 38.864 23.306 1.00 87.50 570 GLU A O 1
ATOM 4317 N N . LEU A 1 571 ? 15.315 38.512 21.807 1.00 87.44 571 LEU A N 1
ATOM 4318 C CA . LEU A 1 571 ? 14.226 38.390 22.777 1.00 87.44 571 LEU A CA 1
ATOM 4319 C C . LEU A 1 571 ? 14.496 37.261 23.779 1.00 87.44 571 LEU A C 1
ATOM 4321 O O . LEU A 1 571 ? 14.359 37.457 24.988 1.00 87.44 571 LEU A O 1
ATOM 4325 N N . ARG A 1 572 ? 14.946 36.097 23.292 1.00 89.00 572 ARG A N 1
ATOM 4326 C CA . ARG A 1 572 ? 15.371 34.972 24.138 1.00 89.00 572 ARG A CA 1
ATOM 4327 C C . ARG A 1 572 ? 16.485 35.386 25.099 1.00 89.00 572 ARG A C 1
ATOM 4329 O O . ARG A 1 572 ? 16.430 35.030 26.275 1.00 89.00 572 ARG A O 1
ATOM 4336 N N . SER A 1 573 ? 17.479 36.123 24.601 1.00 86.75 573 SER A N 1
ATOM 4337 C CA . SER A 1 573 ? 18.618 36.595 25.393 1.00 86.75 573 SER A CA 1
ATOM 4338 C C . SER A 1 573 ? 18.187 37.599 26.467 1.00 86.75 573 SER A C 1
ATOM 4340 O O . SER A 1 573 ? 18.525 37.431 27.639 1.00 86.75 573 SER A O 1
ATOM 4342 N N . ARG A 1 574 ? 17.366 38.596 26.102 1.00 86.25 574 ARG A N 1
ATOM 4343 C CA . ARG A 1 574 ? 16.828 39.617 27.021 1.00 86.25 574 ARG A CA 1
ATOM 4344 C C . ARG A 1 574 ? 15.988 39.005 28.143 1.00 86.25 574 ARG A C 1
ATOM 4346 O O . ARG A 1 574 ? 16.104 39.435 29.285 1.00 86.25 574 ARG A O 1
ATOM 4353 N N . LEU A 1 575 ? 15.190 37.982 27.829 1.00 85.50 575 LEU A N 1
ATOM 4354 C CA . LEU A 1 575 ? 14.362 37.249 28.795 1.00 85.50 575 LEU A CA 1
ATOM 4355 C C . LEU A 1 575 ? 15.115 36.122 29.525 1.00 85.50 575 LEU A C 1
ATOM 4357 O O . LEU A 1 575 ? 14.529 35.460 30.378 1.00 85.50 575 LEU A O 1
ATOM 4361 N N . ARG A 1 576 ? 16.397 35.887 29.201 1.00 85.12 576 ARG A N 1
ATOM 4362 C CA . ARG A 1 576 ? 17.236 34.802 29.751 1.00 85.12 576 ARG A CA 1
ATOM 4363 C C . ARG A 1 576 ? 16.581 33.415 29.647 1.00 85.12 576 ARG A C 1
ATOM 4365 O O . ARG A 1 576 ? 16.712 32.576 30.537 1.00 85.12 576 ARG A O 1
ATOM 4372 N N . LEU A 1 577 ? 15.884 33.166 28.540 1.00 86.62 577 LEU A N 1
ATOM 4373 C CA . LEU A 1 577 ? 15.137 31.930 28.310 1.00 86.62 577 LEU A CA 1
ATOM 4374 C C . LEU A 1 577 ? 16.032 30.803 27.763 1.00 86.62 577 LEU A C 1
ATOM 4376 O O . LEU A 1 577 ? 16.793 31.023 26.814 1.00 86.62 577 LEU A O 1
ATOM 4380 N N . PRO A 1 578 ? 15.898 29.562 28.271 1.00 84.56 578 PRO A N 1
ATOM 4381 C CA . PRO A 1 578 ? 16.535 28.394 27.667 1.00 84.56 578 PRO A CA 1
ATOM 4382 C C . PRO A 1 578 ? 16.161 28.188 26.188 1.00 84.56 578 PRO A C 1
ATOM 4384 O O . PRO A 1 578 ? 15.128 28.653 25.701 1.00 84.56 578 PRO A O 1
ATOM 4387 N N . ALA A 1 579 ? 16.988 27.441 25.452 1.00 81.50 579 ALA A N 1
ATOM 4388 C CA . ALA A 1 579 ? 16.644 27.024 24.093 1.00 81.50 579 ALA A CA 1
ATOM 4389 C C . ALA A 1 579 ? 15.360 26.166 24.089 1.00 81.50 579 ALA A C 1
ATOM 4391 O O . ALA A 1 579 ? 15.152 25.342 24.976 1.00 81.50 579 ALA A O 1
ATOM 4392 N N . GLY A 1 580 ? 14.497 26.367 23.089 1.00 84.00 580 GLY A N 1
ATOM 4393 C CA . GLY A 1 580 ? 13.242 25.620 22.928 1.00 84.00 580 GLY A CA 1
ATOM 4394 C C . GLY A 1 580 ? 12.053 26.155 23.732 1.00 84.00 580 GLY A C 1
ATOM 4395 O O . GLY A 1 580 ? 11.054 25.459 23.876 1.00 84.00 580 GLY A O 1
ATOM 4396 N N . ARG A 1 581 ? 12.152 27.383 24.261 1.00 88.19 581 ARG A N 1
ATOM 4397 C CA . ARG A 1 581 ? 11.101 28.067 25.044 1.00 88.19 581 ARG A CA 1
ATOM 4398 C C . ARG A 1 581 ? 10.317 29.122 24.261 1.00 88.19 581 ARG A C 1
ATOM 4400 O O . ARG A 1 581 ? 9.582 29.899 24.860 1.00 88.19 581 ARG A O 1
ATOM 4407 N N . ILE A 1 582 ? 10.504 29.182 22.946 1.00 90.38 582 ILE A N 1
ATOM 4408 C CA . ILE A 1 582 ? 9.781 30.096 22.061 1.00 90.38 582 ILE A CA 1
ATOM 4409 C C . ILE A 1 582 ? 8.963 29.253 21.089 1.00 90.38 582 ILE A C 1
ATOM 4411 O O . ILE A 1 582 ? 9.525 28.488 20.303 1.00 90.38 582 ILE A O 1
ATOM 4415 N N . VAL A 1 583 ? 7.645 29.402 21.156 1.00 92.19 583 VAL A N 1
ATOM 4416 C CA . VAL A 1 583 ? 6.675 28.755 20.270 1.00 92.19 583 VAL A CA 1
ATOM 4417 C C . VAL A 1 583 ? 6.203 29.771 19.248 1.00 92.19 583 VAL A C 1
ATOM 4419 O O . VAL A 1 583 ? 5.862 30.897 19.605 1.00 92.19 583 VAL A O 1
ATOM 4422 N N . VAL A 1 584 ? 6.170 29.370 17.980 1.00 91.69 584 VAL A N 1
ATOM 4423 C CA . VAL A 1 584 ? 5.790 30.249 16.875 1.00 91.69 584 VAL A CA 1
ATOM 4424 C C . VAL A 1 584 ? 4.749 29.549 16.008 1.00 91.69 584 VAL A C 1
ATOM 4426 O O . VAL A 1 584 ? 4.917 28.386 15.651 1.00 91.69 584 VAL A O 1
ATOM 4429 N N . VAL A 1 585 ? 3.673 30.258 15.670 1.00 92.94 585 VAL A N 1
ATOM 4430 C CA . VAL A 1 585 ? 2.594 29.786 14.787 1.00 92.94 585 VAL A CA 1
ATOM 4431 C C . VAL A 1 585 ? 2.433 30.770 13.623 1.00 92.94 585 VAL A C 1
ATOM 4433 O O . VAL A 1 585 ? 2.484 31.973 13.870 1.00 92.94 585 VAL A O 1
ATOM 4436 N N . PRO A 1 586 ? 2.235 30.310 12.370 1.00 91.75 586 PRO A N 1
ATOM 4437 C CA . PRO A 1 586 ? 2.052 31.217 11.237 1.00 91.75 586 PRO A CA 1
ATOM 4438 C C . PRO A 1 586 ? 0.703 31.952 11.306 1.00 91.75 586 PRO A C 1
ATOM 4440 O O . PRO A 1 586 ? -0.337 31.338 11.567 1.00 91.75 586 PRO A O 1
ATOM 4443 N N . GLY A 1 587 ? 0.720 33.258 11.030 1.00 89.25 587 GLY A N 1
ATOM 4444 C CA . GLY A 1 587 ? -0.467 34.100 10.872 1.00 89.25 587 GLY A CA 1
ATOM 4445 C C . GLY A 1 587 ? -0.751 34.495 9.420 1.00 89.25 587 GLY A C 1
ATOM 4446 O O . GLY A 1 587 ? -0.072 34.062 8.491 1.00 89.25 587 GLY A O 1
ATOM 4447 N N . LEU A 1 588 ? -1.762 35.342 9.202 1.00 86.94 588 LEU A N 1
ATOM 4448 C CA . LEU A 1 588 ? -2.183 35.744 7.848 1.00 86.94 588 LEU A CA 1
ATOM 4449 C C . LEU A 1 588 ? -1.067 36.413 7.027 1.00 86.94 588 LEU A C 1
ATOM 4451 O O . LEU A 1 588 ? -0.992 36.212 5.817 1.00 86.94 588 LEU A O 1
ATOM 4455 N N . SER A 1 589 ? -0.193 37.186 7.672 1.00 85.56 589 SER A N 1
ATOM 4456 C CA . SER A 1 589 ? 0.918 37.885 7.015 1.00 85.56 589 SER A CA 1
ATOM 4457 C C . SER A 1 589 ? 2.152 36.999 6.771 1.00 85.56 589 SER A C 1
ATOM 4459 O O . SER A 1 589 ? 3.092 37.418 6.096 1.00 85.56 589 SER A O 1
ATOM 4461 N N . ASP A 1 590 ? 2.125 35.758 7.269 1.00 89.25 590 ASP A N 1
ATOM 4462 C CA . ASP A 1 590 ? 3.182 34.754 7.112 1.00 89.25 590 ASP A CA 1
ATOM 4463 C C . ASP A 1 590 ? 2.980 33.846 5.885 1.00 89.25 590 ASP A C 1
ATOM 4465 O O . ASP A 1 590 ? 3.772 32.941 5.617 1.00 89.25 590 ASP A O 1
ATOM 4469 N N . VAL A 1 591 ? 1.921 34.095 5.108 1.00 89.19 591 VAL A N 1
ATOM 4470 C CA . VAL A 1 591 ? 1.637 33.411 3.844 1.00 89.19 591 VAL A CA 1
ATOM 4471 C C . VAL A 1 591 ? 2.217 34.216 2.681 1.00 89.19 591 VAL A C 1
ATOM 4473 O O . VAL A 1 591 ? 1.801 35.345 2.418 1.00 89.19 591 VAL A O 1
ATOM 4476 N N . ASN A 1 592 ? 3.152 33.629 1.929 1.00 91.81 592 ASN A N 1
ATOM 4477 C CA . ASN A 1 592 ? 3.743 34.299 0.773 1.00 91.81 592 ASN A CA 1
ATOM 4478 C C . ASN A 1 592 ? 2.797 34.246 -0.441 1.00 91.81 592 ASN A C 1
ATOM 4480 O O . ASN A 1 592 ? 2.789 33.276 -1.204 1.00 91.81 592 ASN A O 1
ATOM 4484 N N . ALA A 1 593 ? 2.006 35.306 -0.627 1.00 88.06 593 ALA A N 1
ATOM 4485 C CA . ALA A 1 593 ? 1.028 35.404 -1.712 1.00 88.06 593 ALA A CA 1
ATOM 4486 C C . ALA A 1 593 ? 1.661 35.300 -3.113 1.00 88.06 593 ALA A C 1
ATOM 4488 O O . ALA A 1 593 ? 1.094 34.645 -3.981 1.00 88.06 593 ALA A O 1
ATOM 4489 N N . GLY A 1 594 ? 2.855 35.869 -3.321 1.00 88.56 594 GLY A N 1
ATOM 4490 C CA . GLY A 1 594 ? 3.549 35.814 -4.613 1.00 88.56 594 GLY A CA 1
ATOM 4491 C C . GLY A 1 594 ? 3.984 34.397 -4.994 1.00 88.56 594 GLY A C 1
ATOM 4492 O O . GLY A 1 594 ? 3.801 33.978 -6.131 1.00 88.56 594 GLY A O 1
ATOM 4493 N N . ARG A 1 595 ? 4.489 33.614 -4.030 1.00 91.38 595 ARG A N 1
ATOM 4494 C CA . ARG A 1 595 ? 4.810 32.192 -4.249 1.00 91.38 595 ARG A CA 1
ATOM 4495 C C . ARG A 1 595 ? 3.567 31.333 -4.443 1.00 91.38 595 ARG A C 1
ATOM 4497 O O . ARG A 1 595 ? 3.595 30.395 -5.231 1.00 91.38 595 ARG A O 1
ATOM 4504 N N . CYS A 1 596 ? 2.479 31.666 -3.751 1.00 89.62 596 CYS A N 1
ATOM 4505 C CA . CYS A 1 596 ? 1.185 31.027 -3.965 1.00 89.62 596 CYS A CA 1
ATOM 4506 C C . CYS A 1 596 ? 0.681 31.273 -5.398 1.00 89.62 596 CYS A C 1
ATOM 4508 O O . CYS A 1 596 ? 0.272 30.333 -6.066 1.00 89.62 596 CYS A O 1
ATOM 4510 N N . GLN A 1 597 ? 0.784 32.506 -5.902 1.00 91.50 597 GLN A N 1
ATOM 4511 C CA . GLN A 1 597 ? 0.405 32.851 -7.273 1.00 91.50 597 GLN A CA 1
ATOM 4512 C C . GLN A 1 597 ? 1.297 32.163 -8.318 1.00 91.50 597 GLN A C 1
ATOM 4514 O O . GLN A 1 597 ? 0.779 31.595 -9.273 1.00 91.50 597 GLN A O 1
ATOM 4519 N N . ALA A 1 598 ? 2.620 32.157 -8.123 1.00 90.81 598 ALA A N 1
ATOM 4520 C CA . ALA A 1 598 ? 3.551 31.474 -9.025 1.00 90.81 598 ALA A CA 1
ATOM 4521 C C . ALA A 1 598 ? 3.250 29.970 -9.132 1.00 90.81 598 ALA A C 1
ATOM 4523 O O . ALA A 1 598 ? 3.181 29.438 -10.231 1.00 90.81 598 ALA A O 1
ATOM 4524 N N . TYR A 1 599 ? 2.963 29.310 -8.004 1.00 91.38 599 TYR A N 1
ATOM 4525 C CA . TYR A 1 599 ? 2.556 27.905 -8.001 1.00 91.38 599 TYR A CA 1
ATOM 4526 C C . TYR A 1 599 ? 1.281 27.662 -8.818 1.00 91.38 599 TYR A C 1
ATOM 4528 O O . TYR A 1 599 ? 1.195 26.669 -9.530 1.00 91.38 599 TYR A O 1
ATOM 4536 N N . PHE A 1 600 ? 0.290 28.554 -8.739 1.00 91.38 600 PHE A N 1
ATOM 4537 C CA . PHE A 1 600 ? -0.932 28.417 -9.536 1.00 91.38 600 PHE A CA 1
ATOM 4538 C C . PHE A 1 600 ? -0.646 28.571 -11.031 1.00 91.38 600 PHE A C 1
ATOM 4540 O O . PHE A 1 600 ? -1.126 27.756 -11.811 1.00 91.38 600 PHE A O 1
ATOM 4547 N N . LEU A 1 601 ? 0.176 29.554 -11.410 1.00 88.69 601 LEU A N 1
ATOM 4548 C CA . LEU A 1 601 ? 0.561 29.791 -12.802 1.00 88.69 601 LEU A CA 1
ATOM 4549 C C . LEU A 1 601 ? 1.380 28.630 -13.388 1.00 88.69 601 LEU A C 1
ATOM 4551 O O . LEU A 1 601 ? 1.116 28.223 -14.514 1.00 88.69 601 LEU A O 1
ATOM 4555 N N . ASP A 1 602 ? 2.319 28.056 -12.629 1.00 87.19 602 ASP A N 1
ATOM 4556 C CA . ASP A 1 602 ? 3.098 26.886 -13.066 1.00 87.19 602 ASP A CA 1
ATOM 4557 C C . ASP A 1 602 ? 2.189 25.665 -13.281 1.00 87.19 602 ASP A C 1
ATOM 4559 O O . ASP A 1 602 ? 2.288 24.958 -14.282 1.00 87.19 602 ASP A O 1
ATOM 4563 N N . ARG A 1 603 ? 1.246 25.435 -12.358 1.00 89.00 603 ARG A N 1
ATOM 4564 C CA . ARG A 1 603 ? 0.267 24.342 -12.463 1.00 89.00 603 ARG A CA 1
ATOM 4565 C C . ARG A 1 603 ? -0.656 24.532 -13.665 1.00 89.00 603 ARG A C 1
ATOM 4567 O O . ARG A 1 603 ? -0.885 23.575 -14.402 1.00 89.00 603 ARG A O 1
ATOM 4574 N N . GLU A 1 604 ? -1.128 25.754 -13.888 1.00 87.88 604 GLU A N 1
ATOM 4575 C CA . GLU A 1 604 ? -1.949 26.120 -15.042 1.00 87.88 604 GLU A CA 1
ATOM 4576 C C . GLU A 1 604 ? -1.188 25.944 -16.366 1.00 87.88 604 GLU A C 1
ATOM 4578 O O . GLU A 1 604 ? -1.735 25.364 -17.305 1.00 87.88 604 GLU A O 1
ATOM 4583 N N . ALA A 1 605 ? 0.085 26.353 -16.428 1.00 78.75 605 ALA A N 1
ATOM 4584 C CA . ALA A 1 605 ? 0.947 26.169 -17.598 1.00 78.75 605 ALA A CA 1
ATOM 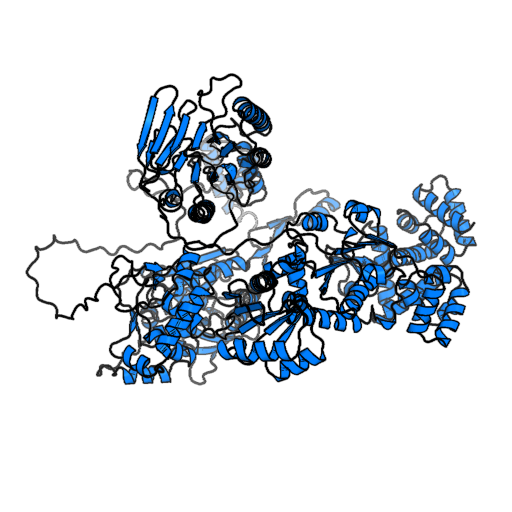4585 C C . ALA A 1 605 ? 1.130 24.685 -17.964 1.00 78.75 605 ALA A C 1
ATOM 4587 O O . ALA A 1 605 ? 1.137 24.330 -19.144 1.00 78.75 605 ALA A O 1
ATOM 4588 N N . ASP A 1 606 ? 1.187 23.811 -16.957 1.00 82.69 606 ASP A N 1
ATOM 4589 C CA . ASP A 1 606 ? 1.248 22.356 -17.125 1.00 82.69 606 ASP A CA 1
ATOM 4590 C C . ASP A 1 606 ? -0.133 21.700 -17.359 1.00 82.69 606 ASP A C 1
ATOM 4592 O O . ASP A 1 606 ? -0.230 20.481 -17.538 1.00 82.69 606 ASP A O 1
ATOM 4596 N N . GLY A 1 607 ? -1.223 22.479 -17.357 1.00 76.38 607 GLY A N 1
ATOM 4597 C CA . GLY A 1 607 ? -2.596 21.986 -17.505 1.00 76.38 607 GLY A CA 1
ATOM 4598 C C . GLY A 1 607 ? -3.081 21.142 -16.320 1.00 76.38 607 GLY A C 1
ATOM 4599 O O . GLY A 1 607 ? -3.879 20.215 -16.495 1.00 76.38 607 GLY A O 1
ATOM 4600 N N . LEU A 1 608 ? -2.567 21.415 -15.120 1.00 82.19 608 LEU A N 1
ATOM 4601 C CA . LEU A 1 608 ? -2.848 20.692 -13.886 1.00 82.19 608 LEU A CA 1
ATOM 4602 C C . LEU A 1 608 ? -3.517 21.614 -12.853 1.00 82.19 608 LEU A C 1
ATOM 4604 O O . LEU A 1 608 ? -3.162 22.775 -12.713 1.00 82.19 608 LEU A O 1
ATOM 4608 N N . GLU A 1 609 ? -4.446 21.081 -12.060 1.00 83.75 609 GLU A N 1
ATOM 4609 C CA . GLU A 1 609 ? -5.108 21.861 -11.002 1.00 83.75 609 GLU A CA 1
ATOM 4610 C C . GLU A 1 609 ? -4.183 22.061 -9.779 1.00 83.75 609 GLU A C 1
ATOM 4612 O O . GLU A 1 609 ? -3.512 21.103 -9.359 1.00 83.75 609 GLU A O 1
ATOM 4617 N N . PRO A 1 610 ? -4.120 23.259 -9.171 1.00 81.25 610 PRO A N 1
ATOM 4618 C CA . PRO A 1 610 ? -3.405 23.495 -7.915 1.00 81.25 610 PRO A CA 1
ATOM 4619 C C . PRO A 1 610 ? -3.938 22.609 -6.778 1.00 81.25 610 PRO A C 1
ATOM 4621 O O . PRO A 1 610 ? -5.145 22.494 -6.578 1.00 81.25 610 PRO A O 1
ATOM 4624 N N . VAL A 1 611 ? -3.044 21.979 -6.004 1.00 83.19 611 VAL A N 1
ATOM 4625 C CA . VAL A 1 611 ? -3.436 21.065 -4.915 1.00 83.19 611 VAL A CA 1
ATOM 4626 C C . VAL A 1 611 ? -3.240 21.744 -3.549 1.00 83.19 611 VAL A C 1
ATOM 4628 O O . VAL A 1 611 ? -2.118 22.145 -3.221 1.00 83.19 611 VAL A O 1
ATOM 4631 N N . PRO A 1 612 ? -4.293 21.876 -2.715 1.00 77.62 612 PRO A N 1
ATOM 4632 C CA . PRO A 1 612 ? -4.155 22.347 -1.339 1.00 77.62 612 PRO A CA 1
ATOM 4633 C C . PRO A 1 612 ? -3.228 21.425 -0.522 1.00 77.62 612 PRO A C 1
ATOM 4635 O O . PRO A 1 612 ? -3.312 20.205 -0.669 1.00 77.62 612 PRO A O 1
ATOM 4638 N N . PRO A 1 613 ? -2.364 21.965 0.359 1.00 80.06 613 PRO A N 1
ATOM 4639 C CA . PRO A 1 613 ? -2.434 23.306 0.940 1.00 80.06 613 PRO A CA 1
ATOM 4640 C C . PRO A 1 613 ? -1.591 24.383 0.226 1.00 80.06 613 PRO A C 1
ATOM 4642 O O . PRO A 1 613 ? -1.302 25.408 0.840 1.00 80.06 613 PRO A O 1
ATOM 4645 N N . TYR A 1 614 ? -1.207 24.199 -1.044 1.00 88.00 614 TYR A N 1
ATOM 4646 C CA . TYR A 1 614 ? -0.390 25.158 -1.813 1.00 88.00 614 TYR A CA 1
ATOM 4647 C C . TYR A 1 614 ? 0.974 25.437 -1.148 1.00 88.00 614 TYR A C 1
ATOM 4649 O O . TYR A 1 614 ? 1.328 26.577 -0.839 1.00 88.00 614 TYR A O 1
ATOM 4657 N N . TRP A 1 615 ? 1.731 24.366 -0.894 1.00 91.62 615 TRP A N 1
ATOM 4658 C CA . TRP A 1 615 ? 2.957 24.350 -0.085 1.00 91.62 615 TRP A CA 1
ATOM 4659 C C . TRP A 1 615 ? 3.978 25.481 -0.332 1.00 91.62 615 TRP A C 1
ATOM 4661 O O . TRP A 1 615 ? 4.458 26.038 0.664 1.00 91.62 615 TRP A O 1
ATOM 4671 N N . PRO A 1 616 ? 4.279 25.906 -1.582 1.00 92.38 616 PRO A N 1
ATOM 4672 C CA . PRO A 1 616 ? 5.298 26.930 -1.839 1.00 92.38 616 PRO A CA 1
ATOM 4673 C C . PRO A 1 616 ? 5.100 28.247 -1.072 1.00 92.38 616 PRO A C 1
ATOM 4675 O O . PRO A 1 616 ? 6.065 28.971 -0.806 1.00 92.38 616 PRO A O 1
ATOM 4678 N N . LYS A 1 617 ? 3.861 28.547 -0.650 1.00 91.56 617 LYS A N 1
ATOM 4679 C CA . LYS A 1 617 ? 3.516 29.732 0.150 1.00 91.56 617 LYS A CA 1
ATOM 4680 C C . LYS A 1 617 ? 4.167 29.770 1.542 1.00 91.56 617 LYS A C 1
ATOM 4682 O O . LYS A 1 617 ? 4.319 30.861 2.086 1.00 91.56 617 LYS A O 1
ATOM 4687 N N . TRP A 1 618 ? 4.563 28.623 2.107 1.00 93.75 618 TRP A N 1
ATOM 4688 C CA . TRP A 1 618 ? 5.170 28.523 3.445 1.00 93.75 618 TRP A CA 1
ATOM 4689 C C . TRP A 1 618 ? 6.648 28.146 3.447 1.00 93.75 618 TRP A C 1
ATOM 4691 O O . TRP A 1 618 ? 7.253 28.141 4.513 1.00 93.75 618 TRP A O 1
ATOM 4701 N N . GLU A 1 619 ? 7.262 27.856 2.302 1.00 92.25 619 GLU A N 1
ATOM 4702 C CA . GLU A 1 619 ? 8.689 27.506 2.238 1.00 92.25 619 GLU A CA 1
ATOM 4703 C C . GLU A 1 619 ? 9.610 28.476 3.019 1.00 92.25 619 GLU A C 1
ATOM 4705 O O . GLU A 1 619 ? 10.486 27.997 3.745 1.00 92.25 619 GLU A O 1
ATOM 4710 N N . PRO A 1 620 ? 9.419 29.817 2.973 1.00 91.81 620 PRO A N 1
ATOM 4711 C CA . PRO A 1 620 ? 10.223 30.734 3.784 1.00 91.81 620 PRO A CA 1
ATOM 4712 C C . PRO A 1 620 ? 9.990 30.580 5.298 1.00 91.81 620 PRO A C 1
ATOM 4714 O O . PRO A 1 620 ? 10.949 30.632 6.069 1.00 91.81 620 PRO A O 1
ATOM 4717 N N . PHE A 1 621 ? 8.744 30.341 5.722 1.00 92.00 621 PHE A N 1
ATOM 4718 C CA . PHE A 1 621 ? 8.388 30.079 7.121 1.00 92.00 621 PHE A CA 1
ATOM 4719 C C . PHE A 1 621 ? 8.947 28.729 7.596 1.00 92.00 621 PHE A C 1
ATOM 4721 O O . PHE A 1 621 ? 9.541 28.647 8.669 1.00 92.00 621 PHE A O 1
ATOM 4728 N N . ALA A 1 622 ? 8.847 27.683 6.771 1.00 92.06 622 ALA A N 1
ATOM 4729 C CA . ALA A 1 622 ? 9.396 26.359 7.053 1.00 92.06 622 ALA A CA 1
ATOM 4730 C C . ALA A 1 622 ? 10.915 26.417 7.302 1.00 92.06 622 ALA A C 1
ATOM 4732 O O . ALA A 1 622 ? 11.420 25.762 8.214 1.00 92.06 622 ALA A O 1
ATOM 4733 N N . ALA A 1 623 ? 11.635 27.265 6.555 1.00 89.69 623 ALA A N 1
ATOM 4734 C CA . ALA A 1 623 ? 13.067 27.498 6.740 1.00 89.69 623 ALA A CA 1
ATOM 4735 C C . ALA A 1 623 ? 13.424 28.253 8.040 1.00 89.69 623 ALA A C 1
ATOM 4737 O O . ALA A 1 623 ? 14.529 28.084 8.564 1.00 89.69 623 ALA A O 1
ATOM 4738 N N . LEU A 1 624 ? 12.527 29.095 8.570 1.00 89.56 624 LEU A N 1
ATOM 4739 C CA . LEU A 1 624 ? 12.663 29.668 9.915 1.00 89.56 624 LEU A CA 1
ATOM 4740 C C . LEU A 1 624 ? 12.383 28.597 10.978 1.00 89.56 624 LEU A C 1
ATOM 4742 O O . LEU A 1 624 ? 13.191 28.402 11.889 1.00 89.56 624 LEU A O 1
ATOM 4746 N N . ALA A 1 625 ? 11.262 27.888 10.837 1.00 88.31 625 ALA A N 1
ATOM 4747 C CA . ALA A 1 625 ? 10.781 26.888 11.782 1.00 88.31 625 ALA A CA 1
ATOM 4748 C C . ALA A 1 625 ? 11.776 25.734 11.975 1.00 88.31 625 ALA A C 1
ATOM 4750 O O . ALA A 1 625 ? 12.006 25.310 13.104 1.00 88.31 625 ALA A O 1
ATOM 4751 N N . SER A 1 626 ? 12.448 25.282 10.909 1.00 86.06 626 SER A N 1
ATOM 4752 C CA . SER A 1 626 ? 13.470 24.226 10.979 1.00 86.06 626 SER A CA 1
ATOM 4753 C C . SER A 1 626 ? 14.712 24.612 11.791 1.00 86.06 626 SER A C 1
ATOM 4755 O O . SER A 1 626 ? 15.511 23.748 12.141 1.00 86.06 626 SER A O 1
ATOM 4757 N N . ARG A 1 627 ? 14.912 25.909 12.057 1.00 84.00 627 ARG A N 1
ATOM 4758 C CA . ARG A 1 627 ? 16.031 26.435 12.852 1.00 84.00 627 ARG A CA 1
ATOM 4759 C C . ARG A 1 627 ? 15.635 26.732 14.299 1.00 84.00 627 ARG A C 1
ATOM 4761 O O . ARG A 1 627 ? 16.506 27.058 15.108 1.00 84.00 627 ARG A O 1
ATOM 4768 N N . LEU A 1 628 ? 14.346 26.680 14.640 1.00 82.62 628 LEU A N 1
ATOM 4769 C CA . LEU A 1 628 ? 13.875 26.860 16.012 1.00 82.62 628 LEU A CA 1
ATOM 4770 C C . LEU A 1 628 ? 13.980 25.522 16.772 1.00 82.62 628 LEU A C 1
ATOM 4772 O O . LEU A 1 628 ? 13.444 24.515 16.314 1.00 82.62 628 LEU A O 1
ATOM 4776 N N . PRO A 1 629 ? 14.679 25.474 17.918 1.00 78.19 629 PRO A N 1
ATOM 4777 C CA . PRO A 1 629 ? 14.810 24.249 18.705 1.00 78.19 629 PRO A CA 1
ATOM 4778 C C . PRO A 1 629 ? 13.486 23.864 19.389 1.00 78.19 629 PRO A C 1
ATOM 4780 O O . PRO A 1 629 ? 12.688 24.730 19.733 1.00 78.19 629 PRO A O 1
ATOM 4783 N N . GLY A 1 630 ? 13.285 22.569 19.657 1.00 69.38 630 GLY A N 1
ATOM 4784 C CA . GLY A 1 630 ? 12.207 22.068 20.529 1.00 69.38 630 GLY A CA 1
ATOM 4785 C C . GLY A 1 630 ? 10.860 21.756 19.859 1.00 69.38 630 GLY A C 1
ATOM 4786 O O . GLY A 1 630 ? 9.956 21.273 20.542 1.00 69.38 630 GLY A O 1
ATOM 4787 N N . ALA A 1 631 ? 10.728 21.981 18.550 1.00 81.19 631 ALA A N 1
ATOM 4788 C CA . ALA A 1 631 ? 9.524 21.681 17.771 1.00 81.19 631 ALA A CA 1
ATOM 4789 C C . ALA A 1 631 ? 9.697 20.442 16.882 1.00 81.19 631 ALA A C 1
ATOM 4791 O O . ALA A 1 631 ? 10.804 20.135 16.435 1.00 81.19 631 ALA A O 1
ATOM 4792 N N . THR A 1 632 ? 8.593 19.784 16.524 1.00 81.44 632 THR A N 1
ATOM 4793 C CA . THR A 1 632 ? 8.566 18.919 15.333 1.00 81.44 632 THR A CA 1
ATOM 4794 C C . THR A 1 632 ? 8.770 19.751 14.058 1.00 81.44 632 THR A C 1
ATOM 4796 O O . THR A 1 632 ? 8.463 20.945 14.025 1.00 81.44 632 THR A O 1
ATOM 4799 N N . GLY A 1 633 ? 9.290 19.143 12.988 1.00 78.62 633 GLY A N 1
ATOM 4800 C CA . GLY A 1 633 ? 9.527 19.850 11.722 1.00 78.62 633 GLY A CA 1
ATOM 4801 C C . GLY A 1 633 ? 8.231 20.328 11.053 1.00 78.62 633 GLY A C 1
ATOM 4802 O O . GLY A 1 633 ? 7.241 19.605 11.053 1.00 78.62 633 GLY A O 1
ATOM 4803 N N . PHE A 1 634 ? 8.257 21.525 10.459 1.00 88.06 634 PHE A N 1
ATOM 4804 C CA . PHE A 1 634 ? 7.174 22.055 9.621 1.00 88.06 634 PHE A CA 1
ATOM 4805 C C . PHE A 1 634 ? 7.382 21.572 8.174 1.00 88.06 634 PHE A C 1
ATOM 4807 O O . PHE A 1 634 ? 8.316 22.017 7.507 1.00 88.06 634 PHE A O 1
ATOM 4814 N N . GLN A 1 635 ? 6.572 20.612 7.716 1.00 86.88 635 GLN A N 1
ATOM 4815 C CA . GLN A 1 635 ? 6.791 19.833 6.481 1.00 86.88 635 GLN A CA 1
ATOM 4816 C C . GLN A 1 635 ? 5.552 19.855 5.572 1.00 86.88 635 GLN A C 1
ATOM 4818 O O . GLN A 1 635 ? 4.450 20.120 6.040 1.00 86.88 635 GLN A O 1
ATOM 4823 N N . GLU A 1 636 ? 5.699 19.515 4.288 1.00 83.94 636 GLU A N 1
ATOM 4824 C CA . GLU A 1 636 ? 4.589 19.560 3.318 1.00 83.94 636 GLU A CA 1
ATOM 4825 C C . GLU A 1 636 ? 3.408 18.661 3.696 1.00 83.94 636 GLU A C 1
ATOM 4827 O O . GLU A 1 636 ? 2.252 19.077 3.647 1.00 83.94 636 GLU A O 1
ATOM 4832 N N . HIS A 1 637 ? 3.701 17.448 4.157 1.00 80.69 637 HIS A N 1
ATOM 4833 C CA . HIS A 1 637 ? 2.700 16.489 4.623 1.00 80.69 637 HIS A CA 1
ATOM 4834 C C . HIS A 1 637 ? 2.242 16.746 6.071 1.00 80.69 637 HIS A C 1
ATOM 4836 O O . HIS A 1 637 ? 1.328 16.077 6.551 1.00 80.69 637 HIS A O 1
ATOM 4842 N N . GLN A 1 638 ? 2.875 17.694 6.772 1.00 87.62 638 GLN A N 1
ATOM 4843 C CA . GLN A 1 638 ? 2.563 18.061 8.153 1.00 87.62 638 GLN A CA 1
ATOM 4844 C C . GLN A 1 638 ? 2.883 19.551 8.414 1.00 87.62 638 GLN A C 1
ATOM 4846 O O . GLN A 1 638 ? 3.866 19.874 9.091 1.00 87.62 638 GLN A O 1
ATOM 4851 N N . PRO A 1 639 ? 2.085 20.489 7.867 1.00 90.12 639 PRO A N 1
ATOM 4852 C CA . PRO A 1 639 ? 2.321 21.928 7.994 1.00 90.12 639 PRO A CA 1
ATOM 4853 C C . PRO A 1 639 ? 1.857 22.476 9.357 1.00 90.12 639 PRO A C 1
ATOM 4855 O O . PRO A 1 639 ? 1.151 23.479 9.412 1.00 90.12 639 PRO A O 1
ATOM 4858 N N . TRP A 1 640 ? 2.202 21.807 10.459 1.00 92.81 640 TRP A N 1
ATOM 4859 C CA . TRP A 1 640 ? 1.907 22.186 11.849 1.00 92.81 640 TRP A CA 1
ATOM 4860 C C . TRP A 1 640 ? 2.921 21.552 12.805 1.00 92.81 640 TRP A C 1
ATOM 4862 O O . TRP A 1 640 ? 3.582 20.575 12.449 1.00 92.81 640 TRP A O 1
ATOM 4872 N N . GLN A 1 641 ? 3.064 22.091 14.021 1.00 93.62 641 GLN A N 1
ATOM 4873 C CA . GLN A 1 641 ? 4.162 21.707 14.919 1.00 93.62 641 GLN A CA 1
ATOM 4874 C C . GLN A 1 641 ? 3.695 21.351 16.330 1.00 93.62 641 GLN A C 1
ATOM 4876 O O . GLN A 1 641 ? 2.740 21.908 16.864 1.00 93.62 641 GLN A O 1
ATOM 4881 N N . LEU A 1 642 ? 4.411 20.431 16.967 1.00 93.31 642 LEU A N 1
ATOM 4882 C CA . LEU A 1 642 ? 4.239 20.088 18.371 1.00 93.31 642 LEU A CA 1
ATOM 4883 C C . LEU A 1 642 ? 5.516 20.441 19.120 1.00 93.31 642 LEU A C 1
ATOM 4885 O O . LEU A 1 642 ? 6.598 19.975 18.759 1.00 93.31 642 LEU A O 1
ATOM 4889 N N . TYR A 1 643 ? 5.382 21.234 20.175 1.00 91.62 643 TYR A N 1
ATOM 4890 C CA . TYR A 1 643 ? 6.490 21.556 21.062 1.00 91.62 643 TYR A CA 1
ATOM 4891 C C . TYR A 1 643 ? 6.353 20.718 22.321 1.00 91.62 643 TYR A C 1
ATOM 4893 O O . TYR A 1 643 ? 5.368 20.824 23.050 1.00 91.62 643 TYR A O 1
ATOM 4901 N N . THR A 1 644 ? 7.344 19.868 22.572 1.00 90.00 644 THR A N 1
ATOM 4902 C CA . THR A 1 644 ? 7.417 19.099 23.815 1.00 90.00 644 THR A CA 1
ATOM 4903 C C . THR A 1 644 ? 8.450 19.755 24.701 1.00 90.00 644 THR A C 1
ATOM 4905 O O . THR A 1 644 ? 9.609 19.875 24.309 1.00 90.00 644 THR A O 1
ATOM 4908 N N . ILE A 1 645 ? 8.040 20.164 25.898 1.00 85.75 645 ILE A N 1
ATOM 4909 C CA . ILE A 1 645 ? 8.888 20.923 26.807 1.00 85.75 645 ILE A CA 1
ATOM 4910 C C . ILE A 1 645 ? 9.002 20.165 28.141 1.00 85.75 645 ILE A C 1
ATOM 4912 O O . ILE A 1 645 ? 8.327 20.508 29.118 1.00 85.75 645 ILE A O 1
ATOM 4916 N N . PRO A 1 646 ? 9.858 19.122 28.212 1.00 80.50 646 PRO A N 1
ATOM 4917 C CA . PRO A 1 646 ? 9.933 18.229 29.370 1.00 80.50 646 PRO A CA 1
ATOM 4918 C C . PRO A 1 646 ? 10.230 18.947 30.680 1.00 80.50 646 PRO A C 1
ATOM 4920 O O . PRO A 1 646 ? 9.618 18.648 31.699 1.00 80.50 646 PRO A O 1
ATOM 4923 N N . ALA A 1 647 ? 11.103 19.953 30.636 1.00 77.19 647 ALA A N 1
ATOM 4924 C CA . ALA A 1 647 ? 11.494 20.722 31.811 1.00 77.19 647 ALA A CA 1
ATOM 4925 C C . ALA A 1 647 ? 10.352 21.554 32.433 1.00 77.19 647 ALA A C 1
ATOM 4927 O O . ALA A 1 647 ? 10.513 22.029 33.548 1.00 77.19 647 ALA A O 1
ATOM 4928 N N . LEU A 1 648 ? 9.223 21.754 31.736 1.00 78.75 648 LEU A N 1
ATOM 4929 C CA . LEU A 1 648 ? 7.998 22.339 32.318 1.00 78.75 648 LEU A CA 1
ATOM 4930 C C . LEU A 1 648 ? 6.854 21.324 32.437 1.00 78.75 648 LEU A C 1
ATOM 4932 O O . LEU A 1 648 ? 5.777 21.681 32.898 1.00 78.75 648 LEU A O 1
ATOM 4936 N N . ARG A 1 649 ? 7.056 20.072 31.992 1.00 79.38 649 ARG A N 1
ATOM 4937 C CA . ARG A 1 649 ? 5.976 19.098 31.746 1.00 79.38 649 ARG A CA 1
ATOM 4938 C C . ARG A 1 649 ? 4.820 19.722 30.955 1.00 79.38 649 ARG A C 1
ATOM 4940 O O . ARG A 1 649 ? 3.652 19.480 31.243 1.00 79.38 649 ARG A O 1
ATOM 4947 N N . THR A 1 650 ? 5.157 20.535 29.956 1.00 83.81 650 THR A N 1
ATOM 4948 C CA . THR A 1 650 ? 4.190 21.234 29.104 1.00 83.81 650 THR A CA 1
ATOM 4949 C C . THR A 1 650 ? 4.345 20.769 27.667 1.00 83.81 650 THR A C 1
ATOM 4951 O O . THR A 1 650 ? 5.461 20.613 27.160 1.00 83.81 650 THR A O 1
ATOM 4954 N N . VAL A 1 651 ? 3.220 20.544 27.004 1.00 91.75 651 VAL A N 1
ATOM 4955 C CA . VAL A 1 651 ? 3.143 20.303 25.569 1.00 91.75 651 VAL A CA 1
ATOM 4956 C C . VAL A 1 651 ? 2.340 21.428 24.925 1.00 91.75 651 VAL A C 1
ATOM 4958 O O . VAL A 1 651 ? 1.327 21.864 25.470 1.00 91.75 651 VAL A O 1
ATOM 4961 N N . VAL A 1 652 ? 2.801 21.912 23.773 1.00 93.81 652 VAL A N 1
ATOM 4962 C CA . VAL A 1 652 ? 2.148 23.007 23.051 1.00 93.81 652 VAL A CA 1
ATOM 4963 C C . VAL A 1 652 ? 1.768 22.560 21.641 1.00 93.81 652 VAL A C 1
ATOM 4965 O O . VAL A 1 652 ? 2.635 22.159 20.858 1.00 93.81 652 VAL A O 1
ATOM 4968 N N . ALA A 1 653 ? 0.474 22.624 21.317 1.00 95.38 653 ALA A N 1
ATOM 4969 C CA . ALA A 1 653 ? -0.052 22.440 19.966 1.00 95.38 653 ALA A CA 1
ATOM 4970 C C . ALA A 1 653 ? 0.082 23.748 19.190 1.00 95.38 653 ALA A C 1
ATOM 4972 O O . ALA A 1 653 ? -0.716 24.658 19.389 1.00 95.38 653 ALA A O 1
ATOM 4973 N N . ALA A 1 654 ? 1.060 23.838 18.291 1.00 94.88 654 ALA A N 1
ATOM 4974 C CA . ALA A 1 654 ? 1.208 24.970 17.385 1.00 94.88 654 ALA A CA 1
ATOM 4975 C C . ALA A 1 654 ? 0.370 24.719 16.115 1.00 94.88 654 ALA A C 1
ATOM 4977 O O . ALA A 1 654 ? 0.818 24.067 15.165 1.00 94.88 654 ALA A O 1
ATOM 4978 N N . LEU A 1 655 ? -0.876 25.204 16.138 1.00 94.44 655 LEU A N 1
ATOM 4979 C CA . LEU A 1 655 ? -1.909 24.971 15.129 1.00 94.44 655 LEU A CA 1
ATOM 4980 C C . LEU A 1 655 ? -1.783 25.948 13.961 1.00 94.44 655 LEU A C 1
ATOM 4982 O O . LEU A 1 655 ? -1.973 27.157 14.104 1.00 94.44 655 LEU A O 1
ATOM 4986 N N . ASN A 1 656 ? -1.562 25.419 12.765 1.00 93.69 656 ASN A N 1
ATOM 4987 C CA . ASN A 1 656 ? -1.582 26.208 11.548 1.00 93.69 656 ASN A CA 1
ATOM 4988 C C . ASN A 1 656 ? -3.020 26.366 11.039 1.00 93.69 656 ASN A C 1
ATOM 4990 O O . ASN A 1 656 ? -3.585 25.464 10.423 1.00 93.69 656 ASN A O 1
ATOM 4994 N N . SER A 1 657 ? -3.596 27.542 11.272 1.00 92.44 657 SER A N 1
ATOM 4995 C CA . SER A 1 657 ? -4.926 27.922 10.773 1.00 92.44 657 SER A CA 1
ATOM 4996 C C . SER A 1 657 ? -4.887 28.604 9.400 1.00 92.44 657 SER A C 1
ATOM 4998 O O . SER A 1 657 ? -5.933 28.934 8.853 1.00 92.44 657 SER A O 1
ATOM 5000 N N . THR A 1 658 ? -3.703 28.798 8.809 1.00 91.25 658 THR A N 1
ATOM 5001 C CA . THR A 1 658 ? -3.528 29.446 7.492 1.00 91.25 658 THR A CA 1
ATOM 5002 C C . THR A 1 658 ? -3.607 28.460 6.322 1.00 91.25 658 THR A C 1
ATOM 5004 O O . THR A 1 658 ? -3.347 28.814 5.174 1.00 91.25 658 THR A O 1
ATOM 5007 N N . VAL A 1 659 ? -3.968 27.200 6.593 1.00 88.88 659 VAL A N 1
ATOM 5008 C CA . VAL A 1 659 ? -4.061 26.122 5.598 1.00 88.88 659 VAL A CA 1
ATOM 5009 C C . VAL A 1 659 ? -4.910 26.491 4.377 1.00 88.88 659 VAL A C 1
ATOM 5011 O O . VAL A 1 659 ? -4.380 26.376 3.268 1.00 88.88 659 VAL A O 1
ATOM 5014 N N . PRO A 1 660 ? -6.149 26.994 4.535 1.00 86.19 660 PRO A N 1
ATOM 5015 C CA . PRO A 1 660 ? -6.984 27.402 3.403 1.00 86.19 660 PRO A CA 1
ATOM 5016 C C . PRO A 1 660 ? -6.597 28.759 2.791 1.00 86.19 660 PRO A C 1
ATOM 5018 O O . PRO A 1 660 ? -7.189 29.152 1.795 1.00 86.19 660 PRO A O 1
ATOM 5021 N N . VAL A 1 661 ? -5.629 29.491 3.356 1.00 86.56 661 VAL A N 1
ATOM 5022 C CA . VAL A 1 661 ? -5.325 30.863 2.923 1.00 86.56 661 VAL A CA 1
ATOM 5023 C C . VAL A 1 661 ? -4.553 30.864 1.604 1.00 86.56 661 VAL A C 1
ATOM 5025 O O . VAL A 1 661 ? -3.525 30.188 1.485 1.00 86.56 661 VAL A O 1
ATOM 5028 N N . SER A 1 662 ? -5.006 31.643 0.623 1.00 85.94 662 SER A N 1
ATOM 5029 C CA . SER A 1 662 ? -4.351 31.775 -0.685 1.00 85.94 662 SER A CA 1
ATOM 5030 C C . SER A 1 662 ? -4.235 33.238 -1.141 1.00 85.94 662 SER A C 1
ATOM 5032 O O . SER A 1 662 ? -4.511 34.171 -0.385 1.00 85.94 662 SER A O 1
ATOM 5034 N N . HIS A 1 663 ? -3.760 33.446 -2.373 1.00 85.06 663 HIS A N 1
ATOM 5035 C CA . HIS A 1 663 ? -3.704 34.768 -3.000 1.00 85.06 663 HIS A CA 1
ATOM 5036 C C . HIS A 1 663 ? -5.067 35.218 -3.569 1.00 85.06 663 HIS A C 1
ATOM 5038 O O . HIS A 1 663 ? -5.207 36.389 -3.927 1.00 85.06 663 HIS A O 1
ATOM 5044 N N . LEU A 1 664 ? -6.066 34.325 -3.641 1.00 81.38 664 LEU A N 1
ATOM 5045 C CA . LEU A 1 664 ? -7.380 34.605 -4.222 1.00 81.38 664 LEU A CA 1
ATOM 5046 C C . LEU A 1 664 ? -8.272 35.451 -3.284 1.00 81.38 664 LEU A C 1
ATOM 5048 O O . LEU A 1 664 ? -8.239 35.278 -2.059 1.00 81.38 664 LEU A O 1
ATOM 5052 N N . PRO A 1 665 ? -9.111 36.358 -3.825 1.00 65.88 665 PRO A N 1
ATOM 5053 C CA . PRO A 1 665 ? -10.086 37.106 -3.032 1.00 65.88 665 PRO A CA 1
ATOM 5054 C C . PRO A 1 665 ? -11.118 36.160 -2.393 1.00 65.88 665 PRO A C 1
ATOM 5056 O O . PRO A 1 665 ? -11.736 35.362 -3.084 1.00 65.88 665 PRO A O 1
ATOM 5059 N N . GLY A 1 666 ? -11.324 36.252 -1.075 1.00 65.38 666 GLY A N 1
ATOM 5060 C CA . GLY A 1 666 ? -12.304 35.436 -0.333 1.00 65.38 666 GLY A CA 1
ATOM 5061 C C . GLY A 1 666 ? -11.710 34.246 0.435 1.00 65.38 666 GLY A C 1
ATOM 5062 O O . GLY A 1 666 ? -12.249 33.867 1.474 1.00 65.38 666 GLY A O 1
ATOM 5063 N N . GLU A 1 667 ? -10.539 33.745 0.037 1.00 67.94 667 GLU A N 1
ATOM 5064 C CA . GLU A 1 667 ? -9.813 32.660 0.720 1.00 67.94 667 GLU A CA 1
ATOM 5065 C C . GLU A 1 667 ? -8.880 33.197 1.822 1.00 67.94 667 GLU A C 1
ATOM 5067 O O . GLU A 1 667 ? -7.686 32.914 1.864 1.00 67.94 667 GLU A O 1
ATOM 5072 N N . ARG A 1 668 ? -9.419 34.036 2.717 1.00 66.69 668 ARG A N 1
ATOM 5073 C CA . ARG A 1 668 ? -8.688 34.593 3.878 1.00 66.69 668 ARG A CA 1
ATOM 5074 C C . ARG A 1 668 ? -9.213 34.110 5.228 1.00 66.69 668 ARG A C 1
ATOM 5076 O O . ARG A 1 668 ? -8.744 34.569 6.264 1.00 66.69 668 ARG A O 1
ATOM 5083 N N . ARG A 1 669 ? -10.198 33.210 5.231 1.00 75.19 669 ARG A N 1
ATOM 5084 C CA . ARG A 1 669 ? -10.742 32.629 6.463 1.00 75.19 669 ARG A CA 1
ATOM 5085 C C . ARG A 1 669 ? -9.783 31.570 6.993 1.00 75.19 669 ARG A C 1
ATOM 5087 O O . ARG A 1 669 ? -9.292 30.753 6.221 1.00 75.19 669 ARG A O 1
ATOM 5094 N N . GLY A 1 670 ? -9.524 31.587 8.295 1.00 81.75 670 GLY A N 1
ATOM 5095 C CA . GLY A 1 670 ? -8.737 30.550 8.949 1.00 81.75 670 GLY A CA 1
ATOM 5096 C C . GLY A 1 670 ? -9.467 29.214 8.968 1.00 81.75 670 GLY A C 1
ATOM 5097 O O . GLY A 1 670 ? -10.688 29.170 9.076 1.00 81.75 670 GLY A O 1
ATOM 5098 N N . GLY A 1 671 ? -8.719 28.119 8.889 1.00 86.88 671 GLY A N 1
ATOM 5099 C CA . GLY A 1 671 ? -9.284 26.778 8.960 1.00 86.88 671 GLY A CA 1
ATOM 5100 C C . GLY A 1 671 ? -8.251 25.750 9.390 1.00 86.88 671 GLY A C 1
ATOM 5101 O O . GLY A 1 671 ? -7.081 25.818 9.003 1.00 86.88 671 GLY A O 1
ATOM 5102 N N . LEU A 1 672 ? -8.692 24.785 10.194 1.00 86.62 672 LEU A N 1
ATOM 5103 C CA . LEU A 1 672 ? -7.894 23.629 10.585 1.00 86.62 672 LEU A CA 1
ATOM 5104 C C . LEU A 1 672 ? -8.359 22.425 9.762 1.00 86.62 672 LEU A C 1
ATOM 5106 O O . LEU A 1 672 ? -9.515 22.020 9.828 1.00 86.62 672 LEU A O 1
ATOM 5110 N N . GLY A 1 673 ? -7.460 21.842 8.967 1.00 81.94 673 GLY A N 1
ATOM 5111 C CA . GLY A 1 673 ? -7.781 20.625 8.221 1.00 81.94 673 GLY A CA 1
ATOM 5112 C C . GLY A 1 673 ? -8.098 19.445 9.158 1.00 81.94 673 GLY A C 1
ATOM 5113 O O . GLY A 1 673 ? -7.508 19.350 10.239 1.00 81.94 673 GLY A O 1
ATOM 5114 N N . PRO A 1 674 ? -8.954 18.489 8.745 1.00 79.62 674 PRO A N 1
ATOM 5115 C CA . PRO A 1 674 ? -9.354 17.354 9.585 1.00 79.62 674 PRO A CA 1
ATOM 5116 C C . PRO A 1 674 ? -8.167 16.478 10.016 1.00 79.62 674 PRO A C 1
ATOM 5118 O O . PRO A 1 674 ? -8.176 15.926 11.112 1.00 79.62 674 PRO A O 1
ATOM 5121 N N . ALA A 1 675 ? -7.121 16.395 9.186 1.00 82.75 675 ALA A N 1
ATOM 5122 C CA . ALA A 1 675 ? -5.887 15.687 9.519 1.00 82.75 675 ALA A CA 1
ATOM 5123 C C . ALA A 1 675 ? -5.138 16.337 10.695 1.00 82.75 675 ALA A C 1
ATOM 5125 O O . ALA A 1 675 ? -4.680 15.628 11.584 1.00 82.75 675 ALA A O 1
ATOM 5126 N N . GLN A 1 676 ? -5.062 17.672 10.736 1.00 89.94 676 GLN A N 1
ATOM 5127 C CA . GLN A 1 676 ? -4.416 18.410 11.825 1.00 89.94 676 GLN A CA 1
ATOM 5128 C C . GLN A 1 676 ? -5.185 18.249 13.141 1.00 89.94 676 GLN A C 1
ATOM 5130 O O . GLN A 1 676 ? -4.577 17.974 14.172 1.00 89.94 676 GLN A O 1
ATOM 5135 N N . ILE A 1 677 ? -6.517 18.384 13.098 1.00 84.75 677 ILE A N 1
ATOM 5136 C CA . ILE A 1 677 ? -7.388 18.229 14.274 1.00 84.75 677 ILE A CA 1
ATOM 5137 C C . ILE A 1 677 ? -7.228 16.830 14.871 1.00 84.75 677 ILE A C 1
ATOM 5139 O O . ILE A 1 677 ? -6.930 16.707 16.056 1.00 84.75 677 ILE A O 1
ATOM 5143 N N . ALA A 1 678 ? -7.349 15.785 14.046 1.00 80.81 678 ALA A N 1
ATOM 5144 C CA . ALA A 1 678 ? -7.192 14.406 14.501 1.00 80.81 678 ALA A CA 1
ATOM 5145 C C . ALA A 1 678 ? -5.785 14.143 15.061 1.00 80.81 678 ALA A C 1
ATOM 5147 O O . ALA A 1 678 ? -5.648 13.501 16.100 1.00 80.81 678 ALA A O 1
ATOM 5148 N N . TRP A 1 679 ? -4.749 14.679 14.407 1.00 90.00 679 TRP A N 1
ATOM 5149 C CA . TRP A 1 679 ? -3.360 14.504 14.826 1.00 90.00 679 TRP A CA 1
ATOM 5150 C C . TRP A 1 679 ? -3.080 15.129 16.199 1.00 90.00 679 TRP A C 1
ATOM 5152 O O . TRP A 1 679 ? -2.482 14.481 17.057 1.00 90.00 679 TRP A O 1
ATOM 5162 N N . PHE A 1 680 ? -3.534 16.364 16.446 1.00 87.06 680 PHE A N 1
ATOM 5163 C CA . PHE A 1 680 ? -3.349 16.998 17.755 1.00 87.06 680 PHE A CA 1
ATOM 5164 C C . PHE A 1 680 ? -4.268 16.416 18.829 1.00 87.06 680 PHE A C 1
ATOM 5166 O O . PHE A 1 680 ? -3.818 16.264 19.960 1.00 87.06 680 PHE A O 1
ATOM 5173 N N . ALA A 1 681 ? -5.508 16.048 18.499 1.00 79.75 681 ALA A N 1
ATOM 5174 C CA . ALA A 1 681 ? -6.428 15.425 19.450 1.00 79.75 681 ALA A CA 1
ATOM 5175 C C . ALA A 1 681 ? -5.862 14.109 20.008 1.00 79.75 681 ALA A C 1
ATOM 5177 O O . ALA A 1 681 ? -5.921 13.875 21.214 1.00 79.75 681 ALA A O 1
ATOM 5178 N N . ASP A 1 682 ? -5.265 13.287 19.141 1.00 77.44 682 ASP A N 1
ATOM 5179 C CA . ASP A 1 682 ? -4.595 12.040 19.518 1.00 77.44 682 ASP A CA 1
ATOM 5180 C C . ASP A 1 682 ? -3.398 12.303 20.444 1.00 77.44 682 ASP A C 1
ATOM 5182 O O . ASP A 1 682 ? -3.340 11.812 21.571 1.00 77.44 682 ASP A O 1
ATOM 5186 N N . ARG A 1 683 ? -2.480 13.187 20.034 1.00 82.62 683 ARG A N 1
ATOM 5187 C CA . ARG A 1 683 ? -1.266 13.445 20.822 1.00 82.62 683 ARG A CA 1
ATOM 5188 C C . ARG A 1 683 ? -1.526 14.162 22.130 1.00 82.62 683 ARG A C 1
ATOM 5190 O O . ARG A 1 683 ? -0.894 13.823 23.126 1.00 82.62 683 ARG A O 1
ATOM 5197 N N . MET A 1 684 ? -2.455 15.109 22.176 1.00 81.44 684 MET A N 1
ATOM 5198 C CA . MET A 1 684 ? -2.780 15.798 23.426 1.00 81.44 684 MET A CA 1
ATOM 5199 C C . MET A 1 684 ? -3.405 14.863 24.457 1.00 81.44 684 MET A C 1
ATOM 5201 O O . MET A 1 684 ? -3.151 15.024 25.651 1.00 81.44 684 MET A O 1
ATOM 5205 N N . ARG A 1 685 ? -4.120 13.827 24.010 1.00 71.44 685 ARG A N 1
ATOM 5206 C CA . ARG A 1 685 ? -4.634 12.767 24.881 1.00 71.44 685 ARG A CA 1
ATOM 5207 C C . ARG A 1 685 ? -3.508 11.958 25.530 1.00 71.44 685 ARG A C 1
ATOM 5209 O O . ARG A 1 685 ? -3.528 11.764 26.744 1.00 71.44 685 ARG A O 1
ATOM 5216 N N . ASP A 1 686 ? -2.466 11.607 24.774 1.00 70.62 686 ASP A N 1
ATOM 5217 C CA . ASP A 1 686 ? -1.288 10.911 25.318 1.00 70.62 686 ASP A CA 1
ATOM 5218 C C . ASP A 1 686 ? -0.547 11.739 26.380 1.00 70.62 686 ASP A C 1
ATOM 5220 O O . ASP A 1 686 ? 0.034 11.202 27.327 1.00 70.62 686 ASP A O 1
ATOM 5224 N N . TYR A 1 687 ? -0.479 13.062 26.206 1.00 69.06 687 TYR A N 1
ATOM 5225 C CA . TYR A 1 687 ? 0.134 13.956 27.196 1.00 69.06 687 TYR A CA 1
ATOM 5226 C C . TYR A 1 687 ? -0.762 14.159 28.422 1.00 69.06 687 TYR A C 1
ATOM 5228 O O . TYR A 1 687 ? -0.238 14.223 29.537 1.00 69.06 687 TYR A O 1
ATOM 5236 N N . ALA A 1 688 ? -2.085 14.145 28.243 1.00 64.88 688 ALA A N 1
ATOM 5237 C CA . ALA A 1 688 ? -3.051 14.176 29.339 1.00 64.88 688 ALA A CA 1
ATOM 5238 C C . ALA A 1 688 ? -2.840 12.994 30.293 1.00 64.88 688 ALA A C 1
ATOM 5240 O O . ALA A 1 688 ? -2.671 13.186 31.495 1.00 64.88 688 ALA A O 1
ATOM 5241 N N . GLY A 1 689 ? -2.712 11.777 29.748 1.00 55.56 689 GLY A N 1
ATOM 5242 C CA . GLY A 1 689 ? -2.461 10.562 30.533 1.00 55.56 689 GLY A CA 1
ATOM 5243 C C . GLY A 1 689 ? -1.122 10.550 31.285 1.00 55.56 689 GLY A C 1
ATOM 5244 O O . GLY A 1 689 ? -0.930 9.752 32.198 1.00 55.56 689 GLY A O 1
ATOM 5245 N N . ARG A 1 690 ? -0.187 11.444 30.934 1.00 61.53 690 ARG A N 1
ATOM 5246 C CA . ARG A 1 690 ? 1.110 11.620 31.614 1.00 61.53 690 ARG A CA 1
ATOM 5247 C C . ARG A 1 690 ? 1.102 12.770 32.632 1.00 61.53 690 ARG A C 1
ATOM 5249 O O . ARG A 1 690 ? 2.148 13.060 33.228 1.00 61.53 690 ARG A O 1
ATOM 5256 N N . GLY A 1 691 ? -0.035 13.446 32.809 1.00 63.22 691 GLY A N 1
ATOM 5257 C CA . GLY A 1 691 ? -0.176 14.622 33.669 1.00 63.22 691 GLY A CA 1
ATOM 5258 C C . GLY A 1 691 ? 0.668 15.805 33.192 1.00 63.22 691 GLY A C 1
ATOM 5259 O O . GLY A 1 691 ? 1.347 16.438 33.999 1.00 63.22 691 GLY A O 1
ATOM 5260 N N . TRP A 1 692 ? 0.735 16.025 31.876 1.00 81.31 692 TRP A N 1
ATOM 5261 C CA . TRP A 1 692 ? 1.382 17.198 31.283 1.00 81.31 692 TRP A CA 1
ATOM 5262 C C . TRP A 1 692 ? 0.347 18.289 31.024 1.00 81.31 692 TRP A C 1
ATOM 5264 O O . TRP A 1 692 ? -0.779 17.986 30.643 1.00 81.31 692 TRP A O 1
ATOM 5274 N N . LEU A 1 693 ? 0.762 19.547 31.160 1.00 81.56 693 LEU A N 1
ATOM 5275 C CA . LEU A 1 693 ? -0.054 20.703 30.802 1.00 81.56 693 LEU A CA 1
ATOM 5276 C C . LEU A 1 693 ? -0.110 20.852 29.275 1.00 81.56 693 LEU A C 1
ATOM 5278 O O . LEU A 1 693 ? 0.933 20.862 28.617 1.00 81.56 693 LEU A O 1
ATOM 5282 N N . ARG A 1 694 ? -1.310 20.968 28.709 1.00 88.44 694 ARG A N 1
ATOM 5283 C CA . ARG A 1 694 ? -1.585 20.954 27.267 1.00 88.44 694 ARG A CA 1
ATOM 5284 C C . ARG A 1 694 ? -2.086 22.322 26.825 1.00 88.44 694 ARG A C 1
ATOM 5286 O O . ARG A 1 694 ? -3.220 22.702 27.095 1.00 88.44 694 ARG A O 1
ATOM 5293 N N . VAL A 1 695 ? -1.238 23.055 26.116 1.00 89.88 695 VAL A N 1
ATOM 5294 C CA . VAL A 1 695 ? -1.537 24.409 25.634 1.00 89.88 695 VAL A CA 1
ATOM 5295 C C . VAL A 1 695 ? -1.811 24.363 24.132 1.00 89.88 695 VAL A C 1
ATOM 5297 O O . VAL A 1 695 ? -0.976 23.896 23.360 1.00 89.88 695 VAL A O 1
ATOM 5300 N N . GLY A 1 696 ? -2.966 24.851 23.689 1.00 93.12 696 GLY A N 1
ATOM 5301 C CA . GLY A 1 696 ? -3.243 25.101 22.274 1.00 93.12 696 GLY A CA 1
ATOM 5302 C C . GLY A 1 696 ? -2.778 26.490 21.866 1.00 93.12 696 GLY A C 1
ATOM 5303 O O . GLY A 1 696 ? -2.992 27.441 22.604 1.00 93.12 696 GLY A O 1
ATOM 5304 N N . VAL A 1 697 ? -2.166 26.631 20.694 1.00 94.75 697 VAL A N 1
ATOM 5305 C CA . VAL A 1 697 ? -1.756 27.924 20.136 1.00 94.75 697 VAL A CA 1
ATOM 5306 C C . VAL A 1 697 ? -2.225 28.015 18.694 1.00 94.75 697 VAL A C 1
ATOM 5308 O O . VAL A 1 697 ? -1.906 27.148 17.886 1.00 94.75 697 VAL A O 1
ATOM 5311 N N . VAL A 1 698 ? -2.962 29.069 18.353 1.00 93.81 698 VAL A N 1
ATOM 5312 C CA . VAL A 1 698 ? -3.516 29.277 17.007 1.00 93.81 698 VAL A CA 1
ATOM 5313 C C . VAL A 1 698 ? -3.539 30.765 16.644 1.00 93.81 698 VAL A C 1
ATOM 5315 O O . VAL A 1 698 ? -3.529 31.617 17.515 1.00 93.81 698 VAL A O 1
ATOM 5318 N N . HIS A 1 699 ? -3.536 31.133 15.363 1.00 92.31 699 HIS A N 1
ATOM 5319 C CA . HIS A 1 699 ? -3.638 32.551 14.979 1.00 92.31 699 HIS A CA 1
ATOM 5320 C C . HIS A 1 699 ? -5.089 33.074 14.969 1.00 92.31 699 HIS A C 1
ATOM 5322 O O . HIS A 1 699 ? -5.372 34.142 15.510 1.00 92.31 699 HIS A O 1
ATOM 5328 N N . HIS A 1 700 ? -6.007 32.335 14.340 1.00 90.56 700 HIS A N 1
ATOM 5329 C CA . HIS A 1 700 ? -7.421 32.713 14.224 1.00 90.56 700 HIS A CA 1
ATOM 5330 C C . HIS A 1 700 ? -8.206 32.430 15.511 1.00 90.56 700 HIS A C 1
ATOM 5332 O O . HIS A 1 700 ? -7.764 31.640 16.341 1.00 90.56 700 HIS A O 1
ATOM 5338 N N . ASP A 1 701 ? -9.369 33.069 15.664 1.00 87.31 701 ASP A N 1
ATOM 5339 C CA . ASP A 1 701 ? -10.252 32.854 16.814 1.00 87.31 701 ASP A CA 1
ATOM 5340 C C . ASP A 1 701 ? -10.742 31.392 16.822 1.00 87.31 701 ASP A C 1
ATOM 5342 O O . ASP A 1 701 ? -11.329 30.955 15.825 1.00 87.31 701 ASP A O 1
ATOM 5346 N N . PRO A 1 702 ? -10.514 30.627 17.907 1.00 85.31 702 PRO A N 1
ATOM 5347 C CA . PRO A 1 702 ? -10.951 29.239 18.006 1.00 85.31 702 PRO A CA 1
ATOM 5348 C C . PRO A 1 702 ? -12.463 29.041 17.836 1.00 85.31 702 PRO A C 1
ATOM 5350 O O . PRO A 1 702 ? -12.866 27.969 17.390 1.00 85.31 702 PRO A O 1
ATOM 5353 N N . ALA A 1 703 ? -13.298 30.044 18.134 1.00 81.25 703 ALA A N 1
ATOM 5354 C CA . ALA A 1 703 ? -14.748 29.962 17.939 1.00 81.25 703 ALA A CA 1
ATOM 5355 C C . ALA A 1 703 ? -15.156 29.929 16.453 1.00 81.25 703 ALA A C 1
ATOM 5357 O O . ALA A 1 703 ? -16.209 29.398 16.112 1.00 81.25 703 ALA A O 1
ATOM 5358 N N . GLY A 1 704 ? -14.319 30.474 15.563 1.00 78.12 704 GLY A N 1
ATOM 5359 C CA . GLY A 1 704 ? -14.545 30.484 14.115 1.00 78.12 704 GLY A CA 1
ATOM 5360 C C . GLY A 1 704 ? -13.909 29.307 13.370 1.00 78.12 704 GLY A C 1
ATOM 5361 O O . GLY A 1 704 ? -13.927 29.296 12.141 1.00 78.12 704 GLY A O 1
ATOM 5362 N N . LEU A 1 705 ? -13.299 28.353 14.083 1.00 85.56 705 LEU A N 1
ATOM 5363 C CA . LEU A 1 705 ? -12.616 27.205 13.489 1.00 85.56 705 LEU A CA 1
ATOM 5364 C C . LEU A 1 705 ? -13.507 25.964 13.541 1.00 85.56 705 LEU A C 1
ATOM 5366 O O . LEU A 1 705 ? -13.768 25.410 14.611 1.00 85.56 705 LEU A O 1
ATOM 5370 N N . ASP A 1 706 ? -13.913 25.489 12.363 1.00 79.75 706 ASP A N 1
ATOM 5371 C CA . ASP A 1 706 ? -14.743 24.293 12.219 1.00 79.75 706 ASP A CA 1
ATOM 5372 C C . ASP A 1 706 ? -14.182 23.111 13.021 1.00 79.75 706 ASP A C 1
ATOM 5374 O O . ASP A 1 706 ? -13.019 22.725 12.870 1.00 79.75 706 ASP A O 1
ATOM 5378 N N . ARG A 1 707 ? -15.042 22.503 13.849 1.00 78.12 707 ARG A N 1
ATOM 5379 C CA . ARG A 1 707 ? -14.756 21.306 14.665 1.00 78.12 707 ARG A CA 1
ATOM 5380 C C . ARG A 1 707 ? -13.675 21.486 15.738 1.00 78.12 707 ARG A C 1
ATOM 5382 O O . ARG A 1 707 ? -13.351 20.511 16.413 1.00 78.12 707 ARG A O 1
ATOM 5389 N N . PHE A 1 708 ? -13.123 22.687 15.931 1.00 83.81 708 PHE A N 1
ATOM 5390 C CA . PHE A 1 708 ? -12.112 22.929 16.963 1.00 83.81 708 PHE A CA 1
ATOM 5391 C C . PHE A 1 708 ? -12.676 22.690 18.367 1.00 83.81 708 PHE A C 1
ATOM 5393 O O . PHE A 1 708 ? -12.108 21.897 19.119 1.00 83.81 708 PHE A O 1
ATOM 5400 N N . ALA A 1 709 ? -13.806 23.328 18.685 1.00 77.25 709 ALA A N 1
ATOM 5401 C CA . ALA A 1 709 ? -14.455 23.231 19.991 1.00 77.25 709 ALA A CA 1
ATOM 5402 C C . ALA A 1 709 ? -14.910 21.799 20.327 1.00 77.25 709 ALA A C 1
ATOM 5404 O O . ALA A 1 709 ? -14.744 21.355 21.457 1.00 77.25 709 ALA A O 1
ATOM 5405 N N . ASP A 1 710 ? -15.393 21.048 19.333 1.00 75.06 710 ASP A N 1
ATOM 5406 C CA . ASP A 1 710 ? -15.929 19.700 19.555 1.00 75.06 710 ASP A CA 1
ATOM 5407 C C . ASP A 1 710 ? -14.850 18.606 19.589 1.00 75.06 710 ASP A C 1
ATOM 5409 O O . ASP A 1 710 ? -15.012 17.595 20.271 1.00 75.06 710 ASP A O 1
ATOM 5413 N N . GLN A 1 711 ? -13.767 18.751 18.812 1.00 77.12 711 GLN A N 1
ATOM 5414 C CA . GLN A 1 711 ? -12.820 17.651 18.561 1.00 77.12 711 GLN A CA 1
ATOM 5415 C C . GLN A 1 711 ? -11.422 17.874 19.137 1.00 77.12 711 GLN A C 1
ATOM 5417 O O . GLN A 1 711 ? -10.729 16.893 19.405 1.00 77.12 711 GLN A O 1
ATOM 5422 N N . LEU A 1 712 ? -10.982 19.125 19.307 1.00 82.50 712 LEU A N 1
ATOM 5423 C CA . LEU A 1 712 ? -9.625 19.430 19.771 1.00 82.50 712 LEU A CA 1
ATOM 5424 C C . LEU A 1 712 ? -9.606 20.134 21.127 1.00 82.50 712 LEU A C 1
ATOM 5426 O O . LEU A 1 712 ? -8.806 19.750 21.979 1.00 82.50 712 LEU A O 1
ATOM 5430 N N . ALA A 1 713 ? -10.486 21.114 21.347 1.00 78.38 713 ALA A N 1
ATOM 5431 C CA . ALA A 1 713 ? -10.562 21.848 22.607 1.00 78.38 713 ALA A CA 1
ATOM 5432 C C . ALA A 1 713 ? -10.674 20.932 23.843 1.00 78.38 713 ALA A C 1
ATOM 5434 O O . ALA A 1 713 ? -9.882 21.142 24.754 1.00 78.38 713 ALA A O 1
ATOM 5435 N N . PRO A 1 714 ? -11.472 19.839 23.868 1.00 79.88 714 PRO A N 1
ATOM 5436 C CA . PRO A 1 714 ? -11.595 18.967 25.047 1.00 79.88 714 PRO A CA 1
ATOM 5437 C C . PRO A 1 714 ? -10.298 18.245 25.450 1.00 79.88 714 PRO A C 1
ATOM 5439 O O . PRO A 1 714 ? -10.221 17.606 26.499 1.00 79.88 714 PRO A O 1
ATOM 5442 N N . HIS A 1 715 ? -9.277 18.282 24.593 1.00 81.56 715 HIS A N 1
ATOM 5443 C CA . HIS A 1 715 ? -7.969 17.696 24.854 1.00 81.56 715 HIS A CA 1
ATOM 5444 C C . HIS A 1 715 ? -6.925 18.729 25.293 1.00 81.56 715 HIS A C 1
ATOM 5446 O O . HIS A 1 715 ? -5.782 18.344 25.530 1.00 81.56 715 HIS A O 1
ATOM 5452 N N . LEU A 1 716 ? -7.298 20.001 25.421 1.00 82.88 716 LEU A N 1
ATOM 5453 C CA . LEU A 1 716 ? -6.431 21.110 25.807 1.00 82.88 716 LEU A CA 1
ATOM 5454 C C . LEU A 1 716 ? -6.852 21.663 27.171 1.00 82.88 716 LEU A C 1
ATOM 5456 O O . LEU A 1 716 ? -8.024 21.625 27.526 1.00 82.88 716 LEU A O 1
ATOM 5460 N N . ASP A 1 717 ? -5.888 22.189 27.922 1.00 79.00 717 ASP A N 1
ATOM 5461 C CA . ASP A 1 717 ? -6.134 22.841 29.214 1.00 79.00 717 ASP A CA 1
ATOM 5462 C C . ASP A 1 717 ? -6.377 24.349 29.042 1.00 79.00 717 ASP A C 1
ATOM 5464 O O . ASP A 1 717 ? -7.147 24.959 29.777 1.00 79.00 717 ASP A O 1
ATOM 5468 N N . VAL A 1 718 ? -5.731 24.961 28.045 1.00 86.12 718 VAL A N 1
ATOM 5469 C CA . VAL A 1 718 ? -5.893 26.376 27.683 1.00 86.12 718 VAL A CA 1
ATOM 5470 C C . VAL A 1 718 ? -5.555 26.580 26.208 1.00 86.12 718 VAL A C 1
ATOM 5472 O O . VAL A 1 718 ? -4.708 25.876 25.652 1.00 86.12 718 VAL A O 1
ATOM 5475 N N . VAL A 1 719 ? -6.191 27.557 25.567 1.00 91.44 719 VAL A N 1
ATOM 5476 C CA . VAL A 1 719 ? -5.933 27.950 24.176 1.00 91.44 719 VAL A CA 1
ATOM 5477 C C . VAL A 1 719 ? -5.462 29.400 24.134 1.00 91.44 719 VAL A C 1
ATOM 5479 O O . VAL A 1 719 ? -6.110 30.276 24.686 1.00 91.44 719 VAL A O 1
ATOM 5482 N N . LEU A 1 720 ? -4.354 29.681 23.458 1.00 92.06 720 LEU A N 1
ATOM 5483 C CA . LEU A 1 720 ? -3.847 31.028 23.201 1.00 92.06 720 LEU A CA 1
ATOM 5484 C C . LEU A 1 720 ? -4.054 31.354 21.722 1.00 92.06 720 LEU A C 1
ATOM 5486 O O . LEU A 1 720 ? -3.615 30.583 20.862 1.00 92.06 720 LEU A O 1
ATOM 5490 N N . HIS A 1 721 ? -4.705 32.477 21.410 1.00 91.94 721 HIS A N 1
ATOM 5491 C CA . HIS A 1 721 ? -4.951 32.868 20.022 1.00 91.94 721 HIS A CA 1
ATOM 5492 C C . HIS A 1 721 ? -4.493 34.280 19.651 1.00 91.94 721 HIS A C 1
ATOM 5494 O O . HIS A 1 721 ? -4.416 35.162 20.499 1.00 91.94 721 HIS A O 1
ATOM 5500 N N . GLY A 1 722 ? -4.191 34.495 18.367 1.00 86.31 722 GLY A N 1
ATOM 5501 C CA . GLY A 1 722 ? -3.658 35.764 17.841 1.00 86.31 722 GLY A CA 1
ATOM 5502 C C . GLY A 1 722 ? -4.692 36.866 17.589 1.00 86.31 722 GLY A C 1
ATOM 5503 O O . GLY A 1 722 ? -4.323 38.009 17.331 1.00 86.31 722 GLY A O 1
ATOM 5504 N N . GLN A 1 723 ? -5.991 36.557 17.657 1.00 87.06 723 GLN A N 1
ATOM 5505 C CA . GLN A 1 723 ? -7.042 37.574 17.508 1.00 87.06 723 GLN A CA 1
ATOM 5506 C C . GLN A 1 723 ? -7.209 38.435 18.772 1.00 87.06 723 GLN A C 1
ATOM 5508 O O . GLN A 1 723 ? -7.108 37.887 19.876 1.00 87.06 723 GLN A O 1
ATOM 5513 N N . PRO A 1 724 ? -7.516 39.742 18.626 1.00 80.12 724 PRO A N 1
ATOM 5514 C CA . PRO A 1 724 ? -7.776 40.630 19.752 1.00 80.12 724 PRO A CA 1
ATOM 5515 C C . PRO A 1 724 ? -8.984 40.151 20.563 1.00 80.12 724 PRO A C 1
ATOM 5517 O O . PRO A 1 724 ? -10.075 39.959 20.026 1.00 80.12 724 PRO A O 1
ATOM 5520 N N . GLY A 1 725 ? -8.806 39.954 21.869 1.00 74.00 725 GLY A N 1
ATOM 5521 C CA . GLY A 1 725 ? -9.879 39.476 22.745 1.00 74.00 725 GLY A CA 1
ATOM 5522 C C . GLY A 1 725 ? -9.426 39.237 24.182 1.00 74.00 725 GLY A C 1
ATOM 5523 O O . GLY A 1 725 ? -8.235 39.123 24.446 1.00 74.00 725 GLY A O 1
ATOM 5524 N N . GLY A 1 726 ? -10.365 39.211 25.132 1.00 78.06 726 GLY A N 1
ATOM 5525 C CA . GLY A 1 726 ? -10.107 38.834 26.532 1.00 78.06 726 GLY A CA 1
ATOM 5526 C C . GLY A 1 726 ? -10.040 37.316 26.732 1.00 78.06 726 GLY A C 1
ATOM 5527 O O . GLY A 1 726 ? -9.895 36.566 25.766 1.00 78.06 726 GLY A O 1
ATOM 5528 N N . VAL A 1 727 ? -10.177 36.862 27.979 1.00 81.50 727 VAL A N 1
ATOM 5529 C CA . VAL A 1 727 ? -10.391 35.438 28.280 1.00 81.50 727 VAL A CA 1
ATOM 5530 C C . VAL A 1 727 ? -11.846 35.090 27.975 1.00 81.50 727 VAL A C 1
ATOM 5532 O O . VAL A 1 727 ? -12.764 35.767 28.436 1.00 81.50 727 VAL A O 1
ATOM 5535 N N . ARG A 1 728 ? -12.065 34.062 27.161 1.00 80.75 728 ARG A N 1
ATOM 5536 C CA . ARG A 1 728 ? -13.389 33.555 26.778 1.00 80.75 728 ARG A CA 1
ATOM 5537 C C . ARG A 1 728 ? -13.368 32.039 26.766 1.00 80.75 728 ARG A C 1
ATOM 5539 O O . ARG A 1 728 ? -12.308 31.435 26.776 1.00 80.75 728 ARG A O 1
ATOM 5546 N N . GLU A 1 729 ? -14.526 31.408 26.718 1.00 74.81 729 GLU A N 1
ATOM 5547 C CA . GLU A 1 729 ? -14.604 29.965 26.517 1.00 74.81 729 GLU A CA 1
ATOM 5548 C C . GLU A 1 729 ? -14.482 29.614 25.026 1.00 74.81 729 GLU A C 1
ATOM 5550 O O . GLU A 1 729 ? -15.084 30.266 24.169 1.00 74.81 729 GLU A O 1
ATOM 5555 N N . ALA A 1 730 ? -13.716 28.571 24.701 1.00 70.19 730 ALA A N 1
ATOM 5556 C CA . ALA A 1 730 ? -13.547 28.095 23.334 1.00 70.19 730 ALA A CA 1
ATOM 5557 C C . ALA A 1 730 ? -14.799 27.343 22.847 1.00 70.19 730 ALA A C 1
ATOM 5559 O O . ALA A 1 730 ? -14.868 26.120 22.953 1.00 70.19 730 ALA A O 1
ATOM 5560 N N . GLY A 1 731 ? -15.789 28.059 22.309 1.00 55.91 731 GLY A N 1
ATOM 5561 C CA . GLY A 1 731 ? -16.928 27.464 21.595 1.00 55.91 731 GLY A CA 1
ATOM 5562 C C . GLY A 1 731 ? -17.761 26.473 22.418 1.00 55.91 731 GLY A C 1
ATOM 5563 O O . GLY A 1 731 ? -18.114 25.421 21.900 1.00 55.91 731 GLY A O 1
ATOM 5564 N N . LEU A 1 732 ? -18.063 26.803 23.681 1.00 57.69 732 LEU A N 1
ATOM 5565 C CA . LEU A 1 732 ? -18.843 25.972 24.622 1.00 57.69 732 LEU A CA 1
ATOM 5566 C C . LEU A 1 732 ? -18.151 24.662 25.080 1.00 57.69 732 LEU A C 1
ATOM 5568 O O . LEU A 1 732 ? -18.817 23.725 25.518 1.00 57.69 732 LEU A O 1
ATOM 5572 N N . SER A 1 733 ? -16.820 24.564 24.955 1.00 63.09 733 SER A N 1
ATOM 5573 C CA . SER A 1 733 ? -16.039 23.367 25.331 1.00 63.09 733 SER A CA 1
ATOM 5574 C C . SER A 1 733 ? -15.600 23.300 26.801 1.00 63.09 733 SER A C 1
ATOM 5576 O O . SER A 1 733 ? -14.970 22.325 27.208 1.00 63.09 733 SER A O 1
ATOM 5578 N N . GLY A 1 734 ? -15.859 24.338 27.594 1.00 64.88 734 GLY A N 1
ATOM 5579 C CA . GLY A 1 734 ? -15.349 24.514 28.955 1.00 64.88 734 GLY A CA 1
ATOM 5580 C C . GLY A 1 734 ? -13.872 24.921 29.039 1.00 64.88 734 GLY A C 1
ATOM 5581 O O . GLY A 1 734 ? -13.367 25.143 30.138 1.00 64.88 734 GLY A O 1
ATOM 5582 N N . VAL A 1 735 ? -13.165 25.037 27.906 1.00 77.69 735 VAL A N 1
ATOM 5583 C CA . VAL A 1 735 ? -11.729 25.359 27.878 1.00 77.69 735 VAL A CA 1
ATOM 5584 C C . VAL A 1 735 ? -11.505 26.861 27.694 1.00 77.69 735 VAL A C 1
ATOM 5586 O O . VAL A 1 735 ? -12.051 27.446 26.751 1.00 77.69 735 VAL A O 1
ATOM 5589 N N . PRO A 1 736 ? -10.678 27.508 28.538 1.00 81.50 736 PRO A N 1
ATOM 5590 C CA . PRO A 1 736 ? -10.377 28.924 28.393 1.00 81.50 736 PRO A CA 1
ATOM 5591 C C . PRO A 1 736 ? -9.525 29.194 27.144 1.00 81.50 736 PRO A C 1
ATOM 5593 O O . PRO A 1 736 ? -8.468 28.598 26.932 1.00 81.50 736 PRO A O 1
ATOM 5596 N N . ALA A 1 737 ? -9.980 30.142 26.335 1.00 86.00 737 ALA A N 1
ATOM 5597 C CA . ALA A 1 737 ? -9.298 30.752 25.208 1.00 86.00 737 ALA A CA 1
ATOM 5598 C C . ALA A 1 737 ? -8.875 32.185 25.564 1.00 86.00 737 ALA A C 1
ATOM 5600 O O . ALA A 1 737 ? -9.698 33.011 25.957 1.00 86.00 737 ALA A O 1
ATOM 5601 N N . VAL A 1 738 ? -7.587 32.485 25.421 1.00 88.19 738 VAL A N 1
ATOM 5602 C CA . VAL A 1 738 ? -6.988 33.787 25.723 1.00 88.19 738 VAL A CA 1
ATOM 5603 C C . VAL A 1 738 ? -6.564 34.463 24.424 1.00 88.19 738 VAL A C 1
ATOM 5605 O O . VAL A 1 738 ? -5.643 34.007 23.733 1.00 88.19 738 VAL A O 1
ATOM 5608 N N . GLY A 1 739 ? -7.229 35.570 24.102 1.00 85.75 739 GLY A N 1
ATOM 5609 C CA . GLY A 1 739 ? -6.861 36.405 22.966 1.00 85.75 739 GLY A CA 1
ATOM 5610 C C . GLY A 1 739 ? -5.606 37.232 23.216 1.00 85.75 739 GLY A C 1
ATOM 5611 O O . GLY A 1 739 ? -5.324 37.669 24.340 1.00 85.75 739 GLY A O 1
ATOM 5612 N N . ALA A 1 740 ? -4.846 37.464 22.149 1.00 80.12 740 ALA A N 1
ATOM 5613 C CA . ALA A 1 740 ? -3.727 38.390 22.166 1.00 80.12 740 ALA A CA 1
ATOM 5614 C C . ALA A 1 740 ? -4.235 39.829 22.376 1.00 80.12 740 ALA A C 1
ATOM 5616 O O . ALA A 1 740 ? -5.350 40.172 21.988 1.00 80.12 740 ALA A O 1
ATOM 5617 N N . GLY A 1 741 ? -3.431 40.672 23.022 1.00 70.31 741 GLY A N 1
ATOM 5618 C CA . GLY A 1 741 ? -3.690 42.110 23.132 1.00 70.31 741 GLY A CA 1
ATOM 5619 C C . GLY A 1 741 ? -2.847 42.913 22.141 1.00 70.31 741 GLY A C 1
ATOM 5620 O O . GLY A 1 741 ? -1.939 42.371 21.509 1.00 70.31 741 GLY A O 1
ATOM 5621 N N . ASP A 1 742 ? -3.097 44.223 22.066 1.00 67.44 742 ASP A N 1
ATOM 5622 C CA . ASP A 1 742 ? -2.238 45.171 21.332 1.00 67.44 742 ASP A CA 1
ATOM 5623 C C . ASP A 1 742 ? -0.829 45.281 21.951 1.00 67.44 742 ASP A C 1
ATOM 5625 O O . ASP A 1 742 ? 0.113 45.762 21.321 1.00 67.44 742 ASP A O 1
ATOM 5629 N N . ARG A 1 743 ? -0.674 44.827 23.202 1.00 70.00 743 ARG A N 1
ATOM 5630 C CA . ARG A 1 743 ? 0.587 44.735 23.944 1.00 70.00 743 ARG A CA 1
ATOM 5631 C C . ARG A 1 743 ? 0.849 43.296 24.393 1.00 70.00 743 ARG A C 1
ATOM 5633 O O . ARG A 1 743 ? -0.026 42.433 24.345 1.00 70.00 743 ARG A O 1
ATOM 5640 N N . ALA A 1 744 ? 2.083 43.042 24.829 1.00 79.50 744 ALA A N 1
ATOM 5641 C CA . ALA A 1 744 ? 2.493 41.751 25.366 1.00 79.50 744 ALA A CA 1
ATOM 5642 C C . ALA A 1 744 ? 1.685 41.393 26.623 1.00 79.50 744 ALA A C 1
ATOM 5644 O O . ALA A 1 744 ? 1.666 42.163 27.585 1.00 79.50 744 ALA A O 1
ATOM 5645 N N . ARG A 1 745 ? 1.066 40.208 26.630 1.00 84.69 745 ARG A N 1
ATOM 5646 C CA . ARG A 1 745 ? 0.265 39.716 27.758 1.00 84.69 745 ARG A CA 1
ATOM 5647 C C . ARG A 1 745 ? 0.987 38.625 28.522 1.00 84.69 745 ARG A C 1
ATOM 5649 O O . ARG A 1 745 ? 1.593 37.742 27.919 1.00 84.69 745 ARG A O 1
ATOM 5656 N N . VAL A 1 746 ? 0.882 38.667 29.845 1.00 86.00 746 VAL A N 1
ATOM 5657 C CA . VAL A 1 746 ? 1.401 37.615 30.724 1.00 86.00 746 VAL A CA 1
ATOM 5658 C C . VAL A 1 746 ? 0.235 36.758 31.199 1.00 86.00 746 VAL A C 1
ATOM 5660 O O . VAL A 1 746 ? -0.712 37.268 31.799 1.00 86.00 746 VAL A O 1
ATOM 5663 N N . VAL A 1 747 ? 0.316 35.462 30.917 1.00 86.56 747 VAL A N 1
ATOM 5664 C CA . VAL A 1 747 ? -0.666 34.439 31.271 1.00 86.56 747 VAL A CA 1
ATOM 5665 C C . VAL A 1 747 ? -0.035 33.500 32.297 1.00 86.56 747 VAL A C 1
ATOM 5667 O O . VAL A 1 747 ? 0.863 32.729 31.968 1.00 86.56 747 VAL A O 1
ATOM 5670 N N . GLU A 1 748 ? -0.485 33.567 33.546 1.00 83.94 748 GLU A N 1
ATOM 5671 C CA . GLU A 1 748 ? -0.081 32.651 34.613 1.00 83.94 748 GLU A CA 1
ATOM 5672 C C . GLU A 1 748 ? -1.099 31.516 34.745 1.00 83.94 748 GLU A C 1
ATOM 5674 O O . GLU A 1 748 ? -2.286 31.739 34.994 1.00 83.94 748 GLU A O 1
ATOM 5679 N N . LEU A 1 749 ? -0.613 30.287 34.615 1.00 80.69 749 LEU A N 1
ATOM 5680 C CA . LEU A 1 749 ? -1.387 29.060 34.731 1.00 80.69 749 LEU A CA 1
ATOM 5681 C C . LEU A 1 749 ? -1.057 28.394 36.066 1.00 80.69 749 LEU A C 1
ATOM 5683 O O . LEU A 1 749 ? 0.072 27.948 36.287 1.00 80.69 749 LEU A O 1
ATOM 5687 N N . ARG A 1 750 ? -2.046 28.331 36.958 1.00 75.19 750 ARG A N 1
ATOM 5688 C CA . ARG A 1 750 ? -1.996 27.603 38.232 1.00 75.19 750 ARG A CA 1
ATOM 5689 C C . ARG A 1 750 ? -3.075 26.522 38.238 1.00 75.19 750 ARG A C 1
ATOM 5691 O O . ARG A 1 750 ? -4.068 26.673 37.520 1.00 75.19 750 ARG A O 1
ATOM 5698 N N . PRO A 1 751 ? -2.929 25.457 39.043 1.00 65.69 751 PRO A N 1
ATOM 5699 C CA . PRO A 1 751 ? -4.030 24.528 39.284 1.00 65.69 751 PRO A CA 1
ATOM 5700 C C . PRO A 1 751 ? -5.283 25.300 39.733 1.00 65.69 751 PRO A C 1
ATOM 5702 O O . PRO A 1 751 ? -5.214 26.079 40.683 1.00 65.69 751 PRO A O 1
ATOM 5705 N N . GLY A 1 752 ? -6.387 25.158 38.997 1.00 62.53 752 GLY A N 1
ATOM 5706 C CA . GLY A 1 752 ? -7.675 25.808 39.281 1.00 62.53 752 GLY A CA 1
ATOM 5707 C C . GLY A 1 752 ? -7.772 27.319 39.009 1.00 62.53 752 GLY A C 1
ATOM 5708 O O . GLY A 1 752 ? -8.872 27.868 39.072 1.00 62.53 752 GLY A O 1
ATOM 5709 N N . VAL A 1 753 ? -6.667 28.017 38.700 1.00 75.12 753 VAL A N 1
ATOM 5710 C CA . VAL A 1 753 ? -6.655 29.485 38.522 1.00 75.12 753 VAL A CA 1
ATOM 5711 C C . VAL A 1 753 ? -5.818 29.911 37.316 1.00 75.12 753 VAL A C 1
ATOM 5713 O O . VAL A 1 753 ? -4.619 29.644 37.236 1.00 75.12 753 VAL A O 1
ATOM 5716 N N . LEU A 1 754 ? -6.450 30.622 36.385 1.00 81.19 754 LEU A N 1
ATOM 5717 C CA . LEU A 1 754 ? -5.830 31.271 35.231 1.00 81.19 754 LEU A CA 1
ATOM 5718 C C . LEU A 1 754 ? -5.789 32.780 35.488 1.00 81.19 754 LEU A C 1
ATOM 5720 O O . LEU A 1 754 ? -6.839 33.403 35.638 1.00 81.19 754 LEU A O 1
ATOM 5724 N N . ARG A 1 755 ? -4.602 33.390 35.516 1.00 82.56 755 ARG A N 1
ATOM 5725 C CA . ARG A 1 755 ? -4.455 34.844 35.681 1.00 82.56 755 ARG A CA 1
ATOM 5726 C C . ARG A 1 755 ? -3.868 35.463 34.421 1.00 82.56 755 ARG A C 1
ATOM 5728 O O . ARG A 1 755 ? -2.818 35.038 33.955 1.00 82.56 755 ARG A O 1
ATOM 5735 N N . VAL A 1 756 ? -4.527 36.481 33.881 1.00 83.88 756 VAL A N 1
ATOM 5736 C CA . VAL A 1 756 ? -4.066 37.208 32.691 1.00 83.88 756 VAL A CA 1
ATOM 5737 C C . VAL A 1 756 ? -3.796 38.653 33.074 1.00 83.88 756 VAL A C 1
ATOM 5739 O O . VAL A 1 756 ? -4.615 39.278 33.746 1.00 83.88 756 VAL A O 1
ATOM 5742 N N . SER A 1 757 ? -2.641 39.183 32.676 1.00 80.94 757 SER A N 1
ATOM 5743 C CA . SER A 1 757 ? -2.274 40.576 32.925 1.00 80.94 757 SER A CA 1
ATOM 5744 C C . SER A 1 757 ? -1.767 41.282 31.671 1.00 80.94 757 SER A C 1
ATOM 5746 O O . SER A 1 757 ? -1.005 40.722 30.879 1.00 80.94 757 SER A O 1
ATOM 5748 N N . ASP A 1 758 ? -2.210 42.527 31.505 1.00 71.56 758 ASP A N 1
ATOM 5749 C CA . ASP A 1 758 ? -1.881 43.396 30.373 1.00 71.56 758 ASP A CA 1
ATOM 5750 C C . ASP A 1 758 ? -1.420 44.758 30.915 1.00 71.56 758 ASP A C 1
ATOM 5752 O O . ASP A 1 758 ? -2.226 45.642 31.204 1.00 71.56 758 ASP A O 1
ATOM 5756 N N . GLY A 1 759 ? -0.117 44.881 31.197 1.00 61.97 759 GLY A N 1
ATOM 5757 C CA . GLY A 1 759 ? 0.540 46.157 31.522 1.00 61.97 759 GLY A CA 1
ATOM 5758 C C . GLY A 1 759 ? 0.002 46.966 32.716 1.00 61.97 759 GLY A C 1
ATOM 5759 O O . GLY A 1 759 ? 0.352 48.138 32.829 1.00 61.97 759 GLY A O 1
ATOM 5760 N N . GLY A 1 760 ? -0.826 46.384 33.593 1.00 56.22 760 GLY A N 1
ATOM 5761 C CA . GLY A 1 760 ? -1.352 47.045 34.798 1.00 56.22 760 GLY A CA 1
ATOM 5762 C C . GLY A 1 760 ? -2.685 46.500 35.327 1.00 56.22 760 GLY A C 1
ATOM 5763 O O . GLY A 1 760 ? -2.949 46.606 36.522 1.00 56.22 760 GLY A O 1
ATOM 5764 N N . ARG A 1 761 ? -3.508 45.866 34.479 1.00 59.19 761 ARG A N 1
ATOM 5765 C CA . ARG A 1 761 ? -4.772 45.218 34.883 1.00 59.19 761 ARG A CA 1
ATOM 5766 C C . ARG A 1 761 ? -4.587 43.701 34.900 1.00 59.19 761 ARG A C 1
ATOM 5768 O O . ARG A 1 761 ? -4.086 43.150 33.923 1.00 59.19 761 ARG A O 1
ATOM 5775 N N . ALA A 1 762 ? -4.943 43.047 36.006 1.00 70.62 762 ALA A N 1
ATOM 5776 C CA . ALA A 1 762 ? -4.850 41.597 36.163 1.00 70.62 762 ALA A CA 1
ATOM 5777 C C . ALA A 1 762 ? -6.233 41.005 36.448 1.00 70.62 762 ALA A C 1
ATOM 5779 O O . ALA A 1 762 ? -6.907 41.437 37.380 1.00 70.62 762 ALA A O 1
ATOM 5780 N N . GLU A 1 763 ? -6.627 40.009 35.665 1.00 73.50 763 GLU A N 1
ATOM 5781 C CA . GLU A 1 763 ? -7.907 39.312 35.780 1.00 73.50 763 GLU A CA 1
ATOM 5782 C C . GLU A 1 763 ? -7.646 37.843 36.124 1.00 73.50 763 GLU A C 1
ATOM 5784 O O . GLU A 1 763 ? -6.826 37.186 35.478 1.00 73.50 763 GLU A O 1
ATOM 5789 N N . SER A 1 764 ? -8.323 37.335 37.154 1.00 74.25 764 SER A N 1
ATOM 5790 C CA . SER A 1 764 ? -8.228 35.939 37.593 1.00 74.25 764 SER A CA 1
ATOM 5791 C C . SER A 1 764 ? -9.511 35.201 37.232 1.00 74.25 764 SER A C 1
ATOM 5793 O O . SER A 1 764 ? -10.602 35.667 37.547 1.00 74.25 764 SER A O 1
ATOM 5795 N N . HIS A 1 765 ? -9.370 34.036 36.613 1.00 64.81 765 HIS A N 1
ATOM 5796 C CA . HIS A 1 765 ? -10.461 33.188 36.155 1.00 64.81 765 HIS A CA 1
ATOM 5797 C C . HIS A 1 765 ? -10.314 31.805 36.795 1.00 64.81 765 HIS A C 1
ATOM 5799 O O . HIS A 1 765 ? -9.236 31.207 36.742 1.00 64.81 765 HIS A O 1
ATOM 5805 N N . ALA A 1 766 ? -11.384 31.302 37.407 1.00 54.47 766 ALA A N 1
ATOM 5806 C CA . ALA A 1 766 ? -11.442 29.921 37.875 1.00 54.47 766 ALA A CA 1
ATOM 5807 C C . ALA A 1 766 ? -11.732 28.990 36.688 1.00 54.47 766 ALA A C 1
ATOM 5809 O O . ALA A 1 766 ? -12.579 29.312 35.853 1.00 54.47 766 ALA A O 1
ATOM 5810 N N . TYR A 1 767 ? -11.045 27.851 36.607 1.00 53.91 767 TYR A N 1
ATOM 5811 C CA . TYR A 1 767 ? -11.319 26.809 35.610 1.00 53.91 767 TYR A CA 1
ATOM 5812 C C . TYR A 1 767 ? -11.228 25.421 36.273 1.00 53.91 767 TYR A C 1
ATOM 5814 O O . TYR A 1 767 ? -10.399 25.217 37.156 1.00 53.91 767 TYR A O 1
ATOM 5822 N N . GLY A 1 768 ? -12.169 24.530 35.928 1.00 44.50 768 GLY A N 1
ATOM 5823 C CA . GLY A 1 768 ? -12.649 23.428 36.781 1.00 44.50 768 GLY A CA 1
ATOM 5824 C C . GLY A 1 768 ? -11.656 22.320 37.152 1.00 44.50 768 GLY A C 1
ATOM 5825 O O . GLY A 1 768 ? -10.655 22.136 36.464 1.00 44.50 768 GLY A O 1
ATOM 5826 N N . ASP A 1 769 ? -12.015 21.568 38.211 1.00 39.31 769 ASP A N 1
ATOM 5827 C CA . ASP A 1 769 ? -11.367 20.372 38.802 1.00 39.31 769 ASP A CA 1
ATOM 5828 C C . ASP A 1 769 ? -11.205 19.187 37.833 1.00 39.31 769 ASP A C 1
ATOM 5830 O O . ASP A 1 769 ? -11.698 18.076 38.036 1.00 39.31 769 ASP A O 1
ATOM 5834 N N . HIS A 1 770 ? -10.512 19.410 36.725 1.00 35.25 770 HIS A N 1
ATOM 5835 C CA . HIS A 1 770 ? -10.266 18.404 35.712 1.00 35.25 770 HIS A CA 1
ATOM 5836 C C . HIS A 1 770 ? -8.860 17.805 35.893 1.00 35.25 770 HIS A C 1
ATOM 5838 O O . HIS A 1 770 ? -7.865 18.326 35.401 1.00 35.25 770 HIS A O 1
ATOM 5844 N N . TRP A 1 771 ? -8.833 16.635 36.550 1.00 34.34 771 TRP A N 1
ATOM 5845 C CA . TRP A 1 771 ? -7.741 15.640 36.600 1.00 34.34 771 TRP A CA 1
ATOM 5846 C C . TRP A 1 771 ? -6.572 15.890 37.568 1.00 34.34 771 TRP A C 1
ATOM 5848 O O . TRP A 1 771 ? -5.423 15.539 37.289 1.00 34.34 771 TRP A O 1
ATOM 5858 N N . TRP A 1 772 ? -6.869 16.371 38.772 1.00 32.16 772 TRP A N 1
ATOM 5859 C CA . TRP A 1 772 ? -5.967 16.276 39.921 1.00 32.16 772 TRP A CA 1
ATOM 5860 C C . TRP A 1 772 ? -6.702 15.636 41.100 1.00 32.16 772 TRP A C 1
ATOM 5862 O O . TRP A 1 772 ? -7.695 16.182 41.548 1.00 32.16 772 TRP A O 1
ATOM 5872 N N . LEU A 1 773 ? -6.243 14.457 41.538 1.00 26.70 773 LEU A N 1
ATOM 5873 C CA . LEU A 1 773 ? -6.383 13.826 42.868 1.00 26.70 773 LEU A CA 1
ATOM 5874 C C . LEU A 1 773 ? -6.243 12.306 42.688 1.00 26.70 773 LEU A C 1
ATOM 5876 O O . LEU A 1 773 ? -7.192 11.600 42.363 1.00 26.70 773 LEU A O 1
ATOM 5880 N N . VAL A 1 774 ? -5.026 11.803 42.877 1.00 28.03 774 VAL A N 1
ATOM 5881 C CA . VAL A 1 774 ? -4.827 10.432 43.355 1.00 28.03 774 VAL A CA 1
ATOM 5882 C C . VAL A 1 774 ? -4.172 10.609 44.715 1.00 28.03 774 VAL A C 1
ATOM 5884 O O . VAL A 1 774 ? -2.997 10.970 44.776 1.00 28.03 774 VAL A O 1
ATOM 5887 N N . GLU A 1 775 ? -4.971 10.477 45.771 1.00 26.33 775 GLU A N 1
ATOM 5888 C CA . GLU A 1 775 ? -4.493 10.383 47.151 1.00 26.33 775 GLU A CA 1
ATOM 5889 C C . GLU A 1 775 ? -4.027 8.959 47.482 1.00 26.33 775 GLU A C 1
ATOM 5891 O O . GLU A 1 775 ? -4.362 7.982 46.808 1.00 26.33 775 GLU A O 1
ATOM 5896 N N . ASP A 1 776 ? -3.183 8.920 48.507 1.00 33.62 776 ASP A N 1
ATOM 5897 C CA . ASP A 1 776 ? -2.203 7.910 48.877 1.00 33.62 776 ASP A CA 1
ATOM 5898 C C . ASP A 1 776 ? -2.732 6.520 49.267 1.00 33.62 776 ASP A C 1
ATOM 5900 O O . ASP A 1 776 ? -3.776 6.352 49.893 1.00 33.62 776 ASP A O 1
ATOM 5904 N N . GLY A 1 777 ? -1.902 5.508 48.993 1.00 25.62 777 GLY A N 1
ATOM 5905 C CA . GLY A 1 777 ? -2.059 4.146 49.504 1.00 25.62 777 GLY A CA 1
ATOM 5906 C C . GLY A 1 777 ? -0.888 3.234 49.126 1.00 25.62 777 GLY A C 1
ATOM 5907 O O . GLY A 1 777 ? -1.030 2.367 48.268 1.00 25.62 777 GLY A O 1
ATOM 5908 N N . ALA A 1 778 ? 0.284 3.434 49.739 1.00 29.91 778 ALA A N 1
ATOM 5909 C CA . ALA A 1 778 ? 1.414 2.492 49.680 1.00 29.91 778 ALA A CA 1
ATOM 5910 C C . ALA A 1 778 ? 1.177 1.282 50.613 1.00 29.91 778 ALA A C 1
ATOM 5912 O O . ALA A 1 778 ? 0.566 1.457 51.669 1.00 29.91 778 ALA A O 1
ATOM 5913 N N . PRO A 1 779 ? 1.651 0.062 50.268 1.00 26.47 779 PRO A N 1
ATOM 5914 C CA . PRO A 1 779 ? 2.876 -0.473 50.915 1.00 26.47 779 PRO A CA 1
ATOM 5915 C C . PRO A 1 779 ? 3.667 -1.499 50.045 1.00 26.47 779 PRO A C 1
ATOM 5917 O O . PRO A 1 779 ? 3.178 -1.905 48.992 1.00 26.47 779 PRO A O 1
ATOM 5920 N N . PRO A 1 780 ? 4.786 -2.104 50.514 1.00 27.94 780 PRO A N 1
ATOM 5921 C CA . PRO A 1 780 ? 6.011 -1.584 51.145 1.00 27.94 780 PRO A CA 1
ATOM 5922 C C . PRO A 1 780 ? 7.271 -1.871 50.257 1.00 27.94 780 PRO A C 1
ATOM 5924 O O . PRO A 1 780 ? 7.145 -2.466 49.185 1.00 27.94 780 PRO A O 1
ATOM 5927 N N . PRO A 1 781 ? 8.503 -1.455 50.640 1.00 35.41 781 PRO A N 1
ATOM 5928 C CA . PRO A 1 781 ? 9.654 -1.452 49.735 1.00 35.41 781 PRO A CA 1
ATOM 5929 C C . PRO A 1 781 ? 10.432 -2.778 49.760 1.00 35.41 781 PRO A C 1
ATOM 5931 O O . PRO A 1 781 ? 10.788 -3.273 50.829 1.00 35.41 781 PRO A O 1
ATOM 5934 N N . SER A 1 782 ? 10.807 -3.311 48.592 1.00 24.69 782 SER A N 1
ATOM 5935 C CA . SER A 1 782 ? 11.874 -4.317 48.496 1.00 24.69 782 SER A CA 1
ATOM 5936 C C . SER A 1 782 ? 13.149 -3.687 47.932 1.00 24.69 782 SER A C 1
ATOM 5938 O O . SER A 1 782 ? 13.278 -3.469 46.730 1.00 24.69 782 SER A O 1
ATOM 5940 N N . ARG A 1 783 ? 14.032 -3.364 48.881 1.00 24.67 783 ARG A N 1
ATOM 5941 C CA . ARG A 1 783 ? 15.494 -3.191 48.848 1.00 24.67 783 ARG A CA 1
ATOM 5942 C C . ARG A 1 783 ? 16.197 -3.109 47.486 1.00 24.67 783 ARG A C 1
ATOM 5944 O O . ARG A 1 783 ? 16.206 -4.054 46.705 1.00 24.67 783 ARG A O 1
ATOM 5951 N N . ALA A 1 784 ? 16.928 -2.007 47.328 1.00 33.12 784 ALA A N 1
ATOM 5952 C CA . ALA A 1 784 ? 18.100 -1.914 46.472 1.00 33.12 784 ALA A CA 1
ATOM 5953 C C . ALA A 1 784 ? 19.192 -2.908 46.916 1.00 33.12 784 ALA A C 1
ATOM 5955 O O . ALA A 1 784 ? 19.418 -3.077 48.116 1.00 33.12 784 ALA A O 1
ATOM 5956 N N . ALA A 1 785 ? 19.873 -3.501 45.936 1.00 27.58 785 ALA A N 1
ATOM 5957 C CA . ALA A 1 785 ? 21.208 -4.069 46.070 1.00 27.58 785 ALA A CA 1
ATOM 5958 C C . ALA A 1 785 ? 21.994 -3.776 44.774 1.00 27.58 785 ALA A C 1
ATOM 5960 O O . ALA A 1 785 ? 21.659 -4.299 43.715 1.00 27.58 785 ALA A O 1
ATOM 5961 N N . ASP A 1 786 ? 22.967 -2.878 44.930 1.00 27.28 786 ASP A N 1
ATOM 5962 C CA . ASP A 1 786 ? 24.315 -2.810 44.350 1.00 27.28 786 ASP A CA 1
ATOM 5963 C C . ASP A 1 786 ? 24.595 -2.622 42.839 1.00 27.28 786 ASP A C 1
ATOM 5965 O O . ASP A 1 786 ? 23.945 -3.141 41.937 1.00 27.28 786 ASP A O 1
ATOM 5969 N N . ASP A 1 787 ? 25.631 -1.802 42.632 1.00 27.22 787 ASP A N 1
ATOM 5970 C CA . ASP A 1 787 ? 26.169 -1.151 41.428 1.00 27.22 787 ASP A CA 1
ATOM 5971 C C . ASP A 1 787 ? 27.114 -2.081 40.603 1.00 27.22 787 ASP A C 1
ATOM 5973 O O . ASP A 1 787 ? 27.290 -3.255 40.928 1.00 27.22 787 ASP A O 1
ATOM 5977 N N . PRO A 1 788 ? 27.811 -1.584 39.566 1.00 42.81 788 PRO A N 1
ATOM 5978 C CA . PRO A 1 788 ? 27.504 -1.666 38.142 1.00 42.81 788 PRO A CA 1
ATOM 5979 C C . PRO A 1 788 ? 28.181 -2.860 37.431 1.00 42.81 788 PRO A C 1
ATOM 5981 O O . PRO A 1 788 ? 29.407 -2.978 37.409 1.00 42.81 788 PRO A O 1
ATOM 5984 N N . ALA A 1 789 ? 27.408 -3.698 36.730 1.00 29.50 789 ALA A N 1
ATOM 5985 C CA . ALA A 1 789 ? 27.956 -4.704 35.813 1.00 29.50 789 ALA A CA 1
ATOM 5986 C C . ALA A 1 789 ? 27.080 -4.887 34.555 1.00 29.50 789 ALA A C 1
ATOM 5988 O O . ALA A 1 789 ? 26.032 -5.520 34.602 1.00 29.50 789 ALA A O 1
ATOM 5989 N N . ASP A 1 790 ? 27.580 -4.362 33.431 1.00 34.34 790 ASP A N 1
ATOM 5990 C CA . ASP A 1 790 ? 27.180 -4.600 32.031 1.00 34.34 790 ASP A CA 1
ATOM 5991 C C . ASP A 1 790 ? 25.690 -4.358 31.649 1.00 34.34 790 ASP A C 1
ATOM 5993 O O . ASP A 1 790 ? 24.825 -5.199 31.910 1.00 34.34 790 ASP A O 1
ATOM 5997 N N . PRO A 1 791 ? 25.352 -3.269 30.921 1.00 38.81 791 PRO A N 1
ATOM 5998 C CA . PRO A 1 791 ? 23.984 -3.001 30.461 1.00 38.81 791 PRO A CA 1
ATOM 5999 C C . PRO A 1 791 ? 23.427 -4.059 29.483 1.00 38.81 791 PRO A C 1
ATOM 6001 O O . PRO A 1 791 ? 22.230 -4.047 29.192 1.00 38.81 791 PRO A O 1
ATOM 6004 N N . ALA A 1 792 ? 24.243 -5.006 28.998 1.00 41.91 792 ALA A N 1
ATOM 6005 C CA . ALA A 1 792 ? 23.785 -6.146 28.201 1.00 41.91 792 ALA A CA 1
ATOM 6006 C C . ALA A 1 792 ? 23.098 -7.266 29.023 1.00 41.91 792 ALA A C 1
ATOM 6008 O O . ALA A 1 792 ? 22.448 -8.136 28.431 1.00 41.91 792 ALA A O 1
ATOM 6009 N N . ARG A 1 793 ? 23.198 -7.237 30.365 1.00 36.59 793 ARG A N 1
ATOM 6010 C CA . ARG A 1 793 ? 22.628 -8.231 31.306 1.00 36.59 793 ARG A CA 1
ATOM 6011 C C . ARG A 1 793 ? 21.181 -7.960 31.755 1.00 36.59 793 ARG A C 1
ATOM 6013 O O . ARG A 1 793 ? 20.643 -8.711 32.562 1.00 36.59 793 ARG A O 1
ATOM 6020 N N . ALA A 1 794 ? 20.522 -6.928 31.226 1.00 51.31 794 ALA A N 1
ATOM 6021 C CA . ALA A 1 794 ? 19.164 -6.547 31.618 1.00 51.31 794 ALA A CA 1
ATOM 6022 C C . ALA A 1 794 ? 18.065 -7.450 31.000 1.00 51.31 794 ALA A C 1
ATOM 6024 O O . ALA A 1 794 ? 17.925 -7.528 29.778 1.00 51.31 794 ALA A O 1
ATOM 6025 N N . ASP A 1 795 ? 17.295 -8.101 31.880 1.00 72.81 795 ASP A N 1
ATOM 6026 C CA . ASP A 1 795 ? 16.025 -8.832 31.698 1.00 72.81 795 ASP A CA 1
ATOM 6027 C C . ASP A 1 795 ? 15.762 -9.453 30.306 1.00 72.81 795 ASP A C 1
ATOM 6029 O O . ASP A 1 795 ? 15.134 -8.850 29.425 1.00 72.81 795 ASP A O 1
ATOM 6033 N N . LEU A 1 796 ? 16.200 -10.707 30.114 1.00 79.31 796 LEU A N 1
ATOM 6034 C CA . LEU A 1 796 ? 15.940 -11.493 28.901 1.00 79.31 796 LEU A CA 1
ATOM 6035 C C . LEU A 1 796 ? 14.437 -11.575 28.579 1.00 79.31 796 LEU A C 1
ATOM 6037 O O . LEU A 1 796 ? 14.074 -11.556 27.402 1.00 79.31 796 LEU A O 1
ATOM 6041 N N . LEU A 1 797 ? 13.559 -11.568 29.590 1.00 81.25 797 LEU A N 1
ATOM 6042 C CA . LEU A 1 797 ? 12.105 -11.582 29.408 1.00 81.25 797 LEU A CA 1
ATOM 6043 C C . LEU A 1 797 ? 11.613 -10.348 28.641 1.00 81.25 797 LEU A C 1
ATOM 6045 O O . LEU A 1 797 ? 10.908 -10.486 27.639 1.00 81.25 797 LEU A O 1
ATOM 6049 N N . ALA A 1 798 ? 12.050 -9.148 29.036 1.00 79.12 798 ALA A N 1
ATOM 6050 C CA . ALA A 1 798 ? 11.716 -7.905 28.341 1.00 79.12 798 ALA A CA 1
ATOM 6051 C C . ALA A 1 798 ? 12.238 -7.886 26.894 1.00 79.12 798 ALA A C 1
ATOM 6053 O O . ALA A 1 798 ? 11.583 -7.355 25.989 1.00 79.12 798 ALA A O 1
ATOM 6054 N N . ARG A 1 799 ? 13.407 -8.488 26.642 1.00 83.75 799 ARG A N 1
ATOM 6055 C CA . ARG A 1 799 ? 13.988 -8.594 25.293 1.00 83.75 799 ARG A CA 1
ATOM 6056 C C . ARG A 1 799 ? 13.203 -9.560 24.406 1.00 83.75 799 ARG A C 1
ATOM 6058 O O . ARG A 1 799 ? 12.924 -9.222 23.254 1.00 83.75 799 ARG A O 1
ATOM 6065 N N . VAL A 1 800 ? 12.801 -10.718 24.934 1.00 86.06 800 VAL A N 1
ATOM 6066 C CA . VAL A 1 800 ? 11.931 -11.690 24.242 1.00 86.06 800 VAL A CA 1
ATOM 6067 C C . VAL A 1 800 ? 10.568 -11.061 23.954 1.00 86.06 800 VAL A C 1
ATOM 6069 O O . VAL A 1 800 ? 10.086 -11.142 22.824 1.00 86.06 800 VAL A O 1
ATOM 6072 N N . ALA A 1 801 ? 9.990 -10.335 24.913 1.00 82.38 801 ALA A N 1
ATOM 6073 C CA . ALA A 1 801 ? 8.733 -9.623 24.719 1.00 82.38 801 ALA A CA 1
ATOM 6074 C C . ALA A 1 801 ? 8.835 -8.540 23.634 1.00 82.38 801 ALA A C 1
ATOM 6076 O O . ALA A 1 801 ? 7.941 -8.411 22.797 1.00 82.38 801 ALA A O 1
ATOM 6077 N N . ARG A 1 802 ? 9.938 -7.779 23.595 1.00 83.06 802 ARG A N 1
ATOM 6078 C CA . ARG A 1 802 ? 10.198 -6.783 22.542 1.00 83.06 802 ARG A CA 1
ATOM 6079 C C . ARG A 1 802 ? 10.310 -7.432 21.162 1.00 83.06 802 ARG A C 1
ATOM 6081 O O . ARG A 1 802 ? 9.680 -6.949 20.224 1.00 83.06 802 ARG A O 1
ATOM 6088 N N . ALA A 1 803 ? 11.061 -8.528 21.048 1.00 84.56 803 ALA A N 1
ATOM 6089 C CA . ALA A 1 803 ? 11.210 -9.268 19.797 1.00 84.56 803 ALA A CA 1
ATOM 6090 C C . ALA A 1 803 ? 9.867 -9.821 19.295 1.00 84.56 803 ALA A C 1
ATOM 6092 O O . ALA A 1 803 ? 9.550 -9.702 18.111 1.00 84.56 803 ALA A O 1
ATOM 6093 N N . TYR A 1 804 ? 9.056 -10.372 20.204 1.00 85.81 804 TYR A N 1
ATOM 6094 C CA . TYR A 1 804 ? 7.741 -10.912 19.871 1.00 85.81 804 TYR A CA 1
ATOM 6095 C C . TYR A 1 804 ? 6.766 -9.816 19.421 1.00 85.81 804 TYR A C 1
ATOM 6097 O O . TYR A 1 804 ? 6.144 -9.954 18.371 1.00 85.81 804 TYR A O 1
ATOM 6105 N N . ARG A 1 805 ? 6.696 -8.685 20.143 1.00 83.50 805 ARG A N 1
ATOM 6106 C CA . ARG A 1 805 ? 5.871 -7.518 19.765 1.00 83.50 805 ARG A CA 1
ATOM 6107 C C . ARG A 1 805 ? 6.265 -6.933 18.410 1.00 83.50 805 ARG A C 1
ATOM 6109 O O . ARG A 1 805 ? 5.397 -6.480 17.673 1.00 83.50 805 ARG A O 1
ATOM 6116 N N . ALA A 1 806 ? 7.560 -6.926 18.089 1.00 82.88 806 ALA A N 1
ATOM 6117 C CA . ALA A 1 806 ? 8.039 -6.431 16.805 1.00 82.88 806 ALA A CA 1
ATOM 6118 C C . ALA A 1 806 ? 7.568 -7.320 15.643 1.00 82.88 806 ALA A C 1
ATOM 6120 O O . ALA A 1 806 ? 7.160 -6.786 14.614 1.00 82.88 806 ALA A O 1
ATOM 6121 N N . ARG A 1 807 ? 7.592 -8.654 15.813 1.00 83.75 807 ARG A N 1
ATOM 6122 C CA . ARG A 1 807 ? 7.106 -9.617 14.807 1.00 83.75 807 ARG A CA 1
ATOM 6123 C C . ARG A 1 807 ? 5.586 -9.631 14.683 1.00 83.75 807 ARG A C 1
ATOM 6125 O O . ARG A 1 807 ? 5.075 -9.646 13.568 1.00 83.75 807 ARG A O 1
ATOM 6132 N N . HIS A 1 808 ? 4.887 -9.611 15.812 1.00 81.56 808 HIS A N 1
ATOM 6133 C CA . HIS A 1 808 ? 3.437 -9.754 15.891 1.00 81.56 808 HIS A CA 1
ATOM 6134 C C . HIS A 1 808 ? 2.798 -8.511 16.532 1.00 81.56 808 HIS A C 1
ATOM 6136 O O . HIS A 1 808 ? 2.304 -8.580 17.665 1.00 81.56 808 HIS A O 1
ATOM 6142 N N . PRO A 1 809 ? 2.821 -7.344 15.858 1.00 73.25 809 PRO A N 1
ATOM 6143 C CA . PRO A 1 809 ? 2.156 -6.165 16.386 1.00 73.25 809 PRO A CA 1
ATOM 6144 C C . PRO A 1 809 ? 0.652 -6.421 16.447 1.00 73.25 809 PRO A C 1
ATOM 6146 O O . PRO A 1 809 ? 0.050 -6.852 15.470 1.00 73.25 809 PRO A O 1
ATOM 6149 N N . GLY A 1 810 ? 0.060 -6.165 17.610 1.00 67.69 810 GLY A N 1
ATOM 6150 C CA . GLY A 1 810 ? -1.362 -6.407 17.859 1.00 67.69 810 GLY A CA 1
ATOM 6151 C C . GLY A 1 810 ? -1.663 -7.694 18.630 1.00 67.69 810 GLY A C 1
ATOM 6152 O O . GLY A 1 810 ? -2.730 -7.769 19.230 1.00 67.69 810 GLY A O 1
ATOM 6153 N N . VAL A 1 811 ? -0.729 -8.653 18.734 1.00 76.12 811 VAL A N 1
ATOM 6154 C CA . VAL A 1 811 ? -0.939 -9.845 19.577 1.00 76.12 811 VAL A CA 1
ATOM 6155 C C . VAL A 1 811 ? -0.768 -9.468 21.055 1.00 76.12 811 VAL A C 1
ATOM 6157 O O . VAL A 1 811 ? 0.303 -8.983 21.448 1.00 76.12 811 VAL A O 1
ATOM 6160 N N . PRO A 1 812 ? -1.796 -9.656 21.906 1.00 72.62 812 PRO A N 1
ATOM 6161 C CA . PRO A 1 812 ? -1.677 -9.390 23.329 1.00 72.62 812 PRO A CA 1
ATOM 6162 C C . PRO A 1 812 ? -0.663 -10.350 23.955 1.00 72.62 812 PRO A C 1
ATOM 6164 O O . PRO A 1 812 ? -0.705 -11.563 23.755 1.00 72.62 812 PRO A O 1
ATOM 6167 N N . LEU A 1 813 ? 0.255 -9.778 24.730 1.00 76.75 813 LEU A N 1
ATOM 6168 C CA . LEU A 1 813 ? 1.320 -10.489 25.420 1.00 76.75 813 LEU A CA 1
ATOM 6169 C C . LEU A 1 813 ? 1.267 -10.119 26.899 1.00 76.75 813 LEU A C 1
ATOM 6171 O O . LEU A 1 813 ? 1.251 -8.934 27.245 1.00 76.75 813 LEU A O 1
ATOM 6175 N N . VAL A 1 814 ? 1.229 -11.136 27.757 1.00 76.81 814 VAL A N 1
ATOM 6176 C CA . VAL A 1 814 ? 1.247 -10.985 29.215 1.00 76.81 814 VAL A CA 1
ATOM 6177 C C . VAL A 1 814 ? 2.593 -11.468 29.733 1.00 76.81 814 VAL A C 1
ATOM 6179 O O . VAL A 1 814 ? 2.964 -12.620 29.519 1.00 76.81 814 VAL A O 1
ATOM 6182 N N . GLU A 1 815 ? 3.319 -10.585 30.415 1.00 78.56 815 GLU A N 1
ATOM 6183 C CA . GLU A 1 815 ? 4.604 -10.899 31.042 1.00 78.56 815 GLU A CA 1
ATOM 6184 C C . GLU A 1 815 ? 4.361 -11.413 32.468 1.00 78.56 815 GLU A C 1
ATOM 6186 O O . GLU A 1 815 ? 3.674 -10.768 33.268 1.00 78.56 815 GLU A O 1
ATOM 6191 N N . ARG A 1 816 ? 4.906 -12.587 32.799 1.00 76.94 816 ARG A N 1
ATOM 6192 C CA . ARG A 1 816 ? 4.879 -13.155 34.150 1.00 76.94 816 ARG A CA 1
ATOM 6193 C C . ARG A 1 816 ? 6.305 -13.460 34.585 1.00 76.94 816 ARG A C 1
ATOM 6195 O O . ARG A 1 816 ? 6.966 -14.315 34.006 1.00 76.94 816 ARG A O 1
ATOM 6202 N N . ARG A 1 817 ? 6.778 -12.741 35.602 1.00 71.12 817 ARG A N 1
ATOM 6203 C CA . ARG A 1 817 ? 8.050 -13.038 36.270 1.00 71.12 817 ARG A CA 1
ATOM 6204 C C . ARG A 1 817 ? 7.817 -14.053 37.377 1.00 71.12 817 ARG A C 1
ATOM 6206 O O . ARG A 1 817 ? 6.773 -14.022 38.031 1.00 71.12 817 ARG A O 1
ATOM 6213 N N . TRP A 1 818 ? 8.773 -14.949 37.556 1.00 61.75 818 TRP A N 1
ATOM 6214 C CA . TRP A 1 818 ? 8.670 -16.080 38.464 1.00 61.75 818 TRP A CA 1
ATOM 6215 C C . TRP A 1 818 ? 10.018 -16.263 39.183 1.00 61.75 818 TRP A C 1
ATOM 6217 O O . TRP A 1 818 ? 11.053 -15.907 38.637 1.00 61.75 818 TRP A O 1
ATOM 6227 N N . THR A 1 819 ? 10.019 -16.743 40.431 1.00 51.06 819 THR A N 1
ATOM 6228 C CA . THR A 1 819 ? 11.239 -16.865 41.265 1.00 51.06 819 THR A CA 1
ATOM 6229 C C . THR A 1 819 ? 11.899 -18.253 41.241 1.00 51.06 819 THR A C 1
ATOM 6231 O O . THR A 1 819 ? 12.996 -18.414 41.761 1.00 51.06 819 THR A O 1
ATOM 6234 N N . GLY A 1 820 ? 11.239 -19.259 40.666 1.00 58.16 820 GLY A N 1
ATOM 6235 C CA . GLY A 1 820 ? 11.804 -20.567 40.286 1.00 58.16 820 GLY A CA 1
ATOM 6236 C C . GLY A 1 820 ? 12.183 -20.674 38.798 1.00 58.16 820 GLY A C 1
ATOM 6237 O O . GLY A 1 820 ? 12.159 -19.684 38.080 1.00 58.16 820 GLY A O 1
ATOM 6238 N N . SER A 1 821 ? 12.511 -21.878 38.319 1.00 57.84 821 SER A N 1
ATOM 6239 C CA . SER A 1 821 ? 12.842 -22.114 36.903 1.00 57.84 821 SER A CA 1
ATOM 6240 C C . SER A 1 821 ? 11.593 -22.421 36.067 1.00 57.84 821 SER A C 1
ATOM 6242 O O . SER A 1 821 ? 10.848 -23.335 36.429 1.00 57.84 821 SER A O 1
ATOM 6244 N N . PRO A 1 822 ? 11.367 -21.724 34.935 1.00 60.44 822 PRO A N 1
ATOM 6245 C CA . PRO A 1 822 ? 12.196 -20.662 34.334 1.00 60.44 822 PRO A CA 1
ATOM 6246 C C . PRO A 1 822 ? 11.989 -19.255 34.944 1.00 60.44 822 PRO A C 1
ATOM 6248 O O . PRO A 1 822 ? 10.924 -18.972 35.491 1.00 60.44 822 PRO A O 1
ATOM 6251 N N . ASP A 1 823 ? 12.974 -18.360 34.755 1.00 65.94 823 ASP A N 1
ATOM 6252 C CA . ASP A 1 823 ? 13.069 -16.993 35.329 1.00 65.94 823 ASP A CA 1
ATOM 6253 C C . ASP A 1 823 ? 11.855 -16.085 35.022 1.00 65.94 823 ASP A C 1
ATOM 6255 O O . ASP A 1 823 ? 11.562 -15.092 35.695 1.00 65.94 823 ASP A O 1
ATOM 6259 N N . GLY A 1 824 ? 11.112 -16.429 33.976 1.00 73.75 824 GLY A N 1
ATOM 6260 C CA . GLY A 1 824 ? 9.822 -15.847 33.647 1.00 73.75 824 GLY A CA 1
ATOM 6261 C C . GLY A 1 824 ? 9.246 -16.476 32.390 1.00 73.75 824 GLY A C 1
ATOM 6262 O O . GLY A 1 824 ? 9.909 -17.238 31.688 1.00 73.75 824 GLY A O 1
ATOM 6263 N N . TYR A 1 825 ? 7.995 -16.164 32.079 1.00 77.38 825 TYR A N 1
ATOM 6264 C CA . TYR A 1 825 ? 7.366 -16.610 30.844 1.00 77.38 825 TYR A CA 1
ATOM 6265 C C . TYR A 1 825 ? 6.375 -15.579 30.309 1.00 77.38 825 TYR A C 1
ATOM 6267 O O . TYR A 1 825 ? 5.836 -14.735 31.029 1.00 77.38 825 TYR A O 1
ATOM 6275 N N . LEU A 1 826 ? 6.157 -15.644 29.003 1.00 77.19 826 LEU A N 1
ATOM 6276 C CA . LEU A 1 826 ? 5.210 -14.833 28.262 1.00 77.19 826 LEU A CA 1
ATOM 6277 C C . LEU A 1 826 ? 4.038 -15.718 27.867 1.00 77.19 826 LEU A C 1
ATOM 6279 O O . LEU A 1 826 ? 4.230 -16.812 27.335 1.00 77.19 826 LEU A O 1
ATOM 6283 N N . LEU A 1 827 ? 2.828 -15.232 28.096 1.00 75.69 827 LEU A N 1
ATOM 6284 C CA . LEU A 1 827 ? 1.625 -15.841 27.546 1.00 75.69 827 LEU A CA 1
ATOM 6285 C C . LEU A 1 827 ? 1.190 -15.030 26.339 1.00 75.69 827 LEU A C 1
ATOM 6287 O O . LEU A 1 827 ? 0.976 -13.818 26.442 1.00 75.69 827 LEU A O 1
ATOM 6291 N N . VAL A 1 828 ? 1.090 -15.710 25.204 1.00 79.19 828 VAL A N 1
ATOM 6292 C CA . VAL A 1 828 ? 0.701 -15.123 23.926 1.00 79.19 828 VAL A CA 1
ATOM 6293 C C . VAL A 1 828 ? -0.417 -15.961 23.321 1.00 79.19 828 VAL A C 1
ATOM 6295 O O . VAL A 1 828 ? -0.435 -17.183 23.462 1.00 79.19 828 VAL A O 1
ATOM 6298 N N . ALA A 1 829 ? -1.380 -15.298 22.689 1.00 72.44 829 ALA A N 1
ATOM 6299 C CA . ALA A 1 829 ? -2.538 -15.951 22.086 1.00 72.44 829 ALA A CA 1
ATOM 6300 C C . ALA A 1 829 ? -2.702 -15.483 20.632 1.00 72.44 829 ALA A C 1
ATOM 6302 O O . ALA A 1 829 ? -3.563 -14.647 20.369 1.00 72.44 829 ALA A O 1
ATOM 6303 N N . PRO A 1 830 ? -1.841 -15.950 19.707 1.00 60.53 830 PRO A N 1
ATOM 6304 C CA . PRO A 1 830 ? -1.833 -15.471 18.326 1.00 60.53 830 PRO A CA 1
ATOM 6305 C C . PRO A 1 830 ? -3.094 -15.860 17.532 1.00 60.53 830 PRO A C 1
ATOM 6307 O O . PRO A 1 830 ? -3.550 -15.047 16.744 1.00 60.53 830 PRO A O 1
ATOM 6310 N N . ASP A 1 831 ? -3.697 -17.030 17.796 1.00 56.19 831 ASP A N 1
ATOM 6311 C CA . ASP A 1 831 ? -4.853 -17.563 17.039 1.00 56.19 831 ASP A CA 1
ATOM 6312 C C . ASP A 1 831 ? -5.941 -18.178 17.953 1.00 56.19 831 ASP A C 1
ATOM 6314 O O . ASP A 1 831 ? -6.584 -19.172 17.620 1.00 56.19 831 ASP A O 1
ATOM 6318 N N . GLY A 1 832 ? -6.092 -17.667 19.180 1.00 55.28 832 GLY A N 1
ATOM 6319 C CA . GLY A 1 832 ? -6.991 -18.245 20.198 1.00 55.28 832 GLY A CA 1
ATOM 6320 C C . GLY A 1 832 ? -6.438 -19.481 20.933 1.00 55.28 832 GLY A C 1
ATOM 6321 O O . GLY A 1 832 ? -6.981 -19.872 21.966 1.00 55.28 832 GLY A O 1
ATOM 6322 N N . GLY A 1 833 ? -5.322 -20.056 20.469 1.00 59.44 833 GLY A N 1
ATOM 6323 C CA . GLY A 1 833 ? -4.519 -21.031 21.215 1.00 59.44 833 GLY A CA 1
ATOM 6324 C C . GLY A 1 833 ? -3.597 -20.348 22.230 1.00 59.44 833 GLY A C 1
ATOM 6325 O O . GLY A 1 833 ? -2.996 -19.320 21.928 1.00 59.44 833 GLY A O 1
ATOM 6326 N N . ARG A 1 834 ? -3.484 -20.897 23.447 1.00 68.88 834 ARG A N 1
ATOM 6327 C CA . ARG A 1 834 ? -2.535 -20.398 24.454 1.00 68.88 834 ARG A CA 1
ATOM 6328 C C . ARG A 1 834 ? -1.139 -20.932 24.150 1.00 68.88 834 ARG A C 1
ATOM 6330 O O . ARG A 1 834 ? -0.872 -22.117 24.339 1.00 68.88 834 ARG A O 1
ATOM 6337 N N . HIS A 1 835 ? -0.243 -20.047 23.732 1.00 81.38 835 HIS A N 1
ATOM 6338 C CA . HIS A 1 835 ? 1.179 -20.334 23.593 1.00 81.38 835 HIS A CA 1
ATOM 6339 C C . HIS A 1 835 ? 1.924 -19.767 24.795 1.00 81.38 835 HIS A C 1
ATOM 6341 O O . HIS A 1 835 ? 1.782 -18.598 25.158 1.00 81.38 835 HIS A O 1
ATOM 6347 N N . CYS A 1 836 ? 2.741 -20.610 25.415 1.00 85.00 836 CYS A N 1
ATOM 6348 C CA . CYS A 1 836 ? 3.617 -20.199 26.500 1.00 85.00 836 CYS A CA 1
ATOM 6349 C C . CYS A 1 836 ? 5.047 -20.080 25.976 1.00 85.00 836 CYS A C 1
ATOM 6351 O O . CYS A 1 836 ? 5.562 -21.021 25.370 1.00 85.00 836 CYS A O 1
ATOM 6353 N N . ILE A 1 837 ? 5.680 -18.934 26.213 1.00 87.81 837 ILE A N 1
ATOM 6354 C CA . ILE A 1 837 ? 7.077 -18.677 25.875 1.00 87.81 837 ILE A CA 1
ATOM 6355 C C . ILE A 1 837 ? 7.849 -18.467 27.179 1.00 87.81 837 ILE A C 1
ATOM 6357 O O . ILE A 1 837 ? 7.887 -17.361 27.710 1.00 87.81 837 ILE A O 1
ATOM 6361 N N . GLY A 1 838 ? 8.441 -19.530 27.712 1.00 84.81 838 GLY A N 1
ATOM 6362 C CA . GLY A 1 838 ? 9.341 -19.467 28.861 1.00 84.81 838 GLY A CA 1
ATOM 6363 C C . GLY A 1 838 ? 10.666 -18.812 28.501 1.00 84.81 838 GLY A C 1
ATOM 6364 O O . GLY A 1 838 ? 11.113 -18.896 27.357 1.00 84.81 838 GLY A O 1
ATOM 6365 N N . VAL A 1 839 ? 11.307 -18.183 29.477 1.00 85.06 839 VAL A N 1
ATOM 6366 C CA . VAL A 1 839 ? 12.605 -17.533 29.327 1.00 85.06 839 VAL A CA 1
ATOM 6367 C C . VAL A 1 839 ? 13.546 -18.037 30.405 1.00 85.06 839 VAL A C 1
ATOM 6369 O O . VAL A 1 839 ? 13.235 -17.937 31.586 1.00 85.06 839 VAL A O 1
ATOM 6372 N N . PHE A 1 840 ? 14.686 -18.575 29.982 1.00 83.62 840 PHE A N 1
ATOM 6373 C CA . PHE A 1 840 ? 15.711 -19.089 30.880 1.00 83.62 840 PHE A CA 1
ATOM 6374 C C . PHE A 1 840 ? 17.057 -18.439 30.570 1.00 83.62 840 PHE A C 1
ATOM 6376 O O . PHE A 1 840 ? 17.526 -18.449 29.427 1.00 83.62 840 PHE A O 1
ATOM 6383 N N . ASP A 1 841 ? 17.650 -17.820 31.578 1.00 76.00 841 ASP A N 1
ATOM 6384 C CA . ASP A 1 841 ? 18.780 -16.915 31.415 1.00 76.00 841 ASP A CA 1
ATOM 6385 C C . ASP A 1 841 ? 20.151 -17.625 31.414 1.00 76.00 841 ASP A C 1
ATOM 6387 O O . ASP A 1 841 ? 21.172 -17.005 31.090 1.00 76.00 841 ASP A O 1
ATOM 6391 N N . ASP A 1 842 ? 20.154 -18.931 31.703 1.00 73.44 842 ASP A N 1
ATOM 6392 C CA . ASP A 1 842 ? 21.331 -19.803 31.820 1.00 73.44 842 ASP A CA 1
ATOM 6393 C C . ASP A 1 842 ? 21.327 -20.964 30.789 1.00 73.44 842 ASP A C 1
ATOM 6395 O O . ASP A 1 842 ? 20.489 -21.016 29.879 1.00 73.44 842 ASP A O 1
ATOM 6399 N N . GLU A 1 843 ? 22.290 -21.889 30.881 1.00 76.56 843 GLU A N 1
ATOM 6400 C CA . GLU A 1 843 ? 22.430 -23.032 29.976 1.00 76.56 843 GLU A CA 1
ATOM 6401 C C . GLU A 1 843 ? 21.299 -24.063 30.170 1.00 76.56 843 GLU A C 1
ATOM 6403 O O . GLU A 1 843 ? 21.109 -24.605 31.263 1.00 76.56 843 GLU A O 1
ATOM 6408 N N . PRO A 1 844 ? 20.515 -24.369 29.121 1.00 80.62 844 PRO A N 1
ATOM 6409 C CA . PRO A 1 844 ? 19.352 -25.232 29.267 1.00 80.62 844 PRO A CA 1
ATOM 6410 C C . PRO A 1 844 ? 19.751 -26.693 29.499 1.00 80.62 844 PRO A C 1
ATOM 6412 O O . PRO A 1 844 ? 20.481 -27.285 28.705 1.00 80.62 844 PRO A O 1
ATOM 6415 N N . SER A 1 845 ? 19.190 -27.304 30.543 1.00 84.19 845 SER A N 1
ATOM 6416 C CA . SER A 1 845 ? 19.319 -28.734 30.849 1.00 84.19 845 SER A CA 1
ATOM 6417 C C . SER A 1 845 ? 17.997 -29.479 30.622 1.00 84.19 845 SER A C 1
ATOM 6419 O O . SER A 1 845 ? 16.938 -28.874 30.438 1.00 84.19 845 SER A O 1
ATOM 6421 N N . THR A 1 846 ? 18.032 -30.815 30.637 1.00 84.12 846 THR A N 1
ATOM 6422 C CA . THR A 1 846 ? 16.810 -31.636 30.542 1.00 84.12 846 THR A CA 1
ATOM 6423 C C . THR A 1 846 ? 15.849 -31.375 31.702 1.00 84.12 846 THR A C 1
ATOM 6425 O O . THR A 1 846 ? 14.642 -31.345 31.471 1.00 84.12 846 THR A O 1
ATOM 6428 N N . GLY A 1 847 ? 16.376 -31.119 32.907 1.00 81.38 847 GLY A N 1
ATOM 6429 C CA . GLY A 1 847 ? 15.582 -30.796 34.096 1.00 81.38 847 GLY A CA 1
ATOM 6430 C C . GLY A 1 847 ? 14.803 -29.491 33.942 1.00 81.38 847 GLY A C 1
ATOM 6431 O O . GLY A 1 847 ? 13.600 -29.479 34.152 1.00 81.38 847 GLY A O 1
ATOM 6432 N N . VAL A 1 848 ? 15.438 -28.427 33.436 1.00 81.56 848 VAL A N 1
ATOM 6433 C CA . VAL A 1 848 ? 14.773 -27.123 33.216 1.00 81.56 848 VAL A CA 1
ATOM 6434 C C . VAL A 1 848 ? 13.636 -27.226 32.194 1.00 81.56 848 VAL A C 1
ATOM 6436 O O . VAL A 1 848 ? 12.598 -26.581 32.332 1.00 81.56 848 VAL A O 1
ATOM 6439 N N . VAL A 1 849 ? 13.807 -28.050 31.156 1.00 84.75 849 VAL A N 1
ATOM 6440 C CA . VAL A 1 849 ? 12.762 -28.290 30.148 1.00 84.75 849 VAL A CA 1
ATOM 6441 C C . VAL A 1 849 ? 11.584 -29.070 30.740 1.00 84.75 849 VAL A C 1
ATOM 6443 O O . VAL A 1 849 ? 10.436 -28.782 30.398 1.00 84.75 849 VAL A O 1
ATOM 6446 N N . GLU A 1 850 ? 11.846 -30.053 31.605 1.00 84.31 850 GLU A N 1
ATOM 6447 C CA . GLU A 1 850 ? 10.803 -30.817 32.300 1.00 84.31 850 GLU A CA 1
ATOM 6448 C C . GLU A 1 850 ? 10.071 -29.970 33.335 1.00 84.31 850 GLU A C 1
ATOM 6450 O O . GLU A 1 850 ? 8.841 -29.959 33.323 1.00 84.31 850 GLU A O 1
ATOM 6455 N N . ASP A 1 851 ? 10.796 -29.171 34.112 1.00 81.25 851 ASP A N 1
ATOM 6456 C CA . ASP A 1 851 ? 10.218 -28.219 35.054 1.00 81.25 851 ASP A CA 1
ATOM 6457 C C . ASP A 1 851 ? 9.348 -27.197 34.323 1.00 81.25 851 ASP A C 1
ATOM 6459 O O . ASP A 1 851 ? 8.186 -27.020 34.683 1.00 81.25 851 ASP A O 1
ATOM 6463 N N . PHE A 1 852 ? 9.831 -26.586 33.235 1.00 84.00 852 PHE A N 1
ATOM 6464 C CA . PHE A 1 852 ? 9.022 -25.669 32.424 1.00 84.00 852 PHE A CA 1
ATOM 6465 C C . PHE A 1 852 ? 7.759 -26.346 31.879 1.00 84.00 852 PHE A C 1
ATOM 6467 O O . PHE A 1 852 ? 6.670 -25.765 31.915 1.00 84.00 852 PHE A O 1
ATOM 6474 N N . ARG A 1 853 ? 7.877 -27.588 31.395 1.00 85.12 853 ARG A N 1
ATOM 6475 C CA . ARG A 1 853 ? 6.733 -28.354 30.895 1.00 85.12 853 ARG A CA 1
ATOM 6476 C C . ARG A 1 853 ? 5.710 -28.603 32.002 1.00 85.12 853 ARG A C 1
ATOM 6478 O O . ARG A 1 853 ? 4.520 -28.371 31.797 1.00 85.12 853 ARG A O 1
ATOM 6485 N N . ASP A 1 854 ? 6.154 -29.112 33.143 1.00 80.94 854 ASP A N 1
ATOM 6486 C CA . ASP A 1 854 ? 5.266 -29.628 34.180 1.00 80.94 854 ASP A CA 1
ATOM 6487 C C . ASP A 1 854 ? 4.708 -28.525 35.085 1.00 80.94 854 ASP A C 1
ATOM 6489 O O . ASP A 1 854 ? 3.571 -28.640 35.540 1.00 80.94 854 ASP A O 1
ATOM 6493 N N . THR A 1 855 ? 5.443 -27.427 35.279 1.00 74.88 855 THR A N 1
ATOM 6494 C CA . THR A 1 855 ? 5.015 -26.307 36.132 1.00 74.88 855 THR A CA 1
ATOM 6495 C C . THR A 1 855 ? 4.324 -25.185 35.364 1.00 74.88 855 THR A C 1
ATOM 6497 O O . THR A 1 855 ? 3.352 -24.621 35.870 1.00 74.88 855 THR A O 1
ATOM 6500 N N . VAL A 1 856 ? 4.781 -24.865 34.147 1.00 75.56 856 VAL A N 1
ATOM 6501 C CA . VAL A 1 856 ? 4.271 -23.724 33.373 1.00 75.56 856 VAL A CA 1
ATOM 6502 C C . VAL A 1 856 ? 3.403 -24.193 32.209 1.00 75.56 856 VAL A C 1
ATOM 6504 O O . VAL A 1 856 ? 2.230 -23.834 32.151 1.00 75.56 856 VAL A O 1
ATOM 6507 N N . ALA A 1 857 ? 3.919 -25.031 31.303 1.00 77.50 857 ALA A N 1
ATOM 6508 C CA . ALA A 1 857 ? 3.174 -25.414 30.098 1.00 77.50 857 ALA A CA 1
ATOM 6509 C C . ALA A 1 857 ? 1.887 -26.194 30.424 1.00 77.50 857 ALA A C 1
ATOM 6511 O O . ALA A 1 857 ? 0.824 -25.879 29.886 1.00 77.50 857 ALA A O 1
ATOM 6512 N N . ARG A 1 858 ? 1.949 -27.154 31.363 1.00 77.06 858 ARG A N 1
ATOM 6513 C CA . ARG A 1 858 ? 0.763 -27.877 31.860 1.00 77.06 858 ARG A CA 1
ATOM 6514 C C . ARG A 1 858 ? -0.225 -26.958 32.569 1.00 77.06 858 ARG A C 1
ATOM 6516 O O . ARG A 1 858 ? -1.420 -27.047 32.302 1.00 77.06 858 ARG A O 1
ATOM 6523 N N . ARG A 1 859 ? 0.262 -26.094 33.466 1.00 74.06 859 ARG A N 1
ATOM 6524 C CA . ARG A 1 859 ? -0.580 -25.170 34.243 1.00 74.06 859 ARG A CA 1
ATOM 6525 C C . ARG A 1 859 ? -1.354 -24.225 33.334 1.00 74.06 859 ARG A C 1
ATOM 6527 O O . ARG A 1 859 ? -2.545 -24.013 33.535 1.00 74.06 859 ARG A O 1
ATOM 6534 N N . GLU A 1 860 ? -0.681 -23.690 32.325 1.00 73.94 860 GLU A N 1
ATOM 6535 C CA . GLU A 1 860 ? -1.254 -22.713 31.401 1.00 73.94 860 GLU A CA 1
ATOM 6536 C C . GLU A 1 860 ? -2.037 -23.363 30.250 1.00 73.94 860 GLU A C 1
ATOM 6538 O O . GLU A 1 860 ? -2.575 -22.657 29.394 1.00 73.94 860 GLU A O 1
ATOM 6543 N N . GLN A 1 861 ? -2.138 -24.701 30.250 1.00 70.00 861 GLN A N 1
ATOM 6544 C CA . GLN A 1 861 ? -2.801 -25.511 29.222 1.00 70.00 861 GLN A CA 1
ATOM 6545 C C . GLN A 1 861 ? -2.272 -25.224 27.806 1.00 70.00 861 GLN A C 1
ATOM 6547 O O . GLN A 1 861 ? -2.972 -25.423 26.811 1.00 70.00 861 GLN A O 1
ATOM 6552 N N . ALA A 1 862 ? -1.021 -24.769 27.707 1.00 64.94 862 ALA A N 1
ATOM 6553 C CA . ALA A 1 862 ? -0.318 -24.651 26.442 1.00 64.94 862 ALA A CA 1
ATOM 6554 C C . ALA A 1 862 ? 0.009 -26.077 25.984 1.00 64.94 862 ALA A C 1
ATOM 6556 O O . ALA A 1 862 ? 0.774 -26.765 26.651 1.00 64.94 862 ALA A O 1
ATOM 6557 N N . GLY A 1 863 ? -0.632 -26.553 24.910 1.00 58.50 863 GLY A N 1
ATOM 6558 C CA . GLY A 1 863 ? -0.495 -27.923 24.393 1.00 58.50 863 GLY A CA 1
ATOM 6559 C C . GLY A 1 863 ? 0.925 -28.276 23.903 1.00 58.50 863 GLY A C 1
ATOM 6560 O O . GLY A 1 863 ? 1.925 -27.991 24.548 1.00 58.50 863 GLY A O 1
ATOM 6561 N N . ARG A 1 864 ? 1.070 -28.889 22.719 1.00 58.09 864 ARG A N 1
ATOM 6562 C CA . ARG A 1 864 ? 2.390 -29.243 22.125 1.00 58.09 864 ARG A CA 1
ATOM 6563 C C . ARG A 1 864 ? 3.225 -28.041 21.630 1.00 58.09 864 ARG A C 1
ATOM 6565 O O . ARG A 1 864 ? 4.163 -28.219 20.858 1.00 58.09 864 ARG A O 1
ATOM 6572 N N . ASP A 1 865 ? 2.870 -26.841 22.068 1.00 65.31 865 ASP A N 1
ATOM 6573 C CA . ASP A 1 865 ? 3.246 -25.561 21.469 1.00 65.31 865 ASP A CA 1
ATOM 6574 C C . ASP A 1 865 ? 3.922 -24.608 22.477 1.00 65.31 865 ASP A C 1
ATOM 6576 O O . ASP A 1 865 ? 4.026 -23.398 22.271 1.00 65.31 865 ASP A O 1
ATOM 6580 N N . ALA A 1 866 ? 4.434 -25.159 23.580 1.00 84.81 866 ALA A N 1
ATOM 6581 C CA . ALA A 1 866 ? 5.255 -24.423 24.530 1.00 84.81 866 ALA A CA 1
ATOM 6582 C C . ALA A 1 866 ? 6.658 -24.174 23.956 1.00 84.81 866 ALA A C 1
ATOM 6584 O O . ALA A 1 866 ? 7.310 -25.086 23.442 1.00 84.81 866 ALA A O 1
ATOM 6585 N N . THR A 1 867 ? 7.143 -22.940 24.061 1.00 89.38 867 THR A N 1
ATOM 6586 C CA . THR A 1 867 ? 8.482 -22.540 23.619 1.00 89.38 867 THR A CA 1
ATOM 6587 C C . THR A 1 867 ? 9.310 -22.100 24.819 1.00 89.38 867 THR A C 1
ATOM 6589 O O . THR A 1 867 ? 8.844 -21.319 25.632 1.00 89.38 867 THR A O 1
ATOM 6592 N N . LEU A 1 868 ? 10.543 -22.576 24.938 1.00 87.94 868 LEU A N 1
ATOM 6593 C CA . LEU A 1 868 ? 11.510 -22.122 25.932 1.00 87.94 868 LEU A CA 1
ATOM 6594 C C . LEU A 1 868 ? 12.629 -21.372 25.207 1.00 87.94 868 LEU A C 1
ATOM 6596 O O . LEU A 1 868 ? 13.286 -21.932 24.327 1.00 87.94 868 LEU A O 1
ATOM 6600 N N . VAL A 1 869 ? 12.820 -20.100 25.544 1.00 88.62 869 VAL A N 1
ATOM 6601 C CA . VAL A 1 869 ? 13.842 -19.230 24.962 1.00 88.62 869 VAL A CA 1
ATOM 6602 C C . VAL A 1 869 ? 14.994 -19.090 25.941 1.00 88.62 869 VAL A C 1
ATOM 6604 O O . VAL A 1 869 ? 14.831 -18.563 27.038 1.00 88.62 869 VAL A O 1
ATOM 6607 N N . CYS A 1 870 ? 16.166 -19.547 25.522 1.00 85.88 870 CYS A N 1
ATOM 6608 C CA . CYS A 1 870 ? 17.373 -19.533 26.333 1.00 85.88 870 CYS A CA 1
ATOM 6609 C C . CYS A 1 870 ? 18.333 -18.449 25.847 1.00 85.88 870 CYS A C 1
ATOM 6611 O O . CYS A 1 870 ? 18.380 -18.137 24.650 1.00 85.88 870 CYS A O 1
ATOM 6613 N N . ARG A 1 871 ? 19.133 -17.880 26.753 1.00 80.69 871 ARG A N 1
ATOM 6614 C CA . ARG A 1 871 ? 20.184 -16.922 26.374 1.00 80.69 871 ARG A CA 1
ATOM 6615 C C . ARG A 1 871 ? 21.185 -17.556 25.405 1.00 80.69 871 ARG A C 1
ATOM 6617 O O . ARG A 1 871 ? 21.494 -16.971 24.364 1.00 80.69 871 ARG A O 1
ATOM 6624 N N . THR A 1 872 ? 21.673 -18.746 25.743 1.00 79.06 872 THR A N 1
ATOM 6625 C CA . THR A 1 872 ? 22.607 -19.521 24.925 1.00 79.06 872 THR A CA 1
ATOM 6626 C C . THR A 1 872 ? 21.859 -20.463 23.974 1.00 79.06 872 THR A C 1
ATOM 6628 O O . THR A 1 872 ? 20.764 -20.941 24.283 1.00 79.06 872 THR A O 1
ATOM 6631 N N . PRO A 1 873 ? 22.398 -20.717 22.768 1.00 79.19 873 PRO A N 1
ATOM 6632 C CA . PRO A 1 873 ? 21.772 -21.630 21.822 1.00 79.19 873 PRO A CA 1
ATOM 6633 C C . PRO A 1 873 ? 21.814 -23.077 22.358 1.00 79.19 873 PRO A C 1
ATOM 6635 O O . PRO A 1 873 ? 22.900 -23.610 22.570 1.00 79.19 873 PRO A O 1
ATOM 6638 N N . PRO A 1 874 ? 20.661 -23.756 22.527 1.00 83.06 874 PRO A N 1
ATOM 6639 C CA . PRO A 1 874 ? 20.614 -25.112 23.076 1.00 83.06 874 PRO A CA 1
ATOM 6640 C C . PRO A 1 874 ? 21.232 -26.139 22.122 1.00 83.06 874 PRO A C 1
ATOM 6642 O O . PRO A 1 874 ? 21.032 -26.054 20.901 1.00 83.06 874 PRO A O 1
ATOM 6645 N N . ALA A 1 875 ? 21.891 -27.157 22.686 1.00 84.19 875 ALA A N 1
ATOM 6646 C CA . ALA A 1 875 ? 22.501 -28.252 21.936 1.00 84.19 875 ALA A CA 1
ATOM 6647 C C . ALA A 1 875 ? 21.474 -28.991 21.043 1.00 84.19 875 ALA A C 1
ATOM 6649 O O . ALA A 1 875 ? 20.333 -29.219 21.466 1.00 84.19 875 ALA A O 1
ATOM 6650 N N . PRO A 1 876 ? 21.850 -29.447 19.828 1.00 83.19 876 PRO A N 1
ATOM 6651 C CA . PRO A 1 876 ? 20.921 -30.117 18.911 1.00 83.19 876 PRO A CA 1
ATOM 6652 C C . PRO A 1 876 ? 20.235 -31.358 19.502 1.00 83.19 876 PRO A C 1
ATOM 6654 O O . PRO A 1 876 ? 19.068 -31.617 19.205 1.00 83.19 876 PRO A O 1
ATOM 6657 N N . ALA A 1 877 ? 20.940 -32.116 20.350 1.00 84.25 877 ALA A N 1
ATOM 6658 C CA . ALA A 1 877 ? 20.387 -33.280 21.041 1.00 84.25 877 ALA A CA 1
ATOM 6659 C C . ALA A 1 877 ? 19.252 -32.889 22.004 1.00 84.25 877 ALA A C 1
ATOM 6661 O O . ALA A 1 877 ? 18.185 -33.502 21.965 1.00 84.25 877 ALA A O 1
ATOM 6662 N N . LEU A 1 878 ? 19.441 -31.816 22.781 1.00 86.81 878 LEU A N 1
ATOM 6663 C CA . LEU A 1 878 ? 18.431 -31.286 23.697 1.00 86.81 878 LEU A CA 1
ATOM 6664 C C . LEU A 1 878 ? 17.215 -30.738 22.940 1.00 86.81 878 LEU A C 1
ATOM 6666 O O . LEU A 1 878 ? 16.085 -31.036 23.315 1.00 86.81 878 LEU A O 1
ATOM 6670 N N . ARG A 1 879 ? 17.421 -30.018 21.824 1.00 86.56 879 ARG A N 1
ATOM 6671 C CA . ARG A 1 879 ? 16.320 -29.530 20.966 1.00 86.56 879 ARG A CA 1
ATOM 6672 C C . ARG A 1 879 ? 15.439 -30.679 20.465 1.00 86.56 879 ARG A C 1
ATOM 6674 O O . ARG A 1 879 ? 14.214 -30.577 20.512 1.00 86.56 879 ARG A O 1
ATOM 6681 N N . ARG A 1 880 ? 16.047 -31.778 19.990 1.00 85.31 880 ARG A N 1
ATOM 6682 C CA . ARG A 1 880 ? 15.313 -32.973 19.528 1.00 85.31 880 ARG A CA 1
ATOM 6683 C C . ARG A 1 880 ? 14.577 -33.665 20.676 1.00 85.31 880 ARG A C 1
ATOM 6685 O O . ARG A 1 880 ? 13.404 -33.999 20.527 1.00 85.31 880 ARG A O 1
ATOM 6692 N N . TRP A 1 881 ? 15.247 -33.834 21.815 1.00 89.75 881 TRP A N 1
ATOM 6693 C CA . TRP A 1 881 ? 14.683 -34.471 23.006 1.00 89.75 881 TRP A CA 1
ATOM 6694 C C . TRP A 1 881 ? 13.493 -33.692 23.590 1.00 89.75 881 TRP A C 1
ATOM 6696 O O . TRP A 1 881 ? 12.464 -34.291 23.907 1.00 89.75 881 TRP A O 1
ATOM 6706 N N . ALA A 1 882 ? 13.597 -32.362 23.665 1.00 86.00 882 ALA A N 1
ATOM 6707 C CA . ALA A 1 882 ? 12.536 -31.480 24.146 1.00 86.00 882 ALA A CA 1
ATOM 6708 C C . ALA A 1 882 ? 11.335 -31.461 23.189 1.00 86.00 882 ALA A C 1
ATOM 6710 O O . ALA A 1 882 ? 10.185 -31.556 23.623 1.00 86.00 882 ALA A O 1
ATOM 6711 N N . ARG A 1 883 ? 11.593 -31.442 21.872 1.00 85.81 883 ARG A N 1
ATOM 6712 C CA . ARG A 1 883 ? 10.538 -31.459 20.849 1.00 85.81 883 ARG A CA 1
ATOM 6713 C C . ARG A 1 883 ? 9.711 -32.744 20.893 1.00 85.81 883 ARG A C 1
ATOM 6715 O O . ARG A 1 883 ? 8.496 -32.676 20.742 1.00 85.81 883 ARG A O 1
ATOM 6722 N N . ALA A 1 884 ? 10.337 -33.892 21.170 1.00 84.44 884 ALA A N 1
ATOM 6723 C CA . ALA A 1 884 ? 9.628 -35.159 21.384 1.00 84.44 884 ALA A CA 1
ATOM 6724 C C . ALA A 1 884 ? 8.671 -35.120 22.595 1.00 84.44 884 ALA A C 1
ATOM 6726 O O . ALA A 1 884 ? 7.712 -35.884 22.650 1.00 84.44 884 ALA A O 1
ATOM 6727 N N . ARG A 1 885 ? 8.905 -34.203 23.543 1.00 82.94 885 ARG A N 1
ATOM 6728 C CA . ARG A 1 885 ? 8.082 -33.956 24.738 1.00 82.94 885 ARG A CA 1
ATOM 6729 C C . ARG A 1 885 ? 7.134 -32.757 24.590 1.00 82.94 885 ARG A C 1
ATOM 6731 O O . ARG A 1 885 ? 6.518 -32.362 25.574 1.00 82.94 885 ARG A O 1
ATOM 6738 N N . GLY A 1 886 ? 6.999 -32.193 23.386 1.00 80.62 886 GLY A N 1
ATOM 6739 C CA . GLY A 1 886 ? 6.083 -31.081 23.103 1.00 80.62 886 GLY A CA 1
ATOM 6740 C C . GLY A 1 886 ? 6.591 -29.694 23.512 1.00 80.62 886 GLY A C 1
ATOM 6741 O O . GLY A 1 886 ? 5.787 -28.771 23.579 1.00 80.62 886 GLY A O 1
ATOM 6742 N N . VAL A 1 887 ? 7.896 -29.534 23.774 1.00 86.50 887 VAL A N 1
ATOM 6743 C CA . VAL A 1 887 ? 8.519 -28.238 24.097 1.00 86.50 887 VAL A CA 1
ATOM 6744 C C . VAL A 1 887 ? 9.541 -27.857 23.024 1.00 86.50 887 VAL A C 1
ATOM 6746 O O . VAL A 1 887 ? 10.469 -28.610 22.722 1.00 86.50 887 VAL A O 1
ATOM 6749 N N . ARG A 1 888 ? 9.408 -26.663 22.442 1.00 88.56 888 ARG A N 1
ATOM 6750 C CA . ARG A 1 888 ? 10.381 -26.091 21.501 1.00 88.56 888 ARG A CA 1
ATOM 6751 C C . ARG A 1 888 ? 11.419 -25.271 22.261 1.00 88.56 888 ARG A C 1
ATOM 6753 O O . ARG A 1 888 ? 11.089 -24.215 22.773 1.00 88.56 888 ARG A O 1
ATOM 6760 N N . VAL A 1 889 ? 12.680 -25.693 22.281 1.00 88.19 889 VAL A N 1
ATOM 6761 C CA . VAL A 1 889 ? 13.760 -24.898 22.897 1.00 88.19 889 VAL A CA 1
ATOM 6762 C C . VAL A 1 889 ? 14.526 -24.138 21.814 1.00 88.19 889 VAL A C 1
ATOM 6764 O O . VAL A 1 889 ? 14.987 -24.740 20.839 1.00 88.19 889 VAL A O 1
ATOM 6767 N N . LEU A 1 890 ? 14.644 -22.820 21.964 1.00 88.69 890 LEU A N 1
ATOM 6768 C CA . LEU A 1 890 ? 15.290 -21.913 21.014 1.00 88.69 890 LEU A CA 1
ATOM 6769 C C . LEU A 1 890 ? 16.290 -21.011 21.740 1.00 88.69 890 LEU A C 1
ATOM 6771 O O . LEU A 1 890 ? 16.055 -20.605 22.871 1.00 88.69 890 LEU A O 1
ATOM 6775 N N . GLY A 1 891 ? 17.385 -20.648 21.074 1.00 88.31 891 GLY A N 1
ATOM 6776 C CA . GLY A 1 891 ? 18.212 -19.538 21.548 1.00 88.31 891 GLY A CA 1
ATOM 6777 C C . GLY A 1 891 ? 17.510 -18.199 21.297 1.00 88.31 891 GLY A C 1
ATOM 6778 O O . GLY A 1 891 ? 16.715 -18.080 20.362 1.00 88.31 891 GLY A O 1
ATOM 6779 N N . PHE A 1 892 ? 17.838 -17.164 22.071 1.00 87.62 892 PHE A N 1
ATOM 6780 C CA . PHE A 1 892 ? 17.241 -15.830 21.927 1.00 87.62 892 PHE A CA 1
ATOM 6781 C C . PHE A 1 892 ? 17.337 -15.278 20.497 1.00 87.62 892 PHE A C 1
ATOM 6783 O O . PHE A 1 892 ? 16.381 -14.721 19.963 1.00 87.62 892 PHE A O 1
ATOM 6790 N N . ALA A 1 893 ? 18.472 -15.485 19.838 1.00 85.50 893 ALA A N 1
ATOM 6791 C CA . ALA A 1 893 ? 18.685 -15.006 18.480 1.00 85.50 893 ALA A CA 1
ATOM 6792 C C . ALA A 1 893 ? 17.850 -15.766 17.428 1.00 85.50 893 ALA A C 1
ATOM 6794 O O . ALA A 1 893 ? 17.278 -15.147 16.531 1.00 85.50 893 ALA A O 1
ATOM 6795 N N . ASP A 1 894 ? 17.708 -17.090 17.585 1.00 86.44 894 ASP A N 1
ATOM 6796 C CA . ASP A 1 894 ? 16.799 -17.908 16.767 1.00 86.44 894 ASP A CA 1
ATOM 6797 C C . ASP A 1 894 ? 15.352 -17.424 16.930 1.00 86.44 894 ASP A C 1
ATOM 6799 O O . ASP A 1 894 ? 14.599 -17.323 15.957 1.00 86.44 894 ASP A O 1
ATOM 6803 N N . PHE A 1 895 ? 14.979 -17.081 18.167 1.00 88.75 895 PHE A N 1
ATOM 6804 C CA . PHE A 1 895 ? 13.670 -16.534 18.482 1.00 88.75 895 PHE A CA 1
ATOM 6805 C C . PHE A 1 895 ? 13.446 -15.160 17.844 1.00 88.75 895 PHE A C 1
ATOM 6807 O O . PHE A 1 895 ? 12.366 -14.948 17.302 1.00 88.75 895 PHE A O 1
ATOM 6814 N N . GLN A 1 896 ? 14.437 -14.255 17.836 1.00 88.56 896 GLN A N 1
ATOM 6815 C CA . GLN A 1 896 ? 14.346 -12.933 17.192 1.00 88.56 896 GLN A CA 1
ATOM 6816 C C . GLN A 1 896 ? 14.112 -13.025 15.676 1.00 88.56 896 GLN A C 1
ATOM 6818 O O . GLN A 1 896 ? 13.316 -12.249 15.139 1.00 88.56 896 GLN A O 1
ATOM 6823 N N . LEU A 1 897 ? 14.755 -13.977 14.992 1.00 88.00 897 LEU A N 1
ATOM 6824 C CA . LEU A 1 897 ? 14.658 -14.161 13.537 1.00 88.00 897 LEU A CA 1
ATOM 6825 C C . LEU A 1 897 ? 13.330 -14.792 13.103 1.00 88.00 897 LEU A C 1
ATOM 6827 O O . LEU A 1 897 ? 12.635 -14.232 12.260 1.00 88.00 897 LEU A O 1
ATOM 6831 N N . GLY A 1 898 ? 12.937 -15.900 13.737 1.00 86.38 898 GLY A N 1
ATOM 6832 C CA . GLY A 1 898 ? 11.707 -16.626 13.401 1.00 86.38 898 GLY A CA 1
ATOM 6833 C C . GLY A 1 898 ? 11.920 -17.712 12.353 1.00 86.38 898 GLY A C 1
ATOM 6834 O O . GLY A 1 898 ? 12.985 -17.814 11.750 1.00 86.38 898 GLY A O 1
ATOM 6835 N N . ASP A 1 899 ? 10.923 -18.577 12.171 1.00 82.19 899 ASP A N 1
ATOM 6836 C CA . ASP A 1 899 ? 11.057 -19.771 11.327 1.00 82.19 899 ASP A CA 1
ATOM 6837 C C . ASP A 1 899 ? 11.171 -19.408 9.837 1.00 82.19 899 ASP A C 1
ATOM 6839 O O . ASP A 1 899 ? 12.144 -19.807 9.198 1.00 82.19 899 ASP A O 1
ATOM 6843 N N . ASP A 1 900 ? 10.276 -18.564 9.318 1.00 84.31 900 ASP A N 1
ATOM 6844 C CA . ASP A 1 900 ? 10.246 -18.186 7.897 1.00 84.31 900 ASP A CA 1
ATOM 6845 C C . ASP A 1 900 ? 11.521 -17.474 7.425 1.00 84.31 900 ASP A C 1
ATOM 6847 O O . ASP A 1 900 ? 12.001 -17.710 6.317 1.00 84.31 900 ASP A O 1
ATOM 6851 N N . VAL A 1 901 ? 12.099 -16.604 8.261 1.00 86.94 901 VAL A N 1
ATOM 6852 C CA . VAL A 1 901 ? 13.334 -15.871 7.929 1.00 86.94 901 VAL A CA 1
ATOM 6853 C C . VAL A 1 901 ? 14.541 -16.813 7.922 1.00 86.94 901 VAL A C 1
ATOM 6855 O O . VAL A 1 901 ? 15.439 -16.679 7.089 1.00 86.94 901 VAL A O 1
ATOM 6858 N N . ARG A 1 902 ? 14.567 -17.803 8.821 1.00 85.00 902 ARG A N 1
ATOM 6859 C CA . ARG A 1 902 ? 15.611 -18.839 8.823 1.00 85.00 902 ARG A CA 1
ATOM 6860 C C . ARG A 1 902 ? 15.473 -19.766 7.621 1.00 85.00 902 ARG A C 1
ATOM 6862 O O . ARG A 1 902 ? 16.478 -20.107 7.002 1.00 85.00 902 ARG A O 1
ATOM 6869 N N . GLU A 1 903 ? 14.246 -20.119 7.249 1.00 86.31 903 GLU A N 1
ATOM 6870 C CA . GLU A 1 903 ? 13.973 -20.888 6.035 1.00 86.31 903 GLU A CA 1
ATOM 6871 C C . GLU A 1 903 ? 14.352 -20.096 4.776 1.00 86.31 903 GLU A C 1
ATOM 6873 O O . GLU A 1 903 ? 14.954 -20.643 3.855 1.00 86.31 903 GLU A O 1
ATOM 6878 N N . PHE A 1 904 ? 14.096 -18.784 4.755 1.00 90.06 904 PHE A N 1
ATOM 6879 C CA . PHE A 1 904 ? 14.592 -17.889 3.712 1.00 90.06 904 PHE A CA 1
ATOM 6880 C C . PHE A 1 904 ? 16.118 -17.939 3.598 1.00 90.06 904 PHE A C 1
ATOM 6882 O O . PHE A 1 904 ? 16.628 -18.065 2.486 1.00 90.06 904 PHE A O 1
ATOM 6889 N N . ALA A 1 905 ? 16.844 -17.868 4.719 1.00 86.56 905 ALA A N 1
ATOM 6890 C CA . ALA A 1 905 ? 18.302 -17.941 4.712 1.00 86.56 905 ALA A CA 1
ATOM 6891 C C . ALA A 1 905 ? 18.791 -19.283 4.139 1.00 86.56 905 ALA A C 1
ATOM 6893 O O . ALA A 1 905 ? 19.666 -19.290 3.274 1.00 86.56 905 ALA A O 1
ATOM 6894 N N . ALA A 1 906 ? 18.169 -20.397 4.537 1.00 85.75 906 ALA A N 1
ATOM 6895 C CA . ALA A 1 906 ? 18.482 -21.726 4.012 1.00 85.75 906 ALA A CA 1
ATOM 6896 C C . ALA A 1 906 ? 18.190 -21.844 2.502 1.00 85.75 906 ALA A C 1
ATOM 6898 O O . ALA A 1 906 ? 19.063 -22.246 1.737 1.00 85.75 906 ALA A O 1
ATOM 6899 N N . ARG A 1 907 ? 17.015 -21.394 2.038 1.00 87.62 907 ARG A N 1
ATOM 6900 C CA . ARG A 1 907 ? 16.663 -21.359 0.605 1.00 87.62 907 ARG A CA 1
ATOM 6901 C C . ARG A 1 907 ? 17.551 -20.413 -0.196 1.00 87.62 907 ARG A C 1
ATOM 6903 O O . ARG A 1 907 ? 17.774 -20.616 -1.385 1.00 87.62 907 ARG A O 1
ATOM 6910 N N . GLN A 1 908 ? 18.016 -19.318 0.404 1.00 87.50 908 GLN A N 1
ATOM 6911 C CA . GLN A 1 908 ? 18.985 -18.434 -0.237 1.00 87.50 908 GLN A CA 1
ATOM 6912 C C . GLN A 1 908 ? 20.310 -19.170 -0.439 1.00 87.50 908 GLN A C 1
ATOM 6914 O O . GLN A 1 908 ? 20.865 -19.096 -1.525 1.00 87.50 908 GLN A O 1
ATOM 6919 N N . VAL A 1 909 ? 20.783 -19.907 0.564 1.00 85.69 909 VAL A N 1
ATOM 6920 C CA . VAL A 1 909 ? 22.001 -20.722 0.470 1.00 85.69 909 VAL A CA 1
ATOM 6921 C C . VAL A 1 909 ? 21.877 -21.813 -0.589 1.00 85.69 909 VAL A C 1
ATOM 6923 O O . VAL A 1 909 ? 22.794 -21.963 -1.389 1.00 85.69 909 VAL A O 1
ATOM 6926 N N . GLU A 1 910 ? 20.748 -22.520 -0.629 1.00 85.94 910 GLU A N 1
ATOM 6927 C CA . GLU A 1 910 ? 20.455 -23.544 -1.638 1.00 85.94 910 GLU A CA 1
ATOM 6928 C C . GLU A 1 910 ? 20.467 -22.944 -3.051 1.00 85.94 910 GLU A C 1
ATOM 6930 O O . GLU A 1 910 ? 21.265 -23.351 -3.889 1.00 85.94 910 GLU A O 1
ATOM 6935 N N . ARG A 1 911 ? 19.715 -21.856 -3.279 1.00 84.81 911 ARG A N 1
ATOM 6936 C CA . ARG A 1 911 ? 19.701 -21.146 -4.572 1.00 84.81 911 ARG A CA 1
ATOM 6937 C C . ARG A 1 911 ? 21.069 -20.616 -4.991 1.00 84.81 911 ARG A C 1
ATOM 6939 O O . ARG A 1 911 ? 21.375 -20.605 -6.176 1.00 84.81 911 ARG A O 1
ATOM 6946 N N . LEU A 1 912 ? 21.865 -20.122 -4.042 1.00 84.88 912 LEU A N 1
ATOM 6947 C CA . LEU A 1 912 ? 23.226 -19.660 -4.320 1.00 84.88 912 LEU A CA 1
ATOM 6948 C C . LEU A 1 912 ? 24.177 -20.830 -4.602 1.00 84.88 912 LEU A C 1
ATOM 6950 O O . LEU A 1 912 ? 25.148 -20.646 -5.328 1.00 84.88 912 LEU A O 1
ATOM 6954 N N . GLY A 1 913 ? 23.914 -22.007 -4.032 1.00 79.19 913 GLY A N 1
ATOM 6955 C CA . GLY A 1 913 ? 24.653 -23.237 -4.308 1.00 79.19 913 GLY A CA 1
ATOM 6956 C C . GLY A 1 913 ? 24.357 -23.812 -5.691 1.00 79.19 913 GLY A C 1
ATOM 6957 O O . GLY A 1 913 ? 25.283 -24.264 -6.361 1.00 79.19 913 GLY A O 1
ATOM 6958 N N . ASP A 1 914 ? 23.099 -23.721 -6.120 1.00 75.94 914 ASP A N 1
ATOM 6959 C CA . ASP A 1 914 ? 22.609 -24.226 -7.406 1.00 75.94 914 ASP A CA 1
ATOM 6960 C C . ASP A 1 914 ? 22.816 -23.245 -8.570 1.00 75.94 914 ASP A C 1
ATOM 6962 O O . ASP A 1 914 ? 22.455 -23.548 -9.709 1.00 75.94 914 ASP A O 1
ATOM 6966 N N . ASP A 1 915 ? 23.387 -22.063 -8.315 1.00 73.12 915 ASP A N 1
ATOM 6967 C CA . ASP A 1 915 ? 23.651 -21.074 -9.356 1.00 73.12 915 ASP A CA 1
ATOM 6968 C C . ASP A 1 915 ? 24.803 -21.550 -10.270 1.00 73.12 915 ASP A C 1
ATOM 6970 O O . ASP A 1 915 ? 25.957 -21.621 -9.829 1.00 73.12 915 ASP A O 1
ATOM 6974 N N . PRO A 1 916 ? 24.533 -21.848 -11.556 1.00 63.53 916 PRO A N 1
ATOM 6975 C CA . PRO A 1 916 ? 25.545 -22.375 -12.465 1.00 63.53 916 PRO A CA 1
ATOM 6976 C C . PRO A 1 916 ? 26.608 -21.333 -12.846 1.00 63.53 916 PRO A C 1
ATOM 6978 O O . PRO A 1 916 ? 27.712 -21.707 -13.241 1.00 63.53 916 PRO A O 1
ATOM 6981 N N . GLU A 1 917 ? 26.307 -20.035 -12.738 1.00 64.88 917 GLU A N 1
ATOM 6982 C CA . GLU A 1 917 ? 27.244 -18.945 -13.034 1.00 64.88 917 GLU A CA 1
ATOM 6983 C C . GLU A 1 917 ? 28.215 -18.704 -11.864 1.00 64.88 917 GLU A C 1
ATOM 6985 O O . GLU A 1 917 ? 29.379 -18.353 -12.080 1.00 64.88 917 GLU A O 1
ATOM 6990 N N . TYR A 1 918 ? 27.765 -18.950 -10.629 1.00 71.44 918 TYR A N 1
ATOM 6991 C CA . TYR A 1 918 ? 28.515 -18.692 -9.392 1.00 71.44 918 TYR A CA 1
ATOM 6992 C C . TYR A 1 918 ? 28.664 -19.933 -8.498 1.00 71.44 918 TYR A C 1
ATOM 6994 O O . TYR A 1 918 ? 28.592 -19.836 -7.273 1.00 71.44 918 TYR A O 1
ATOM 7002 N N . ALA A 1 919 ? 28.906 -21.098 -9.101 1.00 74.31 919 ALA A N 1
ATOM 7003 C CA . ALA A 1 919 ? 28.984 -22.369 -8.385 1.00 74.31 919 ALA A CA 1
ATOM 7004 C C . ALA A 1 919 ? 30.070 -22.365 -7.277 1.00 74.31 919 ALA A C 1
ATOM 7006 O O . ALA A 1 919 ? 31.252 -22.157 -7.586 1.00 74.31 919 ALA A O 1
ATOM 7007 N N . PRO A 1 920 ? 29.741 -22.686 -6.007 1.00 75.94 920 PRO A N 1
ATOM 7008 C CA . PRO A 1 920 ? 30.671 -22.586 -4.873 1.00 75.94 920 PRO A CA 1
ATOM 7009 C C . PRO A 1 920 ? 31.992 -23.347 -5.034 1.00 75.94 920 PRO A C 1
ATOM 7011 O O . PRO A 1 920 ? 33.031 -22.909 -4.538 1.00 75.94 920 PRO A O 1
ATOM 7014 N N . GLY A 1 921 ? 31.972 -24.480 -5.747 1.00 69.56 921 GLY A N 1
ATOM 7015 C CA . GLY A 1 921 ? 33.162 -25.297 -6.007 1.00 69.56 921 GLY A CA 1
ATOM 7016 C C . GLY A 1 921 ? 34.252 -24.565 -6.800 1.00 69.56 921 GLY A C 1
ATOM 7017 O O . GLY A 1 921 ? 35.432 -24.876 -6.651 1.0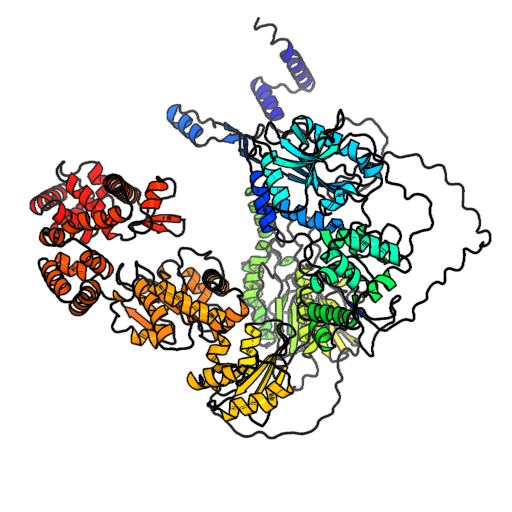0 69.56 921 GLY A O 1
ATOM 7018 N N . GLY A 1 922 ? 33.875 -23.554 -7.591 1.00 67.19 922 GLY A N 1
ATOM 7019 C CA . GLY A 1 922 ? 34.795 -22.713 -8.357 1.00 67.19 922 GLY A CA 1
ATOM 7020 C C . GLY A 1 922 ? 35.318 -21.492 -7.598 1.00 67.19 922 GLY A C 1
ATOM 7021 O O . GLY A 1 922 ? 36.136 -20.750 -8.135 1.00 67.19 922 GLY A O 1
ATOM 7022 N N . TYR A 1 923 ? 34.873 -21.244 -6.365 1.00 76.56 923 TYR A N 1
ATOM 7023 C CA . TYR A 1 923 ? 35.314 -20.071 -5.621 1.00 76.56 923 TYR A CA 1
ATOM 7024 C C . TYR A 1 923 ? 36.691 -20.274 -4.991 1.00 76.56 923 TYR A C 1
ATOM 7026 O O . TYR A 1 923 ? 36.933 -21.257 -4.281 1.00 76.56 923 TYR A O 1
ATOM 7034 N N . VAL A 1 924 ? 37.575 -19.293 -5.170 1.00 76.69 924 VAL A N 1
ATOM 7035 C CA . VAL A 1 924 ? 38.836 -19.206 -4.430 1.00 76.69 924 VAL A CA 1
ATOM 7036 C C . VAL A 1 924 ? 38.736 -18.039 -3.452 1.00 76.69 924 VAL A C 1
ATOM 7038 O O . VAL A 1 924 ? 38.649 -16.890 -3.891 1.00 76.69 924 VAL A O 1
ATOM 7041 N N . PRO A 1 925 ? 38.714 -18.314 -2.137 1.00 73.12 925 PRO A N 1
ATOM 7042 C CA . PRO A 1 925 ? 38.528 -17.274 -1.141 1.00 73.12 925 PRO A CA 1
ATOM 7043 C C . PRO A 1 925 ? 39.708 -16.285 -1.144 1.00 73.12 925 PRO A C 1
ATOM 7045 O O . PRO A 1 925 ? 40.858 -16.707 -1.298 1.00 73.12 925 PRO A O 1
ATOM 7048 N N . PRO A 1 926 ? 39.458 -14.973 -0.987 1.00 77.69 926 PRO A N 1
ATOM 7049 C CA . PRO A 1 926 ? 40.510 -14.024 -0.650 1.00 77.69 926 PRO A CA 1
ATOM 7050 C C . PRO A 1 926 ? 41.013 -14.286 0.776 1.00 77.69 926 PRO A C 1
ATOM 7052 O O . PRO A 1 926 ? 40.297 -14.870 1.591 1.00 77.69 926 PRO A O 1
ATOM 7055 N N . ASN A 1 927 ? 42.227 -13.825 1.078 1.00 75.00 927 ASN A N 1
ATOM 7056 C CA . ASN A 1 927 ? 42.840 -14.003 2.398 1.00 75.00 927 ASN A CA 1
ATOM 7057 C C . ASN A 1 927 ? 41.990 -13.368 3.514 1.00 75.00 927 ASN A C 1
ATOM 7059 O O . ASN A 1 927 ? 41.863 -13.939 4.589 1.00 75.00 927 ASN A O 1
ATOM 7063 N N . ASP A 1 928 ? 41.340 -12.239 3.224 1.00 75.94 928 ASP A N 1
ATOM 7064 C CA . ASP A 1 928 ? 40.545 -11.473 4.191 1.00 75.94 928 ASP A CA 1
ATOM 7065 C C . ASP A 1 928 ? 39.091 -11.969 4.331 1.00 75.94 928 ASP A C 1
ATOM 7067 O O . ASP A 1 928 ? 38.242 -11.289 4.907 1.00 75.94 928 ASP A O 1
ATOM 7071 N N . LEU A 1 929 ? 38.749 -13.138 3.777 1.00 80.50 929 LEU A N 1
ATOM 7072 C CA . LEU A 1 929 ? 37.380 -13.659 3.844 1.00 80.50 929 LEU A CA 1
ATOM 7073 C C . LEU A 1 929 ? 36.951 -13.998 5.272 1.00 80.50 929 LEU A C 1
ATOM 7075 O O . LEU A 1 929 ? 35.841 -13.661 5.675 1.00 80.50 929 LEU A O 1
ATOM 7079 N N . ASP A 1 930 ? 37.817 -14.669 6.027 1.00 81.12 930 ASP A N 1
ATOM 7080 C CA . ASP A 1 930 ? 37.515 -15.031 7.415 1.00 81.12 930 ASP A CA 1
ATOM 7081 C C . ASP A 1 930 ? 37.392 -13.781 8.292 1.00 81.12 930 ASP A C 1
ATOM 7083 O O . ASP A 1 930 ? 36.618 -13.730 9.243 1.00 81.12 930 ASP A O 1
ATOM 7087 N N . ASP A 1 931 ? 38.125 -12.745 7.917 1.00 78.12 931 ASP A N 1
ATOM 7088 C CA . ASP A 1 931 ? 38.094 -11.430 8.523 1.00 78.12 931 ASP A CA 1
ATOM 7089 C C . ASP A 1 931 ? 36.780 -10.690 8.242 1.00 78.12 931 ASP A C 1
ATOM 7091 O O . ASP A 1 931 ? 36.214 -10.100 9.159 1.00 78.12 931 ASP A O 1
ATOM 7095 N N . LEU A 1 932 ? 36.243 -10.796 7.022 1.00 79.50 932 LEU A N 1
ATOM 7096 C CA . LEU A 1 932 ? 34.897 -10.321 6.679 1.00 79.50 932 LEU A CA 1
ATOM 7097 C C . LEU A 1 932 ? 33.789 -11.089 7.396 1.00 79.50 932 LEU A C 1
ATOM 7099 O O . LEU A 1 932 ? 32.793 -10.491 7.787 1.00 79.50 932 LEU A O 1
ATOM 7103 N N . LEU A 1 933 ? 33.950 -12.401 7.575 1.00 79.44 933 LEU A N 1
ATOM 7104 C CA . LEU A 1 933 ? 32.976 -13.232 8.291 1.00 79.44 933 LEU A CA 1
ATOM 7105 C C . LEU A 1 933 ? 32.928 -12.920 9.793 1.00 79.44 933 LEU A C 1
ATOM 7107 O O . LEU A 1 933 ? 31.915 -13.178 10.439 1.00 79.44 933 LEU A O 1
ATOM 7111 N N . ARG A 1 934 ? 34.010 -12.368 10.354 1.00 77.06 934 ARG A N 1
ATOM 7112 C CA . ARG A 1 934 ? 34.071 -11.906 11.750 1.00 77.06 934 ARG A CA 1
ATOM 7113 C C . ARG A 1 934 ? 33.669 -10.438 11.914 1.00 77.06 934 ARG A C 1
ATOM 7115 O O . ARG A 1 934 ? 33.484 -9.998 13.050 1.00 77.06 934 ARG A O 1
ATOM 7122 N N . GLU A 1 935 ? 33.536 -9.691 10.819 1.00 74.00 935 GLU A N 1
ATOM 7123 C CA . GLU A 1 935 ? 33.264 -8.257 10.841 1.00 74.00 935 GLU A CA 1
ATOM 7124 C C . GLU A 1 935 ? 31.860 -7.967 11.387 1.00 74.00 935 GLU A C 1
ATOM 7126 O O . GLU A 1 935 ? 30.857 -8.526 10.936 1.00 74.00 935 GLU A O 1
ATOM 7131 N N . ARG A 1 936 ? 31.781 -7.082 12.387 1.00 69.00 936 ARG A N 1
ATOM 7132 C CA . ARG A 1 936 ? 30.508 -6.702 13.026 1.00 69.00 936 ARG A CA 1
ATOM 7133 C C . ARG A 1 936 ? 30.075 -5.276 12.700 1.00 69.00 936 ARG A C 1
ATOM 7135 O O . ARG A 1 936 ? 28.925 -4.939 12.989 1.00 69.00 936 ARG A O 1
ATOM 7142 N N . GLY A 1 937 ? 30.962 -4.470 12.112 1.00 72.75 937 GLY A N 1
ATOM 7143 C CA . GLY A 1 937 ? 30.676 -3.137 11.587 1.00 72.75 937 GLY A CA 1
ATOM 7144 C C . GLY A 1 937 ? 30.422 -3.133 10.074 1.00 72.75 937 GLY A C 1
ATOM 7145 O O . GLY A 1 937 ? 30.345 -4.191 9.445 1.00 72.75 937 GLY A O 1
ATOM 7146 N N . PRO A 1 938 ? 30.252 -1.950 9.463 1.00 79.06 938 PRO A N 1
ATOM 7147 C CA . PRO A 1 938 ? 30.141 -1.848 8.018 1.00 79.06 938 PRO A CA 1
ATOM 7148 C C . PRO A 1 938 ? 31.504 -2.082 7.350 1.00 79.06 938 PRO A C 1
ATOM 7150 O O . PRO A 1 938 ? 32.554 -1.712 7.881 1.00 79.06 938 PRO A O 1
ATOM 7153 N N . ALA A 1 939 ? 31.489 -2.673 6.158 1.00 82.94 939 ALA A N 1
ATOM 7154 C CA . ALA A 1 939 ? 32.691 -2.936 5.377 1.00 82.94 939 ALA A CA 1
ATOM 7155 C C . ALA A 1 939 ? 32.512 -2.521 3.917 1.00 82.94 939 ALA A C 1
ATOM 7157 O O . ALA A 1 939 ? 31.427 -2.609 3.340 1.00 82.94 939 ALA A O 1
ATOM 7158 N N . THR A 1 940 ? 33.604 -2.088 3.303 1.00 85.25 940 THR A N 1
ATOM 7159 C CA . THR A 1 940 ? 33.672 -1.726 1.891 1.00 85.25 940 THR A CA 1
ATOM 7160 C C . THR A 1 940 ? 34.636 -2.658 1.178 1.00 85.25 940 THR A C 1
ATOM 7162 O O . THR A 1 940 ? 35.763 -2.891 1.618 1.00 85.25 940 THR A O 1
ATOM 7165 N N . VAL A 1 941 ? 34.168 -3.206 0.064 1.00 86.31 941 VAL A N 1
ATOM 7166 C CA . VAL A 1 941 ? 34.924 -4.065 -0.833 1.00 86.31 941 VAL A CA 1
ATOM 7167 C C . VAL A 1 941 ? 35.064 -3.346 -2.165 1.00 86.31 941 VAL A C 1
ATOM 7169 O O . VAL A 1 941 ? 34.068 -3.040 -2.819 1.00 86.31 941 VAL A O 1
ATOM 7172 N N . TRP A 1 942 ? 36.288 -3.124 -2.624 1.00 86.44 942 TRP A N 1
ATOM 7173 C CA . TRP A 1 942 ? 36.523 -2.592 -3.966 1.00 86.44 942 TRP A CA 1
ATOM 7174 C C . TRP A 1 942 ? 37.525 -3.426 -4.740 1.00 86.44 942 TRP A C 1
ATOM 7176 O O . TRP A 1 942 ? 38.303 -4.197 -4.188 1.00 86.44 942 TRP A O 1
ATOM 7186 N N . GLY A 1 943 ? 37.497 -3.287 -6.057 1.00 77.44 943 GLY A N 1
ATOM 7187 C CA . GLY A 1 943 ? 38.456 -3.935 -6.941 1.00 77.44 943 GLY A CA 1
ATOM 7188 C C . GLY A 1 943 ? 38.099 -3.702 -8.399 1.00 77.44 943 GLY A C 1
ATOM 7189 O O . GLY A 1 943 ? 36.989 -3.261 -8.713 1.00 77.44 943 GLY A O 1
ATOM 7190 N N . ALA A 1 944 ? 39.009 -4.052 -9.301 1.00 69.94 944 ALA A N 1
ATOM 7191 C CA . ALA A 1 944 ? 38.783 -3.930 -10.737 1.00 69.94 944 ALA A CA 1
ATOM 7192 C C . ALA A 1 944 ? 37.567 -4.765 -11.219 1.00 69.94 944 ALA A C 1
ATOM 7194 O O . ALA A 1 944 ? 37.113 -5.691 -10.534 1.00 69.94 944 ALA A O 1
ATOM 7195 N N . PRO A 1 945 ? 36.973 -4.461 -12.383 1.00 66.12 945 PRO A N 1
ATOM 7196 C CA . PRO A 1 945 ? 35.929 -5.300 -12.972 1.00 66.12 945 PRO A CA 1
ATOM 7197 C C . PRO A 1 945 ? 36.372 -6.769 -13.099 1.00 66.12 945 PRO A C 1
ATOM 7199 O O . PRO A 1 945 ? 37.505 -7.060 -13.466 1.00 66.12 945 PRO A O 1
ATOM 7202 N N . GLY A 1 946 ? 35.488 -7.711 -12.759 1.00 67.88 946 GLY A N 1
ATOM 7203 C CA . GLY A 1 946 ? 35.784 -9.148 -12.856 1.00 67.88 946 GLY A CA 1
ATOM 7204 C C . GLY A 1 946 ? 36.592 -9.759 -11.700 1.00 67.88 946 GLY A C 1
ATOM 7205 O O . GLY A 1 946 ? 36.713 -10.978 -11.652 1.00 67.88 946 GLY A O 1
ATOM 7206 N N . THR A 1 947 ? 37.038 -8.979 -10.703 1.00 75.06 947 THR A N 1
ATOM 7207 C CA . THR A 1 947 ? 37.774 -9.496 -9.520 1.00 75.06 947 THR A CA 1
ATOM 7208 C C . THR A 1 947 ? 36.958 -10.383 -8.570 1.00 75.06 947 THR A C 1
ATOM 7210 O O . THR A 1 947 ? 37.469 -10.818 -7.545 1.00 75.06 947 THR A O 1
ATOM 7213 N N . GLY A 1 948 ? 35.693 -10.670 -8.889 1.00 76.50 948 GLY A N 1
ATOM 7214 C CA . GLY A 1 948 ? 34.859 -11.584 -8.108 1.00 76.50 948 GLY A CA 1
ATOM 7215 C C . GLY A 1 948 ? 34.094 -10.944 -6.948 1.00 76.50 948 GLY A C 1
ATOM 7216 O O . GLY A 1 948 ? 33.648 -11.670 -6.075 1.00 76.50 948 GLY A O 1
ATOM 7217 N N . LYS A 1 949 ? 33.881 -9.621 -6.937 1.00 84.12 949 LYS A N 1
ATOM 7218 C CA . LYS A 1 949 ? 33.079 -8.909 -5.913 1.00 84.12 949 LYS A CA 1
ATOM 7219 C C . LYS A 1 949 ? 31.698 -9.530 -5.664 1.00 84.12 949 LYS A C 1
ATOM 7221 O O . LYS A 1 949 ? 31.371 -9.873 -4.534 1.00 84.12 949 LYS A O 1
ATOM 7226 N N . THR A 1 950 ? 30.920 -9.737 -6.725 1.00 82.75 950 THR A N 1
ATOM 7227 C CA . THR A 1 950 ? 29.598 -10.379 -6.651 1.00 82.75 950 THR A CA 1
ATOM 7228 C C . THR A 1 950 ? 29.700 -11.813 -6.122 1.00 82.75 950 THR A C 1
ATOM 7230 O O . THR A 1 950 ? 28.876 -12.233 -5.315 1.00 82.75 950 THR A O 1
ATOM 7233 N N . PHE A 1 951 ? 30.742 -12.549 -6.524 1.00 83.31 951 PHE A N 1
ATOM 7234 C CA . PHE A 1 951 ? 31.006 -13.904 -6.034 1.00 83.31 951 PHE A CA 1
ATOM 7235 C C . PHE A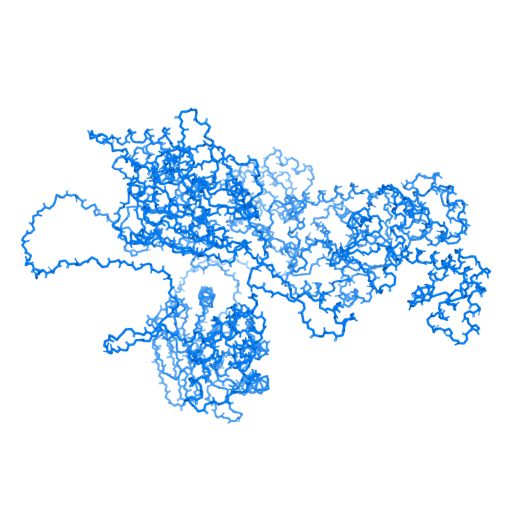 1 951 ? 31.345 -13.878 -4.534 1.00 83.31 951 PHE A C 1
ATOM 7237 O O . PHE A 1 951 ? 30.753 -14.627 -3.767 1.00 83.31 951 PHE A O 1
ATOM 7244 N N . LEU A 1 952 ? 32.202 -12.953 -4.085 1.00 87.06 952 LEU A N 1
ATOM 7245 C CA . LEU A 1 952 ? 32.520 -12.760 -2.671 1.00 87.06 952 LEU A CA 1
ATOM 7246 C C . LEU A 1 952 ? 31.257 -12.504 -1.846 1.00 87.06 952 LEU A C 1
ATOM 7248 O O . LEU A 1 952 ? 31.083 -13.165 -0.834 1.00 87.06 952 LEU A O 1
ATOM 7252 N N . LEU A 1 953 ? 30.371 -11.590 -2.258 1.00 88.56 953 LEU A N 1
ATOM 7253 C CA . LEU A 1 953 ? 29.136 -11.314 -1.510 1.00 88.56 953 LEU A CA 1
ATOM 7254 C C . LEU A 1 953 ? 28.234 -12.555 -1.416 1.00 88.56 953 LEU A C 1
ATOM 7256 O O . LEU A 1 953 ? 27.691 -12.852 -0.355 1.00 88.56 953 LEU A O 1
ATOM 7260 N N . ARG A 1 954 ? 28.108 -13.324 -2.500 1.00 88.25 954 ARG A N 1
ATOM 7261 C CA . ARG A 1 954 ? 27.335 -14.576 -2.508 1.00 88.25 954 ARG A CA 1
ATOM 7262 C C . ARG A 1 954 ? 27.964 -15.644 -1.609 1.00 88.25 954 ARG A C 1
ATOM 7264 O O . ARG A 1 954 ? 27.262 -16.310 -0.853 1.00 88.25 954 ARG A O 1
ATOM 7271 N N . GLU A 1 955 ? 29.287 -15.766 -1.629 1.00 87.12 955 GLU A N 1
ATOM 7272 C CA . GLU A 1 955 ? 30.028 -16.689 -0.767 1.00 87.12 955 GLU A CA 1
ATOM 7273 C C . GLU A 1 955 ? 30.036 -16.259 0.695 1.00 87.12 955 GLU A C 1
ATOM 7275 O O . GLU A 1 955 ? 29.970 -17.118 1.570 1.00 87.12 955 GLU A O 1
ATOM 7280 N N . LEU A 1 956 ? 30.047 -14.956 0.977 1.00 88.75 956 LEU A N 1
ATOM 7281 C CA . LEU A 1 956 ? 29.812 -14.422 2.314 1.00 88.75 956 LEU A CA 1
ATOM 7282 C C . LEU A 1 956 ? 28.426 -14.830 2.791 1.00 88.75 956 LEU A C 1
ATOM 7284 O O . LEU A 1 956 ? 28.323 -15.408 3.864 1.00 88.75 956 LEU A O 1
ATOM 7288 N N . ALA A 1 957 ? 27.380 -14.635 1.982 1.00 89.06 957 ALA A N 1
ATOM 7289 C CA . ALA A 1 957 ? 26.033 -15.060 2.350 1.00 89.06 957 ALA A CA 1
ATOM 7290 C C . ALA A 1 957 ? 25.967 -16.566 2.671 1.00 89.06 957 ALA A C 1
ATOM 7292 O O . ALA A 1 957 ? 25.362 -16.973 3.663 1.00 89.06 957 ALA A O 1
ATOM 7293 N N . ARG A 1 958 ? 26.643 -17.390 1.861 1.00 88.06 958 ARG A N 1
ATOM 7294 C CA . ARG A 1 958 ? 26.695 -18.846 2.034 1.00 88.06 958 ARG A CA 1
ATOM 7295 C C . ARG A 1 958 ? 27.456 -19.271 3.288 1.00 88.06 958 ARG A C 1
ATOM 7297 O O . ARG A 1 958 ? 26.976 -20.096 4.063 1.00 88.06 958 ARG A O 1
ATOM 7304 N N . ARG A 1 959 ? 28.654 -18.721 3.487 1.00 87.88 959 ARG A N 1
ATOM 7305 C CA . ARG A 1 959 ? 29.546 -19.092 4.591 1.00 87.88 959 ARG A CA 1
ATOM 7306 C C . ARG A 1 959 ? 29.082 -18.528 5.923 1.00 87.88 959 ARG A C 1
ATOM 7308 O O . ARG A 1 959 ? 29.232 -19.222 6.917 1.00 87.88 959 ARG A O 1
ATOM 7315 N N . TRP A 1 960 ? 28.465 -17.346 5.945 1.00 86.06 960 TRP A N 1
ATOM 7316 C CA . TRP A 1 960 ? 27.882 -16.782 7.166 1.00 86.06 960 TRP A CA 1
ATOM 7317 C C . TRP A 1 960 ? 26.757 -17.663 7.701 1.00 86.06 960 TRP A C 1
ATOM 7319 O O . TRP A 1 960 ? 26.680 -17.910 8.894 1.00 86.06 960 TRP A O 1
ATOM 7329 N N . HIS A 1 961 ? 25.930 -18.230 6.821 1.00 83.19 961 HIS A N 1
ATOM 7330 C CA . HIS A 1 961 ? 24.948 -19.219 7.257 1.00 83.19 961 HIS A CA 1
ATOM 7331 C C . HIS A 1 961 ? 25.617 -20.487 7.820 1.00 83.19 961 HIS A C 1
ATOM 7333 O O . HIS A 1 961 ? 25.157 -21.047 8.813 1.00 83.19 961 HIS A O 1
ATOM 7339 N N . ALA A 1 962 ? 26.735 -20.919 7.224 1.00 81.62 962 ALA A N 1
ATOM 7340 C CA . ALA A 1 962 ? 27.477 -22.102 7.657 1.00 81.62 962 ALA A CA 1
ATOM 7341 C C . ALA A 1 962 ? 28.231 -21.927 8.991 1.00 81.62 962 ALA A C 1
ATOM 7343 O O . ALA A 1 962 ? 28.513 -22.929 9.644 1.00 81.62 962 ALA A O 1
ATOM 7344 N N . THR A 1 963 ? 28.541 -20.696 9.425 1.00 80.75 963 THR A N 1
ATOM 7345 C CA . THR A 1 963 ? 29.155 -20.460 10.748 1.00 80.75 963 THR A CA 1
ATOM 7346 C C . THR A 1 963 ? 28.188 -20.731 11.902 1.00 80.75 963 THR A C 1
ATOM 7348 O O . THR A 1 963 ? 28.626 -20.856 13.044 1.00 80.75 963 THR A O 1
ATOM 7351 N N . GLY A 1 964 ? 26.880 -20.819 11.627 1.00 70.44 964 GLY A N 1
ATOM 7352 C CA . GLY A 1 964 ? 25.847 -20.953 12.653 1.00 70.44 964 GLY A CA 1
ATOM 7353 C C . GLY A 1 964 ? 25.602 -19.666 13.448 1.00 70.44 964 GLY A C 1
ATOM 7354 O O . GLY A 1 964 ? 24.873 -19.697 14.440 1.00 70.44 964 GLY A O 1
ATOM 7355 N N . ASP A 1 965 ? 26.190 -18.540 13.027 1.00 77.00 965 ASP A N 1
ATOM 7356 C CA . ASP A 1 965 ? 25.888 -17.224 13.584 1.00 77.00 965 ASP A CA 1
ATOM 7357 C C . ASP A 1 965 ? 24.427 -16.869 13.248 1.00 77.00 965 ASP A C 1
ATOM 7359 O O . ASP A 1 965 ? 24.022 -16.980 12.086 1.00 77.00 965 ASP A O 1
ATOM 7363 N N . PRO A 1 966 ? 23.597 -16.458 14.223 1.00 77.12 966 PRO A N 1
ATOM 7364 C CA . PRO A 1 966 ? 22.203 -16.070 14.000 1.00 77.12 966 PRO A CA 1
ATOM 7365 C C . PRO A 1 966 ? 22.088 -14.680 13.351 1.00 77.12 966 PRO A C 1
ATOM 7367 O O . PRO A 1 966 ? 21.393 -13.782 13.839 1.00 77.12 966 PRO A O 1
ATOM 7370 N N . VAL A 1 967 ? 22.807 -14.501 12.253 1.00 84.94 967 VAL A N 1
ATOM 7371 C CA . VAL A 1 967 ? 22.840 -13.324 11.400 1.00 84.94 967 VAL A CA 1
ATOM 7372 C C . VAL A 1 967 ? 22.398 -13.771 10.017 1.00 84.94 967 VAL A C 1
ATOM 7374 O O . VAL A 1 967 ? 22.905 -14.747 9.469 1.00 84.94 967 VAL A O 1
ATOM 7377 N N . VAL A 1 968 ? 21.425 -13.065 9.453 1.00 88.38 968 VAL A N 1
ATOM 7378 C CA . VAL A 1 968 ? 20.850 -13.403 8.155 1.00 88.38 968 VAL A CA 1
ATOM 7379 C C . VAL A 1 968 ? 21.400 -12.439 7.104 1.00 88.38 968 VAL A C 1
ATOM 7381 O O . VAL A 1 968 ? 21.063 -11.250 7.129 1.00 88.38 968 VAL A O 1
ATOM 7384 N N . PRO A 1 969 ? 22.251 -12.921 6.182 1.00 89.31 969 PRO A N 1
ATOM 7385 C CA . PRO A 1 969 ? 22.727 -12.113 5.074 1.00 89.31 969 PRO A CA 1
ATOM 7386 C C . PRO A 1 969 ? 21.599 -11.925 4.056 1.00 89.31 969 PRO A C 1
ATOM 7388 O O . PRO A 1 969 ? 20.972 -12.894 3.633 1.00 89.31 969 PRO A O 1
ATOM 7391 N N . ILE A 1 970 ? 21.343 -10.689 3.637 1.00 88.75 970 ILE A N 1
ATOM 7392 C CA . ILE A 1 970 ? 20.359 -10.345 2.607 1.00 88.75 970 ILE A CA 1
ATOM 7393 C C . ILE A 1 970 ? 21.108 -9.753 1.422 1.00 88.75 970 ILE A C 1
ATOM 7395 O O . ILE A 1 970 ? 21.706 -8.680 1.522 1.00 88.75 970 ILE A O 1
ATOM 7399 N N . LEU A 1 971 ? 21.059 -10.455 0.289 1.00 86.31 971 LEU A N 1
ATOM 7400 C CA . LEU A 1 971 ? 21.654 -9.977 -0.952 1.00 86.31 971 LEU A CA 1
ATOM 7401 C C . LEU A 1 971 ? 20.735 -8.932 -1.605 1.00 86.31 971 LEU A C 1
ATOM 7403 O O . LEU A 1 971 ? 19.616 -9.243 -2.028 1.00 86.31 971 LEU A O 1
ATOM 7407 N N . VAL A 1 972 ? 21.214 -7.695 -1.709 1.00 80.75 972 VAL A N 1
ATOM 7408 C CA . VAL A 1 972 ? 20.489 -6.590 -2.343 1.00 80.75 972 VAL A CA 1
ATOM 7409 C C . VAL A 1 972 ? 21.136 -6.284 -3.689 1.00 80.75 972 VAL A C 1
ATOM 7411 O O . VAL A 1 972 ? 22.248 -5.765 -3.768 1.00 80.75 972 VAL A O 1
ATOM 7414 N N . ASP A 1 973 ? 20.410 -6.621 -4.754 1.00 69.69 973 ASP A N 1
ATOM 7415 C CA . ASP A 1 973 ? 20.771 -6.278 -6.128 1.00 69.69 973 ASP A CA 1
ATOM 7416 C C . ASP A 1 973 ? 20.030 -5.001 -6.550 1.00 69.69 973 ASP A C 1
ATOM 7418 O O . ASP A 1 973 ? 18.810 -5.019 -6.721 1.00 69.69 973 ASP A O 1
ATOM 7422 N N . LEU A 1 974 ? 20.767 -3.897 -6.693 1.00 64.50 974 LEU A N 1
ATOM 7423 C CA . LEU A 1 974 ? 20.228 -2.546 -6.908 1.00 64.50 974 LEU A CA 1
ATOM 7424 C C . LEU A 1 974 ? 19.771 -2.272 -8.356 1.00 64.50 974 LEU A C 1
ATOM 7426 O O . LEU A 1 974 ? 19.380 -1.152 -8.672 1.00 64.50 974 LEU A O 1
ATOM 7430 N N . TRP A 1 975 ? 19.801 -3.280 -9.235 1.00 51.78 975 TRP A N 1
ATOM 7431 C CA . TRP A 1 975 ? 19.454 -3.151 -10.657 1.00 51.78 975 TRP A CA 1
ATOM 7432 C C . TRP A 1 975 ? 17.983 -3.430 -10.994 1.00 51.78 975 TRP A C 1
ATOM 7434 O O . TRP A 1 975 ? 17.500 -2.963 -12.023 1.00 51.78 975 TRP A O 1
ATOM 7444 N N . HIS A 1 976 ? 17.274 -4.200 -10.162 1.00 47.47 976 HIS A N 1
ATOM 7445 C CA . HIS A 1 976 ? 15.994 -4.829 -10.533 1.00 47.47 976 HIS A CA 1
ATOM 7446 C C . HIS A 1 976 ? 14.806 -4.481 -9.619 1.00 47.47 976 HIS A C 1
ATOM 7448 O O . HIS A 1 976 ? 13.693 -4.953 -9.861 1.00 47.47 976 HIS A O 1
ATOM 7454 N N . ASP A 1 977 ? 15.024 -3.698 -8.562 1.00 50.47 977 ASP A N 1
ATOM 7455 C CA . ASP A 1 977 ? 14.002 -3.399 -7.555 1.00 50.47 977 ASP A CA 1
ATOM 7456 C C . ASP A 1 977 ? 13.557 -1.933 -7.620 1.00 50.47 977 ASP A C 1
ATOM 7458 O O . ASP A 1 977 ? 14.337 -1.063 -8.003 1.00 50.47 977 ASP A O 1
ATOM 7462 N N . ASP A 1 978 ? 12.301 -1.667 -7.239 1.00 49.56 978 ASP A N 1
ATOM 7463 C CA . ASP A 1 978 ? 11.717 -0.324 -7.119 1.00 49.56 978 ASP A CA 1
ATOM 7464 C C . ASP A 1 978 ? 12.490 0.499 -6.066 1.00 49.56 978 ASP A C 1
ATOM 7466 O O . ASP A 1 978 ? 12.180 0.533 -4.876 1.00 49.56 978 ASP A O 1
ATOM 7470 N N . TRP A 1 979 ? 13.558 1.146 -6.521 1.00 57.09 979 TRP A N 1
ATOM 7471 C CA . TRP A 1 979 ? 14.670 1.676 -5.725 1.00 57.09 979 TRP A CA 1
ATOM 7472 C C . TRP A 1 979 ? 14.385 3.006 -5.014 1.00 57.09 979 TRP A C 1
ATOM 7474 O O . TRP A 1 979 ? 15.266 3.558 -4.360 1.00 57.09 979 TRP A O 1
ATOM 7484 N N . HIS A 1 980 ? 13.166 3.530 -5.129 1.00 58.97 980 HIS A N 1
ATOM 7485 C CA . HIS A 1 980 ? 12.709 4.709 -4.385 1.00 58.97 980 HIS A CA 1
ATOM 7486 C C . HIS A 1 980 ? 12.144 4.364 -2.998 1.00 58.97 980 HIS A C 1
ATOM 7488 O O . HIS A 1 980 ? 11.786 5.265 -2.239 1.00 58.97 980 HIS A O 1
ATOM 7494 N N . ALA A 1 981 ? 12.022 3.075 -2.676 1.00 61.97 981 ALA A N 1
ATOM 7495 C CA . ALA A 1 981 ? 11.442 2.617 -1.425 1.00 61.97 981 ALA A CA 1
ATOM 7496 C C . ALA A 1 981 ? 12.430 2.753 -0.241 1.00 61.97 981 ALA A C 1
ATOM 7498 O O . ALA A 1 981 ? 13.642 2.586 -0.420 1.00 61.97 981 ALA A O 1
ATOM 7499 N N . PRO A 1 982 ? 11.942 3.038 0.982 1.00 71.50 982 PRO A N 1
ATOM 7500 C CA . PRO A 1 982 ? 12.760 2.990 2.192 1.00 71.50 982 PRO A CA 1
ATOM 7501 C C . PRO A 1 982 ? 13.346 1.585 2.432 1.00 71.50 982 PRO A C 1
ATOM 7503 O O . PRO A 1 982 ? 12.856 0.581 1.907 1.00 71.50 982 PRO A O 1
ATOM 7506 N N . LEU A 1 983 ? 14.431 1.517 3.213 1.00 76.00 983 LEU A N 1
ATOM 7507 C CA . LEU A 1 983 ? 15.263 0.315 3.353 1.00 76.00 983 LEU A CA 1
ATOM 7508 C C . LEU A 1 983 ? 14.484 -0.921 3.829 1.00 76.00 983 LEU A C 1
ATOM 7510 O O . LEU A 1 983 ? 14.695 -2.032 3.343 1.00 76.00 983 LEU A O 1
ATOM 7514 N N . ASP A 1 984 ? 13.559 -0.723 4.762 1.00 76.69 984 ASP A N 1
ATOM 7515 C CA . ASP A 1 984 ? 12.686 -1.767 5.289 1.00 76.69 984 ASP A CA 1
ATOM 7516 C C . ASP A 1 984 ? 11.766 -2.369 4.216 1.00 76.69 984 ASP A C 1
ATOM 7518 O O . ASP A 1 984 ? 11.557 -3.580 4.196 1.00 76.69 984 ASP A O 1
ATOM 7522 N N . GLN A 1 985 ? 11.268 -1.559 3.282 1.00 78.62 985 GLN A N 1
ATOM 7523 C CA . GLN A 1 985 ? 10.464 -2.029 2.154 1.00 78.62 985 GLN A CA 1
ATOM 7524 C C . GLN A 1 985 ? 11.299 -2.803 1.128 1.00 78.62 985 GLN A C 1
ATOM 7526 O O . GLN A 1 985 ? 10.832 -3.819 0.614 1.00 78.62 985 GLN A O 1
ATOM 7531 N N . LEU A 1 986 ? 12.542 -2.388 0.863 1.00 79.38 986 LEU A N 1
ATOM 7532 C CA . LEU A 1 986 ? 13.449 -3.139 -0.018 1.00 79.38 986 LEU A CA 1
ATOM 7533 C C . LEU A 1 986 ? 13.760 -4.525 0.551 1.00 79.38 986 LEU A C 1
ATOM 7535 O O . LEU A 1 986 ? 13.652 -5.535 -0.150 1.00 79.38 986 LEU A O 1
ATOM 7539 N N . VAL A 1 987 ? 14.076 -4.584 1.847 1.00 84.25 987 VAL A N 1
ATOM 7540 C CA . VAL A 1 987 ? 14.250 -5.849 2.568 1.00 84.25 987 VAL A CA 1
ATOM 7541 C C . VAL A 1 987 ? 12.966 -6.678 2.509 1.00 84.25 987 VAL A C 1
ATOM 7543 O O . VAL A 1 987 ? 13.027 -7.876 2.227 1.00 84.25 987 VAL A O 1
ATOM 7546 N N . ALA A 1 988 ? 11.799 -6.053 2.683 1.00 85.31 988 ALA A N 1
ATOM 7547 C CA . ALA A 1 988 ? 10.527 -6.757 2.617 1.00 85.31 988 ALA A CA 1
ATOM 7548 C C . ALA A 1 988 ? 10.283 -7.416 1.253 1.00 85.31 988 ALA A C 1
ATOM 7550 O O . ALA A 1 988 ? 9.918 -8.590 1.193 1.00 85.31 988 ALA A O 1
ATOM 7551 N N . VAL A 1 989 ? 10.554 -6.706 0.155 1.00 81.69 989 VAL A N 1
ATOM 7552 C CA . VAL A 1 989 ? 10.428 -7.246 -1.208 1.00 81.69 989 VAL A CA 1
ATOM 7553 C C . VAL A 1 989 ? 11.340 -8.457 -1.411 1.00 81.69 989 VAL A C 1
ATOM 7555 O O . VAL A 1 989 ? 10.904 -9.459 -1.985 1.00 81.69 989 VAL A O 1
ATOM 7558 N N . LYS A 1 990 ? 12.587 -8.411 -0.922 1.00 83.94 990 LYS A N 1
ATOM 7559 C CA . LYS A 1 990 ? 13.516 -9.550 -1.019 1.00 83.94 990 LYS A CA 1
ATOM 7560 C C . LYS A 1 990 ? 13.034 -10.762 -0.224 1.00 83.94 990 LYS A C 1
ATOM 7562 O O . LYS A 1 990 ? 13.075 -11.874 -0.753 1.00 83.94 990 LYS A O 1
ATOM 7567 N N . LEU A 1 991 ? 12.546 -10.554 0.999 1.00 86.94 991 LEU A N 1
ATOM 7568 C CA . LEU A 1 991 ? 12.008 -11.625 1.840 1.00 86.94 991 LEU A CA 1
ATOM 7569 C C . LEU A 1 991 ? 10.775 -12.277 1.190 1.00 86.94 991 LEU A C 1
ATOM 7571 O O . LEU A 1 991 ? 10.735 -13.501 1.060 1.00 86.94 991 LEU A O 1
ATOM 7575 N N . ILE A 1 992 ? 9.831 -11.478 0.677 1.00 83.38 992 ILE A N 1
ATOM 7576 C CA . ILE A 1 992 ? 8.629 -11.976 -0.020 1.00 83.38 992 ILE A CA 1
ATOM 7577 C C . ILE A 1 992 ? 9.015 -12.782 -1.266 1.00 83.38 992 ILE A C 1
ATOM 7579 O O . ILE A 1 992 ? 8.546 -13.904 -1.455 1.00 83.38 992 ILE A O 1
ATOM 7583 N N . ARG A 1 993 ? 9.920 -12.259 -2.107 1.00 80.06 993 ARG A N 1
ATOM 7584 C CA . ARG A 1 993 ? 10.414 -12.986 -3.294 1.00 80.06 993 ARG A CA 1
ATOM 7585 C C . ARG A 1 993 ? 11.167 -14.269 -2.934 1.00 80.06 993 ARG A C 1
ATOM 7587 O O . ARG A 1 993 ? 11.230 -15.185 -3.747 1.00 80.06 993 ARG A O 1
ATOM 7594 N N . GLY A 1 994 ? 11.752 -14.339 -1.741 1.00 78.38 994 GLY A N 1
ATOM 7595 C CA . GLY A 1 994 ? 12.392 -15.539 -1.203 1.00 78.38 994 GLY A CA 1
ATOM 7596 C C . GLY A 1 994 ? 11.447 -16.495 -0.465 1.00 78.38 994 GLY A C 1
ATOM 7597 O O . GLY A 1 994 ? 11.925 -17.441 0.167 1.00 78.38 994 GLY A O 1
ATOM 7598 N N . GLY A 1 995 ? 10.131 -16.267 -0.538 1.00 79.44 995 GLY A N 1
ATOM 7599 C CA . GLY A 1 995 ? 9.105 -17.172 -0.021 1.00 79.44 995 GLY A CA 1
ATOM 7600 C C . GLY A 1 995 ? 8.684 -16.926 1.429 1.00 79.44 995 GLY A C 1
ATOM 7601 O O . GLY A 1 995 ? 8.010 -17.781 1.998 1.00 79.44 995 GLY A O 1
ATOM 7602 N N . VAL A 1 996 ? 9.066 -15.799 2.040 1.00 85.25 996 VAL A N 1
ATOM 7603 C CA . VAL A 1 996 ? 8.538 -15.395 3.355 1.00 85.25 996 VAL A CA 1
ATOM 7604 C C . VAL A 1 996 ? 7.102 -14.906 3.174 1.00 85.25 996 VAL A C 1
ATOM 7606 O O . VAL A 1 996 ? 6.850 -14.006 2.372 1.00 85.25 996 VAL A O 1
ATOM 7609 N N . ARG A 1 997 ? 6.154 -15.527 3.884 1.00 74.50 997 ARG A N 1
ATOM 7610 C CA . ARG A 1 997 ? 4.714 -15.297 3.680 1.00 74.50 997 ARG A CA 1
ATOM 7611 C C . ARG A 1 997 ? 4.228 -14.029 4.363 1.00 74.50 997 ARG A C 1
ATOM 7613 O O . ARG A 1 997 ? 3.445 -13.284 3.780 1.00 74.50 997 ARG A O 1
ATOM 7620 N N . GLU A 1 998 ? 4.725 -13.780 5.568 1.00 75.50 998 GLU A N 1
ATOM 7621 C CA . GLU A 1 998 ? 4.367 -12.619 6.373 1.00 75.50 998 GLU A CA 1
ATOM 7622 C C . GLU A 1 998 ? 5.595 -11.764 6.634 1.00 75.50 998 GLU A C 1
ATOM 7624 O O . GLU A 1 998 ? 6.600 -12.220 7.179 1.00 75.50 998 GLU A O 1
ATOM 7629 N N . VAL A 1 999 ? 5.516 -10.498 6.234 1.00 81.56 999 VAL A N 1
ATOM 7630 C CA . VAL A 1 999 ? 6.619 -9.563 6.402 1.00 81.56 999 VAL A CA 1
ATOM 7631 C C . VAL A 1 999 ? 6.121 -8.301 7.073 1.00 81.56 999 VAL A C 1
ATOM 7633 O O . VAL A 1 999 ? 5.277 -7.582 6.540 1.00 81.56 999 VAL A O 1
ATOM 7636 N N . ASN A 1 1000 ? 6.682 -8.024 8.247 1.00 81.12 1000 ASN A N 1
ATOM 7637 C CA . ASN A 1 1000 ? 6.344 -6.855 9.035 1.00 81.12 1000 ASN A CA 1
ATOM 7638 C C . ASN A 1 1000 ? 7.460 -5.794 8.959 1.00 81.12 1000 ASN A C 1
ATOM 7640 O O . ASN A 1 1000 ? 8.578 -6.068 9.407 1.00 81.12 1000 ASN A O 1
ATOM 7644 N N . PRO A 1 1001 ? 7.186 -4.571 8.465 1.00 81.19 1001 PRO A N 1
ATOM 7645 C CA . PRO A 1 1001 ? 8.186 -3.500 8.417 1.00 81.19 1001 PRO A CA 1
ATOM 7646 C C . PRO A 1 1001 ? 8.763 -3.136 9.795 1.00 81.19 1001 PRO A C 1
ATOM 7648 O O . PRO A 1 1001 ? 9.954 -2.854 9.913 1.00 81.19 1001 PRO A O 1
ATOM 7651 N N . GLY A 1 1002 ? 7.950 -3.189 10.856 1.00 80.06 1002 GLY A N 1
ATOM 7652 C CA . GLY A 1 1002 ? 8.394 -2.945 12.231 1.00 80.06 1002 GLY A CA 1
ATOM 7653 C C . GLY A 1 1002 ? 9.376 -4.008 12.729 1.00 80.06 1002 GLY A C 1
ATOM 7654 O O . GLY A 1 1002 ? 10.398 -3.669 13.328 1.00 80.06 1002 GLY A O 1
ATOM 7655 N N . HIS A 1 1003 ? 9.125 -5.283 12.412 1.00 86.38 1003 HIS A N 1
ATOM 7656 C CA . HIS A 1 1003 ? 10.051 -6.382 12.716 1.00 86.38 1003 HIS A CA 1
ATOM 7657 C C . HIS A 1 1003 ? 11.362 -6.260 11.942 1.00 86.38 1003 HIS A C 1
ATOM 7659 O O . HIS A 1 1003 ? 12.427 -6.499 12.504 1.00 86.38 1003 HIS A O 1
ATOM 7665 N N . ILE A 1 1004 ? 11.303 -5.833 10.677 1.00 86.50 1004 ILE A N 1
ATOM 7666 C CA . ILE A 1 1004 ? 12.500 -5.596 9.863 1.00 86.50 1004 ILE A CA 1
ATOM 7667 C C . ILE A 1 1004 ? 13.368 -4.502 10.481 1.00 86.50 1004 ILE A C 1
ATOM 7669 O O . ILE A 1 1004 ? 14.564 -4.717 10.667 1.00 86.50 1004 ILE A O 1
ATOM 7673 N N . ARG A 1 1005 ? 12.781 -3.357 10.854 1.00 82.12 1005 ARG A N 1
ATOM 7674 C CA . ARG A 1 1005 ? 13.516 -2.269 11.525 1.00 82.12 1005 ARG A CA 1
ATOM 7675 C C . ARG A 1 1005 ? 14.124 -2.728 12.847 1.00 82.12 1005 ARG A C 1
ATOM 7677 O O . ARG A 1 1005 ? 15.268 -2.395 13.133 1.00 82.12 1005 ARG A O 1
ATOM 7684 N N . TYR A 1 1006 ? 13.391 -3.534 13.616 1.00 83.88 1006 TYR A N 1
ATOM 7685 C CA . TYR A 1 1006 ? 13.905 -4.149 14.838 1.00 83.88 1006 TYR A CA 1
ATOM 7686 C C . TYR A 1 1006 ? 15.128 -5.039 14.567 1.00 83.88 1006 TYR A C 1
ATOM 7688 O O . TYR A 1 1006 ? 16.154 -4.883 15.219 1.00 83.88 1006 TYR A O 1
ATOM 7696 N N . LEU A 1 1007 ? 15.063 -5.934 13.577 1.00 85.62 1007 LEU A N 1
ATOM 7697 C CA . LEU A 1 1007 ? 16.174 -6.829 13.237 1.00 85.62 1007 LEU A CA 1
ATOM 7698 C C . LEU A 1 1007 ? 17.381 -6.101 12.634 1.00 85.62 1007 LEU A C 1
ATOM 7700 O O . LEU A 1 1007 ? 18.516 -6.515 12.876 1.00 85.62 1007 LEU A O 1
ATOM 7704 N N . LEU A 1 1008 ? 17.151 -5.019 11.887 1.00 81.62 1008 LEU A N 1
ATOM 7705 C CA . LEU A 1 1008 ? 18.209 -4.126 11.411 1.00 81.62 1008 LEU A CA 1
ATOM 7706 C C . LEU A 1 1008 ? 18.917 -3.441 12.589 1.00 81.62 1008 LEU A C 1
ATOM 7708 O O . LEU A 1 1008 ? 20.143 -3.484 12.655 1.00 81.62 1008 LEU A O 1
ATOM 7712 N N . GLY A 1 1009 ? 18.160 -2.893 13.545 1.00 76.88 1009 GLY A N 1
ATOM 7713 C CA . GLY A 1 1009 ? 18.713 -2.233 14.732 1.00 76.88 1009 GLY A CA 1
ATOM 7714 C C . GLY A 1 1009 ? 19.417 -3.175 15.712 1.00 76.88 1009 GLY A C 1
ATOM 7715 O O . GLY A 1 1009 ? 20.408 -2.798 16.329 1.00 76.88 1009 GLY A O 1
ATOM 7716 N N . GLU A 1 1010 ? 18.966 -4.427 15.811 1.00 78.94 1010 GLU A N 1
ATOM 7717 C CA . GLU A 1 1010 ? 19.627 -5.483 16.595 1.00 78.94 1010 GLU A CA 1
ATOM 7718 C C . GLU A 1 1010 ? 20.831 -6.111 15.857 1.00 78.94 1010 GLU A C 1
ATOM 7720 O O . GLU A 1 1010 ? 21.481 -7.018 16.383 1.00 78.94 1010 GLU A O 1
ATOM 7725 N N . GLY A 1 1011 ? 21.133 -5.673 14.626 1.00 80.06 1011 GLY A N 1
ATOM 7726 C CA . GLY A 1 1011 ? 22.247 -6.185 13.820 1.00 80.06 1011 GLY A CA 1
ATOM 7727 C C . GLY A 1 1011 ? 22.089 -7.650 13.397 1.00 80.06 1011 GLY A C 1
ATOM 7728 O O . GLY A 1 1011 ? 23.084 -8.348 13.198 1.00 80.06 1011 GLY A O 1
ATOM 7729 N N . ARG A 1 1012 ? 20.844 -8.134 13.302 1.00 85.94 1012 ARG A N 1
ATOM 7730 C CA . ARG A 1 1012 ? 20.498 -9.504 12.886 1.00 85.94 1012 ARG A CA 1
ATOM 7731 C C . ARG A 1 1012 ? 20.439 -9.667 11.376 1.00 85.94 1012 ARG A C 1
ATOM 7733 O O . ARG A 1 1012 ? 20.611 -10.781 10.892 1.00 85.94 1012 ARG A O 1
ATOM 7740 N N . TYR A 1 1013 ? 20.232 -8.578 10.643 1.00 87.75 1013 TYR A N 1
ATOM 7741 C CA . TYR A 1 1013 ? 20.404 -8.551 9.197 1.00 87.75 1013 TYR A CA 1
ATOM 7742 C C . TYR A 1 1013 ? 21.753 -7.954 8.823 1.00 87.75 1013 TYR A C 1
ATOM 7744 O O . TYR A 1 1013 ? 22.136 -6.900 9.330 1.00 87.75 1013 TYR A O 1
ATOM 7752 N N . VAL A 1 1014 ? 22.444 -8.630 7.906 1.00 86.62 1014 VAL A N 1
ATOM 7753 C CA . VAL A 1 1014 ? 23.593 -8.073 7.193 1.00 86.62 1014 VAL A CA 1
ATOM 7754 C C . VAL A 1 1014 ? 23.168 -7.834 5.761 1.00 86.62 1014 VAL A C 1
ATOM 7756 O O . VAL A 1 1014 ? 22.780 -8.762 5.056 1.00 86.62 1014 VAL A O 1
ATOM 7759 N N . LEU A 1 1015 ? 23.235 -6.587 5.325 1.00 87.56 1015 LEU A N 1
ATOM 7760 C CA . LEU A 1 1015 ? 22.932 -6.233 3.950 1.00 87.56 1015 LEU A CA 1
ATOM 7761 C C . LEU A 1 1015 ? 24.197 -6.368 3.109 1.00 87.56 1015 LEU A C 1
ATOM 7763 O O . LEU A 1 1015 ? 25.237 -5.801 3.439 1.00 87.56 1015 LEU A O 1
ATOM 7767 N N . LEU A 1 1016 ? 24.103 -7.133 2.028 1.00 87.94 1016 LEU A N 1
ATOM 7768 C CA . LEU A 1 1016 ? 25.180 -7.337 1.068 1.00 87.94 1016 LEU A CA 1
ATOM 7769 C C . LEU A 1 1016 ? 24.780 -6.636 -0.229 1.00 87.94 1016 LEU A C 1
ATOM 7771 O O . LEU A 1 1016 ? 23.976 -7.163 -1.001 1.00 87.94 1016 LEU A O 1
ATOM 7775 N N . CYS A 1 1017 ? 25.305 -5.431 -0.432 1.00 83.56 1017 CYS A N 1
ATOM 7776 C CA . CYS A 1 1017 ? 24.929 -4.567 -1.547 1.00 83.56 1017 CYS A CA 1
ATOM 7777 C C . CYS A 1 1017 ? 25.998 -4.607 -2.636 1.00 83.56 1017 CYS A C 1
ATOM 7779 O O . CYS A 1 1017 ? 27.138 -4.189 -2.416 1.00 83.56 1017 CYS A O 1
ATOM 7781 N N . ASP A 1 1018 ? 25.617 -5.069 -3.825 1.00 79.56 1018 ASP A N 1
ATOM 7782 C CA . ASP A 1 1018 ? 26.477 -5.024 -5.007 1.00 79.56 1018 ASP A CA 1
ATOM 7783 C C . ASP A 1 1018 ? 26.234 -3.725 -5.797 1.00 79.56 1018 ASP A C 1
ATOM 7785 O O . ASP A 1 1018 ? 25.087 -3.333 -6.019 1.00 79.56 1018 ASP A O 1
ATOM 7789 N N . ARG A 1 1019 ? 27.312 -3.074 -6.250 1.00 69.94 1019 ARG A N 1
ATOM 7790 C CA . ARG A 1 1019 ? 27.309 -1.864 -7.102 1.00 69.94 1019 ARG A CA 1
ATOM 7791 C C . ARG A 1 1019 ? 26.634 -0.622 -6.501 1.00 69.94 1019 ARG A C 1
ATOM 7793 O O . ARG A 1 1019 ? 26.026 0.173 -7.217 1.00 69.94 1019 ARG A O 1
ATOM 7800 N N . LEU A 1 1020 ? 26.743 -0.424 -5.185 1.00 67.19 1020 LEU A N 1
ATOM 7801 C CA . LEU A 1 1020 ? 26.222 0.784 -4.517 1.00 67.19 1020 LEU A CA 1
ATOM 7802 C C . LEU A 1 1020 ? 27.003 2.057 -4.899 1.00 67.19 1020 LEU A C 1
ATOM 7804 O O . LEU A 1 1020 ? 26.483 3.157 -4.731 1.00 67.19 1020 LEU A O 1
ATOM 7808 N N . ASP A 1 1021 ? 28.221 1.924 -5.438 1.00 62.12 1021 ASP A N 1
ATOM 7809 C CA . ASP A 1 1021 ? 29.013 3.030 -5.996 1.00 62.12 1021 ASP A CA 1
ATOM 7810 C C . ASP A 1 1021 ? 28.281 3.769 -7.127 1.00 62.12 1021 ASP A C 1
ATOM 7812 O O . ASP A 1 1021 ? 28.512 4.957 -7.340 1.00 62.12 1021 ASP A O 1
ATOM 7816 N N . GLU A 1 1022 ? 27.338 3.104 -7.797 1.00 64.06 1022 GLU A N 1
ATOM 7817 C CA . GLU A 1 1022 ? 26.498 3.708 -8.832 1.00 64.06 1022 GLU A CA 1
ATOM 7818 C C . GLU A 1 1022 ? 25.301 4.500 -8.250 1.00 64.06 1022 GLU A C 1
ATOM 7820 O O . GLU A 1 1022 ? 24.644 5.225 -8.996 1.00 64.06 1022 GLU A O 1
ATOM 7825 N N . ARG A 1 1023 ? 25.012 4.395 -6.937 1.00 65.81 1023 ARG A N 1
ATOM 7826 C CA . ARG A 1 1023 ? 23.830 4.972 -6.251 1.00 65.81 1023 ARG A CA 1
ATOM 7827 C C . ARG A 1 1023 ? 24.105 5.436 -4.810 1.00 65.81 1023 ARG A C 1
ATOM 7829 O O . ARG A 1 1023 ? 23.410 5.073 -3.857 1.00 65.81 1023 ARG A O 1
ATOM 7836 N N . LEU A 1 1024 ? 25.117 6.288 -4.645 1.00 64.38 1024 LEU A N 1
ATOM 7837 C CA . LEU A 1 1024 ? 25.518 6.849 -3.344 1.00 64.38 1024 LEU A CA 1
ATOM 7838 C C . LEU A 1 1024 ? 24.435 7.709 -2.659 1.00 64.38 1024 LEU A C 1
ATOM 7840 O O . LEU A 1 1024 ? 24.492 7.942 -1.449 1.00 64.38 1024 LEU A O 1
ATOM 7844 N N . ASP A 1 1025 ? 23.446 8.184 -3.417 1.00 64.75 1025 ASP A N 1
ATOM 7845 C CA . ASP A 1 1025 ? 22.278 8.921 -2.931 1.00 64.75 1025 ASP A CA 1
ATOM 7846 C C . ASP A 1 1025 ? 21.410 8.082 -1.981 1.00 64.75 1025 ASP A C 1
ATOM 7848 O O . ASP A 1 1025 ? 21.015 8.568 -0.918 1.00 64.75 1025 ASP A O 1
ATOM 7852 N N . LEU A 1 1026 ? 21.181 6.809 -2.318 1.00 65.69 1026 LEU A N 1
ATOM 7853 C CA . LEU A 1 1026 ? 20.378 5.881 -1.514 1.00 65.69 1026 LEU A CA 1
ATOM 7854 C C . LEU A 1 1026 ? 21.048 5.580 -0.177 1.00 65.69 1026 LEU A C 1
ATOM 7856 O O . LEU A 1 1026 ? 20.402 5.569 0.869 1.00 65.69 1026 LEU A O 1
ATOM 7860 N N . TRP A 1 1027 ? 22.369 5.422 -0.197 1.00 59.44 1027 TRP A N 1
ATOM 7861 C CA . TRP A 1 1027 ? 23.138 5.216 1.020 1.00 59.44 1027 TRP A CA 1
ATOM 7862 C C . TRP A 1 1027 ? 23.015 6.393 1.988 1.00 59.44 1027 TRP A C 1
ATOM 7864 O O . TRP A 1 1027 ? 22.749 6.182 3.166 1.00 59.44 1027 TRP A O 1
ATOM 7874 N N . ARG A 1 1028 ? 23.139 7.637 1.505 1.00 64.25 1028 ARG A N 1
ATOM 7875 C CA . ARG A 1 1028 ? 22.989 8.829 2.359 1.00 64.25 1028 ARG A CA 1
ATOM 7876 C C . ARG A 1 1028 ? 21.609 8.910 3.011 1.00 64.25 1028 ARG A C 1
ATOM 7878 O O . ARG A 1 1028 ? 21.486 9.505 4.081 1.00 64.25 1028 ARG A O 1
ATOM 7885 N N . ALA A 1 1029 ? 20.584 8.350 2.370 1.00 66.19 1029 ALA A N 1
ATOM 7886 C CA . ALA A 1 1029 ? 19.257 8.228 2.955 1.00 66.19 1029 ALA A CA 1
ATOM 7887 C C . ALA A 1 1029 ? 19.225 7.146 4.048 1.00 66.19 1029 ALA A C 1
ATOM 7889 O O . ALA A 1 1029 ? 18.753 7.419 5.149 1.00 66.19 1029 ALA A O 1
ATOM 7890 N N . TRP A 1 1030 ? 19.786 5.960 3.793 1.00 66.19 1030 TRP A N 1
ATOM 7891 C CA . TRP A 1 1030 ? 19.807 4.848 4.756 1.00 66.19 1030 TRP A CA 1
ATOM 7892 C C . TRP A 1 1030 ? 20.709 5.107 5.966 1.00 66.19 1030 TRP A C 1
ATOM 7894 O O . TRP A 1 1030 ? 20.365 4.737 7.081 1.00 66.19 1030 TRP A O 1
ATOM 7904 N N . SER A 1 1031 ? 21.830 5.806 5.787 1.00 58.41 1031 SER A N 1
ATOM 7905 C CA . SER A 1 1031 ? 22.754 6.147 6.874 1.00 58.41 1031 SER A CA 1
ATOM 7906 C C . SER A 1 1031 ? 22.202 7.207 7.837 1.00 58.41 1031 SER A C 1
ATOM 7908 O O . SER A 1 1031 ? 22.802 7.465 8.877 1.00 58.41 1031 SER A O 1
ATOM 7910 N N . ARG A 1 1032 ? 21.113 7.891 7.458 1.00 57.31 1032 ARG A N 1
ATOM 7911 C CA . ARG A 1 1032 ? 20.404 8.889 8.279 1.00 57.31 1032 ARG A CA 1
ATOM 7912 C C . ARG A 1 1032 ? 19.188 8.301 9.000 1.00 57.31 1032 ARG A C 1
ATOM 7914 O O . ARG A 1 1032 ? 18.531 9.026 9.745 1.00 57.31 1032 ARG A O 1
ATOM 7921 N N . ASP A 1 1033 ? 18.877 7.028 8.765 1.00 54.62 1033 ASP A N 1
ATOM 7922 C CA . ASP A 1 1033 ? 17.731 6.350 9.363 1.00 54.62 1033 ASP A CA 1
ATOM 7923 C C . ASP A 1 1033 ? 17.971 6.123 10.876 1.00 54.62 1033 ASP A C 1
ATOM 7925 O O . ASP A 1 1033 ? 19.033 5.631 11.268 1.00 54.62 1033 ASP A O 1
ATOM 7929 N N . PRO A 1 1034 ? 17.020 6.492 11.755 1.00 41.56 1034 PRO A N 1
ATOM 7930 C CA . PRO A 1 1034 ? 17.155 6.378 13.212 1.00 41.56 1034 PRO A CA 1
ATOM 7931 C C . PRO A 1 1034 ? 17.179 4.937 13.764 1.00 41.56 1034 PRO A C 1
ATOM 7933 O O . PRO A 1 1034 ? 17.250 4.761 14.979 1.00 41.56 1034 PRO A O 1
ATOM 7936 N N . SER A 1 1035 ? 17.109 3.904 12.919 1.00 47.75 1035 SER A N 1
ATOM 7937 C CA . SER A 1 1035 ? 17.005 2.489 13.318 1.00 47.75 1035 SER A CA 1
ATOM 7938 C C . SER A 1 1035 ? 18.286 1.848 13.890 1.00 47.75 1035 SER A C 1
ATOM 7940 O O . SER A 1 1035 ? 18.213 0.722 14.377 1.00 47.75 1035 SER A O 1
ATOM 7942 N N . GLY A 1 1036 ? 19.423 2.553 13.933 1.00 52.56 1036 GLY A N 1
ATOM 7943 C CA . GLY A 1 1036 ? 20.687 2.076 14.525 1.00 52.56 1036 GLY A CA 1
ATOM 7944 C C . GLY A 1 1036 ? 21.739 1.655 13.484 1.00 52.56 1036 GLY A C 1
ATOM 7945 O O . GLY A 1 1036 ? 21.489 1.759 12.284 1.00 52.56 1036 GLY A O 1
ATOM 7946 N N . PRO A 1 1037 ? 22.949 1.226 13.902 1.00 54.91 1037 PRO A N 1
ATOM 7947 C CA . PRO A 1 1037 ? 24.022 0.872 12.974 1.00 54.91 1037 PRO A CA 1
ATOM 7948 C C . PRO A 1 1037 ? 23.689 -0.426 12.224 1.00 54.91 1037 PRO A C 1
ATOM 7950 O O . PRO A 1 1037 ? 23.885 -1.531 12.728 1.00 54.91 1037 PRO A O 1
ATOM 7953 N N . VAL A 1 1038 ? 23.188 -0.289 10.997 1.00 65.12 1038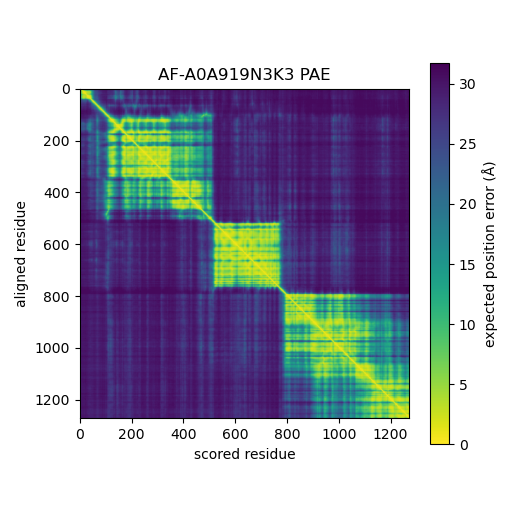 VAL A N 1
ATOM 7954 C CA . VAL A 1 1038 ? 22.932 -1.415 10.092 1.00 65.12 1038 VAL A CA 1
ATOM 7955 C C . VAL A 1 1038 ? 24.259 -2.065 9.697 1.00 65.12 1038 VAL A C 1
ATOM 7957 O O . VAL A 1 1038 ? 25.172 -1.385 9.222 1.00 65.12 1038 VAL A O 1
ATOM 7960 N N . ARG A 1 1039 ? 24.366 -3.393 9.845 1.00 79.25 1039 ARG A N 1
ATOM 7961 C CA . ARG A 1 1039 ? 25.517 -4.140 9.324 1.00 79.25 1039 ARG A CA 1
ATOM 7962 C C . ARG A 1 1039 ? 25.421 -4.198 7.805 1.00 79.25 1039 ARG A C 1
ATOM 7964 O O . ARG A 1 1039 ? 24.533 -4.848 7.254 1.00 79.25 1039 ARG A O 1
ATOM 7971 N N . LEU A 1 1040 ? 26.323 -3.497 7.135 1.00 80.12 1040 LEU A N 1
ATOM 7972 C CA . LEU A 1 1040 ? 26.295 -3.331 5.689 1.00 80.12 1040 LEU A CA 1
ATOM 7973 C C . LEU A 1 1040 ? 27.668 -3.634 5.098 1.00 80.12 1040 LEU A C 1
ATOM 7975 O O . LEU A 1 1040 ? 28.660 -3.017 5.480 1.00 80.12 1040 LEU A O 1
ATOM 7979 N N . ILE A 1 1041 ? 27.705 -4.531 4.116 1.00 84.38 1041 ILE A N 1
ATOM 7980 C CA . ILE A 1 1041 ? 28.883 -4.773 3.288 1.00 84.38 1041 ILE A CA 1
ATOM 7981 C C . ILE A 1 1041 ? 28.573 -4.297 1.878 1.00 84.38 1041 ILE A C 1
ATOM 7983 O O . ILE A 1 1041 ? 27.632 -4.766 1.233 1.00 84.38 1041 ILE A O 1
ATOM 7987 N N . VAL A 1 1042 ? 29.378 -3.352 1.408 1.00 83.50 1042 VAL A N 1
ATOM 7988 C CA . VAL A 1 1042 ? 29.197 -2.708 0.112 1.00 83.50 1042 VAL A CA 1
ATOM 7989 C C . VAL A 1 1042 ? 30.312 -3.118 -0.825 1.00 83.50 1042 VAL A C 1
ATOM 7991 O O . VAL A 1 1042 ? 31.479 -2.933 -0.494 1.00 83.50 1042 VAL A O 1
ATOM 7994 N N . ALA A 1 1043 ? 29.964 -3.603 -2.014 1.00 83.44 1043 ALA A N 1
ATOM 7995 C CA . ALA A 1 1043 ? 30.926 -3.823 -3.082 1.00 83.44 1043 ALA A CA 1
ATOM 7996 C C . ALA A 1 1043 ? 30.824 -2.746 -4.175 1.00 83.44 1043 ALA A C 1
ATOM 7998 O O . ALA A 1 1043 ? 29.730 -2.444 -4.652 1.00 83.44 1043 ALA A O 1
ATOM 7999 N N . GLY A 1 1044 ? 31.965 -2.202 -4.605 1.00 79.44 1044 GLY A N 1
ATOM 8000 C CA . GLY A 1 1044 ? 32.053 -1.191 -5.668 1.00 79.44 1044 GLY A CA 1
ATOM 8001 C C . GLY A 1 1044 ? 33.349 -1.274 -6.479 1.00 79.44 1044 GLY A C 1
ATOM 8002 O O . GLY A 1 1044 ? 34.185 -2.157 -6.273 1.00 79.44 1044 GLY A O 1
ATOM 8003 N N . ARG A 1 1045 ? 33.516 -0.394 -7.467 1.00 74.69 1045 ARG A N 1
ATOM 8004 C CA . ARG A 1 1045 ? 34.692 -0.365 -8.359 1.00 74.69 1045 ARG A CA 1
ATOM 8005 C C . ARG A 1 1045 ? 35.730 0.666 -7.933 1.00 74.69 1045 ARG A C 1
ATOM 8007 O O . ARG A 1 1045 ? 36.918 0.435 -8.142 1.00 74.69 1045 ARG A O 1
ATOM 8014 N N . ASP A 1 1046 ? 35.277 1.764 -7.341 1.00 71.75 1046 ASP A N 1
ATOM 8015 C CA . ASP A 1 1046 ? 36.095 2.923 -6.996 1.00 71.75 1046 ASP A CA 1
ATOM 8016 C C . ASP A 1 1046 ? 36.170 3.100 -5.474 1.00 71.75 1046 ASP A C 1
ATOM 8018 O O . ASP A 1 1046 ? 35.146 3.208 -4.797 1.00 71.75 1046 ASP A O 1
ATOM 8022 N N . ALA A 1 1047 ? 37.391 3.117 -4.938 1.00 73.50 1047 ALA A N 1
ATOM 8023 C CA . ALA A 1 1047 ? 37.619 3.305 -3.511 1.00 73.50 1047 ALA A CA 1
ATOM 8024 C C . ALA A 1 1047 ? 37.221 4.714 -3.044 1.00 73.50 1047 ALA A C 1
ATOM 8026 O O . ALA A 1 1047 ? 36.588 4.843 -2.007 1.00 73.50 1047 ALA A O 1
ATOM 8027 N N . GLY A 1 1048 ? 37.512 5.760 -3.822 1.00 72.50 1048 GLY A N 1
ATOM 8028 C CA . GLY A 1 1048 ? 37.215 7.149 -3.468 1.00 72.50 1048 GLY A CA 1
ATOM 8029 C C . GLY A 1 1048 ? 35.716 7.454 -3.427 1.00 72.50 1048 GLY A C 1
ATOM 8030 O O . GLY A 1 1048 ? 35.254 8.175 -2.543 1.00 72.50 1048 GLY A O 1
ATOM 8031 N N . LEU A 1 1049 ? 34.931 6.863 -4.334 1.00 69.88 1049 LEU A N 1
ATOM 8032 C CA . LEU A 1 1049 ? 33.466 6.968 -4.293 1.00 69.88 1049 LEU A CA 1
ATOM 8033 C C . LEU A 1 1049 ? 32.877 6.267 -3.066 1.00 69.88 1049 LEU A C 1
ATOM 8035 O O . LEU A 1 1049 ? 31.981 6.809 -2.414 1.00 69.88 1049 LEU A O 1
ATOM 8039 N N . LEU A 1 1050 ? 33.398 5.086 -2.730 1.00 71.06 1050 LEU A N 1
ATOM 8040 C CA . LEU A 1 1050 ? 33.008 4.380 -1.512 1.00 71.06 1050 LEU A CA 1
ATOM 8041 C C . LEU A 1 1050 ? 33.453 5.141 -0.259 1.00 71.06 1050 LEU A C 1
ATOM 8043 O O . LEU A 1 1050 ? 32.693 5.194 0.698 1.00 71.06 1050 LEU A O 1
ATOM 8047 N N . ASP A 1 1051 ? 34.605 5.806 -0.284 1.00 69.06 1051 ASP A N 1
ATOM 8048 C CA . ASP A 1 1051 ? 35.136 6.597 0.829 1.00 69.06 1051 ASP A CA 1
ATOM 8049 C C . ASP A 1 1051 ? 34.324 7.865 1.101 1.00 69.06 1051 ASP A C 1
ATOM 8051 O O . ASP A 1 1051 ? 34.096 8.237 2.253 1.00 69.06 1051 ASP A O 1
ATOM 8055 N N . ALA A 1 1052 ? 33.826 8.510 0.043 1.00 66.88 1052 ALA A N 1
ATOM 8056 C CA . ALA A 1 1052 ? 32.900 9.635 0.155 1.00 66.88 1052 ALA A CA 1
ATOM 8057 C C . ALA A 1 1052 ? 31.548 9.229 0.777 1.00 66.88 1052 ALA A C 1
ATOM 8059 O O . ALA A 1 1052 ? 30.787 10.086 1.240 1.00 66.88 1052 ALA A O 1
ATOM 8060 N N . ALA A 1 1053 ? 31.231 7.933 0.760 1.00 63.44 1053 ALA A N 1
ATOM 8061 C CA . ALA A 1 1053 ? 30.014 7.358 1.312 1.00 63.44 1053 ALA A CA 1
ATOM 8062 C C . ALA A 1 1053 ? 30.231 6.786 2.725 1.00 63.44 1053 ALA A C 1
ATOM 8064 O O . ALA A 1 1053 ? 29.437 7.051 3.630 1.00 63.44 1053 ALA A O 1
ATOM 8065 N N . LEU A 1 1054 ? 31.315 6.038 2.919 1.00 69.62 1054 LEU A N 1
ATOM 8066 C CA . LEU A 1 1054 ? 31.740 5.361 4.140 1.00 69.62 1054 LEU A CA 1
ATOM 8067 C C . LEU A 1 1054 ? 33.209 5.721 4.403 1.00 69.62 1054 LEU A C 1
ATOM 8069 O O . LEU A 1 1054 ? 34.108 5.072 3.868 1.00 69.62 1054 LEU A O 1
ATOM 8073 N N . PRO A 1 1055 ? 33.462 6.746 5.235 1.00 67.88 1055 PRO A N 1
ATOM 8074 C CA . PRO A 1 1055 ? 34.818 7.123 5.595 1.00 67.88 1055 PRO A CA 1
ATOM 8075 C C . PRO A 1 1055 ? 35.576 5.936 6.214 1.00 67.88 1055 PRO A C 1
ATOM 8077 O O . PRO A 1 1055 ? 34.965 5.136 6.931 1.00 67.88 1055 PRO A O 1
ATOM 8080 N N . PRO A 1 1056 ? 36.904 5.850 6.019 1.00 65.25 1056 PRO A N 1
ATOM 8081 C CA . PRO A 1 1056 ? 37.734 4.747 6.522 1.00 65.25 1056 PRO A CA 1
ATOM 8082 C C . PRO A 1 1056 ? 37.621 4.538 8.031 1.00 65.25 1056 PRO A C 1
ATOM 8084 O O . PRO A 1 1056 ? 37.760 3.428 8.525 1.00 65.25 1056 PRO A O 1
ATOM 8087 N N . GLU A 1 1057 ? 37.356 5.616 8.765 1.00 72.69 1057 GLU A N 1
ATOM 8088 C CA . GLU A 1 1057 ? 37.215 5.622 10.222 1.00 72.69 1057 GLU A CA 1
ATOM 8089 C C . GLU A 1 1057 ? 35.950 4.898 10.702 1.00 72.69 1057 GLU A C 1
ATOM 8091 O O . GLU A 1 1057 ? 35.830 4.547 11.873 1.00 72.69 1057 GLU A O 1
ATOM 8096 N N . ARG A 1 1058 ? 34.982 4.698 9.801 1.00 71.00 1058 ARG A N 1
ATOM 8097 C CA . ARG A 1 1058 ? 33.673 4.115 10.103 1.00 71.00 1058 ARG A CA 1
ATOM 8098 C C . ARG A 1 1058 ? 33.461 2.743 9.493 1.00 71.00 1058 ARG A C 1
ATOM 8100 O O . ARG A 1 1058 ? 32.505 2.090 9.897 1.00 71.00 1058 ARG A O 1
ATOM 8107 N N . ALA A 1 1059 ? 34.293 2.324 8.541 1.00 75.38 1059 ALA A N 1
ATOM 8108 C CA . ALA A 1 1059 ? 34.101 1.082 7.810 1.00 75.38 1059 ALA A CA 1
ATOM 8109 C C . ALA A 1 1059 ? 35.416 0.385 7.484 1.00 75.38 1059 ALA A C 1
ATOM 8111 O O . ALA A 1 1059 ? 36.368 1.007 7.008 1.00 75.38 1059 ALA A O 1
ATOM 8112 N N . ARG A 1 1060 ? 35.439 -0.938 7.665 1.00 80.81 1060 ARG A N 1
ATOM 8113 C CA . ARG A 1 1060 ? 36.600 -1.738 7.286 1.00 80.81 1060 ARG A CA 1
ATOM 8114 C C . ARG A 1 1060 ? 36.743 -1.784 5.771 1.00 80.81 1060 ARG A C 1
ATOM 8116 O O . ARG A 1 1060 ? 35.765 -1.773 5.026 1.00 80.81 1060 ARG A O 1
ATOM 8123 N N . ARG A 1 1061 ? 37.988 -1.837 5.320 1.00 79.88 1061 ARG A N 1
ATOM 8124 C CA . ARG A 1 1061 ? 38.380 -1.585 3.943 1.00 79.88 1061 ARG A CA 1
ATOM 8125 C C . ARG A 1 1061 ? 39.083 -2.802 3.356 1.00 79.88 1061 ARG A C 1
ATOM 8127 O O . ARG A 1 1061 ? 40.115 -3.211 3.881 1.00 79.88 1061 ARG A O 1
ATOM 8134 N N . ILE A 1 1062 ? 38.533 -3.377 2.287 1.00 83.94 1062 ILE A N 1
ATOM 8135 C CA . ILE A 1 1062 ? 39.072 -4.585 1.661 1.00 83.94 1062 ILE A CA 1
ATOM 8136 C C . ILE A 1 1062 ? 39.188 -4.413 0.153 1.00 83.94 1062 ILE A C 1
ATOM 8138 O O . ILE A 1 1062 ? 38.210 -4.206 -0.566 1.00 83.94 1062 ILE A O 1
ATOM 8142 N N . ARG A 1 1063 ? 40.419 -4.562 -0.335 1.00 84.62 1063 ARG A N 1
ATOM 8143 C CA . ARG A 1 1063 ? 40.720 -4.553 -1.760 1.00 84.62 1063 ARG A CA 1
ATOM 8144 C C . ARG A 1 1063 ? 40.755 -5.981 -2.286 1.00 84.62 1063 ARG A C 1
ATOM 8146 O O . ARG A 1 1063 ? 41.577 -6.790 -1.870 1.00 84.62 1063 ARG A O 1
ATOM 8153 N N . LEU A 1 1064 ? 39.895 -6.277 -3.252 1.00 83.50 1064 LEU A N 1
ATOM 8154 C CA . LEU A 1 1064 ? 39.972 -7.505 -4.027 1.00 83.50 1064 LEU A CA 1
ATOM 8155 C C . LEU A 1 1064 ? 40.954 -7.344 -5.178 1.00 83.50 1064 LEU A C 1
ATOM 8157 O O . LEU A 1 1064 ? 40.641 -6.749 -6.214 1.00 83.50 1064 LEU A O 1
ATOM 8161 N N . ASP A 1 1065 ? 42.117 -7.947 -4.982 1.00 80.81 1065 ASP A N 1
ATOM 8162 C CA . ASP A 1 1065 ? 43.132 -8.113 -6.009 1.00 80.81 1065 ASP A CA 1
ATOM 8163 C C . ASP A 1 1065 ? 42.852 -9.323 -6.903 1.00 80.81 1065 ASP A C 1
ATOM 8165 O O . ASP A 1 1065 ? 42.173 -10.278 -6.511 1.00 80.81 1065 ASP A O 1
ATOM 8169 N N . GLY A 1 1066 ? 43.431 -9.295 -8.104 1.00 76.50 1066 GLY A N 1
ATOM 8170 C CA . GLY A 1 1066 ? 43.456 -10.448 -8.999 1.00 76.50 1066 GLY A CA 1
ATOM 8171 C C . GLY A 1 1066 ? 44.114 -11.684 -8.367 1.00 76.50 1066 GLY A C 1
ATOM 8172 O O . GLY A 1 1066 ? 44.812 -11.618 -7.349 1.00 76.50 1066 GLY A O 1
ATOM 8173 N N . PHE A 1 1067 ? 43.887 -12.847 -8.967 1.00 82.56 1067 PHE A N 1
ATOM 8174 C CA . PHE A 1 1067 ? 44.495 -14.097 -8.536 1.00 82.56 1067 PHE A CA 1
ATOM 8175 C C . PHE A 1 1067 ? 45.998 -14.098 -8.814 1.00 82.56 1067 PHE A C 1
ATOM 8177 O O . PHE A 1 1067 ? 46.448 -13.913 -9.939 1.00 82.56 1067 PHE A O 1
ATOM 8184 N N . GLY A 1 1068 ? 46.775 -14.351 -7.761 1.00 82.38 1068 GLY A N 1
ATOM 8185 C CA . GLY A 1 1068 ? 48.187 -14.696 -7.895 1.00 82.38 1068 GLY A CA 1
ATOM 8186 C C . GLY A 1 1068 ? 48.368 -16.162 -8.318 1.00 82.38 1068 GLY A C 1
ATOM 8187 O O . GLY A 1 1068 ? 47.407 -16.934 -8.257 1.00 82.38 1068 GLY A O 1
ATOM 8188 N N . PRO A 1 1069 ? 49.597 -16.589 -8.656 1.00 82.38 1069 PRO A N 1
ATOM 8189 C CA . PRO A 1 1069 ? 49.873 -17.908 -9.240 1.00 82.38 1069 PRO A CA 1
ATOM 8190 C C . PRO A 1 1069 ? 49.281 -19.093 -8.460 1.00 82.38 1069 PRO A C 1
ATOM 8192 O O . PRO A 1 1069 ? 48.676 -19.985 -9.051 1.00 82.38 1069 PRO A O 1
ATOM 8195 N N . ARG A 1 1070 ? 49.371 -19.067 -7.122 1.00 84.00 1070 ARG A N 1
ATOM 8196 C CA . ARG A 1 1070 ? 48.778 -20.099 -6.250 1.00 84.00 1070 ARG A CA 1
ATOM 8197 C C . ARG A 1 1070 ? 47.251 -20.169 -6.380 1.00 84.00 1070 ARG A C 1
ATOM 8199 O O . ARG A 1 1070 ? 46.702 -21.244 -6.572 1.00 84.00 1070 ARG A O 1
ATOM 8206 N N . ARG A 1 1071 ? 46.566 -19.019 -6.363 1.00 85.94 1071 ARG A N 1
ATOM 8207 C CA . ARG A 1 1071 ? 45.097 -18.948 -6.484 1.00 85.94 1071 ARG A CA 1
ATOM 8208 C C . ARG A 1 1071 ? 44.605 -19.366 -7.872 1.00 85.94 1071 ARG A C 1
ATOM 8210 O O . ARG A 1 1071 ? 43.553 -19.988 -7.970 1.00 85.94 1071 ARG A O 1
ATOM 8217 N N . ILE A 1 1072 ? 45.373 -19.071 -8.924 1.00 87.00 1072 ILE A N 1
ATOM 8218 C CA . ILE A 1 1072 ? 45.092 -19.548 -10.288 1.00 87.00 1072 ILE A CA 1
ATOM 8219 C C . ILE A 1 1072 ? 45.172 -21.080 -10.336 1.00 87.00 1072 ILE A C 1
ATOM 8221 O O . ILE A 1 1072 ? 44.255 -21.728 -10.840 1.00 87.00 1072 ILE A O 1
ATOM 8225 N N . HIS A 1 1073 ? 46.237 -21.662 -9.774 1.00 87.81 1073 HIS A N 1
ATOM 8226 C CA . HIS A 1 1073 ? 46.396 -23.113 -9.689 1.00 87.81 1073 HIS A CA 1
ATOM 8227 C C . HIS A 1 1073 ? 45.250 -23.775 -8.920 1.00 87.81 1073 HIS A C 1
ATOM 8229 O O . HIS A 1 1073 ? 44.669 -24.749 -9.401 1.00 87.81 1073 HIS A O 1
ATOM 8235 N N . ASP A 1 1074 ? 44.886 -23.232 -7.760 1.00 85.00 1074 ASP A N 1
ATOM 8236 C CA . ASP A 1 1074 ? 43.820 -23.787 -6.926 1.00 85.00 1074 ASP A CA 1
ATOM 8237 C C . ASP A 1 1074 ? 42.456 -23.706 -7.617 1.00 85.00 1074 ASP A C 1
ATOM 8239 O O . ASP A 1 1074 ? 41.690 -24.671 -7.584 1.00 85.00 1074 ASP A O 1
ATOM 8243 N N . PHE A 1 1075 ? 42.170 -22.590 -8.297 1.00 86.38 1075 PHE A N 1
ATOM 8244 C CA . PHE A 1 1075 ? 40.959 -22.429 -9.101 1.00 86.38 1075 PHE A CA 1
ATOM 8245 C C . PHE A 1 1075 ? 40.867 -23.498 -10.196 1.00 86.38 1075 PHE A C 1
ATOM 8247 O O . PHE A 1 1075 ? 39.863 -24.204 -10.302 1.00 86.38 1075 PHE A O 1
ATOM 8254 N N . LEU A 1 1076 ? 41.926 -23.644 -10.998 1.00 86.81 1076 LEU A N 1
ATOM 8255 C CA . LEU A 1 1076 ? 41.955 -24.605 -12.100 1.00 86.81 1076 LEU A CA 1
ATOM 8256 C C . LEU A 1 1076 ? 41.897 -26.046 -11.591 1.00 86.81 1076 LEU A C 1
ATOM 8258 O O . LEU A 1 1076 ? 41.193 -26.863 -12.175 1.00 86.81 1076 LEU A O 1
ATOM 8262 N N . THR A 1 1077 ? 42.571 -26.349 -10.480 1.00 88.19 1077 THR A N 1
ATOM 8263 C CA . THR A 1 1077 ? 42.562 -27.681 -9.856 1.00 88.19 1077 THR A CA 1
ATOM 8264 C C . THR A 1 1077 ? 41.164 -28.069 -9.398 1.00 88.19 1077 THR A C 1
ATOM 8266 O O . THR A 1 1077 ? 40.728 -29.188 -9.663 1.00 88.19 1077 THR A O 1
ATOM 8269 N N . ARG A 1 1078 ? 40.428 -27.144 -8.769 1.00 84.62 1078 ARG A N 1
ATOM 8270 C CA . ARG A 1 1078 ? 39.040 -27.383 -8.343 1.00 84.62 1078 ARG A CA 1
ATOM 8271 C C . ARG A 1 1078 ? 38.085 -27.552 -9.521 1.00 84.62 1078 ARG A C 1
ATOM 8273 O O . ARG A 1 1078 ? 37.162 -28.353 -9.435 1.00 84.62 1078 ARG A O 1
ATOM 8280 N N . ARG A 1 1079 ? 38.299 -26.808 -10.610 1.00 84.25 1079 ARG A N 1
ATOM 8281 C CA . ARG A 1 1079 ? 37.389 -26.788 -11.765 1.00 84.25 1079 ARG A CA 1
ATOM 8282 C C . ARG A 1 1079 ? 37.646 -27.897 -12.786 1.00 84.25 1079 ARG A C 1
ATOM 8284 O O . ARG A 1 1079 ? 36.698 -28.406 -13.368 1.00 84.25 1079 ARG A O 1
ATOM 8291 N N . LEU A 1 1080 ? 38.907 -28.253 -13.027 1.00 85.25 1080 LEU A N 1
ATOM 8292 C CA . LEU A 1 1080 ? 39.321 -29.177 -14.093 1.00 85.25 1080 LEU A CA 1
ATOM 8293 C C . LEU A 1 1080 ? 39.939 -30.484 -13.567 1.00 85.25 1080 LEU A C 1
ATOM 8295 O O . LEU A 1 1080 ? 40.129 -31.417 -14.349 1.00 85.25 1080 LEU A O 1
ATOM 8299 N N . GLY A 1 1081 ? 40.258 -30.563 -12.271 1.00 84.94 1081 GLY A N 1
ATOM 8300 C CA . GLY A 1 1081 ? 41.055 -31.641 -11.678 1.00 84.94 1081 GLY A CA 1
ATOM 8301 C C . GLY A 1 1081 ? 42.565 -31.396 -11.805 1.00 84.94 1081 GLY A C 1
ATOM 8302 O O . GLY A 1 1081 ? 43.017 -30.655 -12.676 1.00 84.94 1081 GLY A O 1
ATOM 8303 N N . ALA A 1 1082 ? 43.363 -32.021 -10.931 1.00 86.50 1082 ALA A N 1
ATOM 8304 C CA . ALA A 1 1082 ? 44.790 -31.713 -10.768 1.00 86.50 1082 ALA A CA 1
ATOM 8305 C C . ALA A 1 1082 ? 45.631 -31.880 -12.050 1.00 86.50 1082 ALA A C 1
ATOM 8307 O O . ALA A 1 1082 ? 46.444 -31.013 -12.363 1.00 86.50 1082 ALA A O 1
ATOM 8308 N N . GLU A 1 1083 ? 45.427 -32.953 -12.820 1.00 85.06 1083 GLU A N 1
ATOM 8309 C CA . GLU A 1 1083 ? 46.191 -33.174 -14.058 1.00 85.06 1083 GLU A CA 1
ATOM 8310 C C . GLU A 1 1083 ? 45.846 -32.166 -15.158 1.00 85.06 1083 GLU A C 1
ATOM 8312 O O . GLU A 1 1083 ? 46.735 -31.525 -15.720 1.00 85.06 1083 GLU A O 1
ATOM 8317 N N . ARG A 1 1084 ? 44.551 -31.959 -15.435 1.00 85.69 1084 ARG A N 1
ATOM 8318 C CA . ARG A 1 1084 ? 44.118 -30.992 -16.456 1.00 85.69 1084 ARG A CA 1
ATOM 8319 C C . ARG A 1 1084 ? 44.442 -29.560 -16.047 1.00 85.69 1084 ARG A C 1
ATOM 8321 O O . ARG A 1 1084 ? 44.739 -28.745 -16.912 1.00 85.69 1084 ARG A O 1
ATOM 8328 N N . ALA A 1 1085 ? 44.435 -29.251 -14.751 1.00 87.56 1085 ALA A N 1
ATOM 8329 C CA . ALA A 1 1085 ? 44.849 -27.952 -14.236 1.00 87.56 1085 ALA A CA 1
ATOM 8330 C C . ALA A 1 1085 ? 46.330 -27.666 -14.494 1.00 87.56 1085 ALA A C 1
ATOM 8332 O O . ALA A 1 1085 ? 46.651 -26.566 -14.940 1.00 87.56 1085 ALA A O 1
ATOM 8333 N N . ARG A 1 1086 ? 47.222 -28.647 -14.284 1.00 87.00 1086 ARG A N 1
ATOM 8334 C CA . ARG A 1 1086 ? 48.651 -28.516 -14.621 1.00 87.00 1086 ARG A CA 1
ATOM 8335 C C . ARG A 1 1086 ? 48.850 -28.274 -16.115 1.00 87.00 1086 ARG A C 1
ATOM 8337 O O . ARG A 1 1086 ? 49.483 -27.289 -16.483 1.00 87.00 1086 ARG A O 1
ATOM 8344 N N . ALA A 1 1087 ? 48.220 -29.088 -16.965 1.00 85.19 1087 ALA A N 1
ATOM 8345 C CA . ALA A 1 1087 ? 48.271 -28.898 -18.415 1.00 85.19 1087 ALA A CA 1
ATOM 8346 C C . ALA A 1 1087 ? 47.719 -27.520 -18.836 1.00 85.19 1087 ALA A C 1
ATOM 8348 O O . ALA A 1 1087 ? 48.282 -26.844 -19.695 1.00 85.19 1087 ALA A O 1
ATOM 8349 N N . ARG A 1 1088 ? 46.637 -27.056 -18.195 1.00 88.38 1088 ARG A N 1
ATOM 8350 C CA . ARG A 1 1088 ? 46.037 -25.743 -18.463 1.00 88.38 1088 ARG A CA 1
ATOM 8351 C C . ARG A 1 1088 ? 46.937 -24.588 -18.019 1.00 88.38 1088 ARG A C 1
ATOM 8353 O O . ARG A 1 1088 ? 47.036 -23.600 -18.742 1.00 88.38 1088 ARG A O 1
ATOM 8360 N N . LEU A 1 1089 ? 47.611 -24.707 -16.876 1.00 87.19 1089 LEU A N 1
ATOM 8361 C CA . LEU A 1 1089 ? 48.586 -23.723 -16.397 1.00 87.19 1089 LEU A CA 1
ATOM 8362 C C . LEU A 1 1089 ? 49.783 -23.606 -17.335 1.00 87.19 1089 LEU A C 1
ATOM 8364 O O . LEU A 1 1089 ? 50.200 -22.490 -17.627 1.00 87.19 1089 LEU A O 1
ATOM 8368 N N . GLU A 1 1090 ? 50.297 -24.726 -17.846 1.00 85.19 1090 GLU A N 1
ATOM 8369 C CA . GLU A 1 1090 ? 51.369 -24.707 -18.845 1.00 85.19 1090 GLU A CA 1
ATOM 8370 C C . GLU A 1 1090 ? 50.940 -23.967 -20.116 1.00 85.19 1090 GLU A C 1
ATOM 8372 O O . GLU A 1 1090 ? 51.717 -23.190 -20.663 1.00 85.19 1090 GLU A O 1
ATOM 8377 N N . LEU A 1 1091 ? 49.695 -24.148 -20.571 1.00 83.06 1091 LEU A N 1
ATOM 8378 C CA . LEU A 1 1091 ? 49.163 -23.417 -21.725 1.00 83.06 1091 LEU A CA 1
ATOM 8379 C C . LEU A 1 1091 ? 49.011 -21.914 -21.457 1.00 83.06 1091 LEU A C 1
ATOM 8381 O O . LEU A 1 1091 ? 49.357 -21.108 -22.317 1.00 83.06 1091 LEU A O 1
ATOM 8385 N N . ILE A 1 1092 ? 48.537 -21.528 -20.270 1.00 81.88 1092 ILE A N 1
ATOM 8386 C CA . ILE A 1 1092 ? 48.406 -20.119 -19.859 1.00 81.88 1092 ILE A CA 1
ATOM 8387 C C . ILE A 1 1092 ? 49.787 -19.458 -19.691 1.00 81.88 1092 ILE A C 1
ATOM 8389 O O . ILE A 1 1092 ? 49.961 -18.287 -20.028 1.00 81.88 1092 ILE A O 1
ATOM 8393 N N . GLY A 1 1093 ? 50.779 -20.208 -19.207 1.00 77.06 1093 GLY A N 1
ATOM 8394 C CA . GLY A 1 1093 ? 52.148 -19.738 -18.981 1.00 77.06 1093 GLY A CA 1
ATOM 8395 C C . GLY A 1 1093 ? 52.961 -19.481 -20.254 1.00 77.06 1093 GLY A C 1
ATOM 8396 O O . GLY A 1 1093 ? 53.968 -18.782 -20.192 1.00 77.06 1093 GLY A O 1
ATOM 8397 N N . ARG A 1 1094 ? 52.531 -19.995 -21.417 1.00 74.88 1094 ARG A N 1
ATOM 8398 C CA . ARG A 1 1094 ? 53.248 -19.839 -22.701 1.00 74.88 1094 ARG A CA 1
ATOM 8399 C C . ARG A 1 1094 ? 53.254 -18.415 -23.254 1.00 74.88 1094 ARG A C 1
ATOM 8401 O O . ARG A 1 1094 ? 54.115 -18.107 -24.071 1.00 74.88 1094 ARG A O 1
ATOM 8408 N N . SER A 1 1095 ? 52.324 -17.552 -22.839 1.00 67.19 1095 SER A N 1
ATOM 8409 C CA . SER A 1 1095 ? 52.359 -16.128 -23.190 1.00 67.19 1095 SER A CA 1
ATOM 8410 C C . SER A 1 1095 ? 52.130 -15.238 -21.968 1.00 67.19 1095 SER A C 1
ATOM 8412 O O . SER A 1 1095 ? 51.254 -15.487 -21.134 1.00 67.19 1095 SER A O 1
ATOM 8414 N N . GLY A 1 1096 ? 52.905 -14.153 -21.869 1.00 61.41 1096 GLY A N 1
ATOM 8415 C CA . GLY A 1 1096 ? 52.772 -13.181 -20.777 1.00 61.41 1096 GLY A CA 1
ATOM 8416 C C . GLY A 1 1096 ? 51.385 -12.527 -20.734 1.00 61.41 1096 GLY A C 1
ATOM 8417 O O . GLY A 1 1096 ? 50.846 -12.292 -19.654 1.00 61.41 1096 GLY A O 1
ATOM 8418 N N . GLY A 1 1097 ? 50.758 -12.320 -21.899 1.00 65.62 1097 GLY A N 1
ATOM 8419 C CA . GLY A 1 1097 ? 49.403 -11.769 -22.008 1.00 65.62 1097 GLY A CA 1
ATOM 8420 C C . GLY A 1 1097 ? 48.313 -12.698 -21.458 1.00 65.62 1097 GLY A C 1
ATOM 8421 O O . GLY A 1 1097 ? 47.387 -12.232 -20.793 1.00 65.62 1097 GLY A O 1
ATOM 8422 N N . LEU A 1 1098 ? 48.438 -14.014 -21.667 1.00 69.06 1098 LEU A N 1
ATOM 8423 C CA . LEU A 1 1098 ? 47.545 -15.017 -21.073 1.00 69.06 1098 LEU A CA 1
ATOM 8424 C C . LEU A 1 1098 ? 47.676 -15.071 -19.554 1.00 69.06 1098 LEU A C 1
ATOM 8426 O O . LEU A 1 1098 ? 46.668 -15.110 -18.850 1.00 69.06 1098 LEU A O 1
ATOM 8430 N N . SER A 1 1099 ? 48.911 -15.044 -19.057 1.00 72.50 1099 SER A N 1
ATOM 8431 C CA . SER A 1 1099 ? 49.191 -15.056 -17.621 1.00 72.50 1099 SER A CA 1
ATOM 8432 C C . SER A 1 1099 ? 48.665 -13.797 -16.921 1.00 72.50 1099 SER A C 1
ATOM 8434 O O . SER A 1 1099 ? 48.055 -13.902 -15.857 1.00 72.50 1099 SER A O 1
ATOM 8436 N N . ALA A 1 1100 ? 48.801 -12.619 -17.540 1.00 70.88 1100 ALA A N 1
ATOM 8437 C CA . ALA A 1 1100 ? 48.213 -11.378 -17.030 1.00 70.88 1100 ALA A CA 1
ATOM 8438 C C . ALA A 1 1100 ? 46.673 -11.439 -16.992 1.00 70.88 1100 ALA A C 1
ATOM 8440 O O . ALA A 1 1100 ? 46.048 -11.027 -16.014 1.00 70.88 1100 ALA A O 1
ATOM 8441 N N . MET A 1 1101 ? 46.054 -12.013 -18.027 1.00 71.75 1101 MET A N 1
ATOM 8442 C CA . MET A 1 1101 ? 44.602 -12.168 -18.129 1.00 71.75 1101 MET A CA 1
ATOM 8443 C C . MET A 1 1101 ? 44.045 -13.206 -17.141 1.00 71.75 1101 MET A C 1
ATOM 8445 O O . MET A 1 1101 ? 42.989 -12.984 -16.552 1.00 71.75 1101 MET A O 1
ATOM 8449 N N . ALA A 1 1102 ? 44.774 -14.297 -16.893 1.00 78.69 1102 ALA A N 1
ATOM 8450 C CA . ALA A 1 1102 ? 44.448 -15.316 -15.893 1.00 78.69 1102 ALA A CA 1
ATOM 8451 C C . ALA A 1 1102 ? 44.446 -14.778 -14.450 1.00 78.69 1102 ALA A C 1
ATOM 8453 O O . ALA A 1 1102 ? 43.809 -15.364 -13.574 1.00 78.69 1102 ALA A O 1
ATOM 8454 N N . GLY A 1 1103 ? 45.095 -13.635 -14.205 1.00 76.81 1103 GLY A N 1
ATOM 8455 C CA . GLY A 1 1103 ? 44.987 -12.910 -12.942 1.00 76.81 1103 GLY A CA 1
ATOM 8456 C C . GLY A 1 1103 ? 43.580 -12.364 -12.671 1.00 76.81 1103 GLY A C 1
ATOM 8457 O O . GLY A 1 1103 ? 43.228 -12.133 -11.518 1.00 76.81 1103 GLY A O 1
ATOM 8458 N N . ASN A 1 1104 ? 42.730 -12.184 -13.685 1.00 75.81 1104 ASN A N 1
ATOM 8459 C CA . ASN A 1 1104 ? 41.331 -11.816 -13.481 1.00 75.81 1104 ASN A CA 1
ATOM 8460 C C . ASN A 1 1104 ? 40.465 -13.087 -13.324 1.00 75.81 1104 ASN A C 1
ATOM 8462 O O . ASN A 1 1104 ? 40.367 -13.859 -14.277 1.00 75.81 1104 ASN A O 1
ATOM 8466 N N . PRO A 1 1105 ? 39.782 -13.304 -12.183 1.00 76.25 1105 PRO A N 1
ATOM 8467 C CA . PRO A 1 1105 ? 38.970 -14.502 -11.934 1.00 76.25 1105 PRO A CA 1
ATOM 8468 C C . PRO A 1 1105 ? 37.886 -14.757 -12.985 1.00 76.25 1105 PRO A C 1
ATOM 8470 O O . PRO A 1 1105 ? 37.646 -15.905 -13.362 1.00 76.25 1105 PRO A O 1
ATOM 8473 N N . ARG A 1 1106 ? 37.243 -13.695 -13.495 1.00 73.94 1106 ARG A N 1
ATOM 8474 C CA . ARG A 1 1106 ? 36.240 -13.817 -14.561 1.00 73.94 1106 ARG A CA 1
ATOM 8475 C C . ARG A 1 1106 ? 36.880 -14.336 -15.842 1.00 73.94 1106 ARG A C 1
ATOM 8477 O O . ARG A 1 1106 ? 36.342 -15.254 -16.446 1.00 73.94 1106 ARG A O 1
ATOM 8484 N N . MET A 1 1107 ? 38.036 -13.798 -16.223 1.00 74.31 1107 MET A N 1
ATOM 8485 C CA . MET A 1 1107 ? 38.756 -14.253 -17.413 1.00 74.31 1107 MET A CA 1
ATOM 8486 C C . MET A 1 1107 ? 39.336 -15.654 -17.228 1.00 74.31 1107 MET A C 1
ATOM 8488 O O . MET A 1 1107 ? 39.268 -16.457 -18.150 1.00 74.31 1107 MET A O 1
ATOM 8492 N N . LEU A 1 1108 ? 39.820 -15.993 -16.033 1.00 79.56 1108 LEU A N 1
ATOM 8493 C CA . LEU A 1 1108 ? 40.300 -17.333 -15.707 1.00 79.56 1108 LEU A CA 1
ATOM 8494 C C . LEU A 1 1108 ? 39.193 -18.392 -15.795 1.00 79.56 1108 LEU A C 1
ATOM 8496 O O . LEU A 1 1108 ? 39.432 -19.476 -16.319 1.00 79.56 1108 LEU A O 1
ATOM 8500 N N . SER A 1 1109 ? 37.979 -18.072 -15.334 1.00 76.88 1109 SER A N 1
ATOM 8501 C CA . SER A 1 1109 ? 36.787 -18.920 -15.492 1.00 76.88 1109 SER A CA 1
ATOM 8502 C C . SER A 1 1109 ? 36.541 -19.274 -16.958 1.00 76.88 1109 SER A C 1
ATOM 8504 O O . SER A 1 1109 ? 36.284 -20.428 -17.287 1.00 76.88 1109 SER A O 1
ATOM 8506 N N . LEU A 1 1110 ? 36.709 -18.303 -17.857 1.00 73.50 1110 LEU A N 1
ATOM 8507 C CA . LEU A 1 1110 ? 36.573 -18.536 -19.291 1.00 73.50 1110 LEU A CA 1
ATOM 8508 C C . LEU A 1 1110 ? 37.747 -19.326 -19.851 1.00 73.50 1110 LEU A C 1
ATOM 8510 O O . LEU A 1 1110 ? 37.545 -20.286 -20.584 1.00 73.50 1110 LEU A O 1
ATOM 8514 N N . LEU A 1 1111 ? 38.972 -18.949 -19.484 1.00 77.06 1111 LEU A N 1
ATOM 8515 C CA . LEU A 1 1111 ? 40.183 -19.646 -19.903 1.00 77.06 1111 LEU A CA 1
ATOM 8516 C C . LEU A 1 1111 ? 40.198 -21.100 -19.437 1.00 77.06 1111 LEU A C 1
ATOM 8518 O O . LEU A 1 1111 ? 40.898 -21.885 -20.059 1.00 77.06 1111 LEU A O 1
ATOM 8522 N N . ALA A 1 1112 ? 39.447 -21.471 -18.396 1.00 80.25 1112 ALA A N 1
ATOM 8523 C CA . ALA A 1 1112 ? 39.250 -22.853 -17.962 1.00 80.25 1112 ALA A CA 1
ATOM 8524 C C . ALA A 1 1112 ? 38.277 -23.639 -18.863 1.00 80.25 1112 ALA A C 1
ATOM 8526 O O . ALA A 1 1112 ? 38.444 -24.844 -19.033 1.00 80.25 1112 ALA A O 1
ATOM 8527 N N . ASP A 1 1113 ? 37.315 -22.969 -19.496 1.00 75.75 1113 ASP A N 1
ATOM 8528 C CA . ASP A 1 1113 ? 36.303 -23.602 -20.354 1.00 75.75 1113 ASP A CA 1
ATOM 8529 C C . ASP A 1 1113 ? 36.695 -23.615 -21.845 1.00 75.75 1113 ASP A C 1
ATOM 8531 O O . ASP A 1 1113 ? 36.096 -24.336 -22.641 1.00 75.75 1113 ASP A O 1
ATOM 8535 N N . VAL A 1 1114 ? 37.691 -22.818 -22.242 1.00 76.94 1114 VAL A N 1
ATOM 8536 C CA . VAL A 1 1114 ? 38.177 -22.733 -23.630 1.00 76.94 1114 VAL A CA 1
ATOM 8537 C C . VAL A 1 1114 ? 38.891 -24.023 -24.067 1.00 76.94 1114 VAL A C 1
ATOM 8539 O O . VAL A 1 1114 ? 39.562 -24.682 -23.270 1.00 76.94 1114 VAL A O 1
ATOM 8542 N N . ASP A 1 1115 ? 38.763 -24.361 -25.356 1.00 78.19 1115 ASP A N 1
ATOM 8543 C CA . ASP A 1 1115 ? 39.441 -25.493 -26.001 1.00 78.19 1115 ASP A CA 1
ATOM 8544 C C . ASP A 1 1115 ? 40.976 -25.330 -25.970 1.00 78.19 1115 ASP A C 1
ATOM 8546 O O . ASP A 1 1115 ? 41.527 -24.291 -26.350 1.00 78.19 1115 ASP A O 1
ATOM 8550 N N . ASP A 1 1116 ? 41.681 -26.391 -25.572 1.00 80.25 1116 ASP A N 1
ATOM 8551 C CA . ASP A 1 1116 ? 43.144 -26.437 -25.505 1.00 80.25 1116 ASP A CA 1
ATOM 8552 C C . ASP A 1 1116 ? 43.819 -26.141 -26.857 1.00 80.25 1116 ASP A C 1
ATOM 8554 O O . ASP A 1 1116 ? 44.976 -25.721 -26.893 1.00 80.25 1116 ASP A O 1
ATOM 8558 N N . ARG A 1 1117 ? 43.151 -26.382 -27.993 1.00 76.31 1117 ARG A N 1
ATOM 8559 C CA . ARG A 1 1117 ? 43.664 -26.029 -29.329 1.00 76.31 1117 ARG A CA 1
ATOM 8560 C C . ARG A 1 1117 ? 43.739 -24.518 -29.520 1.00 76.31 1117 ARG A C 1
ATOM 8562 O O . ARG A 1 1117 ? 44.746 -24.032 -30.028 1.00 76.31 1117 ARG A O 1
ATOM 8569 N N . LEU A 1 1118 ? 42.723 -23.784 -29.062 1.00 73.50 1118 LEU A N 1
ATOM 8570 C CA . LEU A 1 1118 ? 42.683 -22.327 -29.175 1.00 73.50 1118 LEU A CA 1
ATOM 8571 C C . LEU A 1 1118 ? 43.755 -21.679 -28.291 1.00 73.50 1118 LEU A C 1
ATOM 8573 O O . LEU A 1 1118 ? 44.478 -20.799 -28.754 1.00 73.50 1118 LEU A O 1
ATOM 8577 N N . LEU A 1 1119 ? 43.903 -22.167 -27.054 1.00 75.25 1119 LEU A N 1
ATOM 8578 C CA . LEU A 1 1119 ? 44.948 -21.709 -26.132 1.00 75.25 1119 LEU A CA 1
ATOM 8579 C C . LEU A 1 1119 ? 46.356 -21.961 -26.684 1.00 75.25 1119 LEU A C 1
ATOM 8581 O O . LEU A 1 1119 ? 47.236 -21.128 -26.503 1.00 75.25 1119 LEU A O 1
ATOM 8585 N N . ARG A 1 1120 ? 46.563 -23.078 -27.396 1.00 77.00 1120 ARG A N 1
ATOM 8586 C CA . ARG A 1 1120 ? 47.840 -23.393 -28.058 1.00 77.00 1120 ARG A CA 1
ATOM 8587 C C . ARG A 1 1120 ? 48.137 -22.505 -29.262 1.00 77.00 1120 ARG A C 1
ATOM 8589 O O . ARG A 1 1120 ? 49.300 -22.202 -29.497 1.00 77.00 1120 ARG A O 1
ATOM 8596 N N . SER A 1 1121 ? 47.113 -22.127 -30.026 1.00 71.12 1121 SER A N 1
ATOM 8597 C CA . SER A 1 1121 ? 47.267 -21.291 -31.225 1.00 71.12 1121 SER A CA 1
ATOM 8598 C C . SER A 1 1121 ? 47.370 -19.792 -30.935 1.00 71.12 1121 SER A C 1
ATOM 8600 O O . SER A 1 1121 ? 47.741 -19.024 -31.818 1.00 71.12 1121 SER A O 1
ATOM 8602 N N . ALA A 1 1122 ? 47.001 -19.357 -29.729 1.00 68.50 1122 ALA A N 1
ATOM 8603 C CA . ALA A 1 1122 ? 46.968 -17.946 -29.386 1.00 68.50 1122 ALA A CA 1
ATOM 8604 C C . ALA A 1 1122 ? 48.373 -17.384 -29.148 1.00 68.50 1122 ALA A C 1
ATOM 8606 O O . ALA A 1 1122 ? 49.054 -17.747 -28.192 1.00 68.50 1122 ALA A O 1
ATOM 8607 N N . THR A 1 1123 ? 48.773 -16.447 -30.003 1.00 66.12 1123 THR A N 1
ATOM 8608 C CA . THR A 1 1123 ? 50.053 -15.734 -29.919 1.00 66.12 1123 THR A CA 1
ATOM 8609 C C . THR A 1 1123 ? 50.019 -14.563 -28.934 1.00 66.12 1123 THR A C 1
ATOM 8611 O O . THR A 1 1123 ? 51.057 -14.187 -28.397 1.00 66.12 1123 THR A O 1
ATOM 8614 N N . SER A 1 1124 ? 48.834 -14.012 -28.648 1.00 69.50 1124 SER A N 1
ATOM 8615 C CA . SER A 1 1124 ? 48.634 -12.946 -27.661 1.00 69.50 1124 SER A CA 1
ATOM 8616 C C . SER A 1 1124 ? 47.286 -13.070 -26.941 1.00 69.50 1124 SER A C 1
ATOM 8618 O O . SER A 1 1124 ? 46.403 -13.833 -27.347 1.00 69.50 1124 SER A O 1
ATOM 8620 N N . GLY A 1 1125 ? 47.100 -12.283 -25.874 1.00 66.00 1125 GLY A N 1
ATOM 8621 C CA . GLY A 1 1125 ? 45.816 -12.176 -25.172 1.00 66.00 1125 GLY A CA 1
ATOM 8622 C C . GLY A 1 1125 ? 44.673 -11.716 -26.090 1.00 66.00 1125 GLY A C 1
ATOM 8623 O O . GLY A 1 1125 ? 43.543 -12.183 -25.950 1.00 66.00 1125 GLY A O 1
ATOM 8624 N N . ALA A 1 1126 ? 44.974 -10.868 -27.081 1.00 69.31 1126 ALA A N 1
ATOM 8625 C CA . ALA A 1 1126 ? 44.014 -10.367 -28.064 1.00 69.31 1126 ALA A CA 1
ATOM 8626 C C . ALA A 1 1126 ? 43.491 -11.472 -28.997 1.00 69.31 1126 ALA A C 1
ATOM 8628 O O . ALA A 1 1126 ? 42.321 -11.454 -29.382 1.00 69.31 1126 ALA A O 1
ATOM 8629 N N . ALA A 1 1127 ? 44.331 -12.455 -29.333 1.00 72.94 1127 ALA A N 1
ATOM 8630 C CA . ALA A 1 1127 ? 43.991 -13.550 -30.244 1.00 72.94 1127 ALA A CA 1
ATOM 8631 C C . ALA A 1 1127 ? 42.976 -14.553 -29.656 1.00 72.94 1127 ALA A C 1
ATOM 8633 O O . ALA A 1 1127 ? 42.435 -15.387 -30.382 1.00 72.94 1127 ALA A O 1
ATOM 8634 N N . LEU A 1 1128 ? 42.681 -14.461 -28.353 1.00 74.81 1128 LEU A N 1
ATOM 8635 C CA . LEU A 1 1128 ? 41.781 -15.375 -27.636 1.00 74.81 1128 LEU A CA 1
ATOM 8636 C C . LEU A 1 1128 ? 40.339 -14.898 -27.561 1.00 74.81 1128 LEU A C 1
ATOM 8638 O O . LEU A 1 1128 ? 39.416 -15.716 -27.557 1.00 74.81 1128 LEU A O 1
ATOM 8642 N N . TYR A 1 1129 ? 40.130 -13.582 -27.552 1.00 75.94 1129 TYR A N 1
ATOM 8643 C CA . TYR A 1 1129 ? 38.799 -12.981 -27.543 1.00 75.94 1129 TYR A CA 1
ATOM 8644 C C . TYR A 1 1129 ? 37.876 -13.476 -28.672 1.00 75.94 1129 TYR A C 1
ATOM 8646 O O . TYR A 1 1129 ? 36.694 -13.674 -28.386 1.00 75.94 1129 TYR A O 1
ATOM 8654 N N . PRO A 1 1130 ? 38.344 -13.777 -29.907 1.00 78.12 1130 PRO A N 1
ATOM 8655 C CA . PRO A 1 1130 ? 37.491 -14.364 -30.928 1.00 78.12 1130 PRO A CA 1
ATOM 8656 C C . PRO A 1 1130 ? 36.814 -15.662 -30.479 1.00 78.12 1130 PRO A C 1
ATOM 8658 O O . PRO A 1 1130 ? 35.609 -15.829 -30.654 1.00 78.12 1130 PRO A O 1
ATOM 8661 N N . GLY A 1 1131 ? 37.586 -16.583 -29.898 1.00 74.50 1131 GLY A N 1
ATOM 8662 C CA . GLY A 1 1131 ? 37.059 -17.869 -29.452 1.00 74.50 1131 GLY A CA 1
ATOM 8663 C C . GLY A 1 1131 ? 36.295 -17.773 -28.135 1.00 74.50 1131 GLY A C 1
ATOM 8664 O O . GLY A 1 1131 ? 35.293 -18.461 -27.981 1.00 74.50 1131 GLY A O 1
ATOM 8665 N N . LEU A 1 1132 ? 36.685 -16.860 -27.238 1.00 74.94 1132 LEU A N 1
ATOM 8666 C CA . LEU A 1 1132 ? 35.934 -16.558 -26.014 1.00 74.94 1132 LEU A CA 1
ATOM 8667 C C . LEU A 1 1132 ? 34.526 -16.031 -26.326 1.00 74.94 1132 LEU A C 1
ATOM 8669 O O . LEU A 1 1132 ? 33.540 -16.542 -25.799 1.00 74.94 1132 LEU A O 1
ATOM 8673 N N . ILE A 1 1133 ? 34.416 -15.056 -27.234 1.00 78.69 1133 ILE A N 1
ATOM 8674 C CA . ILE A 1 1133 ? 33.124 -14.481 -27.621 1.00 78.69 1133 ILE A CA 1
ATOM 8675 C C . ILE A 1 1133 ? 32.277 -15.513 -28.375 1.00 78.69 1133 ILE A C 1
ATOM 8677 O O . ILE A 1 1133 ? 31.071 -15.576 -28.157 1.00 78.69 1133 ILE A O 1
ATOM 8681 N N . ARG A 1 1134 ? 32.881 -16.373 -29.207 1.00 77.88 1134 ARG A N 1
ATOM 8682 C CA . ARG A 1 1134 ? 32.149 -17.472 -29.865 1.00 77.88 1134 ARG A CA 1
ATOM 8683 C C . ARG A 1 1134 ? 31.605 -18.474 -28.853 1.00 77.88 1134 ARG A C 1
ATOM 8685 O O . ARG A 1 1134 ? 30.419 -18.763 -28.899 1.00 77.88 1134 ARG A O 1
ATOM 8692 N N . ALA A 1 1135 ? 32.412 -18.886 -27.877 1.00 71.56 1135 ALA A N 1
ATOM 8693 C CA . ALA A 1 1135 ? 31.974 -19.787 -26.812 1.00 71.56 1135 ALA A CA 1
ATOM 8694 C C . ALA A 1 1135 ? 30.838 -19.200 -25.946 1.00 71.56 1135 ALA A C 1
ATOM 8696 O O . ALA A 1 1135 ? 30.047 -19.948 -25.367 1.00 71.56 1135 ALA A O 1
ATOM 8697 N N . TRP A 1 1136 ? 30.736 -17.871 -25.841 1.00 73.25 1136 TRP A N 1
ATOM 8698 C CA . TRP A 1 1136 ? 29.585 -17.204 -25.224 1.00 73.25 1136 TRP A CA 1
ATOM 8699 C C . TRP A 1 1136 ? 28.348 -17.185 -26.116 1.00 73.25 1136 TRP A C 1
ATOM 8701 O O . TRP A 1 1136 ? 27.242 -17.406 -25.630 1.00 73.25 1136 TRP A O 1
ATOM 8711 N N . LEU A 1 1137 ? 28.522 -16.934 -27.411 1.00 75.12 1137 LEU A N 1
ATOM 8712 C CA . LEU A 1 1137 ? 27.423 -16.864 -28.371 1.00 75.12 1137 LEU A CA 1
ATOM 8713 C C . LEU A 1 1137 ? 26.836 -18.236 -28.708 1.00 75.12 1137 LEU A C 1
ATOM 8715 O O . LEU A 1 1137 ? 25.629 -18.345 -28.901 1.00 75.12 1137 LEU A O 1
ATOM 8719 N N . ASP A 1 1138 ? 27.653 -19.287 -28.706 1.00 71.12 1138 ASP A N 1
ATOM 8720 C CA . ASP A 1 1138 ? 27.205 -20.667 -28.910 1.00 71.12 1138 ASP A CA 1
ATOM 8721 C C . ASP A 1 1138 ? 26.226 -21.102 -27.806 1.00 71.12 1138 ASP A C 1
ATOM 8723 O O . ASP A 1 1138 ? 25.233 -21.775 -28.085 1.00 71.12 1138 ASP A O 1
ATOM 8727 N N . ARG A 1 1139 ? 26.430 -20.628 -26.567 1.00 65.94 1139 ARG A N 1
ATOM 8728 C CA . ARG A 1 1139 ? 25.501 -20.837 -25.441 1.00 65.94 1139 ARG A CA 1
ATOM 8729 C C . ARG A 1 1139 ? 24.157 -20.106 -25.611 1.00 65.94 1139 ARG A C 1
ATOM 8731 O O . ARG A 1 1139 ? 23.190 -20.491 -24.963 1.00 65.94 1139 ARG A O 1
ATOM 8738 N N . ALA A 1 1140 ? 24.082 -19.087 -26.473 1.00 62.62 1140 ALA A N 1
ATOM 8739 C CA . ALA A 1 1140 ? 22.875 -18.298 -26.759 1.00 62.62 1140 ALA A CA 1
ATOM 8740 C C . ALA A 1 1140 ? 22.119 -18.741 -28.039 1.00 62.62 1140 ALA A C 1
ATOM 8742 O O . ALA A 1 1140 ? 21.055 -18.197 -28.350 1.00 62.62 1140 ALA A O 1
ATOM 8743 N N . GLY A 1 1141 ? 22.645 -19.734 -28.773 1.00 62.19 1141 GLY A N 1
ATOM 8744 C CA . GLY A 1 1141 ? 22.076 -20.287 -30.011 1.00 62.19 1141 GLY A CA 1
ATOM 8745 C C . GLY A 1 1141 ? 22.272 -19.397 -31.254 1.00 62.19 1141 GLY A C 1
ATOM 8746 O O . GLY A 1 1141 ? 22.081 -18.192 -31.185 1.00 62.19 1141 GLY A O 1
ATOM 8747 N N . SER A 1 1142 ? 22.583 -19.993 -32.417 1.00 61.94 1142 SER A N 1
ATOM 8748 C CA . SER A 1 1142 ? 22.953 -19.347 -33.708 1.00 61.94 1142 SER A CA 1
ATOM 8749 C C . SER A 1 1142 ? 24.140 -18.370 -33.637 1.00 61.94 1142 SER A C 1
ATOM 8751 O O . SER A 1 1142 ? 24.000 -17.176 -33.379 1.00 61.94 1142 SER A O 1
ATOM 8753 N N . SER A 1 1143 ? 25.340 -18.866 -33.934 1.00 65.81 1143 SER A N 1
ATOM 8754 C CA . SER A 1 1143 ? 26.596 -18.162 -33.662 1.00 65.81 1143 SER A CA 1
ATOM 8755 C C . SER A 1 1143 ? 26.993 -17.104 -34.692 1.00 65.81 1143 SER A C 1
ATOM 8757 O O . SER A 1 1143 ? 27.582 -16.085 -34.330 1.00 65.81 1143 SER A O 1
ATOM 8759 N N . GLN A 1 1144 ? 26.660 -17.285 -35.973 1.00 76.25 1144 GLN A N 1
ATOM 8760 C CA . GLN A 1 1144 ? 27.151 -16.395 -37.034 1.00 76.25 1144 GLN A CA 1
ATOM 8761 C C . GLN A 1 1144 ? 26.329 -15.106 -37.182 1.00 76.25 1144 GLN A C 1
ATOM 8763 O O . GLN A 1 1144 ? 26.890 -14.040 -37.448 1.00 76.25 1144 GLN A O 1
ATOM 8768 N N . GLU A 1 1145 ? 25.016 -15.186 -36.975 1.00 77.25 1145 GLU A N 1
ATOM 8769 C CA . GLU A 1 1145 ? 24.117 -14.029 -36.976 1.00 77.25 1145 GLU A CA 1
ATOM 8770 C C . GLU A 1 1145 ? 24.356 -13.153 -35.739 1.00 77.25 1145 GLU A C 1
ATOM 8772 O O . GLU A 1 1145 ? 24.586 -11.946 -35.864 1.00 77.25 1145 GLU A O 1
ATOM 8777 N N . LEU A 1 1146 ? 24.449 -13.775 -34.556 1.00 80.19 1146 LEU A N 1
ATOM 8778 C CA . LEU A 1 1146 ? 24.753 -13.069 -33.313 1.00 80.19 1146 LEU A CA 1
ATOM 8779 C C . LEU A 1 1146 ? 26.155 -12.438 -33.319 1.00 80.19 1146 LEU A C 1
ATOM 8781 O O . LEU A 1 1146 ? 26.327 -11.340 -32.794 1.00 80.19 1146 LEU A O 1
ATOM 8785 N N . TRP A 1 1147 ? 27.148 -13.059 -33.971 1.00 84.44 1147 TRP A N 1
ATOM 8786 C CA . TRP A 1 1147 ? 28.485 -12.468 -34.138 1.00 84.44 1147 TRP A CA 1
ATOM 8787 C C . TRP A 1 1147 ? 28.444 -11.122 -34.870 1.00 84.44 1147 TRP A C 1
ATOM 8789 O O . TRP A 1 1147 ? 29.087 -10.153 -34.455 1.00 84.44 1147 TRP A O 1
ATOM 8799 N N . ARG A 1 1148 ? 27.676 -11.049 -35.967 1.00 82.62 1148 ARG A N 1
ATOM 8800 C CA . ARG A 1 1148 ? 27.503 -9.811 -36.746 1.00 82.62 1148 ARG A CA 1
ATOM 8801 C C . ARG A 1 1148 ? 26.714 -8.768 -35.957 1.00 82.62 1148 ARG A C 1
ATOM 8803 O O . ARG A 1 1148 ? 27.073 -7.588 -35.977 1.00 82.62 1148 ARG A O 1
ATOM 8810 N N . ALA A 1 1149 ? 25.681 -9.203 -35.239 1.00 82.44 1149 ALA A N 1
ATOM 8811 C CA . ALA A 1 1149 ? 24.866 -8.332 -34.405 1.00 82.44 1149 ALA A CA 1
ATOM 8812 C C . ALA A 1 1149 ? 25.678 -7.685 -33.271 1.00 82.44 1149 ALA A C 1
ATOM 8814 O O . ALA A 1 1149 ? 25.645 -6.465 -33.118 1.00 82.44 1149 ALA A O 1
ATOM 8815 N N . VAL A 1 1150 ? 26.480 -8.468 -32.540 1.00 85.50 1150 VAL A N 1
ATOM 8816 C CA . VAL A 1 1150 ? 27.347 -7.972 -31.456 1.00 85.50 1150 VAL A CA 1
ATOM 8817 C C . VAL A 1 1150 ? 28.376 -6.965 -31.970 1.00 85.50 1150 VAL A C 1
ATOM 8819 O O . VAL A 1 1150 ? 28.566 -5.920 -31.349 1.00 85.50 1150 VAL A O 1
ATOM 8822 N N . GLY A 1 1151 ? 29.002 -7.225 -33.123 1.00 85.50 1151 GLY A N 1
ATOM 8823 C CA . GLY A 1 1151 ? 29.931 -6.272 -33.742 1.00 85.50 1151 GLY A CA 1
ATOM 8824 C C . GLY A 1 1151 ? 29.254 -4.954 -34.141 1.00 85.50 1151 GLY A C 1
ATOM 8825 O O . GLY A 1 1151 ? 29.789 -3.873 -33.897 1.00 85.50 1151 GLY A O 1
ATOM 8826 N N . THR A 1 1152 ? 28.039 -5.029 -34.691 1.00 84.31 1152 THR A N 1
ATOM 8827 C CA . THR A 1 1152 ? 27.249 -3.843 -35.065 1.00 84.31 1152 THR A CA 1
ATOM 8828 C C . THR A 1 1152 ? 26.833 -3.035 -33.836 1.00 84.31 1152 THR A C 1
ATOM 8830 O O . THR A 1 1152 ? 26.898 -1.805 -33.851 1.00 84.31 1152 THR A O 1
ATOM 8833 N N . LEU A 1 1153 ? 26.450 -3.720 -32.759 1.00 84.75 1153 LEU A N 1
ATOM 8834 C CA . LEU A 1 1153 ? 26.069 -3.117 -31.487 1.00 84.75 1153 LEU A CA 1
ATOM 8835 C C . LEU A 1 1153 ? 27.247 -2.387 -30.826 1.00 84.75 1153 LEU A C 1
ATOM 8837 O O . LEU A 1 1153 ? 27.104 -1.234 -30.424 1.00 84.75 1153 LEU A O 1
ATOM 8841 N N . ALA A 1 1154 ? 28.416 -3.036 -30.766 1.00 86.56 1154 ALA A N 1
ATOM 8842 C CA . ALA A 1 1154 ? 29.654 -2.451 -30.250 1.00 86.56 1154 ALA A CA 1
ATOM 8843 C C . ALA A 1 1154 ? 30.023 -1.164 -30.993 1.00 86.56 1154 ALA A C 1
ATOM 8845 O O . ALA A 1 1154 ? 30.296 -0.140 -30.368 1.00 86.56 1154 ALA A O 1
ATOM 8846 N N . ARG A 1 1155 ? 29.940 -1.191 -32.327 1.00 85.50 1155 ARG A N 1
ATOM 8847 C CA . ARG A 1 1155 ? 30.201 -0.018 -33.161 1.00 85.50 1155 ARG A CA 1
ATOM 8848 C C . ARG A 1 1155 ? 29.219 1.122 -32.882 1.00 85.50 1155 ARG A C 1
ATOM 8850 O O . ARG A 1 1155 ? 29.660 2.246 -32.681 1.00 85.50 1155 ARG A O 1
ATOM 8857 N N . ARG A 1 1156 ? 27.912 0.840 -32.811 1.00 82.31 1156 ARG A N 1
ATOM 8858 C CA . ARG A 1 1156 ? 26.885 1.857 -32.506 1.00 82.31 1156 ARG A CA 1
ATOM 8859 C C . ARG A 1 1156 ? 27.091 2.498 -31.131 1.00 82.31 1156 ARG A C 1
ATOM 8861 O O . ARG A 1 1156 ? 27.008 3.717 -31.015 1.00 82.31 1156 ARG A O 1
ATOM 8868 N N . LEU A 1 1157 ? 27.390 1.702 -30.104 1.00 81.19 1157 LEU A N 1
ATOM 8869 C CA . LEU A 1 1157 ? 27.704 2.208 -28.759 1.00 81.19 1157 LEU A CA 1
ATOM 8870 C C . LEU A 1 1157 ? 28.965 3.078 -28.753 1.00 81.19 1157 LEU A C 1
ATOM 8872 O O . LEU A 1 1157 ? 29.001 4.136 -28.127 1.00 81.19 1157 LEU A O 1
ATOM 8876 N N . TRP A 1 1158 ? 29.998 2.659 -29.483 1.00 85.12 1158 TRP A N 1
ATOM 8877 C CA . TRP A 1 1158 ? 31.233 3.423 -29.575 1.00 85.12 1158 TRP A CA 1
ATOM 8878 C C . TRP A 1 1158 ? 31.027 4.754 -30.309 1.00 85.12 1158 TRP A C 1
ATOM 8880 O O . TRP A 1 1158 ? 31.370 5.798 -29.758 1.00 85.12 1158 TRP A O 1
ATOM 8890 N N . GLU A 1 1159 ? 30.406 4.735 -31.492 1.00 80.88 1159 GLU A N 1
ATOM 8891 C CA . GLU A 1 1159 ? 30.170 5.915 -32.341 1.00 80.88 1159 GLU A CA 1
ATOM 8892 C C . GLU A 1 1159 ? 29.205 6.933 -31.709 1.00 80.88 1159 GLU A C 1
ATOM 8894 O O . GLU A 1 1159 ? 29.444 8.133 -31.808 1.00 80.88 1159 GLU A O 1
ATOM 8899 N N . SER A 1 1160 ? 28.141 6.477 -31.037 1.00 76.31 1160 SER A N 1
ATOM 8900 C CA . SER A 1 1160 ? 27.107 7.359 -30.460 1.00 76.31 1160 SER A CA 1
ATOM 8901 C C . SER A 1 1160 ? 27.569 8.177 -29.254 1.00 76.31 1160 SER A C 1
ATOM 8903 O O . SER A 1 1160 ? 26.919 9.151 -28.890 1.00 76.31 1160 SER A O 1
ATOM 8905 N N . GLY A 1 1161 ? 28.664 7.794 -28.592 1.00 69.81 1161 GLY A N 1
ATOM 8906 C CA . GLY A 1 1161 ? 29.030 8.407 -27.310 1.00 69.81 1161 GLY A CA 1
ATOM 8907 C C . GLY A 1 1161 ? 28.289 7.805 -26.111 1.00 69.81 1161 GLY A C 1
ATOM 8908 O O . GLY A 1 1161 ? 28.722 8.004 -24.975 1.00 69.81 1161 GLY A O 1
ATOM 8909 N N . GLU A 1 1162 ? 27.224 7.035 -26.343 1.00 71.06 1162 GLU A N 1
ATOM 8910 C CA . GLU A 1 1162 ? 26.347 6.514 -25.298 1.00 71.06 1162 GLU A CA 1
ATOM 8911 C C . GLU A 1 1162 ? 26.979 5.346 -24.531 1.00 71.06 1162 GLU A C 1
ATOM 8913 O O . GLU A 1 1162 ? 27.771 4.562 -25.055 1.00 71.06 1162 GLU A O 1
ATOM 8918 N N . SER A 1 1163 ? 26.616 5.221 -23.255 1.00 64.94 1163 SER A N 1
ATOM 8919 C CA . SER A 1 1163 ? 27.042 4.120 -22.387 1.00 64.94 1163 SER A CA 1
ATOM 8920 C C . SER A 1 1163 ? 26.096 2.911 -22.424 1.00 64.94 1163 SER A C 1
ATOM 8922 O O . SER A 1 1163 ? 26.475 1.845 -21.935 1.00 64.94 1163 SER A O 1
ATOM 8924 N N . ALA A 1 1164 ? 24.889 3.056 -22.992 1.00 73.75 1164 ALA A N 1
ATOM 8925 C CA . ALA A 1 1164 ? 23.866 2.012 -23.103 1.00 73.75 1164 ALA A CA 1
ATOM 8926 C C . ALA A 1 1164 ? 22.834 2.328 -24.209 1.00 73.75 1164 ALA A C 1
ATOM 8928 O O . ALA A 1 1164 ? 22.518 3.492 -24.425 1.00 73.75 1164 ALA A O 1
ATOM 8929 N N . LEU A 1 1165 ? 22.268 1.301 -24.856 1.00 73.62 1165 LEU A N 1
ATOM 8930 C CA . LEU A 1 1165 ? 21.312 1.400 -25.973 1.00 73.62 1165 LEU A CA 1
ATOM 8931 C C . LEU A 1 1165 ? 19.854 1.168 -25.550 1.00 73.62 1165 LEU A C 1
ATOM 8933 O O . LEU A 1 1165 ? 19.554 0.189 -24.868 1.00 73.62 1165 LEU A O 1
ATOM 8937 N N . GLY A 1 1166 ? 18.934 2.019 -26.011 1.00 65.00 1166 GLY A N 1
ATOM 8938 C CA . GLY A 1 1166 ? 17.488 1.867 -25.796 1.00 65.00 1166 GLY A CA 1
ATOM 8939 C C . GLY A 1 1166 ? 16.870 0.597 -26.404 1.00 65.00 1166 GLY A C 1
ATOM 8940 O O . GLY A 1 1166 ? 17.484 -0.097 -27.213 1.00 65.00 1166 GLY A O 1
ATOM 8941 N N . ALA A 1 1167 ? 15.620 0.305 -26.023 1.00 58.53 1167 ALA A N 1
ATOM 8942 C CA . ALA A 1 1167 ? 14.850 -0.854 -26.498 1.00 58.53 1167 ALA A CA 1
ATOM 8943 C C . ALA A 1 1167 ? 14.418 -0.772 -27.981 1.00 58.53 1167 ALA A C 1
ATOM 8945 O O . ALA A 1 1167 ? 13.756 -1.685 -28.466 1.00 58.53 1167 ALA A O 1
ATOM 8946 N N . ASP A 1 1168 ? 14.794 0.300 -28.683 1.00 53.81 1168 ASP A N 1
ATOM 8947 C CA . ASP A 1 1168 ? 14.491 0.540 -30.101 1.00 53.81 1168 ASP A CA 1
ATOM 8948 C C . ASP A 1 1168 ? 15.380 -0.277 -31.058 1.00 53.81 1168 ASP A C 1
ATOM 8950 O O . ASP A 1 1168 ? 15.144 -0.309 -32.264 1.00 53.81 1168 ASP A O 1
ATOM 8954 N N . ALA A 1 1169 ? 16.414 -0.945 -30.539 1.00 57.91 1169 ALA A N 1
ATOM 8955 C CA . ALA A 1 1169 ? 17.185 -1.943 -31.276 1.00 57.91 1169 ALA A CA 1
ATOM 8956 C C . ALA A 1 1169 ? 16.514 -3.329 -31.184 1.00 57.91 1169 ALA A C 1
ATOM 8958 O O . ALA A 1 1169 ? 15.822 -3.602 -30.208 1.00 57.91 1169 ALA A O 1
ATOM 8959 N N . ASP A 1 1170 ? 16.718 -4.191 -32.193 1.00 67.25 1170 ASP A N 1
ATOM 8960 C CA . ASP A 1 1170 ? 16.055 -5.499 -32.354 1.00 67.25 1170 ASP A CA 1
ATOM 8961 C C . ASP A 1 1170 ? 15.911 -6.261 -31.024 1.00 67.25 1170 ASP A C 1
ATOM 8963 O O . ASP A 1 1170 ? 16.852 -6.889 -30.526 1.00 67.25 1170 ASP A O 1
ATOM 8967 N N . ALA A 1 1171 ? 14.714 -6.188 -30.430 1.00 65.75 1171 ALA A N 1
ATOM 8968 C CA . ALA A 1 1171 ? 14.462 -6.633 -29.059 1.00 65.75 1171 ALA A CA 1
ATOM 8969 C C . ALA A 1 1171 ? 14.747 -8.130 -28.863 1.00 65.75 1171 ALA A C 1
ATOM 8971 O O . ALA A 1 1171 ? 15.129 -8.555 -27.774 1.00 65.75 1171 ALA A O 1
ATOM 8972 N N . GLU A 1 1172 ? 14.607 -8.917 -29.930 1.00 69.62 1172 GLU A N 1
ATOM 8973 C CA . GLU A 1 1172 ? 14.915 -10.345 -29.966 1.00 69.62 1172 GLU A CA 1
ATOM 8974 C C . GLU A 1 1172 ? 16.427 -10.619 -29.897 1.00 69.62 1172 GLU A C 1
ATOM 8976 O O . GLU A 1 1172 ? 16.875 -11.462 -29.118 1.00 69.62 1172 GLU A O 1
ATOM 8981 N N . VAL A 1 1173 ? 17.235 -9.856 -30.638 1.00 72.06 1173 VAL A N 1
ATOM 8982 C CA . VAL A 1 1173 ? 18.703 -9.948 -30.615 1.00 72.06 1173 VAL A CA 1
ATOM 8983 C C . VAL A 1 1173 ? 19.238 -9.510 -29.254 1.00 72.06 1173 VAL A C 1
ATOM 8985 O O . VAL A 1 1173 ? 20.072 -10.191 -28.659 1.00 72.06 1173 VAL A O 1
ATOM 8988 N N . LEU A 1 1174 ? 18.719 -8.404 -28.719 1.00 73.19 1174 LEU A N 1
ATOM 8989 C CA . LEU A 1 1174 ? 19.099 -7.913 -27.397 1.00 73.19 1174 LEU A CA 1
ATOM 8990 C C . LEU A 1 1174 ? 18.705 -8.886 -26.282 1.00 73.19 1174 LEU A C 1
ATOM 8992 O O . LEU A 1 1174 ? 19.489 -9.080 -25.360 1.00 73.19 1174 LEU A O 1
ATOM 8996 N N . ALA A 1 1175 ? 17.538 -9.531 -26.372 1.00 69.75 1175 ALA A N 1
ATOM 8997 C CA . ALA A 1 1175 ? 17.107 -10.537 -25.402 1.00 69.75 1175 ALA A CA 1
ATOM 8998 C C . ALA A 1 1175 ? 17.986 -11.797 -25.425 1.00 69.75 1175 ALA A C 1
ATOM 9000 O O . ALA A 1 1175 ? 18.279 -12.341 -24.365 1.00 69.75 1175 ALA A O 1
ATOM 9001 N N . ARG A 1 1176 ? 18.451 -12.233 -26.603 1.00 71.38 1176 ARG A N 1
ATOM 9002 C CA . ARG A 1 1176 ? 19.355 -13.393 -26.743 1.00 71.38 1176 ARG A CA 1
ATOM 9003 C C . ARG A 1 1176 ? 20.778 -13.109 -26.263 1.00 71.38 1176 ARG A C 1
ATOM 9005 O O . ARG A 1 1176 ? 21.462 -14.013 -25.798 1.00 71.38 1176 ARG A O 1
ATOM 9012 N N . LEU A 1 1177 ? 21.223 -11.857 -26.367 1.00 70.56 1177 LEU A N 1
ATOM 9013 C CA . LEU A 1 1177 ? 22.540 -11.408 -25.900 1.00 70.56 1177 LEU A CA 1
ATOM 9014 C C . LEU A 1 1177 ? 22.545 -10.960 -24.424 1.00 70.56 1177 LEU A C 1
ATOM 9016 O O . LEU A 1 1177 ? 23.622 -10.775 -23.842 1.00 70.56 1177 LEU A O 1
ATOM 9020 N N . ALA A 1 1178 ? 21.364 -10.775 -23.822 1.00 63.53 1178 ALA A N 1
ATOM 9021 C CA . ALA A 1 1178 ? 21.180 -10.386 -22.426 1.00 63.53 1178 ALA A CA 1
ATOM 9022 C C . ALA A 1 1178 ? 21.572 -11.521 -21.475 1.00 63.53 1178 ALA A C 1
ATOM 9024 O O . ALA A 1 1178 ? 21.048 -12.627 -21.574 1.00 63.53 1178 ALA A O 1
ATOM 9025 N N . GLY A 1 1179 ? 22.487 -11.237 -20.549 1.00 60.66 1179 GLY A N 1
ATOM 9026 C CA . GLY A 1 1179 ? 23.097 -12.231 -19.665 1.00 60.66 1179 GLY A CA 1
ATOM 9027 C C . GLY A 1 1179 ? 24.564 -12.484 -20.027 1.00 60.66 1179 GLY A C 1
ATOM 9028 O O . GLY A 1 1179 ? 25.439 -11.940 -19.353 1.00 60.66 1179 GLY A O 1
ATOM 9029 N N . PRO A 1 1180 ? 24.873 -13.249 -21.095 1.00 59.00 1180 PRO A N 1
ATOM 9030 C CA . PRO A 1 1180 ? 26.243 -13.680 -21.380 1.00 59.00 1180 PRO A CA 1
ATOM 9031 C C . PRO A 1 1180 ? 27.178 -12.544 -21.834 1.00 59.00 1180 PRO A C 1
ATOM 9033 O O . PRO A 1 1180 ? 28.373 -12.600 -21.550 1.00 59.00 1180 PRO A O 1
ATOM 9036 N N . LEU A 1 1181 ? 26.668 -11.507 -22.513 1.00 70.25 1181 LEU A N 1
ATOM 9037 C CA . LEU A 1 1181 ? 27.477 -10.404 -23.070 1.00 70.25 1181 LEU A CA 1
ATOM 9038 C C . LEU A 1 1181 ? 26.940 -9.012 -22.721 1.00 70.25 1181 LEU A C 1
ATOM 9040 O O . LEU A 1 1181 ? 27.731 -8.080 -22.536 1.00 70.25 1181 LEU A O 1
ATOM 9044 N N . LEU A 1 1182 ? 25.617 -8.861 -22.618 1.00 73.81 1182 LEU A N 1
ATOM 9045 C CA . LEU A 1 1182 ? 24.962 -7.589 -22.323 1.00 73.81 1182 LEU A CA 1
ATOM 9046 C C . LEU A 1 1182 ? 24.269 -7.607 -20.962 1.00 73.81 1182 LEU A C 1
ATOM 9048 O O . LEU A 1 1182 ? 23.637 -8.588 -20.576 1.00 73.81 1182 LEU A O 1
ATOM 9052 N N . VAL A 1 1183 ? 24.336 -6.476 -20.269 1.00 65.00 1183 VAL A N 1
ATOM 9053 C CA . VAL A 1 1183 ? 23.606 -6.192 -19.030 1.00 65.00 1183 VAL A CA 1
ATOM 9054 C C . VAL A 1 1183 ? 22.735 -4.958 -19.223 1.00 65.00 1183 VAL A C 1
ATOM 9056 O O . VAL A 1 1183 ? 23.064 -4.077 -20.018 1.00 65.00 1183 VAL A O 1
ATOM 9059 N N . ARG A 1 1184 ? 21.612 -4.893 -18.507 1.00 59.91 1184 ARG A N 1
ATOM 9060 C CA . ARG A 1 1184 ? 20.717 -3.733 -18.556 1.00 59.91 1184 ARG A CA 1
ATOM 9061 C C . ARG A 1 1184 ? 21.215 -2.608 -17.642 1.00 59.91 1184 ARG A C 1
ATOM 9063 O O . ARG A 1 1184 ? 21.836 -2.885 -16.618 1.00 59.91 1184 ARG A O 1
ATOM 9070 N N . ASP A 1 1185 ? 20.989 -1.359 -18.043 1.00 55.19 1185 ASP A N 1
ATOM 9071 C CA . ASP A 1 1185 ? 21.248 -0.149 -17.267 1.00 55.19 1185 ASP A CA 1
ATOM 9072 C C . ASP A 1 1185 ? 20.023 0.207 -16.368 1.00 55.19 1185 ASP A C 1
ATOM 9074 O O . ASP A 1 1185 ? 18.974 -0.434 -16.513 1.00 55.19 1185 ASP A O 1
ATOM 9078 N N . PRO A 1 1186 ? 20.083 1.199 -15.448 1.00 41.81 1186 PRO A N 1
ATOM 9079 C CA . PRO A 1 1186 ? 18.956 1.514 -14.553 1.00 41.81 1186 PRO A CA 1
ATOM 9080 C C . PRO A 1 1186 ? 17.730 2.088 -15.282 1.00 41.81 1186 PRO A C 1
ATOM 9082 O O . PRO A 1 1186 ? 16.638 2.144 -14.724 1.00 41.81 1186 PRO A O 1
ATOM 9085 N N . GLN A 1 1187 ? 17.905 2.519 -16.532 1.00 54.53 1187 GLN A N 1
ATOM 9086 C CA . GLN A 1 1187 ? 16.859 2.992 -17.434 1.00 54.53 1187 GLN A CA 1
ATOM 9087 C C . GLN A 1 1187 ? 16.372 1.877 -18.378 1.00 54.53 1187 GLN A C 1
ATOM 9089 O O . GLN A 1 1187 ? 15.675 2.153 -19.355 1.00 54.53 1187 GLN A O 1
ATOM 9094 N N . ASN A 1 1188 ? 16.704 0.613 -18.084 1.00 61.09 1188 ASN A N 1
ATOM 9095 C CA . ASN A 1 1188 ? 16.338 -0.575 -18.857 1.00 61.09 1188 ASN A CA 1
ATOM 9096 C C . ASN A 1 1188 ? 16.941 -0.631 -20.282 1.00 61.09 1188 ASN A C 1
ATOM 9098 O O . ASN A 1 1188 ? 16.429 -1.351 -21.146 1.00 61.09 1188 ASN A O 1
ATOM 9102 N N . ARG A 1 1189 ? 18.036 0.099 -20.528 1.00 75.69 1189 ARG A N 1
ATOM 9103 C CA . ARG A 1 1189 ? 18.831 0.097 -21.772 1.00 75.69 1189 ARG A CA 1
ATOM 9104 C C . ARG A 1 1189 ? 19.943 -0.953 -21.707 1.00 75.69 1189 ARG A C 1
ATOM 9106 O O . ARG A 1 1189 ? 20.266 -1.420 -20.630 1.00 75.69 1189 ARG A O 1
ATOM 9113 N N . PHE A 1 1190 ? 20.560 -1.352 -22.814 1.00 75.25 1190 PHE A N 1
ATOM 9114 C CA . PHE A 1 1190 ? 21.565 -2.426 -22.850 1.00 75.25 1190 PHE A CA 1
ATOM 9115 C C . PHE A 1 1190 ? 23.000 -1.909 -22.988 1.00 75.25 1190 PHE A C 1
ATOM 9117 O O . PHE A 1 1190 ? 23.291 -1.115 -23.878 1.00 75.25 1190 PHE A O 1
ATOM 9124 N N . ARG A 1 1191 ? 23.923 -2.422 -22.167 1.00 76.31 1191 ARG A N 1
ATOM 9125 C CA . ARG A 1 1191 ? 25.370 -2.143 -22.229 1.00 76.31 1191 ARG A CA 1
ATOM 9126 C C . ARG A 1 1191 ? 26.196 -3.427 -22.164 1.00 76.31 1191 ARG A C 1
ATOM 9128 O O . ARG A 1 1191 ? 25.716 -4.447 -21.678 1.00 76.31 1191 ARG A O 1
ATOM 9135 N N . PHE A 1 1192 ? 27.458 -3.378 -22.589 1.00 76.12 1192 PHE A N 1
ATOM 9136 C CA . PHE A 1 1192 ? 28.367 -4.521 -22.443 1.00 76.12 1192 PHE A CA 1
ATOM 9137 C C . PHE A 1 1192 ? 28.670 -4.819 -20.968 1.00 76.12 1192 PHE A C 1
ATOM 9139 O O . PHE A 1 1192 ? 28.911 -3.914 -20.160 1.00 76.12 1192 PHE A O 1
ATOM 9146 N N . ALA A 1 1193 ? 28.655 -6.108 -20.619 1.00 65.62 1193 ALA A N 1
ATOM 9147 C CA . ALA A 1 1193 ? 28.964 -6.600 -19.278 1.00 65.62 1193 ALA A CA 1
ATOM 9148 C C . ALA A 1 1193 ? 30.448 -6.439 -18.914 1.00 65.62 1193 ALA A C 1
ATOM 9150 O O . ALA A 1 1193 ? 30.795 -6.427 -17.732 1.00 65.62 1193 ALA A O 1
ATOM 9151 N N . ASP A 1 1194 ? 31.313 -6.335 -19.923 1.00 68.56 1194 ASP A N 1
ATOM 9152 C CA . ASP A 1 1194 ? 32.732 -6.041 -19.783 1.00 68.56 1194 ASP A CA 1
ATOM 9153 C C . ASP A 1 1194 ? 33.158 -5.023 -20.849 1.00 68.56 1194 ASP A C 1
ATOM 9155 O O . ASP A 1 1194 ? 32.941 -5.232 -22.045 1.00 68.56 1194 ASP A O 1
ATOM 9159 N N . HIS A 1 1195 ? 33.747 -3.909 -20.413 1.00 72.25 1195 HIS A N 1
ATOM 9160 C CA . HIS A 1 1195 ? 34.199 -2.846 -21.312 1.00 72.25 1195 HIS A CA 1
ATOM 9161 C C . HIS A 1 1195 ? 35.369 -3.306 -22.191 1.00 72.25 1195 HIS A C 1
ATOM 9163 O O . HIS A 1 1195 ? 35.511 -2.834 -23.314 1.00 72.25 1195 HIS A O 1
ATOM 9169 N N . VAL A 1 1196 ? 36.158 -4.283 -21.734 1.00 77.31 1196 VAL A N 1
ATOM 9170 C CA . VAL A 1 1196 ? 37.279 -4.838 -22.501 1.00 77.31 1196 VAL A CA 1
ATOM 9171 C C . VAL A 1 1196 ? 36.784 -5.593 -23.736 1.00 77.31 1196 VAL A C 1
ATOM 9173 O O . VAL A 1 1196 ? 37.439 -5.572 -24.772 1.00 77.31 1196 VAL A O 1
ATOM 9176 N N . VAL A 1 1197 ? 35.596 -6.207 -23.676 1.00 78.75 1197 VAL A N 1
ATOM 9177 C CA . VAL A 1 1197 ? 34.978 -6.878 -24.835 1.00 78.75 1197 VAL A CA 1
ATOM 9178 C C . VAL A 1 1197 ? 34.504 -5.860 -25.872 1.00 78.75 1197 VAL A C 1
ATOM 9180 O O . VAL A 1 1197 ? 34.699 -6.073 -27.067 1.00 78.75 1197 VAL A O 1
ATOM 9183 N N . LEU A 1 1198 ? 33.918 -4.743 -25.421 1.00 83.44 1198 LEU A N 1
ATOM 9184 C CA . LEU A 1 1198 ? 33.568 -3.616 -26.291 1.00 83.44 1198 LEU A CA 1
ATOM 9185 C C . LEU A 1 1198 ? 34.823 -3.051 -26.968 1.00 83.44 1198 LEU A C 1
ATOM 9187 O O . LEU A 1 1198 ? 34.843 -2.915 -28.190 1.00 83.44 1198 LEU A O 1
ATOM 9191 N N . GLU A 1 1199 ? 35.866 -2.778 -26.180 1.00 83.75 1199 GLU A N 1
ATOM 9192 C CA . GLU A 1 1199 ? 37.161 -2.312 -26.673 1.00 83.75 1199 GLU A CA 1
ATOM 9193 C C . GLU A 1 1199 ? 37.736 -3.294 -27.696 1.00 83.75 1199 GLU A C 1
ATOM 9195 O O . GLU A 1 1199 ? 37.971 -2.923 -28.838 1.00 83.75 1199 GLU A O 1
ATOM 9200 N N . TRP A 1 1200 ? 37.851 -4.578 -27.370 1.00 87.56 1200 TRP A N 1
ATOM 9201 C CA . TRP A 1 1200 ? 38.395 -5.567 -28.296 1.00 87.56 1200 TRP A CA 1
ATOM 9202 C C . TRP A 1 1200 ? 37.610 -5.659 -29.621 1.00 87.56 1200 TRP A C 1
ATOM 9204 O O . TRP A 1 1200 ? 38.209 -5.709 -30.699 1.00 87.56 1200 TRP A O 1
ATOM 9214 N N . LEU A 1 1201 ? 36.270 -5.639 -29.569 1.00 87.94 1201 LEU A N 1
ATOM 9215 C CA . LEU A 1 1201 ? 35.420 -5.669 -30.768 1.00 87.94 1201 LEU A CA 1
ATOM 9216 C C . LEU A 1 1201 ? 35.662 -4.453 -31.665 1.00 87.94 1201 LEU A C 1
ATOM 9218 O O . LEU A 1 1201 ? 35.740 -4.599 -32.885 1.00 87.94 1201 LEU A O 1
ATOM 9222 N N . VAL A 1 1202 ? 35.810 -3.272 -31.066 1.00 86.94 1202 VAL A N 1
ATOM 9223 C CA . VAL A 1 1202 ? 36.111 -2.035 -31.790 1.00 86.94 1202 VAL A CA 1
ATOM 9224 C C . VAL A 1 1202 ? 37.575 -2.020 -32.263 1.00 86.94 1202 VAL A C 1
ATOM 9226 O O . VAL A 1 1202 ? 37.846 -1.567 -33.371 1.00 86.94 1202 VAL A O 1
ATOM 9229 N N . ALA A 1 1203 ? 38.518 -2.582 -31.503 1.00 86.69 1203 ALA A N 1
ATOM 9230 C CA . ALA A 1 1203 ? 39.934 -2.669 -31.862 1.00 86.69 1203 ALA A CA 1
ATOM 9231 C C . ALA A 1 1203 ? 40.141 -3.554 -33.090 1.00 86.69 1203 ALA A C 1
ATOM 9233 O O . ALA A 1 1203 ? 40.879 -3.181 -33.997 1.00 86.69 1203 ALA A O 1
ATOM 9234 N N . ARG A 1 1204 ? 39.431 -4.685 -33.177 1.00 87.75 1204 ARG A N 1
ATOM 9235 C CA . ARG A 1 1204 ? 39.425 -5.547 -34.369 1.00 87.75 1204 ARG A CA 1
ATOM 9236 C C . ARG A 1 1204 ? 38.937 -4.808 -35.612 1.00 87.75 1204 ARG A C 1
ATOM 9238 O O . ARG A 1 1204 ? 39.452 -4.998 -36.711 1.00 87.75 1204 ARG A O 1
ATOM 9245 N N . GLU A 1 1205 ? 37.928 -3.974 -35.420 1.00 85.12 1205 GLU A N 1
ATOM 9246 C CA . GLU A 1 1205 ? 37.269 -3.193 -36.460 1.00 85.12 1205 GLU A CA 1
ATOM 9247 C C . GLU A 1 1205 ? 38.169 -2.032 -36.933 1.00 85.12 1205 GLU A C 1
ATOM 9249 O O . GLU A 1 1205 ? 38.186 -1.700 -38.120 1.00 85.12 1205 GLU A O 1
ATOM 9254 N N . ILE A 1 1206 ? 38.978 -1.468 -36.030 1.00 85.38 1206 ILE A N 1
ATOM 9255 C CA . ILE A 1 1206 ? 40.060 -0.523 -36.340 1.00 85.38 1206 ILE A CA 1
ATOM 9256 C C . ILE A 1 1206 ? 41.190 -1.241 -37.089 1.00 85.38 1206 ILE A C 1
ATOM 9258 O O . ILE A 1 1206 ? 41.542 -0.818 -38.188 1.00 85.38 1206 ILE A O 1
ATOM 9262 N N . ALA A 1 1207 ? 41.703 -2.350 -36.549 1.00 84.81 1207 ALA A N 1
ATOM 9263 C CA . ALA A 1 1207 ? 42.808 -3.124 -37.115 1.00 84.81 1207 ALA A CA 1
ATOM 9264 C C . ALA A 1 1207 ? 42.527 -3.569 -38.559 1.00 84.81 1207 ALA A C 1
ATOM 9266 O O . ALA A 1 1207 ? 43.337 -3.323 -39.447 1.00 84.81 1207 ALA A O 1
ATOM 9267 N N . GLY A 1 1208 ? 41.333 -4.111 -38.834 1.00 81.56 1208 GLY A N 1
ATOM 9268 C CA . GLY A 1 1208 ? 40.927 -4.516 -40.187 1.00 81.56 1208 GLY A CA 1
ATOM 9269 C C . GLY A 1 1208 ? 40.725 -3.362 -41.180 1.00 81.56 1208 GLY A C 1
ATOM 9270 O O . GLY A 1 1208 ? 40.480 -3.603 -42.362 1.00 81.56 1208 GLY A O 1
ATOM 9271 N N . ARG A 1 1209 ? 40.792 -2.104 -40.724 1.00 81.56 1209 ARG A N 1
ATOM 9272 C CA . ARG A 1 1209 ? 40.714 -0.902 -41.569 1.00 81.56 1209 ARG A CA 1
ATOM 9273 C C . ARG A 1 1209 ? 42.042 -0.174 -41.734 1.00 81.56 1209 ARG A C 1
ATOM 9275 O O . ARG A 1 1209 ? 42.097 0.714 -42.585 1.00 81.56 1209 ARG A O 1
ATOM 9282 N N . LEU A 1 1210 ? 43.084 -0.546 -40.989 1.00 77.12 1210 LEU A N 1
ATOM 9283 C CA . LEU A 1 1210 ? 44.420 0.033 -41.162 1.00 77.12 1210 LEU A CA 1
ATOM 9284 C C . LEU A 1 1210 ? 44.986 -0.254 -42.567 1.00 77.12 1210 LEU A C 1
ATOM 9286 O O . LEU A 1 1210 ? 45.732 0.559 -43.101 1.00 77.12 1210 LEU A O 1
ATOM 9290 N N . ASP A 1 1211 ? 44.524 -1.328 -43.219 1.00 61.00 1211 ASP A N 1
ATOM 9291 C CA . ASP A 1 1211 ? 44.904 -1.711 -44.588 1.00 61.00 1211 ASP A CA 1
ATOM 9292 C C . ASP A 1 1211 ? 44.353 -0.773 -45.694 1.00 61.00 1211 ASP A C 1
ATOM 9294 O O . ASP A 1 1211 ? 44.751 -0.884 -46.850 1.00 61.00 1211 ASP A O 1
ATOM 9298 N N . ARG A 1 1212 ? 43.423 0.150 -45.389 1.00 63.94 1212 ARG A N 1
ATOM 9299 C CA . ARG A 1 1212 ? 42.724 0.991 -46.394 1.00 63.94 1212 ARG A CA 1
ATOM 9300 C C . ARG A 1 1212 ? 43.257 2.428 -46.506 1.00 63.94 1212 ARG A C 1
ATOM 9302 O O . ARG A 1 1212 ? 42.576 3.289 -47.063 1.00 63.94 1212 ARG A O 1
ATOM 9309 N N . GLY A 1 1213 ? 44.452 2.688 -45.975 1.00 58.72 1213 GLY A N 1
ATOM 9310 C CA . GLY A 1 1213 ? 45.101 4.004 -45.957 1.00 58.72 1213 GLY A CA 1
ATOM 9311 C C . GLY A 1 1213 ? 44.970 4.739 -44.610 1.00 58.72 1213 GLY A C 1
ATOM 9312 O O . GLY A 1 1213 ? 44.093 4.413 -43.806 1.00 58.72 1213 GLY A O 1
ATOM 9313 N N . PRO A 1 1214 ? 45.827 5.748 -44.349 1.00 57.38 1214 PRO A N 1
ATOM 9314 C CA . PRO A 1 1214 ? 46.115 6.238 -42.995 1.00 57.38 1214 PRO A CA 1
ATOM 9315 C C . PRO A 1 1214 ? 44.918 6.860 -42.257 1.00 57.38 1214 PRO A C 1
ATOM 9317 O O . PRO A 1 1214 ? 44.884 6.837 -41.027 1.00 57.38 1214 PRO A O 1
ATOM 9320 N N . LEU A 1 1215 ? 43.905 7.374 -42.972 1.00 64.25 1215 LEU A N 1
ATOM 9321 C CA . LEU A 1 1215 ? 42.785 8.118 -42.378 1.00 64.25 1215 LEU A CA 1
ATOM 9322 C C . LEU A 1 1215 ? 41.470 8.011 -43.176 1.00 64.25 1215 LEU A C 1
ATOM 9324 O O . LEU A 1 1215 ? 40.882 9.027 -43.554 1.00 64.25 1215 LEU A O 1
ATOM 9328 N N . SER A 1 1216 ? 40.961 6.799 -43.418 1.00 65.94 1216 SER A N 1
ATOM 9329 C CA . SER A 1 1216 ? 39.601 6.656 -43.972 1.00 65.94 1216 SER A CA 1
ATOM 9330 C C . SER A 1 1216 ? 38.548 7.338 -43.074 1.00 65.94 1216 SER A C 1
ATOM 9332 O O . SER A 1 1216 ? 38.687 7.368 -41.848 1.00 65.94 1216 SER A O 1
ATOM 9334 N N . ALA A 1 1217 ? 37.470 7.879 -43.658 1.00 65.00 1217 ALA A N 1
ATOM 9335 C CA . ALA A 1 1217 ? 36.420 8.587 -42.908 1.00 65.00 1217 ALA A CA 1
ATOM 9336 C C . ALA A 1 1217 ? 35.825 7.736 -41.766 1.00 65.00 1217 ALA A C 1
ATOM 9338 O O . ALA A 1 1217 ? 35.572 8.233 -40.671 1.00 65.00 1217 ALA A O 1
ATOM 9339 N N . SER A 1 1218 ? 35.682 6.426 -41.985 1.00 63.62 1218 SER A N 1
ATOM 9340 C CA . SER A 1 1218 ? 35.227 5.475 -40.965 1.00 63.62 1218 SER A CA 1
ATOM 9341 C C . SER A 1 1218 ? 36.245 5.267 -39.836 1.00 63.62 1218 SER A C 1
ATOM 9343 O O . SER A 1 1218 ? 35.852 5.116 -38.684 1.00 63.62 1218 SER A O 1
ATOM 9345 N N . LEU A 1 1219 ? 37.548 5.283 -40.138 1.00 70.38 1219 LEU A N 1
ATOM 9346 C CA . LEU A 1 1219 ? 38.609 5.178 -39.130 1.00 70.38 1219 LEU A CA 1
ATOM 9347 C C . LEU A 1 1219 ? 38.669 6.443 -38.259 1.00 70.38 1219 LEU A C 1
ATOM 9349 O O . LEU A 1 1219 ? 38.837 6.347 -37.046 1.00 70.38 1219 LEU A O 1
ATOM 9353 N N . ARG A 1 1220 ? 38.428 7.623 -38.852 1.00 70.75 1220 ARG A N 1
ATOM 9354 C CA . ARG A 1 1220 ? 38.309 8.892 -38.112 1.00 70.75 1220 ARG A CA 1
ATOM 9355 C C . ARG A 1 1220 ? 37.152 8.876 -37.108 1.00 70.75 1220 ARG A C 1
ATOM 9357 O O . ARG A 1 1220 ? 37.323 9.374 -36.001 1.00 70.75 1220 ARG A O 1
ATOM 9364 N N . LEU A 1 1221 ? 36.011 8.277 -37.460 1.00 68.38 1221 LEU A N 1
ATOM 9365 C CA . LEU A 1 1221 ? 34.859 8.138 -36.555 1.00 68.38 1221 LEU A CA 1
ATOM 9366 C C . LEU A 1 1221 ? 35.162 7.217 -35.366 1.00 68.38 1221 LEU A C 1
ATOM 9368 O O . LEU A 1 1221 ? 34.843 7.554 -34.229 1.00 68.38 1221 LEU A O 1
ATOM 9372 N N . LEU A 1 1222 ? 35.836 6.088 -35.602 1.00 69.75 1222 LEU A N 1
ATOM 9373 C CA . LEU A 1 1222 ? 36.218 5.163 -34.528 1.00 69.75 1222 LEU A CA 1
ATOM 9374 C C . LEU A 1 1222 ? 37.302 5.748 -33.608 1.00 69.75 1222 LEU A C 1
ATOM 9376 O O . LEU A 1 1222 ? 37.298 5.479 -32.409 1.00 69.75 1222 LEU A O 1
ATOM 9380 N N . LEU A 1 1223 ? 38.192 6.591 -34.134 1.00 76.00 1223 LEU A N 1
ATOM 9381 C CA . LEU A 1 1223 ? 39.257 7.257 -33.371 1.00 76.00 1223 LEU A CA 1
ATOM 9382 C C . LEU A 1 1223 ? 38.853 8.638 -32.820 1.00 76.00 1223 LEU A C 1
ATOM 9384 O O . LEU A 1 1223 ? 39.671 9.336 -32.220 1.00 76.00 1223 LEU A O 1
ATOM 9388 N N . ALA A 1 1224 ? 37.590 9.044 -32.994 1.00 70.94 1224 ALA A N 1
ATOM 9389 C CA . ALA A 1 1224 ? 37.065 10.292 -32.440 1.00 70.94 1224 ALA A CA 1
ATOM 9390 C C . ALA A 1 1224 ? 36.966 10.257 -30.901 1.00 70.94 1224 ALA A C 1
ATOM 9392 O O . ALA A 1 1224 ? 36.989 11.309 -30.249 1.00 70.94 1224 ALA A O 1
ATOM 9393 N N . ARG A 1 1225 ? 36.882 9.059 -30.305 1.00 75.94 1225 ARG A N 1
ATOM 9394 C CA . ARG A 1 1225 ? 36.915 8.825 -28.852 1.00 75.94 1225 ARG A CA 1
ATOM 9395 C C . ARG A 1 1225 ? 38.318 8.452 -28.382 1.00 75.94 1225 ARG A C 1
ATOM 9397 O O . ARG A 1 1225 ? 39.123 7.923 -29.141 1.00 75.94 1225 ARG A O 1
ATOM 9404 N N . GLN A 1 1226 ? 38.605 8.746 -27.116 1.00 79.75 1226 GLN A N 1
ATOM 9405 C CA . GLN A 1 1226 ? 39.903 8.456 -26.515 1.00 79.75 1226 GLN A CA 1
ATOM 9406 C C . GLN A 1 1226 ? 40.123 6.941 -26.412 1.00 79.75 1226 GLN A C 1
ATOM 9408 O O . GLN A 1 1226 ? 39.315 6.228 -25.821 1.00 79.75 1226 GLN A O 1
ATOM 9413 N N . MET A 1 1227 ? 41.223 6.473 -26.999 1.00 80.75 1227 MET A N 1
ATOM 9414 C CA . MET A 1 1227 ? 41.665 5.083 -26.940 1.00 80.75 1227 MET A CA 1
ATOM 9415 C C . MET A 1 1227 ? 42.326 4.797 -25.585 1.00 80.75 1227 MET A C 1
ATOM 9417 O O . MET A 1 1227 ? 43.115 5.611 -25.103 1.00 80.75 1227 MET A O 1
ATOM 9421 N N . SER A 1 1228 ? 42.017 3.650 -24.975 1.00 80.38 1228 SER A N 1
ATOM 9422 C CA . SER A 1 1228 ? 42.720 3.177 -23.777 1.00 80.38 1228 SER A CA 1
ATOM 9423 C C . SER A 1 1228 ? 44.095 2.582 -24.155 1.00 80.38 1228 SER A C 1
ATOM 9425 O O . SER A 1 1228 ? 44.278 2.137 -25.291 1.00 80.38 1228 SER A O 1
ATOM 9427 N N . PRO A 1 1229 ? 45.070 2.512 -23.231 1.00 76.56 1229 PRO A N 1
ATOM 9428 C CA . PRO A 1 1229 ? 46.331 1.808 -23.485 1.00 76.56 1229 PRO A CA 1
ATOM 9429 C C . PRO A 1 1229 ? 46.135 0.328 -23.868 1.00 76.56 1229 PRO A C 1
ATOM 9431 O O . PRO A 1 1229 ? 46.835 -0.186 -24.734 1.00 76.56 1229 PRO A O 1
ATOM 9434 N N . LEU A 1 1230 ? 45.138 -0.343 -23.279 1.00 77.69 1230 LEU A N 1
ATOM 9435 C CA . LEU A 1 1230 ? 44.805 -1.742 -23.577 1.00 77.69 1230 LEU A CA 1
ATOM 9436 C C . LEU A 1 1230 ? 44.198 -1.905 -24.979 1.00 77.69 1230 LEU A C 1
ATOM 9438 O O . LEU A 1 1230 ? 44.525 -2.834 -25.712 1.00 77.69 1230 LEU A O 1
ATOM 9442 N N . MET A 1 1231 ? 43.338 -0.971 -25.372 1.00 81.88 1231 MET A N 1
ATOM 9443 C CA . MET A 1 1231 ? 42.764 -0.888 -26.710 1.00 81.88 1231 MET A CA 1
ATOM 9444 C C . MET A 1 1231 ? 43.854 -0.689 -27.771 1.00 81.88 1231 MET A C 1
ATOM 9446 O O . MET A 1 1231 ? 43.816 -1.334 -28.816 1.00 81.88 1231 MET A O 1
ATOM 9450 N N . ALA A 1 1232 ? 44.842 0.167 -27.491 1.00 80.88 1232 ALA A N 1
ATOM 9451 C CA . ALA A 1 1232 ? 45.994 0.385 -28.365 1.00 80.88 1232 ALA A CA 1
ATOM 9452 C C . ALA A 1 1232 ? 46.838 -0.887 -28.523 1.00 80.88 1232 ALA A C 1
ATOM 9454 O O . ALA A 1 1232 ? 47.224 -1.231 -29.641 1.00 80.88 1232 ALA A O 1
ATOM 9455 N N . GLN A 1 1233 ? 47.031 -1.628 -27.429 1.00 80.62 1233 GLN A N 1
ATOM 9456 C CA . GLN A 1 1233 ? 47.645 -2.952 -27.458 1.00 80.62 1233 GLN A CA 1
ATOM 9457 C C . GLN A 1 1233 ? 46.858 -3.935 -28.337 1.00 80.62 1233 GLN A C 1
ATOM 9459 O O . GLN A 1 1233 ? 47.441 -4.572 -29.208 1.00 80.62 1233 GLN A O 1
ATOM 9464 N N . PHE A 1 1234 ? 45.530 -4.013 -28.196 1.00 84.62 1234 PHE A N 1
ATOM 9465 C CA . PHE A 1 1234 ? 44.714 -4.871 -29.063 1.00 84.62 1234 PHE A CA 1
ATOM 9466 C C . PHE A 1 1234 ? 44.808 -4.489 -30.539 1.00 84.62 1234 PHE A C 1
ATOM 9468 O O . PHE A 1 1234 ? 44.844 -5.375 -31.389 1.00 84.62 1234 PHE A O 1
ATOM 9475 N N . VAL A 1 1235 ? 44.847 -3.195 -30.862 1.00 84.00 1235 VAL A N 1
ATOM 9476 C CA . VAL A 1 1235 ? 45.024 -2.737 -32.246 1.00 84.00 1235 VAL A CA 1
ATOM 9477 C C . VAL A 1 1235 ? 46.389 -3.172 -32.789 1.00 84.00 1235 VAL A C 1
ATOM 9479 O O . VAL A 1 1235 ? 46.439 -3.695 -33.901 1.00 84.00 1235 VAL A O 1
ATOM 9482 N N . GLY A 1 1236 ? 47.465 -3.016 -32.009 1.00 81.25 1236 GLY A N 1
ATOM 9483 C CA . GLY A 1 1236 ? 48.816 -3.451 -32.381 1.00 81.25 1236 GLY A CA 1
ATOM 9484 C C . GLY A 1 1236 ? 48.916 -4.959 -32.620 1.00 81.25 1236 GLY A C 1
ATOM 9485 O O . GLY A 1 1236 ? 49.384 -5.391 -33.675 1.00 81.25 1236 GLY A O 1
ATOM 9486 N N . ASP A 1 1237 ? 48.387 -5.748 -31.686 1.00 79.88 1237 ASP A N 1
ATOM 9487 C CA . ASP A 1 1237 ? 48.362 -7.211 -31.755 1.00 79.88 1237 ASP A CA 1
ATOM 9488 C C . ASP A 1 1237 ? 47.537 -7.731 -32.947 1.00 79.88 1237 ASP A C 1
ATOM 9490 O O . ASP A 1 1237 ? 47.942 -8.675 -33.625 1.00 79.88 1237 ASP A O 1
ATOM 9494 N N . LEU A 1 1238 ? 46.360 -7.142 -33.205 1.00 83.31 1238 LEU A N 1
ATOM 9495 C CA . LEU A 1 1238 ? 45.431 -7.612 -34.244 1.00 83.31 1238 LEU A CA 1
ATOM 9496 C C . LEU A 1 1238 ? 45.828 -7.159 -35.654 1.00 83.31 1238 LEU A C 1
ATOM 9498 O O . LEU A 1 1238 ? 45.522 -7.861 -36.617 1.00 83.31 1238 LEU A O 1
ATOM 9502 N N . ALA A 1 1239 ? 46.466 -5.995 -35.790 1.00 82.25 1239 ALA A N 1
ATOM 9503 C CA . ALA A 1 1239 ? 46.932 -5.482 -37.079 1.00 82.25 1239 ALA A CA 1
ATOM 9504 C C . ALA A 1 1239 ? 48.307 -6.038 -37.486 1.00 82.25 1239 ALA A C 1
ATOM 9506 O O . ALA A 1 1239 ? 48.648 -6.025 -38.669 1.00 82.25 1239 ALA A O 1
ATOM 9507 N N . GLY A 1 1240 ? 49.086 -6.526 -36.518 1.00 81.00 1240 GLY A N 1
ATOM 9508 C CA . GLY A 1 1240 ? 50.494 -6.869 -36.686 1.00 81.00 1240 GLY A CA 1
ATOM 9509 C C . GLY A 1 1240 ? 51.400 -5.658 -36.445 1.00 81.00 1240 GLY A C 1
ATOM 9510 O O . GLY A 1 1240 ? 51.112 -4.546 -36.895 1.00 81.00 1240 GLY A O 1
ATOM 9511 N N . HIS A 1 1241 ? 52.514 -5.887 -35.742 1.00 82.31 1241 HIS A N 1
ATOM 9512 C CA . HIS A 1 1241 ? 53.381 -4.824 -35.218 1.00 82.31 1241 HIS A CA 1
ATOM 9513 C C . HIS A 1 1241 ? 53.907 -3.875 -36.302 1.00 82.31 1241 HIS A C 1
ATOM 9515 O O . HIS A 1 1241 ? 53.846 -2.660 -36.123 1.00 82.31 1241 HIS A O 1
ATOM 9521 N N . ASP A 1 1242 ? 54.349 -4.401 -37.448 1.00 81.38 1242 ASP A N 1
ATOM 9522 C CA . ASP A 1 1242 ? 54.901 -3.580 -38.534 1.00 81.38 1242 ASP A CA 1
ATOM 9523 C C . ASP A 1 1242 ? 53.848 -2.651 -39.153 1.00 81.38 1242 ASP A C 1
ATOM 9525 O O . ASP A 1 1242 ? 54.123 -1.489 -39.448 1.00 81.38 1242 ASP A O 1
ATOM 9529 N N . ARG A 1 1243 ? 52.605 -3.132 -39.294 1.00 83.50 1243 ARG A N 1
ATOM 9530 C CA . ARG A 1 1243 ? 51.502 -2.351 -39.876 1.00 83.50 1243 ARG A CA 1
ATOM 9531 C C . ARG A 1 1243 ? 50.996 -1.288 -38.914 1.00 83.50 1243 ARG A C 1
ATOM 9533 O O . ARG A 1 1243 ? 50.757 -0.152 -39.317 1.00 83.50 1243 ARG A O 1
ATOM 9540 N N . ALA A 1 1244 ? 50.849 -1.650 -37.643 1.00 83.81 1244 ALA A N 1
ATOM 9541 C CA . ALA A 1 1244 ? 50.444 -0.718 -36.602 1.00 83.81 1244 ALA A CA 1
ATOM 9542 C C . ALA A 1 1244 ? 51.492 0.390 -36.397 1.00 83.81 1244 ALA A C 1
ATOM 9544 O O . ALA A 1 1244 ? 51.115 1.553 -36.239 1.00 83.81 1244 ALA A O 1
ATOM 9545 N N . ARG A 1 1245 ? 52.790 0.051 -36.484 1.00 86.62 1245 ARG A N 1
ATOM 9546 C CA . ARG A 1 1245 ? 53.899 1.015 -36.448 1.00 86.62 1245 ARG A CA 1
ATOM 9547 C C . ARG A 1 1245 ? 53.861 1.956 -37.651 1.00 86.62 1245 ARG A C 1
ATOM 9549 O O . ARG A 1 1245 ? 53.808 3.165 -37.449 1.00 86.62 1245 ARG A O 1
ATOM 9556 N N . ALA A 1 1246 ? 53.774 1.420 -38.871 1.00 84.44 1246 ALA A N 1
ATOM 9557 C CA . ALA A 1 1246 ? 53.705 2.226 -40.093 1.00 84.44 1246 ALA A CA 1
ATOM 9558 C C . ALA A 1 1246 ? 52.502 3.189 -40.102 1.00 84.44 1246 ALA A C 1
ATOM 9560 O O . ALA A 1 1246 ? 52.627 4.348 -40.494 1.00 84.44 1246 ALA A O 1
ATOM 9561 N N . TRP A 1 1247 ? 51.336 2.737 -39.627 1.00 87.25 1247 TRP A N 1
ATOM 9562 C CA . TRP A 1 1247 ? 50.162 3.598 -39.476 1.00 87.25 1247 TRP A CA 1
ATOM 9563 C C . TRP A 1 1247 ? 50.389 4.718 -38.453 1.00 87.25 1247 TRP A C 1
ATOM 9565 O O . TRP A 1 1247 ? 50.085 5.880 -38.729 1.00 87.25 1247 TRP A O 1
ATOM 9575 N N . ALA A 1 1248 ? 50.913 4.384 -37.274 1.00 85.69 1248 ALA A N 1
ATOM 9576 C CA . ALA A 1 1248 ? 51.097 5.354 -36.206 1.00 85.69 1248 ALA A CA 1
ATOM 9577 C C . ALA A 1 1248 ? 52.167 6.403 -36.552 1.00 85.69 1248 ALA A C 1
ATOM 9579 O O . ALA A 1 1248 ? 51.969 7.584 -36.271 1.00 85.69 1248 ALA A O 1
ATOM 9580 N N . GLU A 1 1249 ? 53.253 6.000 -37.214 1.00 86.75 1249 GLU A N 1
ATOM 9581 C CA . GLU A 1 1249 ? 54.269 6.912 -37.750 1.00 86.75 1249 GLU A CA 1
ATOM 9582 C C . GLU A 1 1249 ? 53.668 7.842 -38.810 1.00 86.75 1249 GLU A C 1
ATOM 9584 O O . GLU A 1 1249 ? 53.806 9.058 -38.692 1.00 86.75 1249 GLU A O 1
ATOM 9589 N N . ALA A 1 1250 ? 52.895 7.312 -39.765 1.00 83.44 1250 ALA A N 1
ATOM 9590 C CA . ALA A 1 1250 ? 52.227 8.124 -40.786 1.00 83.44 1250 ALA A CA 1
ATOM 9591 C C . ALA A 1 1250 ? 51.263 9.170 -40.189 1.00 83.44 1250 ALA A C 1
ATOM 9593 O O . ALA A 1 1250 ? 51.233 10.313 -40.640 1.00 83.44 1250 ALA A O 1
ATOM 9594 N N . VAL A 1 1251 ? 50.504 8.810 -39.149 1.00 84.19 1251 VAL A N 1
ATOM 9595 C CA . VAL A 1 1251 ? 49.597 9.728 -38.431 1.00 84.19 1251 VAL A CA 1
ATOM 9596 C C . VAL A 1 1251 ? 50.352 10.807 -37.648 1.00 84.19 1251 VAL A C 1
ATOM 9598 O O . VAL A 1 1251 ? 49.848 11.918 -37.484 1.00 84.19 1251 VAL A O 1
ATOM 9601 N N . LEU A 1 1252 ? 51.535 10.498 -37.112 1.00 84.75 1252 LEU A N 1
ATOM 9602 C CA . LEU A 1 1252 ? 52.346 11.472 -36.376 1.00 84.75 1252 LEU A CA 1
ATOM 9603 C C . LEU A 1 1252 ? 53.152 12.392 -37.296 1.00 84.75 1252 LEU A C 1
ATOM 9605 O O . LEU A 1 1252 ? 53.412 13.531 -36.907 1.00 84.75 1252 LEU A O 1
ATOM 9609 N N . SER A 1 1253 ? 53.510 11.920 -38.491 1.00 83.44 1253 SER A N 1
ATOM 9610 C CA . SER A 1 1253 ? 54.149 12.716 -39.542 1.00 83.44 1253 SER A CA 1
ATOM 9611 C C . SER A 1 1253 ? 53.174 13.639 -40.280 1.00 83.44 1253 SER A C 1
ATOM 9613 O O . SER A 1 1253 ? 53.620 14.605 -40.893 1.00 83.44 1253 SER A O 1
ATOM 9615 N N . ASP A 1 1254 ? 51.866 13.376 -40.212 1.00 81.88 1254 ASP A N 1
ATOM 9616 C CA . ASP A 1 1254 ? 50.823 14.226 -40.790 1.00 81.88 1254 ASP A CA 1
ATOM 9617 C C . ASP A 1 1254 ? 50.461 15.407 -39.851 1.00 81.88 1254 ASP A C 1
ATOM 9619 O O . ASP A 1 1254 ? 49.881 15.198 -38.775 1.00 81.88 1254 ASP A O 1
ATOM 9623 N N . PRO A 1 1255 ? 50.766 16.665 -40.228 1.00 72.06 1255 PRO A N 1
ATOM 9624 C CA . PRO A 1 1255 ? 50.480 17.837 -39.399 1.00 72.06 1255 PRO A CA 1
ATOM 9625 C C . PRO A 1 1255 ? 48.975 18.114 -39.228 1.00 72.06 1255 PRO A C 1
ATOM 9627 O O . PRO A 1 1255 ? 48.577 18.644 -38.180 1.00 72.06 1255 PRO A O 1
ATOM 9630 N N . ASP A 1 1256 ? 48.143 17.690 -40.186 1.00 76.38 1256 ASP A N 1
ATOM 9631 C CA . ASP A 1 1256 ? 46.691 17.921 -40.208 1.00 76.38 1256 ASP A CA 1
ATOM 9632 C C . ASP A 1 1256 ? 45.902 16.859 -39.423 1.00 76.38 1256 ASP A C 1
ATOM 9634 O O . ASP A 1 1256 ? 44.677 16.943 -39.261 1.00 76.38 1256 ASP A O 1
ATOM 9638 N N . SER A 1 1257 ? 46.594 15.863 -38.866 1.00 77.25 1257 SER A N 1
ATOM 9639 C CA . SER A 1 1257 ? 45.963 14.813 -38.077 1.00 77.25 1257 SER A CA 1
ATOM 9640 C C . SER A 1 1257 ? 45.354 15.363 -36.769 1.00 77.25 1257 SER A C 1
ATOM 9642 O O . SER A 1 1257 ? 46.033 16.032 -35.981 1.00 77.25 1257 SER A O 1
ATOM 9644 N N . PRO A 1 1258 ? 44.078 15.071 -36.450 1.00 79.50 1258 PRO A N 1
ATOM 9645 C CA . PRO A 1 1258 ? 43.435 15.531 -35.218 1.00 79.50 1258 PRO A CA 1
ATOM 9646 C C . PRO A 1 1258 ? 44.183 15.094 -33.948 1.00 79.50 1258 PRO A C 1
ATOM 9648 O O . PRO A 1 1258 ? 44.672 13.967 -33.855 1.00 79.50 1258 PRO A O 1
ATOM 9651 N N . GLY A 1 1259 ? 44.220 15.953 -32.922 1.00 77.88 1259 GLY A N 1
ATOM 9652 C CA . GLY A 1 1259 ? 44.983 15.705 -31.686 1.00 77.88 1259 GLY A CA 1
ATOM 9653 C C . GLY A 1 1259 ? 44.638 14.392 -30.964 1.00 77.88 1259 GLY A C 1
ATOM 9654 O O . GLY A 1 1259 ? 45.527 13.741 -30.419 1.00 77.88 1259 GLY A O 1
ATOM 9655 N N . ARG A 1 1260 ? 43.374 13.945 -31.018 1.00 80.19 1260 ARG A N 1
ATOM 9656 C CA . ARG A 1 1260 ? 42.939 12.649 -30.456 1.00 80.19 1260 ARG A CA 1
ATOM 9657 C C . ARG A 1 1260 ? 43.485 11.444 -31.226 1.00 80.19 1260 ARG A C 1
ATOM 9659 O O . ARG A 1 1260 ? 43.855 10.450 -30.612 1.00 80.19 1260 ARG A O 1
ATOM 9666 N N . ILE A 1 1261 ? 43.587 11.555 -32.549 1.00 81.06 1261 ILE A N 1
ATOM 9667 C CA . ILE A 1 1261 ? 44.125 10.500 -33.413 1.00 81.06 1261 ILE A CA 1
ATOM 9668 C C . ILE A 1 1261 ? 45.645 10.406 -33.232 1.00 81.06 1261 ILE A C 1
ATOM 9670 O O . ILE A 1 1261 ? 46.177 9.310 -33.073 1.00 81.06 1261 ILE A O 1
ATOM 9674 N N . ARG A 1 1262 ? 46.330 11.551 -33.103 1.00 80.88 1262 ARG A N 1
ATOM 9675 C CA . ARG A 1 1262 ? 47.748 11.598 -32.711 1.00 80.88 1262 ARG A CA 1
ATOM 9676 C C . ARG A 1 1262 ? 47.993 10.991 -31.326 1.00 80.88 1262 ARG A C 1
ATOM 9678 O O . ARG A 1 1262 ? 48.969 10.274 -31.140 1.00 80.88 1262 ARG A O 1
ATOM 9685 N N . ALA A 1 1263 ? 47.109 11.229 -30.355 1.00 82.62 1263 ALA A N 1
ATOM 9686 C CA . ALA A 1 1263 ? 47.203 10.591 -29.039 1.00 82.62 1263 ALA A CA 1
ATOM 9687 C C . ALA A 1 1263 ? 47.039 9.060 -29.117 1.00 82.62 1263 ALA A C 1
ATOM 9689 O O . ALA A 1 1263 ? 47.799 8.341 -28.474 1.00 82.62 1263 ALA A O 1
ATOM 9690 N N . ALA A 1 1264 ? 46.110 8.560 -29.938 1.00 83.00 1264 ALA A N 1
ATOM 9691 C CA . ALA A 1 1264 ? 45.953 7.125 -30.184 1.00 83.00 1264 ALA A CA 1
ATOM 9692 C C . ALA A 1 1264 ? 47.191 6.514 -30.868 1.00 83.00 1264 ALA A C 1
ATOM 9694 O O . ALA A 1 1264 ? 47.672 5.473 -30.432 1.00 83.00 1264 ALA A O 1
ATOM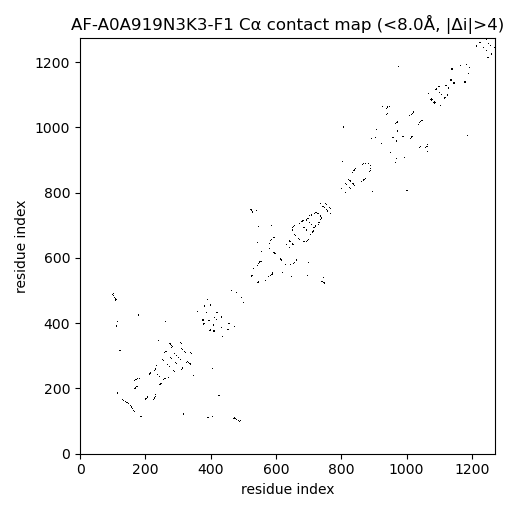 9695 N N . ALA A 1 1265 ? 47.763 7.190 -31.869 1.00 84.00 1265 ALA A N 1
ATOM 9696 C CA . ALA A 1 1265 ? 48.996 6.757 -32.528 1.00 84.00 1265 ALA A CA 1
ATOM 9697 C C . ALA A 1 1265 ? 50.188 6.685 -31.557 1.00 84.00 1265 ALA A C 1
ATOM 9699 O O . ALA A 1 1265 ? 50.937 5.711 -31.576 1.00 84.00 1265 ALA A O 1
ATOM 9700 N N . ARG A 1 1266 ? 50.327 7.656 -30.641 1.00 87.31 1266 ARG A N 1
ATOM 9701 C CA . ARG A 1 1266 ? 51.351 7.606 -29.580 1.00 87.31 1266 ARG A CA 1
ATOM 9702 C C . ARG A 1 1266 ? 51.169 6.417 -28.644 1.00 87.31 1266 ARG A C 1
ATOM 9704 O O . ARG A 1 1266 ? 52.159 5.803 -28.275 1.00 87.31 1266 ARG A O 1
ATOM 9711 N N . LEU A 1 1267 ? 49.932 6.092 -28.265 1.00 84.50 1267 LEU A N 1
ATOM 9712 C CA . LEU A 1 1267 ? 49.646 4.930 -27.417 1.00 84.50 1267 LEU A CA 1
ATOM 9713 C C . LEU A 1 1267 ? 49.980 3.612 -28.123 1.00 84.50 1267 LEU A C 1
ATOM 9715 O O . LEU A 1 1267 ? 50.541 2.718 -27.498 1.00 84.50 1267 LEU A O 1
ATOM 9719 N N . VAL A 1 1268 ? 49.672 3.504 -29.419 1.00 83.88 1268 VAL A N 1
ATOM 9720 C CA . VAL A 1 1268 ? 50.027 2.327 -30.225 1.00 83.88 1268 VAL A CA 1
ATOM 9721 C C . VAL A 1 1268 ? 51.547 2.202 -30.353 1.00 83.88 1268 VAL A C 1
ATOM 9723 O O . VAL A 1 1268 ? 52.080 1.128 -30.100 1.00 83.88 1268 VAL A O 1
ATOM 9726 N N . LEU A 1 1269 ? 52.274 3.287 -30.642 1.00 84.38 1269 LEU A N 1
ATOM 9727 C CA . LEU A 1 1269 ? 53.744 3.256 -30.687 1.00 84.38 1269 LEU A CA 1
ATOM 9728 C C . LEU A 1 1269 ? 54.378 2.943 -29.335 1.00 84.38 1269 LEU A C 1
ATOM 9730 O O . LEU A 1 1269 ? 55.332 2.180 -29.292 1.00 84.38 1269 LEU A O 1
ATOM 9734 N N . ALA A 1 1270 ? 53.835 3.484 -28.244 1.00 81.31 1270 ALA A N 1
ATOM 9735 C CA . ALA A 1 1270 ? 54.315 3.199 -26.896 1.00 81.31 1270 ALA A CA 1
ATOM 9736 C C . ALA A 1 1270 ? 54.132 1.727 -26.496 1.00 81.31 1270 ALA A C 1
ATOM 9738 O O . ALA A 1 1270 ? 54.846 1.251 -25.624 1.00 81.31 1270 ALA A O 1
ATOM 9739 N N . HIS A 1 1271 ? 53.182 1.015 -27.105 1.00 79.69 1271 HIS A N 1
ATOM 9740 C CA . HIS A 1 1271 ? 53.023 -0.424 -26.911 1.00 79.69 1271 HIS A CA 1
ATOM 9741 C C . HIS A 1 1271 ? 53.971 -1.259 -27.791 1.00 79.69 1271 HIS A C 1
ATOM 9743 O O . HIS A 1 1271 ? 54.366 -2.354 -27.403 1.00 79.69 1271 HIS A O 1
ATOM 9749 N N . LEU A 1 1272 ? 54.305 -0.756 -28.983 1.00 77.38 1272 LEU A N 1
ATOM 9750 C CA . LEU A 1 1272 ? 55.171 -1.427 -29.960 1.00 77.38 1272 LEU A CA 1
ATOM 9751 C C . LEU A 1 1272 ? 56.670 -1.160 -29.740 1.00 77.38 1272 LEU A C 1
ATOM 9753 O O . LEU A 1 1272 ? 57.489 -1.706 -30.487 1.00 77.38 1272 LEU A O 1
ATOM 9757 N N . ALA A 1 1273 ? 57.007 -0.270 -28.806 1.00 67.12 1273 ALA A N 1
ATOM 9758 C CA . ALA A 1 1273 ? 58.356 0.020 -28.328 1.00 67.12 1273 ALA A CA 1
ATOM 9759 C C . ALA A 1 1273 ? 58.682 -0.885 -27.139 1.00 67.12 1273 ALA A C 1
ATOM 9761 O O . ALA A 1 1273 ? 59.824 -1.395 -27.109 1.00 67.12 1273 ALA A O 1
#

Nearest PDB structures (foldseek):
  4kxf-assembly6_L  TM=6.336E-01  e=1.426E-09  Mus musculus
  4kxf-assembly4_F  TM=6.440E-01  e=2.326E-09  Mus musculus
  4kxf-assembly5_H  TM=6.227E-01  e=2.971E-09  Mus musculus
  5aj2-assembly1_A  TM=7.395E-01  e=2.663E-05  Mus musculus
  6p14-assembly1_A  TM=4.209E-01  e=1.542E-02  Drosophila melanogaster

pLDDT: mean 72.88, std 17.62, range [22.42, 95.38]

Radius of gyration: 40.72 Å; Cα contacts (8 Å, |Δi|>4): 2041; chains: 1; bounding box: 120×88×115 Å

Mean predicted aligned error: 23.68 Å

=== Feature glossary ===
Key to the feature types in this record:

pLDDT. pLDDT is the predicted lDDT-Cα score: AlphaFold's confidence that the local environment of each residue (all inter-atomic distances within 15 Å) is correctly placed. It is a per-residue number between 0 and 100, with higher meaning more reliable.

Radius of gyration, Cα contacts, bounding box. The geometric summary reports three shape descriptors. Rg (radius of gyration) measures how spread out the Cα atoms are about their centre of mass; compact globular proteins have small Rg, elongated or unfolded ones large. Cα contacts (<8 Å, |i−j|>4) count long-range residue pairs in spatial proximity — high for tightly packed folds, near zero for rods or random coil. The bounding-box extents give the protein's footprint along x, y, z in Å.

Backbone torsions (φ/ψ). Backbone dihedral angles. Every residue except chain termini has a φ (preceding-C → N → Cα → C) and a ψ (N → Cα → C → next-N). They are reported in degrees following the IUPAC sign convention. Secondary structure is essentially a statement about which (φ, ψ) basin each residue occupies.

Contact-map, Ramachandran, and PAE plots. Plot images: a contact map (which residues are close in 3D, as an N×N binary image), a Ramachandran scatter (backbone torsion angles, revealing secondary-structure composition at a glance), and — for AlphaFold structures — a PAE heatmap (pairwise prediction confidence).

Predicted aligned error. Predicted Aligned Error (PAE) is an AlphaFold confidence matrix: entry (i, j) is the expected error in the position of residue j, in ångströms, when the prediction is superimposed on the true structure at residue i. Low PAE within a block of residues means that block is internally rigid and well-predicted; high PAE between two blocks means their relative placement is uncertain even if each block individually is confident.

Secondary structure (3-state, P-SEA). Three-state secondary structure (P-SEA) collapses the eight DSSP classes into helix (a), strand (b), and coil (c). P-SEA assigns these from Cα geometry alone — distances and angles — without requiring backbone oxygens, so it works on any Cα trace.

Solvent-accessible surface area. Solvent-accessible surface area (SASA) is the area in Å² traced out by the centre of a 1.4 Å probe sphere (a water molecule) rolled over the protein's van der Waals surface (Shrake–Rupley / Lee–Richards construction). Buried residues have near-zero SASA; fully exposed residues can exceed 200 Å². The total SASA scales roughly with the number of surface residues.

Foldseek 3Di. The Foldseek 3Di string encodes local tertiary geometry as a 20-letter alphabet — one character per residue — derived from the relative positions of nearby Cα atoms. Unlike the amino-acid sequence, 3Di is a direct function of the 3D structure, so two proteins with the same fold have similar 3Di strings even at low sequence identity.

B-factor. For experimental (PDB) structures, the B-factor (temperature factor) quantifies the positional spread of each atom in the crystal — a combination of thermal vibration and static disorder — in units of Å². High B-factors mark flexible loops or poorly resolved regions; low B-factors mark the rigid, well-ordered core.

mmCIF coordinates. The mmCIF block holds the 3D Cartesian coordinates of each backbone atom (N, Cα, C, O) in ångströms. mmCIF is the PDB's canonical archive format — a tagged-loop text representation of the atomic model.

InterPro / GO / CATH / organism. Functional annotations link the protein to curated databases. InterPro entries identify conserved domains and families by matching the sequence against member-database signatures (Pfam, PROSITE, CDD, …). Gene Ontology (GO) terms describe molecular function, biological process, and cellular component in a controlled vocabulary. CATH places the structure in a hierarchical fold classification (Class/Architecture/Topology/Homologous-superfamily). The organism is the source species.

Rendered structure images. Structure images are PyMOL renders from six orthogonal camera directions. Cartoon representation draws helices as coils and strands as arrows; sticks shows the backbone as bonds; surface shows the solvent-excluded envelope. Rainbow coloring maps sequence position to hue (blue→red, N→C); chain coloring assigns a distinct color per polypeptide.

Sequence. This is the polypeptide sequence — one letter per residue, N-terminus first. Length ranges from a few dozen residues for small domains to over a thousand for large multi-domain proteins.

Secondary structure (8-state, DSSP). The SS8 string is DSSP's per-residue secondary-structure call. α-helix (H) means an i→i+4 H-bond ladder; β-strand (E) means the residue participates in a β-sheet; 3₁₀ (G) and π (I) are tighter and wider helices; T/S are turns/bends; '-' is loop.

Nearest PDB structures. Structural nearest neighbors (via Foldseek easy-search vs the PDB). Reported per hit: target PDB id, E-value, and alignment TM-score. A TM-score above ~0.5 is the conventional threshold for 'same fold'.